Protein AF-A0A9P8BQ46-F1 (afdb_monomer)

Secondary structure (DSSP, 8-state):
--HHHHHHHHHHHHHHHHHHHHHHHHHHHHHHHHTS------PPPP---------------PPP--------GGGTS-SS------TTSTT--PPP--TT-SSHHHH-------STTTGGG--EEE-SSTTHHHHHHHHHHTTSS-TT-----TT---SS--PPPGGGG-TTT--SS-TTTTTHHHHSHHHHHTT-----SEEEEEEEE--HHHHHHHHTTSS---SSSB-STT-PEEEEEEEE---EEHHHHHHHTTS-HHHHHHHHHHHTTS--THHHH-TT--EEE-SS--EEEEEEE-GGGTT-TTS-EEEEEEE--HHHHTT--TTSSHHHHHHHHHHHHHHHHHTTSEEEEEEE--GGGGS-HHHHHHHHHHHHHT--BGGGHHHHHHHHHSSS-----TTTTHHHHHTT--EEEEE----HHHHHHHHHTT-EEEEE-PPPGGGS-TTTHHHHHHHHHTT---SS----TTHHHH-BPPPTTSPP---TTTT-SEEEEEEE----EETT--TT-BGGGTT------THHHHHHTT-TT-----B-BTTB-TTSS--EEHHHHHHHHHHHHHHTGGG-SEEEE----SPPS--TTSPPPHHHHHHHHHHHHHHHHHHHS--TT-TTS-PPPEEE---SSSSSSTT--PSSS-HHHHHHHHHTTTTS-GGGHHHHHHHS-EEEEEETTTEEEEE--GGGTBTT-TT--TTSSTTSHHHHHHHHHHHHHHHHHHHT-EEEEE-SS---TTTB-HHHHHHHHHHHHH-TTTEEEEEE-SSSS-EEEEEEHHHHHHHHHHHHHHHHHHHHHHTT--------------SHHHHTTSS-------------STHHHHHHHHHHHTT-----S-HHHHIIIIIHHHHHHHHHHHHHSS-TT--GGGEEEEEEPPPSSTTSS-EEEEEEEE-S-PPP-PPSS-------------------------------PPPPPPP---PPPPPSS-S--TT-EEEEEEEE--HHHHHHHHHH-TTSPP--EEEEETTTTS--SSS-HHHHHHHHHHHHT-HHHHHHHHHHHTT-TT---TT-

InterPro domains:
  IPR000926 GTP cyclohydrolase II, RibA [cd00641] (238-470)
  IPR022163 GTP cyclohydrolase N-terminal [PF12471] (82-270)
  IPR029052 Metallo-dependent phosphatase-like [G3DSA:3.60.21.10] (569-784)
  IPR029052 Metallo-dependent phosphatase-like [SSF56300] (505-783)
  IPR032677 GTP cyclohydrolase II [PF00925] (310-446)
  IPR036144 GTP cyclohydrolase II superfamily [G3DSA:3.40.50.10990] (277-448)
  IPR036144 GTP cyclohydrolase II superfamily [SSF142695] (277-448)
  IPR041805 Acid sphingomyelinase/endopolyphosphatase, metallophosphatase domain [cd00842] (505-791)

Organism: NCBI:txid64524

Structure (mmCIF, N/CA/C/O backbone):
data_AF-A0A9P8BQ46-F1
#
_entry.id   AF-A0A9P8BQ46-F1
#
loop_
_atom_site.group_PDB
_atom_site.id
_atom_site.type_symbol
_atom_site.label_atom_id
_atom_site.label_alt_id
_atom_site.label_comp_id
_atom_site.label_asym_id
_atom_site.label_entity_id
_atom_site.label_seq_id
_atom_site.pdbx_PDB_ins_code
_atom_site.Cartn_x
_atom_site.Cartn_y
_atom_site.Cartn_z
_atom_site.occupancy
_atom_site.B_iso_or_equiv
_atom_site.auth_seq_id
_atom_site.auth_comp_id
_atom_site.auth_asym_id
_atom_site.auth_atom_id
_atom_site.pdbx_PDB_model_num
ATOM 1 N N . MET A 1 1 ? 17.750 43.154 -12.636 1.00 44.94 1 MET A N 1
ATOM 2 C CA . MET A 1 1 ? 19.207 42.878 -12.724 1.00 44.94 1 MET A CA 1
ATOM 3 C C . MET A 1 1 ? 19.474 42.233 -14.081 1.00 44.94 1 MET A C 1
ATOM 5 O O . MET A 1 1 ? 18.516 41.739 -14.655 1.00 44.94 1 MET A O 1
ATOM 9 N N . SER A 1 2 ? 20.684 42.298 -14.645 1.00 43.41 2 SER A N 1
ATOM 10 C CA . SER A 1 2 ? 20.958 41.715 -15.974 1.00 43.41 2 SER A CA 1
ATOM 11 C C . SER A 1 2 ? 21.243 40.211 -15.898 1.00 43.41 2 SER A C 1
ATOM 13 O O . SER A 1 2 ? 21.783 39.742 -14.897 1.00 43.41 2 SER A O 1
ATOM 15 N N . ASP A 1 3 ? 20.957 39.473 -16.974 1.00 45.62 3 ASP A N 1
ATOM 16 C CA . ASP A 1 3 ? 21.093 38.002 -17.046 1.00 45.62 3 ASP A CA 1
ATOM 17 C C . ASP A 1 3 ? 22.512 37.494 -16.730 1.00 45.62 3 ASP A C 1
ATOM 19 O O . ASP A 1 3 ? 22.702 36.388 -16.226 1.00 45.62 3 ASP A O 1
ATOM 23 N N . SER A 1 4 ? 23.521 38.346 -16.942 1.00 50.00 4 SER A N 1
ATOM 24 C CA . SER A 1 4 ? 24.916 38.099 -16.555 1.00 50.00 4 SER A CA 1
ATOM 25 C C . SER A 1 4 ? 25.088 37.844 -15.048 1.00 50.00 4 SER A C 1
ATOM 27 O O . SER A 1 4 ? 25.926 37.034 -14.653 1.00 50.00 4 SER A O 1
ATOM 29 N N . ALA A 1 5 ? 24.281 38.484 -14.192 1.00 55.62 5 ALA A N 1
ATOM 30 C CA . ALA A 1 5 ? 24.331 38.274 -12.744 1.00 55.62 5 ALA A CA 1
ATOM 31 C C . ALA A 1 5 ? 23.813 36.879 -12.360 1.00 55.62 5 ALA A C 1
ATOM 33 O O . ALA A 1 5 ? 24.478 36.168 -11.611 1.00 55.62 5 ALA A O 1
ATOM 34 N N . VAL A 1 6 ? 22.684 36.456 -12.942 1.00 63.53 6 VAL A N 1
ATOM 35 C CA . VAL A 1 6 ? 22.082 35.133 -12.699 1.00 63.53 6 VAL A CA 1
ATOM 36 C C . VAL A 1 6 ? 23.012 34.021 -13.185 1.00 63.53 6 VAL A C 1
ATOM 38 O O . VAL A 1 6 ? 23.269 33.071 -12.450 1.00 63.53 6 VAL A O 1
ATOM 41 N N . LEU A 1 7 ? 23.603 34.171 -14.377 1.00 60.44 7 LEU A N 1
ATOM 42 C CA . LEU A 1 7 ? 24.576 33.206 -14.896 1.00 60.44 7 LEU A CA 1
ATOM 43 C C . LEU A 1 7 ? 25.839 33.125 -14.019 1.00 60.44 7 LEU A C 1
ATOM 45 O O . LEU A 1 7 ? 26.337 32.032 -13.759 1.00 60.44 7 LEU A O 1
ATOM 49 N N . THR A 1 8 ? 26.335 34.262 -13.520 1.00 69.56 8 THR A N 1
ATOM 50 C CA . THR A 1 8 ? 27.482 34.298 -12.593 1.00 69.56 8 THR A CA 1
ATOM 51 C C . THR A 1 8 ? 27.152 33.601 -11.272 1.00 69.56 8 THR A C 1
ATOM 53 O O . THR A 1 8 ? 27.979 32.860 -10.742 1.00 69.56 8 THR A O 1
ATOM 56 N N . GLN A 1 9 ? 25.936 33.787 -10.757 1.00 65.38 9 GLN A N 1
ATOM 57 C CA . GLN A 1 9 ? 25.487 33.147 -9.526 1.00 65.38 9 GLN A CA 1
ATOM 58 C C . GLN A 1 9 ? 25.362 31.626 -9.698 1.00 65.38 9 GLN A C 1
ATOM 60 O O . GLN A 1 9 ? 25.964 30.895 -8.919 1.00 65.38 9 GLN A O 1
ATOM 65 N N . ILE A 1 10 ? 24.733 31.149 -10.781 1.00 69.69 10 ILE A N 1
ATOM 66 C CA . ILE A 1 10 ? 24.645 29.714 -11.122 1.00 69.69 10 ILE A CA 1
ATOM 67 C C . ILE A 1 10 ? 26.037 29.074 -11.252 1.00 69.69 10 ILE A C 1
ATOM 69 O O . ILE A 1 10 ? 26.269 27.985 -10.728 1.00 69.69 10 ILE A O 1
ATOM 73 N N . LEU A 1 11 ? 26.984 29.748 -11.915 1.00 69.88 11 LEU A N 1
ATOM 74 C CA . LEU A 1 11 ? 28.360 29.254 -12.058 1.00 69.88 11 LEU A CA 1
ATOM 75 C C . LEU A 1 11 ? 29.127 29.222 -10.726 1.00 69.88 11 LEU A C 1
ATOM 77 O O . LEU A 1 11 ? 29.984 28.359 -10.543 1.00 69.88 11 LEU A O 1
ATOM 81 N N . THR A 1 12 ? 28.802 30.119 -9.792 1.00 71.12 12 THR A N 1
ATOM 82 C CA . THR A 1 12 ? 29.383 30.126 -8.440 1.00 71.12 12 THR A CA 1
ATOM 83 C C . THR A 1 12 ? 28.809 28.971 -7.613 1.00 71.12 12 THR A C 1
ATOM 85 O O . THR A 1 12 ? 29.572 28.172 -7.081 1.00 71.12 12 THR A O 1
ATOM 88 N N . THR A 1 13 ? 27.484 28.774 -7.625 1.00 68.19 13 THR A N 1
ATOM 89 C CA . THR A 1 13 ? 26.821 27.632 -6.967 1.00 68.19 13 THR A CA 1
ATOM 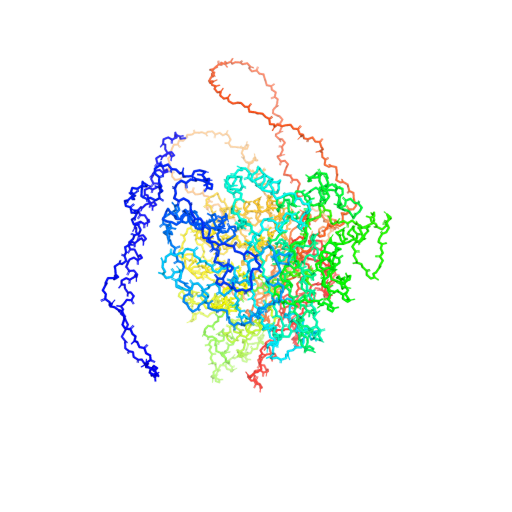90 C C . THR A 1 13 ? 27.312 26.281 -7.504 1.00 68.19 13 THR A C 1
ATOM 92 O O . THR A 1 13 ? 27.516 25.350 -6.729 1.00 68.19 13 THR A O 1
ATOM 95 N N . LEU A 1 14 ? 27.569 26.163 -8.813 1.00 67.88 14 LEU A N 1
ATOM 96 C CA . LEU A 1 14 ? 28.173 24.962 -9.408 1.00 67.88 14 LEU A CA 1
ATOM 97 C C . LEU A 1 14 ? 29.605 24.701 -8.915 1.00 67.88 14 LEU A C 1
ATOM 99 O O . LEU A 1 14 ? 29.964 23.545 -8.685 1.00 67.88 14 LEU A O 1
ATOM 103 N N . ALA A 1 15 ? 30.415 25.746 -8.727 1.00 68.25 15 ALA A N 1
ATOM 104 C CA . ALA A 1 15 ? 31.765 25.612 -8.182 1.00 68.25 15 ALA A CA 1
ATOM 105 C C . ALA A 1 15 ? 31.746 25.200 -6.696 1.00 68.25 15 ALA A C 1
ATOM 107 O O . ALA A 1 15 ? 32.505 24.313 -6.296 1.00 68.25 15 ALA A O 1
ATOM 108 N N . ASP A 1 16 ? 30.839 25.772 -5.901 1.00 67.75 16 ASP A N 1
ATOM 109 C CA . ASP A 1 16 ? 30.673 25.442 -4.480 1.00 67.75 16 ASP A CA 1
ATOM 110 C C . ASP A 1 16 ? 30.136 24.013 -4.277 1.00 67.75 16 ASP A C 1
ATOM 112 O O . ASP A 1 16 ? 30.579 23.299 -3.371 1.00 67.75 16 ASP A O 1
ATOM 116 N N . LEU A 1 17 ? 29.255 23.537 -5.165 1.00 64.31 17 LEU A N 1
ATOM 117 C CA . LEU A 1 17 ? 28.801 22.142 -5.194 1.00 64.31 17 LEU A CA 1
ATOM 118 C C . LEU A 1 17 ? 29.951 21.174 -5.511 1.00 64.31 17 LEU A C 1
ATOM 120 O O . LEU A 1 17 ? 30.111 20.169 -4.819 1.00 64.31 17 LEU A O 1
ATOM 124 N N . GLN A 1 18 ? 30.798 21.488 -6.497 1.00 67.56 18 GLN A N 1
ATOM 125 C CA . GLN A 1 18 ? 31.972 20.667 -6.828 1.00 67.56 18 GLN A CA 1
ATOM 126 C C . GLN A 1 18 ? 33.000 20.629 -5.686 1.00 67.56 18 GLN A C 1
ATOM 128 O O . GLN A 1 18 ? 33.529 19.561 -5.365 1.00 67.56 18 GLN A O 1
ATOM 133 N N . ALA A 1 19 ? 33.250 21.763 -5.024 1.00 70.50 19 ALA A N 1
ATOM 134 C CA . ALA A 1 19 ? 34.102 21.821 -3.836 1.00 70.50 19 ALA A CA 1
ATOM 135 C C . ALA A 1 19 ? 33.527 20.984 -2.677 1.00 70.50 19 ALA A C 1
ATOM 137 O O . ALA A 1 19 ? 34.265 20.251 -2.012 1.00 70.50 19 ALA A O 1
ATOM 138 N N . SER A 1 20 ? 32.209 21.039 -2.472 1.00 66.31 20 SER A N 1
ATOM 139 C CA . SER A 1 20 ? 31.508 20.270 -1.436 1.00 66.31 20 SER A CA 1
ATOM 140 C C . SER A 1 20 ? 31.542 18.762 -1.702 1.00 66.31 20 SER A C 1
ATOM 142 O O . SER A 1 20 ? 31.804 17.981 -0.788 1.00 66.31 20 SER A O 1
ATOM 144 N N . GLN A 1 21 ? 31.367 18.346 -2.960 1.00 67.25 21 GLN A N 1
ATOM 145 C CA . GLN A 1 21 ? 31.442 16.940 -3.375 1.00 67.25 21 GLN A CA 1
ATOM 146 C C . GLN A 1 21 ? 32.853 16.359 -3.171 1.00 67.25 21 GLN A C 1
ATOM 148 O O . GLN A 1 21 ? 33.001 15.236 -2.683 1.00 67.25 21 GLN A O 1
ATOM 153 N N . TYR A 1 22 ? 33.898 17.142 -3.462 1.00 67.94 22 TYR A N 1
ATOM 154 C CA . TYR A 1 22 ? 35.290 16.768 -3.191 1.00 67.94 22 TYR A CA 1
ATOM 155 C C . TYR A 1 22 ? 35.577 16.639 -1.682 1.00 67.94 22 TYR A C 1
ATOM 157 O O . TYR A 1 22 ? 36.241 15.697 -1.245 1.00 67.94 22 TYR A O 1
ATOM 165 N N . LEU A 1 23 ? 35.016 17.534 -0.861 1.00 68.50 23 LEU A N 1
ATOM 166 C CA . LEU A 1 23 ? 35.085 17.460 0.603 1.00 68.50 23 LEU A CA 1
ATOM 167 C C . LEU A 1 23 ? 34.338 16.249 1.186 1.00 68.50 23 LEU A C 1
ATOM 169 O O . LEU A 1 23 ? 34.805 15.675 2.172 1.00 68.50 23 LEU A O 1
ATOM 173 N N . LEU A 1 24 ? 33.214 15.832 0.590 1.00 61.62 24 LEU A N 1
ATOM 174 C CA . LEU A 1 24 ? 32.533 14.589 0.967 1.00 61.62 24 LEU A CA 1
ATOM 175 C C . LEU A 1 24 ? 33.385 13.357 0.642 1.00 61.62 24 LEU A C 1
ATOM 177 O O . LEU A 1 24 ? 33.553 12.507 1.513 1.00 61.62 24 LEU A O 1
ATOM 181 N N . SER A 1 25 ? 33.971 13.285 -0.558 1.00 60.00 25 SER A N 1
ATOM 182 C CA . SER A 1 25 ? 34.883 12.196 -0.947 1.00 60.00 25 SER A CA 1
ATOM 183 C C . SER A 1 25 ? 36.024 12.025 0.065 1.00 60.00 25 SER A C 1
ATOM 185 O O . SER A 1 25 ? 36.222 10.924 0.576 1.00 60.00 25 SER A O 1
ATOM 187 N N . GLN A 1 26 ? 36.688 13.115 0.467 1.00 68.75 26 GLN A N 1
ATOM 188 C CA . GLN A 1 26 ? 37.750 13.046 1.480 1.00 68.75 26 GLN A CA 1
ATOM 189 C C . GLN A 1 26 ? 37.260 12.591 2.865 1.00 68.75 26 GLN A C 1
ATOM 191 O O . GLN A 1 26 ? 38.023 11.973 3.609 1.00 68.75 26 GLN A O 1
ATOM 196 N N . LYS A 1 27 ? 36.007 12.883 3.243 1.00 64.12 27 LYS A N 1
ATOM 197 C CA . LYS A 1 27 ? 35.419 12.385 4.498 1.00 64.12 27 LYS A CA 1
ATOM 198 C C . LYS A 1 27 ? 35.111 10.887 4.425 1.00 64.12 27 LYS A C 1
ATOM 200 O O . LYS A 1 27 ? 35.372 10.188 5.399 1.00 64.12 27 LYS A O 1
ATOM 205 N N . VAL A 1 28 ? 34.612 10.393 3.291 1.00 66.06 28 VAL A N 1
ATOM 206 C CA . VAL A 1 28 ? 34.324 8.962 3.077 1.00 66.06 28 VAL A CA 1
ATOM 207 C C . VAL A 1 28 ? 35.609 8.129 3.134 1.00 66.06 28 VAL A C 1
ATOM 209 O O . VAL A 1 28 ? 35.668 7.167 3.900 1.00 66.06 28 VAL A O 1
ATOM 212 N N . ASP A 1 29 ? 36.669 8.551 2.438 1.00 57.06 29 ASP A N 1
ATOM 213 C CA . ASP A 1 29 ? 37.979 7.875 2.465 1.00 57.06 29 ASP A CA 1
ATOM 214 C C . ASP A 1 29 ? 38.578 7.827 3.886 1.00 57.06 29 ASP A C 1
ATOM 216 O O . ASP A 1 29 ? 39.220 6.850 4.293 1.00 57.06 29 ASP A O 1
ATOM 220 N N . LYS A 1 30 ? 38.334 8.877 4.682 1.00 57.47 30 LYS A N 1
ATOM 221 C CA . LYS A 1 30 ? 38.784 8.959 6.075 1.00 57.47 30 LYS A CA 1
ATOM 222 C C . LYS A 1 30 ? 38.015 8.008 7.003 1.00 57.47 30 LYS A C 1
ATOM 224 O O . LYS A 1 30 ? 38.618 7.357 7.851 1.00 57.47 30 LYS A O 1
ATOM 229 N N . ILE A 1 31 ? 36.704 7.865 6.809 1.00 56.38 31 ILE A N 1
ATOM 230 C CA . ILE A 1 31 ? 35.866 6.920 7.569 1.00 56.38 31 ILE A CA 1
ATOM 231 C C . ILE A 1 31 ? 36.237 5.466 7.232 1.00 56.38 31 ILE A C 1
ATOM 233 O O . ILE A 1 31 ? 36.325 4.625 8.129 1.00 56.38 31 ILE A O 1
ATOM 237 N N . GLN A 1 32 ? 36.542 5.168 5.964 1.00 49.41 32 GLN A N 1
ATOM 238 C CA . GLN A 1 32 ? 37.016 3.838 5.567 1.00 49.41 32 GLN A CA 1
ATOM 239 C C . GLN A 1 32 ? 38.376 3.483 6.192 1.00 49.41 32 GLN A C 1
ATOM 241 O O . GLN A 1 32 ? 38.588 2.329 6.563 1.00 49.41 32 GLN A O 1
ATOM 246 N N . THR A 1 33 ? 39.273 4.456 6.385 1.00 45.94 33 THR A N 1
ATOM 247 C CA . THR A 1 33 ? 40.599 4.218 6.988 1.00 45.94 33 THR A CA 1
ATOM 248 C C . THR A 1 33 ? 40.606 4.174 8.522 1.00 45.94 33 THR A C 1
ATOM 250 O O . THR A 1 33 ? 41.463 3.499 9.092 1.00 45.94 33 THR A O 1
ATOM 253 N N . GLU A 1 34 ? 39.652 4.811 9.208 1.00 40.69 34 GLU A N 1
ATOM 254 C CA . GLU A 1 34 ? 39.567 4.808 10.683 1.00 40.69 34 GLU A CA 1
ATOM 255 C C . GLU A 1 34 ? 38.856 3.560 11.265 1.00 40.69 34 GLU A C 1
ATOM 257 O O . GLU A 1 34 ? 38.984 3.277 12.456 1.00 40.69 34 GLU A O 1
ATOM 262 N N . SER A 1 35 ? 38.170 2.756 10.441 1.00 36.94 35 SER A N 1
ATOM 263 C CA . SER A 1 35 ? 37.395 1.577 10.888 1.00 36.94 35 SER A CA 1
ATOM 264 C C . SER A 1 35 ? 38.219 0.316 11.225 1.00 36.94 35 SER A C 1
ATOM 266 O O . SER A 1 35 ? 37.687 -0.651 11.775 1.00 36.94 35 SER A O 1
ATOM 268 N N . VAL A 1 36 ? 39.532 0.312 10.968 1.00 41.19 36 VAL A N 1
ATOM 269 C CA . VAL A 1 36 ? 40.424 -0.826 11.255 1.00 41.19 36 VAL A CA 1
ATOM 270 C C . VAL A 1 36 ? 41.243 -0.568 12.522 1.00 41.19 36 VAL A C 1
ATOM 272 O O . VAL A 1 36 ? 42.438 -0.330 12.408 1.00 41.19 36 VAL A O 1
ATOM 275 N N . HIS A 1 37 ? 40.643 -0.642 13.723 1.00 37.28 37 HIS A N 1
ATOM 276 C CA . HIS A 1 37 ? 41.324 -0.960 15.005 1.00 37.28 37 HIS A CA 1
ATOM 277 C C . HIS A 1 37 ? 40.323 -1.106 16.180 1.00 37.28 37 HIS A C 1
ATOM 279 O O . HIS A 1 37 ? 39.898 -0.116 16.770 1.00 37.28 37 HIS A O 1
ATOM 285 N N . LEU A 1 38 ? 40.032 -2.342 16.615 1.00 31.95 38 LEU A N 1
ATOM 286 C CA . LEU A 1 38 ? 39.463 -2.624 17.946 1.00 31.95 38 LEU A CA 1
ATOM 287 C C . LEU A 1 38 ? 40.193 -3.809 18.617 1.00 31.95 38 LEU A C 1
ATOM 289 O O . LEU A 1 38 ? 40.370 -4.856 17.985 1.00 31.95 38 LEU A O 1
ATOM 293 N N . PRO A 1 39 ? 40.641 -3.685 19.883 1.00 31.95 39 PRO A N 1
ATOM 294 C CA . PRO A 1 39 ? 41.427 -4.721 20.544 1.00 31.95 39 PRO A CA 1
ATOM 295 C C . PRO A 1 39 ? 40.580 -5.750 21.318 1.00 31.95 39 PRO A C 1
ATOM 297 O O . PRO A 1 39 ? 39.927 -5.434 22.303 1.00 31.95 39 PRO A O 1
ATOM 300 N N . HIS A 1 40 ? 40.725 -7.018 20.926 1.00 31.05 40 HIS A N 1
ATOM 301 C CA . HIS A 1 40 ? 40.795 -8.199 21.805 1.00 31.05 40 HIS A CA 1
ATOM 302 C C . HIS A 1 40 ? 39.740 -8.368 22.934 1.00 31.05 40 HIS A C 1
ATOM 304 O O . HIS A 1 40 ? 40.006 -8.084 24.098 1.00 31.05 40 HIS A O 1
ATOM 310 N N . GLY A 1 41 ? 38.695 -9.153 22.635 1.00 35.19 41 GLY A N 1
ATOM 311 C CA . GLY A 1 41 ? 38.633 -10.497 23.236 1.00 35.19 41 GLY A CA 1
ATOM 312 C C . GLY A 1 41 ? 37.419 -10.895 24.089 1.00 35.19 41 GLY A C 1
ATOM 313 O O . GLY A 1 41 ? 37.484 -10.818 25.309 1.00 35.19 41 GLY A O 1
ATOM 314 N N . VAL A 1 42 ? 36.440 -11.565 23.462 1.00 27.12 42 VAL A N 1
ATOM 315 C CA . VAL A 1 42 ? 35.748 -12.764 23.996 1.00 27.12 42 VAL A CA 1
ATOM 316 C C . VAL A 1 42 ? 35.516 -13.734 22.819 1.00 27.12 42 VAL A C 1
ATOM 318 O O . VAL A 1 42 ? 35.309 -13.293 21.692 1.00 27.12 42 VAL A O 1
ATOM 321 N N . LYS A 1 43 ? 35.619 -15.052 23.044 1.00 33.84 43 LYS A N 1
ATOM 322 C CA . LYS A 1 43 ? 35.544 -16.096 21.998 1.00 33.84 43 LYS A CA 1
ATOM 323 C C . LYS A 1 43 ? 34.149 -16.728 21.880 1.00 33.84 43 LYS A C 1
ATOM 325 O O . LYS A 1 43 ? 33.607 -17.123 22.910 1.00 33.84 43 LYS A O 1
ATOM 330 N N . PRO A 1 44 ? 33.698 -17.054 20.658 1.00 27.45 44 PRO A N 1
ATOM 331 C CA . PRO A 1 44 ? 32.905 -18.254 20.384 1.00 27.45 44 PRO A CA 1
ATOM 332 C C . PRO A 1 44 ? 33.809 -19.445 20.015 1.00 27.45 44 PRO A C 1
ATOM 334 O O . PRO A 1 44 ? 34.929 -19.273 19.531 1.00 27.45 44 PRO A O 1
ATOM 337 N N . HIS A 1 45 ? 33.338 -20.667 20.272 1.00 27.80 45 HIS A N 1
ATOM 338 C CA . HIS A 1 45 ? 34.098 -21.898 20.031 1.00 27.80 45 HIS A CA 1
ATOM 339 C C . HIS A 1 45 ? 33.992 -22.406 18.583 1.00 27.80 45 HIS A C 1
ATOM 341 O O . HIS A 1 45 ? 32.972 -22.253 17.919 1.00 27.80 45 HIS A O 1
ATOM 347 N N . ILE A 1 46 ? 35.066 -23.058 18.134 1.00 28.48 46 ILE A N 1
ATOM 348 C CA . ILE A 1 46 ? 35.223 -23.687 16.816 1.00 28.48 46 ILE A CA 1
ATOM 349 C C . ILE A 1 46 ? 34.342 -24.941 16.697 1.00 28.48 46 ILE A C 1
ATOM 351 O O . ILE A 1 46 ? 34.348 -25.774 17.603 1.00 28.48 46 ILE A O 1
ATOM 355 N N . TYR A 1 47 ? 33.723 -25.133 15.528 1.00 26.25 47 TYR A N 1
ATOM 356 C CA . TYR A 1 47 ? 33.674 -26.450 14.882 1.00 26.25 47 TYR A CA 1
ATOM 357 C C . TYR A 1 47 ? 34.338 -26.366 13.503 1.00 26.25 47 TYR A C 1
ATOM 359 O O . TYR A 1 47 ? 34.340 -25.314 12.865 1.00 26.25 47 TYR A O 1
ATOM 367 N N . ASP A 1 48 ? 35.018 -27.448 13.129 1.00 27.22 48 ASP A N 1
ATOM 368 C CA . ASP A 1 48 ? 36.207 -27.377 12.278 1.00 27.22 48 ASP A CA 1
ATOM 369 C C . ASP A 1 48 ? 35.954 -27.407 10.764 1.00 27.22 48 ASP A C 1
ATOM 371 O O . ASP A 1 48 ? 34.971 -27.960 10.270 1.00 27.22 48 ASP A O 1
ATOM 375 N N . LYS A 1 49 ? 36.923 -26.861 10.020 1.00 31.42 49 LYS A N 1
ATOM 376 C CA . LYS A 1 49 ? 36.981 -26.921 8.553 1.00 31.42 49 LYS A CA 1
ATOM 377 C C . LYS A 1 49 ? 37.539 -28.263 8.078 1.00 31.42 49 LYS A C 1
ATOM 379 O O . LYS A 1 49 ? 38.653 -28.600 8.445 1.00 31.42 49 LYS A O 1
ATOM 384 N N . HIS A 1 50 ? 36.876 -28.893 7.111 1.00 27.05 50 HIS A N 1
ATOM 385 C CA . HIS A 1 50 ? 37.475 -29.600 5.961 1.00 27.05 50 HIS A CA 1
ATOM 386 C C . HIS A 1 50 ? 36.342 -29.709 4.918 1.00 27.05 50 HIS A C 1
ATOM 388 O O . HIS A 1 50 ? 35.293 -30.256 5.230 1.00 27.05 50 HIS A O 1
ATOM 394 N N . TYR A 1 51 ? 36.408 -29.141 3.712 1.00 25.44 51 TYR A N 1
ATOM 395 C CA . TYR A 1 51 ? 37.498 -29.172 2.734 1.00 25.44 51 TYR A CA 1
ATOM 396 C C . TYR A 1 51 ? 37.823 -27.787 2.142 1.00 25.44 51 TYR A C 1
ATOM 398 O O . TYR A 1 51 ? 36.929 -26.998 1.860 1.00 25.44 51 TYR A O 1
ATOM 406 N N . LEU A 1 52 ? 39.108 -27.540 1.867 1.00 29.44 52 LEU A N 1
ATOM 407 C CA . LEU A 1 52 ? 39.590 -26.459 0.998 1.00 29.44 52 LEU A CA 1
ATOM 408 C C . LEU A 1 52 ? 40.394 -27.075 -0.152 1.00 29.44 52 LEU A C 1
ATOM 410 O O . LEU A 1 52 ? 41.300 -27.871 0.095 1.00 29.44 52 LEU A O 1
ATOM 414 N N . GLY A 1 53 ? 40.087 -26.673 -1.385 1.00 24.67 53 GLY A N 1
ATOM 415 C CA . GLY A 1 53 ? 40.911 -26.891 -2.575 1.00 24.67 53 GLY A CA 1
ATOM 416 C C . GLY A 1 53 ? 41.330 -25.532 -3.129 1.00 24.67 53 GLY A C 1
ATOM 417 O O . GLY A 1 53 ? 40.471 -24.748 -3.508 1.00 24.67 53 GLY A O 1
ATOM 418 N N . HIS A 1 54 ? 42.632 -25.248 -3.084 1.00 30.25 54 HIS A N 1
ATOM 419 C CA . HIS A 1 54 ? 43.269 -23.963 -3.398 1.00 30.25 54 HIS A CA 1
ATOM 420 C C . HIS A 1 54 ? 42.740 -23.220 -4.637 1.00 30.25 54 HIS A C 1
ATOM 422 O O . HIS A 1 54 ? 42.634 -23.814 -5.706 1.00 30.25 54 HIS A O 1
ATOM 428 N N . PHE A 1 55 ? 42.634 -21.894 -4.513 1.00 27.14 55 PHE A N 1
ATOM 429 C CA . PHE A 1 55 ? 43.088 -20.959 -5.546 1.00 27.14 55 PHE A CA 1
ATOM 430 C C . PHE A 1 55 ? 43.917 -19.843 -4.895 1.00 27.14 55 PHE A C 1
ATOM 432 O O . PHE A 1 55 ? 43.690 -19.506 -3.730 1.00 27.14 55 PHE A O 1
ATOM 439 N N . ASP A 1 56 ? 44.928 -19.361 -5.620 1.00 28.34 56 ASP A N 1
ATOM 440 C CA . ASP A 1 56 ? 45.953 -18.444 -5.114 1.00 28.34 56 ASP A CA 1
ATOM 441 C C . ASP A 1 56 ? 45.411 -17.051 -4.779 1.00 28.34 56 ASP A C 1
ATOM 443 O O . ASP A 1 56 ? 44.571 -16.495 -5.486 1.00 28.34 56 ASP A O 1
ATOM 447 N N . SER A 1 57 ? 45.965 -16.465 -3.719 1.00 33.16 57 SER A N 1
ATOM 448 C CA . SER A 1 57 ? 45.794 -15.057 -3.380 1.00 33.16 57 SER A CA 1
ATOM 449 C C . SER A 1 57 ? 46.940 -14.231 -3.966 1.00 33.16 57 SER A C 1
ATOM 451 O O . SER A 1 57 ? 48.033 -14.246 -3.405 1.00 33.16 57 SER A O 1
ATOM 453 N N . ASP A 1 58 ? 46.682 -13.481 -5.036 1.00 32.78 58 ASP A N 1
ATOM 454 C CA . ASP A 1 58 ? 47.392 -12.231 -5.332 1.00 32.78 58 ASP A CA 1
ATOM 455 C C . ASP A 1 58 ? 46.573 -11.371 -6.315 1.00 32.78 58 ASP A C 1
ATOM 457 O O . ASP A 1 58 ? 46.139 -11.858 -7.357 1.00 32.78 58 ASP A O 1
ATOM 461 N N . HIS A 1 59 ? 46.426 -10.083 -5.974 1.00 33.62 59 HIS A N 1
ATOM 462 C CA . HIS A 1 59 ? 45.680 -9.002 -6.655 1.00 33.62 59 HIS A CA 1
ATOM 463 C C . HIS A 1 59 ? 44.181 -8.820 -6.349 1.00 33.62 59 HIS A C 1
ATOM 465 O O . HIS A 1 59 ? 43.327 -9.107 -7.179 1.00 33.62 59 HIS A O 1
ATOM 471 N N . ASP A 1 60 ? 43.906 -8.116 -5.244 1.00 32.34 60 ASP A N 1
ATOM 472 C CA . ASP A 1 60 ? 42.766 -7.195 -5.140 1.00 32.34 60 ASP A CA 1
ATOM 473 C C . ASP A 1 60 ? 43.276 -5.779 -4.823 1.00 32.34 60 ASP A C 1
ATOM 475 O O . ASP A 1 60 ? 43.652 -5.452 -3.697 1.00 32.34 60 ASP A O 1
ATOM 479 N N . THR A 1 61 ? 43.290 -4.919 -5.840 1.00 33.16 61 THR A N 1
ATOM 480 C CA . THR A 1 61 ? 43.298 -3.460 -5.672 1.00 33.16 61 THR A CA 1
ATOM 481 C C . THR A 1 61 ? 41.985 -2.936 -6.218 1.00 33.16 61 THR A C 1
ATOM 483 O O . THR A 1 61 ? 41.732 -3.072 -7.414 1.00 33.16 61 THR A O 1
ATOM 486 N N . VAL A 1 62 ? 41.174 -2.315 -5.362 1.00 36.38 62 VAL A N 1
ATOM 487 C CA . VAL A 1 62 ? 39.944 -1.635 -5.781 1.00 36.38 62 VAL A CA 1
ATOM 488 C C . VAL A 1 62 ? 40.317 -0.466 -6.693 1.00 36.38 62 VAL A C 1
ATOM 490 O O . VAL A 1 62 ? 41.001 0.467 -6.274 1.00 36.38 62 VAL A O 1
ATOM 493 N N . VAL A 1 63 ? 39.876 -0.528 -7.947 1.00 32.47 63 VAL A N 1
ATOM 494 C CA . VAL A 1 63 ? 40.051 0.533 -8.944 1.00 32.47 63 VAL A CA 1
ATOM 495 C C . VAL A 1 63 ? 38.715 1.258 -9.097 1.00 32.47 63 VAL A C 1
ATOM 497 O O . VAL A 1 63 ? 37.709 0.636 -9.431 1.00 32.47 63 VAL A O 1
ATOM 500 N N . SER A 1 64 ? 38.694 2.571 -8.844 1.00 30.78 64 SER A N 1
ATOM 501 C CA . SER A 1 64 ? 37.550 3.438 -9.167 1.00 30.78 64 SER A CA 1
ATOM 502 C C . SER A 1 64 ? 37.178 3.294 -10.650 1.00 30.78 64 SER A C 1
ATOM 504 O O . SER A 1 64 ? 38.089 3.105 -11.456 1.00 30.78 64 SER A O 1
ATOM 506 N N . PRO A 1 65 ? 35.903 3.444 -11.058 1.00 35.34 65 PRO A N 1
ATOM 507 C CA . PRO A 1 65 ? 35.501 3.290 -12.454 1.00 35.34 65 PRO A CA 1
ATOM 508 C C . PRO A 1 65 ? 36.027 4.444 -13.321 1.00 35.34 65 PRO A C 1
ATOM 510 O O . PRO A 1 65 ? 35.326 5.403 -13.643 1.00 35.34 65 PRO A O 1
ATOM 513 N N . THR A 1 66 ? 37.285 4.344 -13.739 1.00 36.12 66 THR A N 1
ATOM 514 C CA . THR A 1 66 ? 37.750 4.979 -14.963 1.00 36.12 66 THR A CA 1
ATOM 515 C C . THR A 1 66 ? 37.010 4.327 -16.121 1.00 36.12 66 THR A C 1
ATOM 517 O O . THR A 1 66 ? 37.034 3.106 -16.271 1.00 36.12 66 THR A O 1
ATOM 520 N N . PHE A 1 67 ? 36.373 5.136 -16.972 1.00 39.19 67 PHE A N 1
ATOM 521 C CA . PHE A 1 67 ? 35.954 4.654 -18.285 1.00 39.19 67 PHE A CA 1
ATOM 522 C C . PHE A 1 67 ? 37.178 4.040 -18.964 1.00 39.19 67 PHE A C 1
ATOM 524 O O . PHE A 1 67 ? 38.166 4.741 -19.215 1.00 39.19 67 PHE A O 1
ATOM 531 N N . ALA A 1 68 ? 37.123 2.733 -19.220 1.00 40.72 68 ALA A N 1
ATOM 532 C CA . ALA A 1 68 ? 38.176 2.047 -19.943 1.00 40.72 68 ALA A CA 1
ATOM 533 C C . ALA A 1 68 ? 38.400 2.766 -21.287 1.00 40.72 68 ALA A C 1
ATOM 535 O O . ALA A 1 68 ? 37.437 3.250 -21.896 1.00 40.72 68 ALA A O 1
ATOM 536 N N . PRO A 1 69 ? 39.651 2.879 -21.772 1.00 44.66 69 PRO A N 1
ATOM 537 C CA . PRO A 1 69 ? 39.876 3.372 -23.120 1.00 44.66 69 PRO A CA 1
ATOM 538 C C . PRO A 1 69 ? 39.115 2.453 -24.075 1.00 44.66 69 PRO A C 1
ATOM 540 O O . PRO A 1 69 ? 39.418 1.261 -24.127 1.00 44.66 69 PRO A O 1
ATOM 543 N N . LYS A 1 70 ? 38.116 3.008 -24.781 1.00 46.91 70 LYS A N 1
ATOM 544 C CA . LYS A 1 70 ? 37.237 2.256 -25.686 1.00 46.91 70 LYS A CA 1
ATOM 545 C C . LYS A 1 70 ? 38.061 1.281 -26.517 1.00 46.91 70 LYS A C 1
ATOM 547 O O . LYS A 1 70 ? 38.955 1.713 -27.253 1.00 46.91 70 LYS A O 1
ATOM 552 N N . MET A 1 71 ? 37.760 -0.011 -26.397 1.00 48.94 71 MET A N 1
ATOM 553 C CA . MET A 1 71 ? 38.331 -0.994 -27.307 1.00 48.94 71 MET A CA 1
ATOM 554 C C . MET A 1 71 ? 37.939 -0.646 -28.743 1.00 48.94 71 MET A C 1
ATOM 556 O O . MET A 1 71 ? 36.922 0.000 -29.000 1.00 48.94 71 MET A O 1
ATOM 560 N N . ASP A 1 72 ? 38.761 -1.086 -29.693 1.00 50.25 72 ASP A N 1
ATOM 561 C CA . ASP A 1 72 ? 38.418 -0.966 -31.101 1.00 50.25 72 ASP A CA 1
ATOM 562 C C . ASP A 1 72 ? 37.133 -1.765 -31.375 1.00 50.25 72 ASP A C 1
ATOM 564 O O . ASP A 1 72 ? 37.135 -3.002 -31.370 1.00 50.25 72 ASP A O 1
ATOM 568 N N . HIS A 1 73 ? 36.027 -1.050 -31.604 1.00 53.28 73 HIS A N 1
ATOM 569 C CA . HIS A 1 73 ? 34.712 -1.631 -31.875 1.00 53.28 73 HIS A CA 1
ATOM 570 C C . HIS A 1 73 ? 34.718 -2.559 -33.112 1.00 53.28 73 HIS A C 1
ATOM 572 O O . HIS A 1 73 ? 33.808 -3.375 -33.254 1.00 53.28 73 HIS A O 1
ATOM 578 N N . ALA A 1 74 ? 35.758 -2.517 -33.962 1.00 49.16 74 ALA A N 1
ATOM 579 C CA . ALA A 1 74 ? 35.989 -3.486 -35.039 1.00 49.16 74 ALA A CA 1
ATOM 580 C C . ALA A 1 74 ? 36.237 -4.936 -34.559 1.00 49.16 74 ALA A C 1
ATOM 582 O O . ALA A 1 74 ? 36.278 -5.856 -35.378 1.00 49.16 74 ALA A O 1
ATOM 583 N N . SER A 1 75 ? 36.411 -5.157 -33.250 1.00 52.62 75 SER A N 1
ATOM 584 C CA . SER A 1 75 ? 36.577 -6.486 -32.643 1.00 52.62 75 SER A CA 1
ATOM 585 C C . SER A 1 75 ? 35.268 -7.155 -32.195 1.00 52.62 75 SER A C 1
ATOM 587 O O . SER A 1 75 ? 35.204 -8.383 -32.197 1.00 52.62 75 SER A O 1
ATOM 589 N N . LEU A 1 76 ? 34.228 -6.375 -31.865 1.00 51.00 76 LEU A N 1
ATOM 590 C CA . LEU A 1 76 ? 32.954 -6.859 -31.298 1.00 51.00 76 LEU A CA 1
ATOM 591 C C . LEU A 1 76 ? 31.946 -7.340 -32.353 1.00 51.00 76 LEU A C 1
ATOM 593 O O . LEU A 1 76 ? 31.042 -8.110 -32.055 1.00 51.00 76 LEU A O 1
ATOM 597 N N . PHE A 1 77 ? 32.083 -6.880 -33.595 1.00 55.88 77 PHE A N 1
ATOM 598 C CA . PHE A 1 77 ? 31.252 -7.303 -34.719 1.00 55.88 77 PHE A CA 1
ATOM 599 C C . PHE A 1 77 ? 32.107 -7.388 -35.985 1.00 55.88 77 PHE A C 1
ATOM 601 O O . PHE A 1 77 ? 33.151 -6.749 -36.100 1.00 55.88 77 PHE A O 1
ATOM 608 N N . THR A 1 78 ? 31.669 -8.158 -36.982 1.00 53.06 78 THR A N 1
ATOM 609 C CA . THR A 1 78 ? 32.266 -8.060 -38.321 1.00 53.06 78 THR A CA 1
ATOM 610 C C . THR A 1 78 ? 32.059 -6.650 -38.882 1.00 53.06 78 THR A C 1
ATOM 612 O O . THR A 1 78 ? 30.957 -6.121 -38.768 1.00 53.06 78 THR A O 1
ATOM 615 N N . GLU A 1 79 ? 33.062 -6.083 -39.576 1.00 55.75 79 GLU A N 1
ATOM 616 C CA . GLU A 1 79 ? 32.990 -4.750 -40.229 1.00 55.75 79 GLU A CA 1
ATOM 617 C C . GLU A 1 79 ? 31.716 -4.529 -41.070 1.00 55.75 79 GLU A C 1
ATOM 619 O O . GLU A 1 79 ? 31.311 -3.398 -41.334 1.00 55.75 79 GLU A O 1
ATOM 624 N N . LYS A 1 80 ? 31.088 -5.621 -41.519 1.00 60.09 80 LYS A N 1
ATOM 625 C CA . LYS A 1 80 ? 29.739 -5.643 -42.081 1.00 60.09 80 LYS A CA 1
ATOM 626 C C . LYS A 1 80 ? 28.897 -6.667 -41.314 1.00 60.09 80 LYS A C 1
ATOM 628 O O . LYS A 1 80 ? 29.333 -7.819 -41.225 1.00 60.09 80 LYS A O 1
ATOM 633 N N . PRO A 1 81 ? 27.708 -6.314 -40.796 1.00 64.69 81 PRO A N 1
ATOM 634 C CA . PRO A 1 81 ? 26.799 -7.293 -40.211 1.00 64.69 81 PRO A CA 1
ATOM 635 C C . PRO A 1 81 ? 26.312 -8.280 -41.282 1.00 64.69 81 PRO A C 1
ATOM 637 O O . PRO A 1 81 ? 26.027 -7.897 -42.418 1.00 64.69 81 PRO A O 1
ATOM 640 N N . THR A 1 82 ? 26.200 -9.559 -40.919 1.00 67.31 82 THR A N 1
ATOM 641 C CA . THR A 1 82 ? 25.629 -10.587 -41.804 1.00 67.31 82 THR A CA 1
ATOM 642 C C . THR A 1 82 ? 24.106 -10.507 -41.720 1.00 67.31 82 THR A C 1
ATOM 644 O O . THR A 1 82 ? 23.503 -11.039 -40.795 1.00 67.31 82 THR A O 1
ATOM 647 N N . LEU A 1 83 ? 23.495 -9.773 -42.654 1.00 65.69 83 LEU A N 1
ATOM 648 C CA . LEU A 1 83 ? 22.051 -9.485 -42.656 1.00 65.69 83 LEU A CA 1
ATOM 649 C C . LEU A 1 83 ? 21.189 -10.646 -43.181 1.00 65.69 83 LEU A C 1
ATOM 651 O O . LEU A 1 83 ? 20.007 -10.731 -42.863 1.00 65.69 83 LEU A O 1
ATOM 655 N N . LEU A 1 84 ? 21.772 -11.520 -44.002 1.00 73.06 84 LEU A N 1
ATOM 656 C CA . LEU A 1 84 ? 21.124 -12.667 -44.633 1.00 73.06 84 LEU A CA 1
ATOM 657 C C . LEU A 1 84 ? 22.096 -13.849 -44.614 1.00 73.06 84 LEU A C 1
ATOM 659 O O . LEU A 1 84 ? 23.302 -13.654 -44.744 1.00 73.06 84 LEU A O 1
ATOM 663 N N . THR A 1 85 ? 21.553 -15.058 -44.471 1.00 79.00 85 THR A N 1
ATOM 664 C CA . THR A 1 85 ? 22.265 -16.312 -44.772 1.00 79.00 85 THR A CA 1
ATOM 665 C C . THR A 1 85 ? 21.357 -17.203 -45.609 1.00 79.00 85 THR A C 1
ATOM 667 O O . THR A 1 85 ? 20.138 -17.166 -45.419 1.00 79.00 85 THR A O 1
ATOM 670 N N . HIS A 1 86 ? 21.917 -18.024 -46.488 1.00 82.75 86 HIS A N 1
ATOM 671 C CA . HIS A 1 86 ? 21.181 -18.928 -47.378 1.00 82.75 86 HIS A CA 1
ATOM 672 C C . HIS A 1 86 ? 21.639 -20.390 -47.201 1.00 82.75 86 HIS A C 1
ATOM 674 O O . HIS A 1 86 ? 22.749 -20.626 -46.725 1.00 82.75 86 HIS A O 1
ATOM 680 N N . PRO A 1 87 ? 20.815 -21.396 -47.562 1.00 82.25 87 PRO A N 1
ATOM 681 C CA . PRO A 1 87 ? 21.151 -22.803 -47.317 1.00 82.25 87 PRO A CA 1
ATOM 682 C C . PRO A 1 87 ? 22.338 -23.280 -48.168 1.00 82.25 87 PRO A C 1
ATOM 684 O O . PRO A 1 87 ? 23.135 -24.097 -47.719 1.00 82.25 87 PRO A O 1
ATOM 687 N N . ASP A 1 88 ? 22.474 -22.728 -49.378 1.00 80.62 88 ASP A N 1
ATOM 688 C CA . ASP A 1 88 ? 23.503 -23.090 -50.360 1.00 80.62 88 ASP A CA 1
ATOM 689 C C . ASP A 1 88 ? 24.814 -22.287 -50.212 1.00 80.62 88 ASP A C 1
ATOM 691 O O . ASP A 1 88 ? 25.710 -22.384 -51.056 1.00 80.62 88 ASP A O 1
ATOM 695 N N . GLU A 1 89 ? 24.954 -21.462 -49.167 1.00 82.06 89 GLU A N 1
ATOM 696 C CA . GLU A 1 89 ? 26.152 -20.640 -48.966 1.00 82.06 89 GLU A CA 1
ATOM 697 C C . GLU A 1 89 ? 27.386 -21.482 -48.584 1.00 82.06 89 GLU A C 1
ATOM 699 O O . GLU A 1 89 ? 27.331 -22.297 -47.656 1.00 82.06 89 GLU A O 1
ATOM 704 N N . PRO A 1 90 ? 28.549 -21.275 -49.238 1.00 76.75 90 PRO A N 1
ATOM 705 C CA . PRO A 1 90 ? 29.762 -22.027 -48.938 1.00 76.75 90 PRO A CA 1
ATOM 706 C C . PRO A 1 90 ? 30.189 -21.923 -47.468 1.00 76.75 90 PRO A C 1
ATOM 708 O O . PRO A 1 90 ? 30.648 -20.884 -47.001 1.00 76.75 90 PRO A O 1
ATOM 711 N N . GLY A 1 91 ? 30.094 -23.045 -46.753 1.00 77.81 91 GLY A N 1
ATOM 712 C CA . GLY A 1 91 ? 30.478 -23.157 -45.344 1.00 77.81 91 GLY A CA 1
ATOM 713 C C . GLY A 1 91 ? 29.305 -23.159 -44.363 1.00 77.81 91 GLY A C 1
ATOM 714 O O . GLY A 1 91 ? 29.531 -23.499 -43.204 1.00 77.81 91 GLY A O 1
ATOM 715 N N . VAL A 1 92 ? 28.078 -22.867 -44.806 1.00 82.94 92 VAL A N 1
ATOM 716 C CA . VAL A 1 92 ? 26.857 -23.063 -44.013 1.00 82.94 92 VAL A CA 1
ATOM 717 C C . VAL A 1 92 ? 26.523 -24.557 -43.988 1.00 82.94 92 VAL A C 1
ATOM 719 O O . VAL A 1 92 ? 26.319 -25.181 -45.027 1.00 82.94 92 VAL A O 1
ATOM 722 N N . LYS A 1 93 ? 26.534 -25.156 -42.793 1.00 85.62 93 LYS A N 1
ATOM 723 C CA . LYS A 1 93 ? 26.231 -26.576 -42.550 1.00 85.62 93 LYS A CA 1
ATOM 724 C C . LYS A 1 93 ? 25.579 -26.728 -41.172 1.00 85.62 93 LYS A C 1
ATOM 726 O O . LYS A 1 93 ? 26.294 -26.997 -40.206 1.00 85.62 93 LYS A O 1
ATOM 731 N N . PRO A 1 94 ? 24.253 -26.536 -41.064 1.00 88.00 94 PRO A N 1
ATOM 732 C CA . PRO A 1 94 ? 23.520 -26.694 -39.813 1.00 88.00 94 PRO A CA 1
ATOM 733 C C . PRO A 1 94 ? 23.771 -28.044 -39.152 1.00 88.00 94 PRO A C 1
ATOM 735 O O . PRO A 1 94 ? 23.893 -29.066 -39.831 1.00 88.00 94 PRO A O 1
ATOM 738 N N . TYR A 1 95 ? 23.787 -28.051 -37.823 1.00 89.94 95 TYR A N 1
ATOM 739 C CA . TYR A 1 95 ? 23.691 -29.285 -37.056 1.00 89.94 95 TYR A CA 1
ATOM 740 C C . TYR A 1 95 ? 22.362 -29.990 -37.367 1.00 89.94 95 TYR A C 1
ATOM 742 O O . TYR A 1 95 ? 21.315 -29.345 -37.438 1.00 89.94 95 TYR A O 1
ATOM 750 N N . THR A 1 96 ? 22.385 -31.309 -37.552 1.00 87.69 96 THR A N 1
ATOM 751 C CA . THR A 1 96 ? 21.165 -32.081 -37.835 1.00 87.69 96 THR A CA 1
ATOM 752 C C . THR A 1 96 ? 20.161 -31.944 -36.686 1.00 87.69 96 THR A C 1
ATOM 754 O O . THR A 1 96 ? 20.556 -31.930 -35.521 1.00 87.69 96 THR A O 1
ATOM 757 N N . MET A 1 97 ? 18.873 -31.832 -37.021 1.00 90.56 97 MET A N 1
ATOM 758 C CA . MET A 1 97 ? 17.777 -31.670 -36.065 1.00 90.56 97 MET A CA 1
ATOM 759 C C . MET A 1 97 ? 16.573 -32.512 -36.499 1.00 90.56 97 MET A C 1
ATOM 761 O O . MET A 1 97 ? 15.856 -32.146 -37.431 1.00 90.56 97 MET A O 1
ATOM 765 N N . ASN A 1 98 ? 16.349 -33.637 -35.824 1.00 93.19 98 ASN A N 1
ATOM 766 C CA . ASN A 1 98 ? 15.260 -34.576 -36.094 1.00 93.19 98 ASN A CA 1
ATOM 767 C C . ASN A 1 98 ? 14.148 -34.386 -35.049 1.00 93.19 98 ASN A C 1
ATOM 769 O O . ASN A 1 98 ? 14.081 -35.110 -34.056 1.00 93.19 98 ASN A O 1
ATOM 773 N N . TRP A 1 99 ? 13.300 -33.365 -35.225 1.00 93.88 99 TRP A N 1
ATOM 774 C CA . TRP A 1 99 ? 12.225 -33.073 -34.267 1.00 93.88 99 TRP A CA 1
ATOM 775 C C . TRP A 1 99 ? 11.266 -34.263 -34.112 1.00 93.88 99 TRP A C 1
ATOM 777 O O . TRP A 1 99 ? 10.790 -34.811 -35.105 1.00 93.88 99 TRP A O 1
ATOM 787 N N . GLY A 1 100 ? 10.971 -34.637 -32.865 1.00 91.75 100 GLY A N 1
ATOM 788 C CA . GLY A 1 100 ? 10.143 -35.799 -32.535 1.00 91.75 100 GLY A CA 1
ATOM 789 C C . GLY A 1 100 ? 10.886 -37.140 -32.470 1.00 91.75 100 GLY A C 1
ATOM 790 O O . GLY A 1 100 ? 10.232 -38.151 -32.236 1.00 91.75 100 GLY A O 1
ATOM 791 N N . ASP A 1 101 ? 12.214 -37.198 -32.638 1.00 94.81 101 ASP A N 1
ATOM 792 C CA . ASP A 1 101 ? 12.951 -38.424 -32.296 1.00 94.81 101 ASP A CA 1
ATOM 793 C C . ASP A 1 101 ? 12.956 -38.652 -30.769 1.00 94.81 101 ASP A C 1
ATOM 795 O O . ASP A 1 101 ? 12.990 -37.705 -29.977 1.00 94.81 101 ASP A O 1
ATOM 799 N N . ALA A 1 102 ? 12.886 -39.919 -30.358 1.00 93.38 102 ALA A N 1
ATOM 800 C CA . ALA A 1 102 ? 12.853 -40.326 -28.959 1.00 93.38 102 ALA A CA 1
ATOM 801 C C . ALA A 1 102 ? 14.246 -40.356 -28.312 1.00 93.38 102 ALA A C 1
ATOM 803 O O . ALA A 1 102 ? 14.337 -40.202 -27.094 1.00 93.38 102 ALA A O 1
ATOM 804 N N . ASP A 1 103 ? 15.313 -40.561 -29.090 1.00 93.50 103 ASP A N 1
ATOM 805 C CA . ASP A 1 103 ? 16.688 -40.500 -28.591 1.00 93.50 103 ASP A CA 1
ATOM 806 C C . ASP A 1 103 ? 17.205 -39.054 -28.712 1.00 93.50 103 ASP A C 1
ATOM 808 O O . ASP A 1 103 ? 17.336 -38.554 -29.834 1.00 93.50 103 ASP A O 1
ATOM 812 N N . PRO A 1 104 ? 17.544 -38.363 -27.605 1.00 91.12 104 PRO A N 1
ATOM 813 C CA . PRO A 1 104 ? 18.061 -36.997 -27.661 1.00 91.12 104 PRO A CA 1
ATOM 814 C C . PRO A 1 104 ? 19.323 -36.876 -28.533 1.00 91.12 104 PRO A C 1
ATOM 816 O O . PRO A 1 104 ? 19.484 -35.881 -29.233 1.00 91.12 104 PRO A O 1
ATOM 819 N N . GLN A 1 105 ? 20.191 -37.893 -28.583 1.00 91.00 105 GLN A N 1
ATOM 820 C CA . GLN A 1 105 ? 21.399 -37.860 -29.419 1.00 91.00 105 GLN A CA 1
ATOM 821 C C . GLN A 1 105 ? 21.075 -37.896 -30.920 1.00 91.00 105 GLN A C 1
ATOM 823 O O . GLN A 1 105 ? 21.793 -37.297 -31.721 1.00 91.00 105 GLN A O 1
ATOM 828 N N . VAL A 1 106 ? 19.990 -38.575 -31.310 1.00 93.12 106 VAL A N 1
ATOM 829 C CA . VAL A 1 106 ? 19.521 -38.651 -32.706 1.00 93.12 106 VAL A CA 1
ATOM 830 C C . VAL A 1 106 ? 18.650 -37.444 -33.060 1.00 93.12 106 VAL A C 1
ATOM 832 O O . VAL A 1 106 ? 18.749 -36.923 -34.174 1.00 93.12 106 VAL A O 1
ATOM 835 N N . ARG A 1 107 ? 17.848 -36.957 -32.105 1.00 93.31 107 ARG A N 1
ATOM 836 C CA . ARG A 1 107 ? 17.086 -35.705 -32.183 1.00 93.31 107 ARG A CA 1
ATOM 837 C C . ARG A 1 107 ? 18.027 -34.529 -32.455 1.00 93.31 107 ARG A C 1
ATOM 839 O O . ARG A 1 107 ? 17.786 -33.770 -33.391 1.00 93.31 107 ARG A O 1
ATOM 846 N N . GLY A 1 108 ? 19.099 -34.407 -31.674 1.00 92.31 108 GLY A N 1
ATOM 847 C CA . GLY A 1 108 ? 20.100 -33.346 -31.765 1.00 92.31 108 GLY A CA 1
ATOM 848 C C . GLY A 1 108 ? 19.820 -32.135 -30.853 1.00 92.31 108 GLY A C 1
ATOM 849 O O . GLY A 1 108 ? 18.672 -31.869 -30.471 1.00 92.31 108 GLY A O 1
ATOM 850 N N . PRO A 1 109 ? 20.867 -31.374 -30.480 1.00 93.75 109 PRO A N 1
ATOM 851 C CA . PRO A 1 109 ? 20.731 -30.201 -29.622 1.00 93.75 109 PRO A CA 1
ATOM 852 C C . PRO A 1 109 ? 20.092 -29.022 -30.360 1.00 93.75 109 PRO A C 1
ATOM 854 O O . PRO A 1 109 ? 20.221 -28.887 -31.576 1.00 93.75 109 PRO A O 1
ATOM 857 N N . ILE A 1 110 ? 19.485 -28.102 -29.610 1.00 94.69 110 ILE A N 1
ATOM 858 C CA . ILE A 1 110 ? 19.164 -26.764 -30.120 1.00 94.69 110 ILE A CA 1
ATOM 859 C C . ILE A 1 110 ? 20.444 -25.929 -30.140 1.00 94.69 110 ILE A C 1
ATOM 861 O O . ILE A 1 110 ? 21.153 -25.839 -29.140 1.00 94.69 110 ILE A O 1
ATOM 865 N N . ILE A 1 111 ? 20.724 -25.295 -31.277 1.00 93.62 111 ILE A N 1
ATOM 866 C CA . ILE A 1 111 ? 21.831 -24.357 -31.460 1.00 93.62 111 ILE A CA 1
ATOM 867 C C . ILE A 1 111 ? 21.288 -23.137 -32.212 1.00 93.62 111 ILE A C 1
ATOM 869 O O . ILE A 1 111 ? 21.108 -23.173 -33.429 1.00 93.62 111 ILE A O 1
ATOM 873 N N . VAL A 1 112 ? 21.038 -22.047 -31.481 1.00 89.56 112 VAL A N 1
ATOM 874 C CA . VAL A 1 112 ? 20.556 -20.758 -32.032 1.00 89.56 112 VAL A CA 1
ATOM 875 C C . VAL A 1 112 ? 21.698 -19.803 -32.389 1.00 89.56 112 VAL A C 1
ATOM 877 O O . VAL A 1 112 ? 21.558 -18.963 -33.274 1.00 89.56 112 VAL A O 1
ATOM 880 N N . THR A 1 113 ? 22.801 -19.942 -31.650 1.00 84.88 113 THR A N 1
ATOM 881 C CA . THR A 1 113 ? 24.037 -19.151 -31.603 1.00 84.88 113 THR A CA 1
ATOM 882 C C . THR A 1 113 ? 24.231 -17.997 -32.597 1.00 84.88 113 THR A C 1
ATOM 884 O O . THR A 1 113 ? 24.169 -18.139 -33.821 1.00 84.88 113 THR A O 1
ATOM 887 N N . ARG A 1 114 ? 24.567 -16.827 -32.040 1.00 74.62 114 ARG A N 1
ATOM 888 C CA . ARG A 1 114 ? 24.902 -15.614 -32.803 1.00 74.62 114 ARG A CA 1
ATOM 889 C C . ARG A 1 114 ? 26.410 -15.382 -32.956 1.00 74.62 114 ARG A C 1
ATOM 891 O O . ARG A 1 114 ? 26.787 -14.532 -33.756 1.00 74.62 114 ARG A O 1
ATOM 898 N N . HIS A 1 115 ? 27.257 -16.156 -32.272 1.00 75.94 115 HIS A N 1
ATOM 899 C CA . HIS A 1 115 ? 28.712 -15.990 -32.340 1.00 75.94 115 HIS A CA 1
ATOM 900 C C . HIS A 1 115 ? 29.247 -16.280 -33.744 1.00 75.94 115 HIS A C 1
ATOM 902 O O . HIS A 1 115 ? 28.893 -17.278 -34.379 1.00 75.94 115 HIS A O 1
ATOM 908 N N . ARG A 1 116 ? 30.182 -15.444 -34.202 1.00 71.19 116 ARG A N 1
ATOM 909 C CA . ARG A 1 116 ? 30.809 -15.539 -35.530 1.00 71.19 116 ARG A CA 1
ATOM 910 C C . ARG A 1 116 ? 31.403 -16.920 -35.848 1.00 71.19 116 ARG A C 1
ATOM 912 O O . ARG A 1 116 ? 31.370 -17.342 -37.000 1.00 71.19 116 ARG A O 1
ATOM 919 N N . SER A 1 117 ? 31.948 -17.614 -34.850 1.00 73.94 117 SER A N 1
ATOM 920 C CA . SER A 1 117 ? 32.588 -18.930 -34.993 1.00 73.94 117 SER A CA 1
ATOM 921 C C . SER A 1 117 ? 31.604 -20.089 -35.200 1.00 73.94 117 SER A C 1
ATOM 923 O O . SER A 1 117 ? 31.981 -21.096 -35.797 1.00 73.94 117 SER A O 1
ATOM 925 N N . SER A 1 118 ? 30.354 -19.955 -34.747 1.00 79.69 118 SER A N 1
ATOM 926 C CA . SER A 1 118 ? 29.340 -21.023 -34.742 1.00 79.69 118 SER A CA 1
ATOM 927 C C . SER A 1 118 ? 28.059 -20.688 -35.523 1.00 79.69 118 SER A C 1
ATOM 929 O O . SER A 1 118 ? 27.209 -21.556 -35.714 1.00 79.69 118 SER A O 1
ATOM 931 N N . MET A 1 119 ? 27.924 -19.470 -36.057 1.00 80.00 119 MET A N 1
ATOM 932 C CA . MET A 1 119 ? 26.747 -19.028 -36.825 1.00 80.00 119 MET A CA 1
ATOM 933 C C . MET A 1 119 ? 26.406 -19.944 -38.018 1.00 80.00 119 MET A C 1
ATOM 935 O O . MET A 1 119 ? 25.235 -20.168 -38.321 1.00 80.00 119 MET A O 1
ATOM 939 N N . ASN A 1 120 ? 27.420 -20.522 -38.668 1.00 84.88 120 ASN A N 1
ATOM 940 C CA . ASN A 1 120 ? 27.256 -21.394 -39.837 1.00 84.88 120 ASN A CA 1
ATOM 941 C C . ASN A 1 120 ? 26.725 -22.802 -39.512 1.00 84.88 120 ASN A C 1
ATOM 943 O O . ASN A 1 120 ? 26.320 -23.512 -40.434 1.00 84.88 120 ASN A O 1
ATOM 947 N N . ILE A 1 121 ? 26.735 -23.207 -38.236 1.00 88.00 121 ILE A N 1
ATOM 948 C CA . ILE A 1 121 ? 26.302 -24.538 -37.777 1.00 88.00 121 ILE A CA 1
ATOM 949 C C . ILE A 1 121 ? 25.004 -24.507 -36.955 1.00 88.00 121 ILE A C 1
ATOM 951 O O . ILE A 1 121 ? 24.526 -25.556 -36.527 1.00 88.00 121 ILE A O 1
ATOM 955 N N . ARG A 1 122 ? 24.404 -23.325 -36.756 1.00 91.06 122 ARG A N 1
ATOM 956 C CA . ARG A 1 122 ? 23.116 -23.172 -36.062 1.00 91.06 122 ARG A CA 1
ATOM 957 C C . ARG A 1 122 ? 21.989 -23.920 -36.782 1.00 91.06 122 ARG A C 1
ATOM 959 O O . ARG A 1 122 ? 21.935 -23.931 -38.013 1.00 91.06 122 ARG A O 1
ATOM 966 N N . ASN A 1 123 ? 21.082 -24.503 -36.007 1.00 94.19 123 ASN A N 1
ATOM 967 C CA . ASN A 1 123 ? 19.939 -25.292 -36.479 1.00 94.19 123 ASN A CA 1
ATOM 968 C C . ASN A 1 123 ? 18.586 -24.771 -35.961 1.00 94.19 123 ASN A C 1
ATOM 970 O O . ASN A 1 123 ? 17.554 -25.403 -36.187 1.00 94.19 123 ASN A O 1
ATOM 974 N N . ALA A 1 124 ? 18.593 -23.613 -35.298 1.00 94.94 124 ALA A N 1
ATOM 975 C CA . ALA A 1 124 ? 17.414 -22.894 -34.844 1.00 94.94 124 ALA A CA 1
ATOM 976 C C . ALA A 1 124 ? 17.571 -21.377 -35.074 1.00 94.94 124 ALA A C 1
ATOM 978 O O . ALA A 1 124 ? 18.679 -20.836 -35.067 1.00 94.94 124 ALA A O 1
ATOM 979 N N . LEU A 1 125 ? 16.451 -20.690 -35.301 1.00 93.69 125 LEU A N 1
ATOM 980 C CA . LEU A 1 125 ? 16.360 -19.232 -35.435 1.00 93.69 125 LEU A CA 1
ATOM 981 C C . LEU A 1 125 ? 16.007 -18.573 -34.089 1.00 93.69 125 LEU A C 1
ATOM 983 O O . LEU A 1 125 ? 15.631 -19.254 -33.138 1.00 93.69 125 LEU A O 1
ATOM 987 N N . GLY A 1 126 ? 16.054 -17.238 -34.026 1.00 92.25 126 GLY A N 1
ATOM 988 C CA . GLY A 1 126 ? 15.636 -16.473 -32.843 1.00 92.25 126 GLY A CA 1
ATOM 989 C C . GLY A 1 126 ? 16.764 -16.180 -31.849 1.00 92.25 126 GLY A C 1
ATOM 990 O O . GLY A 1 126 ? 17.874 -15.832 -32.278 1.00 92.25 126 GLY A O 1
ATOM 991 N N . ALA A 1 127 ? 16.469 -16.284 -30.547 1.00 90.50 127 ALA A N 1
ATOM 992 C CA . ALA A 1 127 ? 17.411 -16.116 -29.431 1.00 90.50 127 ALA A CA 1
ATOM 993 C C . ALA A 1 127 ? 16.967 -16.898 -28.169 1.00 90.50 127 ALA A C 1
ATOM 995 O O . ALA A 1 127 ? 15.780 -17.137 -27.980 1.00 90.50 127 ALA A O 1
ATOM 996 N N . TYR A 1 128 ? 17.911 -17.267 -27.295 1.00 90.38 128 TYR A N 1
ATOM 997 C CA . TYR A 1 128 ? 17.618 -17.827 -25.961 1.00 90.38 128 TYR A CA 1
ATOM 998 C C . TYR A 1 128 ? 17.158 -16.742 -24.967 1.00 90.38 128 TYR A C 1
ATOM 1000 O O . TYR A 1 128 ? 17.565 -15.585 -25.100 1.00 90.38 128 TYR A O 1
ATOM 1008 N N . GLY A 1 129 ? 16.398 -17.120 -23.930 1.00 85.31 129 GLY A N 1
ATOM 1009 C CA . GLY A 1 129 ? 15.955 -16.220 -22.857 1.00 85.31 129 GLY A CA 1
ATOM 1010 C C . GLY A 1 129 ? 14.710 -15.394 -23.196 1.00 85.31 129 GLY A C 1
ATOM 1011 O O . GLY A 1 129 ? 14.463 -14.367 -22.560 1.00 85.31 129 GLY A O 1
ATOM 1012 N N . GLY A 1 130 ? 13.960 -15.788 -24.231 1.00 88.44 130 GLY A N 1
ATOM 1013 C CA . GLY A 1 130 ? 12.735 -15.116 -24.673 1.00 88.44 130 GLY A CA 1
ATOM 1014 C C . GLY A 1 130 ? 12.909 -13.591 -24.832 1.00 88.44 130 GLY A C 1
ATOM 1015 O O . GLY A 1 130 ? 13.805 -13.148 -25.565 1.00 88.44 130 GLY A O 1
ATOM 1016 N N . PRO A 1 131 ? 12.092 -12.759 -24.153 1.00 87.44 131 PRO A N 1
ATOM 1017 C CA . PRO A 1 131 ? 12.144 -11.303 -24.294 1.00 87.44 131 PRO A CA 1
ATOM 1018 C C . PRO A 1 131 ? 13.420 -10.697 -23.684 1.00 87.44 131 PRO A C 1
ATOM 1020 O O . PRO A 1 131 ? 13.853 -9.621 -24.096 1.00 87.44 131 PRO A O 1
ATOM 1023 N N . TYR A 1 132 ? 14.082 -11.395 -22.751 1.00 89.94 132 TYR A N 1
ATOM 1024 C CA . TYR A 1 132 ? 15.317 -10.923 -22.117 1.00 89.94 132 TYR A CA 1
ATOM 1025 C C . TYR A 1 132 ? 16.529 -10.954 -23.057 1.00 89.94 132 TYR A C 1
ATOM 1027 O O . TYR A 1 132 ? 17.558 -10.355 -22.748 1.00 89.94 132 TYR A O 1
ATOM 1035 N N . SER A 1 133 ? 16.409 -11.569 -24.239 1.00 88.88 133 SER A N 1
ATOM 1036 C CA . SER A 1 133 ? 17.444 -11.527 -25.280 1.00 88.88 133 SER A CA 1
ATOM 1037 C C . SER A 1 133 ? 17.804 -10.099 -25.725 1.00 88.88 133 SER A C 1
ATOM 1039 O O . SER A 1 133 ? 18.971 -9.837 -26.019 1.00 88.88 133 SER A O 1
ATOM 1041 N N . ILE A 1 134 ? 16.843 -9.165 -25.709 1.00 89.75 134 ILE A N 1
ATOM 1042 C CA . ILE A 1 134 ? 17.071 -7.749 -26.042 1.00 89.75 134 ILE A CA 1
ATOM 1043 C C . ILE A 1 134 ? 17.843 -7.038 -24.924 1.00 89.75 134 ILE A C 1
ATOM 1045 O O . ILE A 1 134 ? 18.845 -6.381 -25.195 1.00 89.75 134 ILE A O 1
ATOM 1049 N N . TYR A 1 135 ? 17.456 -7.239 -23.661 1.00 90.50 135 TYR A N 1
ATOM 1050 C CA . TYR A 1 135 ? 18.196 -6.706 -22.511 1.00 90.50 135 TYR A CA 1
ATOM 1051 C C . TYR A 1 135 ? 19.618 -7.285 -22.424 1.00 90.50 135 TYR A C 1
ATOM 1053 O O . TYR A 1 135 ? 20.565 -6.544 -22.173 1.00 90.50 135 TYR A O 1
ATOM 1061 N N . ARG A 1 136 ? 19.810 -8.576 -22.744 1.00 88.00 136 ARG A N 1
ATOM 1062 C CA . ARG A 1 136 ? 21.152 -9.168 -22.883 1.00 88.00 136 ARG A CA 1
ATOM 1063 C C . ARG A 1 136 ? 21.964 -8.464 -23.976 1.00 88.00 136 ARG A C 1
ATOM 1065 O O . ARG A 1 136 ? 23.152 -8.234 -23.784 1.00 88.00 136 ARG A O 1
ATOM 1072 N N . ALA A 1 137 ? 21.354 -8.124 -25.112 1.00 86.94 137 ALA A N 1
ATOM 1073 C CA . ALA A 1 137 ? 22.039 -7.385 -26.173 1.00 86.94 137 ALA A CA 1
ATOM 1074 C C . ALA A 1 137 ? 22.427 -5.959 -25.736 1.00 86.94 137 ALA A C 1
ATOM 1076 O O . ALA A 1 137 ? 23.505 -5.496 -26.101 1.00 86.94 137 ALA A O 1
ATOM 1077 N N . MET A 1 138 ? 21.608 -5.295 -24.910 1.00 90.75 138 MET A N 1
ATOM 1078 C CA . MET A 1 138 ? 21.964 -4.009 -24.295 1.00 90.75 138 MET A CA 1
ATOM 1079 C C . MET A 1 138 ? 23.149 -4.141 -23.330 1.00 90.75 138 MET A C 1
ATOM 1081 O O . MET A 1 138 ? 24.086 -3.362 -23.445 1.00 90.75 138 MET A O 1
ATOM 1085 N N . ALA A 1 139 ? 23.171 -5.158 -22.461 1.00 89.12 139 ALA A N 1
ATOM 1086 C CA . ALA A 1 139 ? 24.304 -5.412 -21.561 1.00 89.12 139 ALA A CA 1
ATOM 1087 C C . ALA A 1 139 ? 25.619 -5.684 -22.323 1.00 89.12 139 ALA A C 1
ATOM 1089 O O . ALA A 1 139 ? 26.681 -5.224 -21.913 1.00 89.12 139 ALA A O 1
ATOM 1090 N N . VAL A 1 140 ? 25.553 -6.366 -23.476 1.00 86.31 140 VAL A N 1
ATOM 1091 C CA . VAL A 1 140 ? 26.712 -6.525 -24.378 1.00 86.31 140 VAL A CA 1
ATOM 1092 C C . VAL A 1 140 ? 27.128 -5.188 -25.004 1.00 86.31 140 VAL A C 1
ATOM 1094 O O . VAL A 1 140 ? 28.316 -4.893 -25.083 1.00 86.31 140 VAL A O 1
ATOM 1097 N N . ALA A 1 141 ? 26.174 -4.347 -25.416 1.00 85.50 141 ALA A N 1
ATOM 1098 C CA . ALA A 1 141 ? 26.459 -3.019 -25.971 1.00 85.50 141 ALA A CA 1
ATOM 1099 C C . ALA A 1 141 ? 26.992 -2.011 -24.931 1.00 85.50 141 ALA A C 1
ATOM 1101 O O . ALA A 1 141 ? 27.667 -1.054 -25.303 1.00 85.50 141 ALA A O 1
ATOM 1102 N N . MET A 1 142 ? 26.699 -2.230 -23.647 1.00 88.88 142 MET A N 1
ATOM 1103 C CA . MET A 1 142 ? 27.248 -1.492 -22.502 1.00 88.88 142 MET A CA 1
ATOM 1104 C C . MET A 1 142 ? 28.610 -2.034 -22.035 1.00 88.88 142 MET A C 1
ATOM 1106 O O . MET A 1 142 ? 29.184 -1.487 -21.101 1.00 88.88 142 MET A O 1
ATOM 1110 N N . GLU A 1 143 ? 29.127 -3.092 -22.674 1.00 83.19 143 GLU A N 1
ATOM 1111 C CA . GLU A 1 143 ? 30.369 -3.797 -22.311 1.00 83.19 143 GLU A CA 1
ATOM 1112 C C . GLU A 1 143 ? 30.331 -4.472 -20.912 1.00 83.19 143 GLU A C 1
ATOM 1114 O O . GLU A 1 143 ? 31.333 -5.015 -20.453 1.00 83.19 143 GLU A O 1
ATOM 1119 N N . GLU A 1 144 ? 29.155 -4.542 -20.268 1.00 90.00 144 GLU A N 1
ATOM 1120 C CA . GLU A 1 144 ? 28.923 -5.240 -18.987 1.00 90.00 144 GLU A CA 1
ATOM 1121 C C . GLU A 1 144 ? 28.839 -6.768 -19.140 1.00 90.00 144 GLU A C 1
ATOM 1123 O O . GLU A 1 144 ? 29.016 -7.514 -18.175 1.00 90.00 144 GLU A O 1
ATOM 1128 N N . LEU A 1 145 ? 28.576 -7.258 -20.356 1.00 84.88 145 LEU A N 1
ATOM 1129 C CA . LEU A 1 145 ? 28.537 -8.682 -20.672 1.00 84.88 145 LEU A CA 1
ATOM 1130 C C . LEU A 1 145 ? 29.352 -8.979 -21.935 1.00 84.88 145 LEU A C 1
ATOM 1132 O O . LEU A 1 145 ? 29.100 -8.405 -22.990 1.00 84.88 145 LEU A O 1
ATOM 1136 N N . ALA A 1 146 ? 30.284 -9.930 -21.867 1.00 83.31 146 ALA A N 1
ATOM 1137 C CA . ALA A 1 146 ? 31.022 -10.365 -23.054 1.00 83.31 146 ALA A CA 1
ATOM 1138 C C . ALA A 1 146 ? 30.072 -10.939 -24.130 1.00 83.31 146 ALA A C 1
ATOM 1140 O O . ALA A 1 146 ? 29.113 -11.652 -23.813 1.00 83.31 146 ALA A O 1
ATOM 1141 N N . GLU A 1 147 ? 30.345 -10.667 -25.412 1.00 76.06 147 GLU A N 1
ATOM 1142 C CA . GLU A 1 147 ? 29.530 -11.163 -26.535 1.00 76.06 147 GLU A CA 1
ATOM 1143 C C . GLU A 1 147 ? 29.387 -12.696 -26.470 1.00 76.06 147 GLU A C 1
ATOM 1145 O O . GLU A 1 147 ? 28.273 -13.239 -26.494 1.00 76.06 147 GLU A O 1
ATOM 1150 N N . ASP A 1 148 ? 30.525 -13.370 -26.283 1.00 75.88 148 ASP A N 1
ATOM 1151 C CA . ASP A 1 148 ? 30.699 -14.816 -26.157 1.00 75.88 148 ASP A CA 1
ATOM 1152 C C . ASP A 1 148 ? 30.428 -15.367 -24.746 1.00 75.88 148 ASP A C 1
ATOM 1154 O O . ASP A 1 148 ? 30.658 -16.554 -24.502 1.00 75.88 148 ASP A O 1
ATOM 1158 N N . HIS A 1 149 ? 29.868 -14.554 -23.837 1.00 84.56 149 HIS A N 1
ATOM 1159 C CA . HIS A 1 149 ? 29.536 -14.981 -22.480 1.00 84.56 149 HIS A CA 1
ATOM 1160 C C . HIS A 1 149 ? 28.651 -16.238 -22.471 1.00 84.56 149 HIS A C 1
ATOM 1162 O O . HIS A 1 149 ? 27.503 -16.248 -22.958 1.00 84.56 149 HIS A O 1
ATOM 1168 N N . ARG A 1 150 ? 29.188 -17.266 -21.810 1.00 78.81 150 ARG A N 1
ATOM 1169 C CA . ARG A 1 150 ? 28.563 -18.555 -21.521 1.00 78.81 150 ARG A CA 1
ATOM 1170 C C . ARG A 1 150 ? 28.283 -18.648 -20.020 1.00 78.81 150 ARG A C 1
ATOM 1172 O O . ARG A 1 150 ? 29.232 -18.551 -19.243 1.00 78.81 150 ARG A O 1
ATOM 1179 N N . PRO A 1 151 ? 27.023 -18.859 -19.610 1.00 85.06 151 PRO A N 1
ATOM 1180 C CA . PRO A 1 151 ? 26.714 -19.227 -18.234 1.00 85.06 151 PRO A CA 1
ATOM 1181 C C . PRO A 1 151 ? 27.413 -20.539 -17.862 1.00 85.06 151 PRO A C 1
ATOM 1183 O O . PRO A 1 151 ? 27.530 -21.427 -18.710 1.00 85.06 151 PRO A O 1
ATOM 1186 N N . ASN A 1 152 ? 27.833 -20.687 -16.602 1.00 87.75 152 ASN A N 1
ATOM 1187 C CA . ASN A 1 152 ? 28.181 -22.011 -16.094 1.00 87.75 152 ASN A CA 1
ATOM 1188 C C . ASN A 1 152 ? 26.888 -22.789 -15.784 1.00 87.75 152 ASN A C 1
ATOM 1190 O O . ASN A 1 152 ? 25.963 -22.243 -15.185 1.00 87.75 152 ASN A O 1
ATOM 1194 N N . PHE A 1 153 ? 26.843 -24.055 -16.197 1.00 89.75 153 PHE A N 1
ATOM 1195 C CA . PHE A 1 153 ? 25.741 -24.981 -15.948 1.00 89.75 153 PHE A CA 1
ATOM 1196 C C . PHE A 1 153 ? 26.122 -26.146 -15.012 1.00 89.75 153 PHE A C 1
ATOM 1198 O O . PHE A 1 153 ? 25.308 -27.050 -14.806 1.00 89.75 153 PHE A O 1
ATOM 1205 N N . ASP A 1 154 ? 27.324 -26.150 -14.430 1.00 86.25 154 ASP A N 1
ATOM 1206 C CA . ASP A 1 154 ? 27.690 -27.100 -13.377 1.00 86.25 154 ASP A CA 1
ATOM 1207 C C . ASP A 1 154 ? 26.714 -27.004 -12.192 1.00 86.25 154 ASP A C 1
ATOM 1209 O O . ASP A 1 154 ? 26.392 -25.909 -11.730 1.00 86.25 154 ASP A O 1
ATOM 1213 N N . HIS A 1 155 ? 26.257 -28.154 -11.686 1.00 87.75 155 HIS A N 1
ATOM 1214 C CA . HIS A 1 155 ? 25.311 -28.257 -10.565 1.00 87.75 155 HIS A CA 1
ATOM 1215 C C . HIS A 1 155 ? 23.932 -27.605 -10.810 1.00 87.75 155 HIS A C 1
ATOM 1217 O O . HIS A 1 155 ? 23.249 -27.219 -9.860 1.00 87.75 155 HIS A O 1
ATOM 1223 N N . THR A 1 156 ? 23.509 -27.488 -12.077 1.00 89.81 156 THR A N 1
ATOM 1224 C CA . THR A 1 156 ? 22.186 -26.952 -12.472 1.00 89.81 156 THR A CA 1
ATOM 1225 C C . THR A 1 156 ? 21.174 -28.030 -12.882 1.00 89.81 156 THR A C 1
ATOM 1227 O O . THR A 1 156 ? 20.148 -27.726 -13.493 1.00 89.81 156 THR A O 1
ATOM 1230 N N . GLU A 1 157 ? 21.443 -29.303 -12.579 1.00 88.69 157 GLU A N 1
ATOM 1231 C CA . GLU A 1 157 ? 20.545 -30.407 -12.914 1.00 88.69 157 GLU A CA 1
ATOM 1232 C C . GLU A 1 157 ? 19.165 -30.277 -12.220 1.00 88.69 157 GLU A C 1
ATOM 1234 O O . GLU A 1 157 ? 19.088 -29.845 -11.068 1.00 88.69 157 GLU A O 1
ATOM 1239 N N . PRO A 1 158 ? 18.061 -30.689 -12.881 1.00 92.25 158 PRO A N 1
ATOM 1240 C CA . PRO A 1 158 ? 16.722 -30.698 -12.291 1.00 92.25 158 PRO A CA 1
ATOM 1241 C C . PRO A 1 158 ? 16.649 -31.407 -10.933 1.00 92.25 158 PRO A C 1
ATOM 1243 O O . PRO A 1 158 ? 17.032 -32.570 -10.808 1.00 92.25 158 PRO A O 1
ATOM 1246 N N . VAL A 1 159 ? 16.073 -30.741 -9.926 1.00 91.62 159 VAL A N 1
ATOM 1247 C CA . VAL A 1 159 ? 15.942 -31.318 -8.568 1.00 91.62 159 VAL A CA 1
ATOM 1248 C C . VAL A 1 159 ? 14.869 -32.411 -8.461 1.00 91.62 159 VAL A C 1
ATOM 1250 O O . VAL A 1 159 ? 14.805 -33.119 -7.458 1.00 91.62 159 VAL A O 1
ATOM 1253 N N . ILE A 1 160 ? 14.014 -32.532 -9.480 1.00 90.62 160 ILE A N 1
ATOM 1254 C CA . ILE A 1 160 ? 13.073 -33.638 -9.669 1.00 90.62 160 ILE A CA 1
ATOM 1255 C C . ILE A 1 160 ? 13.177 -34.170 -11.096 1.00 90.62 160 ILE A C 1
ATOM 1257 O O . ILE A 1 160 ? 13.495 -33.432 -12.030 1.00 90.62 160 ILE A O 1
ATOM 1261 N N . ASN A 1 161 ? 12.874 -35.453 -11.262 1.00 89.25 161 ASN A N 1
ATOM 1262 C CA . ASN A 1 161 ? 12.905 -36.126 -12.551 1.00 89.25 161 ASN A CA 1
ATOM 1263 C C . ASN A 1 161 ? 11.502 -36.148 -13.173 1.00 89.25 161 ASN A C 1
ATOM 1265 O O . ASN A 1 161 ? 10.606 -36.797 -12.636 1.00 89.25 161 ASN A O 1
ATOM 1269 N N . ILE A 1 162 ? 11.323 -35.494 -14.322 1.00 92.75 162 ILE A N 1
ATOM 1270 C CA . ILE A 1 162 ? 10.131 -35.675 -15.159 1.00 92.75 162 ILE A CA 1
ATOM 1271 C C . ILE A 1 162 ? 10.474 -36.750 -16.199 1.00 92.75 162 ILE A C 1
ATOM 1273 O O . ILE A 1 162 ? 11.286 -36.491 -17.086 1.00 92.75 162 ILE A O 1
ATOM 1277 N N . PRO A 1 163 ? 9.926 -37.976 -16.097 1.00 91.25 163 PRO A N 1
ATOM 1278 C CA . PRO A 1 163 ? 10.279 -39.046 -17.019 1.00 91.25 163 PRO A CA 1
ATOM 1279 C C . PRO A 1 163 ? 9.759 -38.749 -18.428 1.00 91.25 163 PRO A C 1
ATOM 1281 O O . PRO A 1 163 ? 8.657 -38.218 -18.591 1.00 91.25 163 PRO A O 1
ATOM 1284 N N . GLN A 1 164 ? 10.536 -39.153 -19.436 1.00 92.94 164 GLN A N 1
ATOM 1285 C CA . GLN A 1 164 ? 10.172 -39.034 -20.846 1.00 92.94 164 GLN A CA 1
ATOM 1286 C C . GLN A 1 164 ? 8.824 -39.700 -21.131 1.00 92.94 164 GLN A C 1
ATOM 1288 O O . GLN A 1 164 ? 8.625 -40.884 -20.854 1.00 92.94 164 GLN A O 1
ATOM 1293 N N . GLN A 1 165 ? 7.912 -38.930 -21.720 1.00 94.94 165 GLN A N 1
ATOM 1294 C CA . GLN A 1 165 ? 6.564 -39.381 -22.053 1.00 94.94 165 GLN A CA 1
ATOM 1295 C C . GLN A 1 165 ? 6.481 -39.789 -23.531 1.00 94.94 165 GLN A C 1
ATOM 1297 O O . GLN A 1 165 ? 7.175 -39.190 -24.359 1.00 94.94 165 GLN A O 1
ATOM 1302 N N . PRO A 1 166 ? 5.606 -40.740 -23.914 1.00 93.31 166 PRO A N 1
ATOM 1303 C CA . PRO A 1 166 ? 5.405 -41.129 -25.316 1.00 93.31 166 PRO A CA 1
ATOM 1304 C C . PRO A 1 166 ? 5.091 -39.956 -26.260 1.00 93.31 166 PRO A C 1
ATOM 1306 O O . PRO A 1 166 ? 5.424 -39.995 -27.441 1.00 93.31 166 PRO A O 1
ATOM 1309 N N . GLN A 1 167 ? 4.473 -38.897 -25.733 1.00 94.94 167 GLN A N 1
ATOM 1310 C CA . GLN A 1 167 ? 4.125 -37.674 -26.451 1.00 94.94 167 GLN A CA 1
ATOM 1311 C C . GLN A 1 167 ? 5.350 -36.824 -26.835 1.00 94.94 167 GLN A C 1
ATOM 1313 O O . GLN A 1 167 ? 5.241 -36.001 -27.737 1.00 94.94 167 GLN A O 1
ATOM 1318 N N . TRP A 1 168 ? 6.513 -37.001 -26.191 1.00 95.19 168 TRP A N 1
ATOM 1319 C CA . TRP A 1 168 ? 7.732 -36.245 -26.527 1.00 95.19 168 TRP A CA 1
ATOM 1320 C C . TRP A 1 168 ? 8.305 -36.660 -27.890 1.00 95.19 168 TRP A C 1
ATOM 1322 O O . TRP A 1 168 ? 8.930 -35.845 -28.563 1.00 95.19 168 TRP A O 1
ATOM 1332 N N . SER A 1 169 ? 8.067 -37.909 -28.305 1.00 93.00 169 SER A N 1
ATOM 1333 C CA . SER A 1 169 ? 8.458 -38.443 -29.615 1.00 93.00 169 SER A CA 1
ATOM 1334 C C . SER A 1 169 ? 7.323 -38.427 -30.650 1.00 93.00 169 SER A C 1
ATOM 1336 O O . SER A 1 169 ? 7.371 -39.144 -31.646 1.00 93.00 169 SER A O 1
ATOM 1338 N N . ASP A 1 170 ? 6.270 -37.640 -30.412 1.00 91.75 170 ASP A N 1
ATOM 1339 C CA . ASP A 1 170 ? 5.251 -37.335 -31.416 1.00 91.75 170 ASP A CA 1
ATOM 1340 C C . ASP A 1 170 ? 5.420 -35.867 -31.858 1.00 91.75 170 ASP A C 1
ATOM 1342 O O . ASP A 1 170 ? 5.096 -34.952 -31.091 1.00 91.75 170 ASP A O 1
ATOM 1346 N N . PRO A 1 171 ? 5.900 -35.603 -33.091 1.00 87.75 171 PRO A N 1
ATOM 1347 C CA . PRO A 1 171 ? 6.165 -34.248 -33.576 1.00 87.75 171 PRO A CA 1
ATOM 1348 C C . PRO A 1 171 ? 4.898 -33.394 -33.760 1.00 87.75 171 PRO A C 1
ATOM 1350 O O . PRO A 1 171 ? 5.012 -32.225 -34.123 1.00 87.75 171 PRO A O 1
ATOM 1353 N N . THR A 1 172 ? 3.701 -33.947 -33.532 1.00 90.56 172 THR A N 1
ATOM 1354 C CA . THR A 1 172 ? 2.429 -33.207 -33.527 1.00 90.56 172 THR A CA 1
ATOM 1355 C C . THR A 1 172 ? 1.979 -32.793 -32.120 1.00 90.56 172 THR A C 1
ATOM 1357 O O . THR A 1 172 ? 1.222 -31.826 -31.981 1.00 90.56 172 THR A O 1
ATOM 1360 N N . LYS A 1 173 ? 2.449 -33.485 -31.070 1.00 93.94 173 LYS A N 1
ATOM 1361 C CA . LYS A 1 173 ? 1.990 -33.298 -29.681 1.00 93.94 173 LYS A CA 1
ATOM 1362 C C . LYS A 1 173 ? 2.702 -32.173 -28.947 1.00 93.94 173 LYS A C 1
ATOM 1364 O O . LYS A 1 173 ? 2.051 -31.469 -28.183 1.00 93.94 173 LYS A O 1
ATOM 1369 N N . ILE A 1 174 ? 4.000 -31.996 -29.184 1.00 96.31 174 ILE A N 1
ATOM 1370 C CA . ILE A 1 174 ? 4.792 -30.911 -28.595 1.00 96.31 174 ILE A CA 1
ATOM 1371 C C . ILE A 1 174 ? 5.502 -30.169 -29.729 1.00 96.31 174 ILE A C 1
ATOM 1373 O O . ILE A 1 174 ? 6.385 -30.707 -30.401 1.00 96.31 174 ILE A O 1
ATOM 1377 N N . VAL A 1 175 ? 5.061 -28.936 -29.967 1.00 96.62 175 VAL A N 1
ATOM 1378 C CA . VAL A 1 175 ? 5.491 -28.064 -31.067 1.00 96.62 175 VAL A CA 1
ATOM 1379 C C . VAL A 1 175 ? 5.875 -26.661 -30.592 1.00 96.62 175 VAL A C 1
ATOM 1381 O O . VAL A 1 175 ? 6.466 -25.924 -31.378 1.00 96.62 175 VAL A O 1
ATOM 1384 N N . SER A 1 176 ? 5.556 -26.273 -29.348 1.00 95.19 176 SER A N 1
ATOM 1385 C CA . SER A 1 176 ? 5.786 -24.915 -28.824 1.00 95.19 176 SER A CA 1
ATOM 1386 C C . SER A 1 176 ? 6.948 -24.751 -27.831 1.00 95.19 176 SER A C 1
ATOM 1388 O O . SER A 1 176 ? 7.297 -23.612 -27.508 1.00 95.19 176 SER A O 1
ATOM 1390 N N . PHE A 1 177 ? 7.554 -25.837 -27.342 1.00 95.88 177 PHE A N 1
ATOM 1391 C CA . PHE A 1 177 ? 8.812 -25.821 -26.575 1.00 95.88 177 PHE A CA 1
ATOM 1392 C C . PHE A 1 177 ? 9.599 -27.134 -26.752 1.00 95.88 177 PHE A C 1
ATOM 1394 O O . PHE A 1 177 ? 9.103 -28.084 -27.355 1.00 95.88 177 PHE A O 1
ATOM 1401 N N . ASP A 1 178 ? 10.836 -27.196 -26.244 1.00 95.56 178 ASP A N 1
ATOM 1402 C CA . ASP A 1 178 ? 11.667 -28.408 -26.294 1.00 95.56 178 ASP A CA 1
ATOM 1403 C C . ASP A 1 178 ? 11.375 -29.328 -25.094 1.00 95.56 178 ASP A C 1
ATOM 1405 O O . ASP A 1 178 ? 11.736 -28.965 -23.970 1.00 95.56 178 ASP A O 1
ATOM 1409 N N . PRO A 1 179 ? 10.788 -30.527 -25.282 1.00 95.62 179 PRO A N 1
ATOM 1410 C CA . PRO A 1 179 ? 10.505 -31.433 -24.170 1.00 95.62 179 PRO A CA 1
ATOM 1411 C C . PRO A 1 179 ? 11.771 -31.910 -23.433 1.00 95.62 179 PRO A C 1
ATOM 1413 O O . PRO A 1 179 ? 11.720 -32.151 -22.225 1.00 95.62 179 PRO A O 1
ATOM 1416 N N . PHE A 1 180 ? 12.920 -31.972 -24.117 1.00 95.00 180 PHE A N 1
ATOM 1417 C CA . PHE A 1 180 ? 14.213 -32.347 -23.535 1.00 95.00 180 PHE A CA 1
ATOM 1418 C C . PHE A 1 180 ? 14.952 -31.164 -22.884 1.00 95.00 180 PHE A C 1
ATOM 1420 O O . PHE A 1 180 ? 16.041 -31.352 -22.340 1.00 95.00 180 PHE A O 1
ATOM 1427 N N . GLY A 1 181 ? 14.373 -29.956 -22.893 1.00 94.44 181 GLY A N 1
ATOM 1428 C CA . GLY A 1 181 ? 15.042 -28.703 -22.521 1.00 94.44 181 GLY A CA 1
ATOM 1429 C C . GLY A 1 181 ? 15.700 -28.674 -21.135 1.00 94.44 181 GLY A C 1
ATOM 1430 O O . GLY A 1 181 ? 16.680 -27.952 -20.955 1.00 94.44 181 GLY A O 1
ATOM 1431 N N . HIS A 1 182 ? 15.218 -29.495 -20.195 1.00 95.12 182 HIS A N 1
ATOM 1432 C CA . HIS A 1 182 ? 15.715 -29.631 -18.816 1.00 95.12 182 HIS A CA 1
ATOM 1433 C C . HIS A 1 182 ? 16.839 -30.665 -18.656 1.00 95.12 182 HIS A C 1
ATOM 1435 O O . HIS A 1 182 ? 17.527 -30.680 -17.641 1.00 95.12 182 HIS A O 1
ATOM 1441 N N . MET A 1 183 ? 17.044 -31.518 -19.660 1.00 93.19 183 MET A N 1
ATOM 1442 C CA . MET A 1 183 ? 18.090 -32.547 -19.691 1.00 93.19 183 MET A CA 1
ATOM 1443 C C . MET A 1 183 ? 19.250 -32.165 -20.626 1.00 93.19 183 MET A C 1
ATOM 1445 O O . MET A 1 183 ? 20.212 -32.915 -20.779 1.00 93.19 183 MET A O 1
ATOM 1449 N N . THR A 1 184 ? 19.178 -30.984 -21.246 1.00 91.56 184 THR A N 1
ATOM 1450 C CA . THR A 1 184 ? 20.145 -30.450 -22.215 1.00 91.56 184 THR A CA 1
ATOM 1451 C C . THR A 1 184 ? 21.599 -30.564 -21.743 1.00 91.56 184 THR A C 1
ATOM 1453 O O . THR A 1 184 ? 22.461 -31.033 -22.484 1.00 91.56 184 THR A O 1
ATOM 1456 N N . THR A 1 185 ? 21.879 -30.183 -20.497 1.00 89.94 185 THR A N 1
ATOM 1457 C CA . THR A 1 185 ? 23.224 -30.225 -19.897 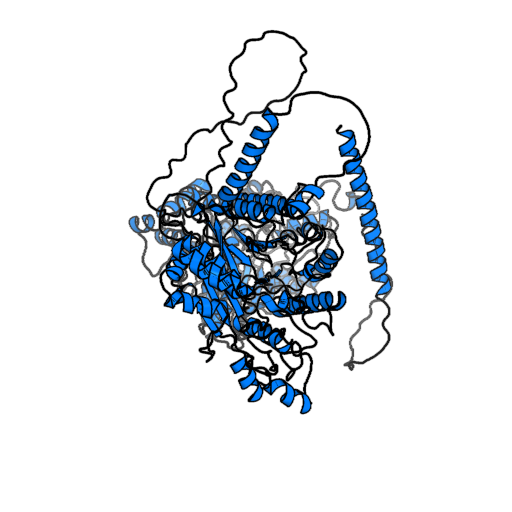1.00 89.94 185 THR A CA 1
ATOM 1458 C C . THR A 1 185 ? 23.699 -31.639 -19.579 1.00 89.94 185 THR A C 1
ATOM 1460 O O . THR A 1 185 ? 24.902 -31.866 -19.513 1.00 89.94 185 THR A O 1
ATOM 1463 N N . GLN A 1 186 ? 22.785 -32.602 -19.437 1.00 89.94 186 GLN A N 1
ATOM 1464 C CA . GLN A 1 186 ? 23.107 -34.013 -19.215 1.00 89.94 186 GLN A CA 1
ATOM 1465 C C . GLN A 1 186 ? 23.442 -34.714 -20.538 1.00 89.94 186 GLN A C 1
ATOM 1467 O O . GLN A 1 186 ? 24.420 -35.455 -20.616 1.00 89.94 186 GLN A O 1
ATOM 1472 N N . PHE A 1 187 ? 22.658 -34.460 -21.593 1.00 91.12 187 PHE A N 1
ATOM 1473 C CA . PHE A 1 187 ? 22.836 -35.118 -22.890 1.00 91.12 187 PHE A CA 1
ATOM 1474 C C . PHE A 1 187 ? 23.930 -34.491 -23.761 1.00 91.12 187 PHE A C 1
ATOM 1476 O O . PHE A 1 187 ? 24.615 -35.226 -24.467 1.00 91.12 187 PHE A O 1
ATOM 1483 N N . TYR A 1 188 ? 24.131 -33.172 -23.699 1.00 92.00 188 TYR A N 1
ATOM 1484 C CA . TYR A 1 188 ? 25.052 -32.450 -24.591 1.00 92.00 188 TYR A CA 1
ATOM 1485 C C . TYR A 1 188 ? 26.250 -31.827 -23.858 1.00 92.00 188 TYR A C 1
ATOM 1487 O O . TYR A 1 188 ? 26.833 -30.849 -24.329 1.00 92.00 188 TYR A O 1
ATOM 1495 N N . LYS A 1 189 ? 26.629 -32.370 -22.688 1.00 90.44 189 LYS A N 1
ATOM 1496 C CA . LYS A 1 189 ? 27.749 -31.856 -21.876 1.00 90.44 189 LYS A CA 1
ATOM 1497 C C . LYS A 1 189 ? 29.038 -31.712 -22.689 1.00 90.44 189 LYS A C 1
ATOM 1499 O O . LYS A 1 189 ? 29.679 -30.668 -22.665 1.00 90.44 189 LYS A O 1
ATOM 1504 N N . LYS A 1 190 ? 29.378 -32.747 -23.455 1.00 91.25 190 LYS A N 1
ATOM 1505 C CA . LYS A 1 190 ? 30.582 -32.806 -24.290 1.00 91.25 190 LYS A CA 1
ATOM 1506 C C . LYS A 1 190 ? 30.563 -31.749 -25.398 1.00 91.25 190 LYS A C 1
ATOM 1508 O O . LYS A 1 190 ? 31.584 -31.144 -25.698 1.00 91.25 190 LYS A O 1
ATOM 1513 N N . GLU A 1 191 ? 29.410 -31.527 -26.012 1.00 90.56 191 GLU A N 1
ATOM 1514 C CA . GLU A 1 191 ? 29.198 -30.538 -27.066 1.00 90.56 191 GLU A CA 1
ATOM 1515 C C . GLU A 1 191 ? 29.330 -29.109 -26.505 1.00 90.56 191 GLU A C 1
ATOM 1517 O O . GLU A 1 191 ? 29.981 -28.262 -27.123 1.00 90.56 191 GLU A O 1
ATOM 1522 N N . ILE A 1 192 ? 28.799 -28.862 -25.301 1.00 89.69 192 ILE A N 1
ATOM 1523 C CA . ILE A 1 192 ? 28.966 -27.606 -24.548 1.00 89.69 192 ILE A CA 1
ATOM 1524 C C . ILE A 1 192 ? 30.448 -27.369 -24.205 1.00 89.69 192 ILE A C 1
ATOM 1526 O O . ILE A 1 192 ? 30.975 -26.294 -24.495 1.00 89.69 192 ILE A O 1
ATOM 1530 N N . GLU A 1 193 ? 31.143 -28.379 -23.668 1.00 88.38 193 GLU A N 1
ATOM 1531 C CA . GLU A 1 193 ? 32.589 -28.348 -23.369 1.00 88.38 193 GLU A CA 1
ATOM 1532 C C . GLU A 1 193 ? 33.451 -28.113 -24.625 1.00 88.38 193 GLU A C 1
ATOM 1534 O O . GLU A 1 193 ? 34.503 -27.480 -24.555 1.00 88.38 193 GLU A O 1
ATOM 1539 N N . GLN A 1 194 ? 32.995 -28.567 -25.798 1.00 87.31 194 GLN A N 1
ATOM 1540 C CA . GLN A 1 194 ? 33.621 -28.296 -27.100 1.00 87.31 194 GLN A CA 1
ATOM 1541 C C . GLN A 1 194 ? 33.337 -26.886 -27.649 1.00 87.31 194 GLN A C 1
ATOM 1543 O O . GLN A 1 194 ? 33.797 -26.549 -28.741 1.00 87.31 194 GLN A O 1
ATOM 1548 N N . GLY A 1 195 ? 32.601 -26.050 -26.914 1.00 83.75 195 GLY A N 1
ATOM 1549 C CA . GLY A 1 195 ? 32.303 -24.675 -27.303 1.00 83.75 195 GLY A CA 1
ATOM 1550 C C . GLY A 1 195 ? 31.058 -24.517 -28.178 1.00 83.75 195 GLY A C 1
ATOM 1551 O O . GLY A 1 195 ? 30.879 -23.457 -28.781 1.00 83.75 195 GLY A O 1
ATOM 1552 N N . LEU A 1 196 ? 30.151 -25.497 -28.241 1.00 87.25 196 LEU A N 1
ATOM 1553 C CA . LEU A 1 196 ? 28.828 -25.277 -28.837 1.00 87.25 196 LEU A CA 1
ATOM 1554 C C . LEU A 1 196 ? 27.947 -24.465 -27.875 1.00 87.25 196 LEU A C 1
ATOM 1556 O O . LEU A 1 196 ? 28.008 -24.621 -26.660 1.00 87.25 196 LEU A O 1
ATOM 1560 N N . ASP A 1 197 ? 27.182 -23.515 -28.407 1.00 88.56 197 ASP A N 1
ATOM 1561 C CA . ASP A 1 197 ? 26.302 -22.624 -27.633 1.00 88.56 197 ASP A CA 1
ATOM 1562 C C . ASP A 1 197 ? 24.906 -23.258 -27.507 1.00 88.56 197 ASP A C 1
ATOM 1564 O O . ASP A 1 197 ? 23.935 -22.900 -28.184 1.00 88.56 197 ASP A O 1
ATOM 1568 N N . ILE A 1 198 ? 24.870 -24.287 -26.663 1.00 91.50 198 ILE A N 1
ATOM 1569 C CA . ILE A 1 198 ? 23.700 -25.087 -26.306 1.00 91.50 198 ILE A CA 1
ATOM 1570 C C . ILE A 1 198 ? 23.315 -24.695 -24.876 1.00 91.50 198 ILE A C 1
ATOM 1572 O O . ILE A 1 198 ? 24.178 -24.654 -23.998 1.00 91.50 198 ILE A O 1
ATOM 1576 N N . ARG A 1 199 ? 22.039 -24.375 -24.634 1.00 92.56 199 ARG A N 1
ATOM 1577 C CA . ARG A 1 199 ? 21.550 -23.893 -23.330 1.00 92.56 199 ARG A CA 1
ATOM 1578 C C . ARG A 1 199 ? 20.252 -24.605 -22.942 1.00 92.56 199 ARG A C 1
ATOM 1580 O O . ARG A 1 199 ? 19.455 -24.882 -23.840 1.00 92.56 199 ARG A O 1
ATOM 1587 N N . PRO A 1 200 ? 20.006 -24.881 -21.647 1.00 94.12 200 PRO A N 1
ATOM 1588 C CA . PRO A 1 200 ? 18.700 -25.335 -21.186 1.00 94.12 200 PRO A CA 1
ATOM 1589 C C . PRO A 1 200 ? 17.592 -24.359 -21.588 1.00 94.12 200 PRO A C 1
ATOM 1591 O O . PRO A 1 200 ? 17.748 -23.147 -21.454 1.00 94.12 200 PRO A O 1
ATOM 1594 N N . THR A 1 201 ? 16.467 -24.899 -22.049 1.00 94.81 201 THR A N 1
ATOM 1595 C CA . THR A 1 201 ? 15.222 -24.153 -22.320 1.00 94.81 201 THR A CA 1
ATOM 1596 C C . THR A 1 201 ? 14.116 -24.501 -21.324 1.00 94.81 201 THR A C 1
ATOM 1598 O O . THR A 1 201 ? 13.043 -23.908 -21.358 1.00 94.81 201 THR A O 1
ATOM 1601 N N . ILE A 1 202 ? 14.376 -25.444 -20.412 1.00 96.50 202 ILE A N 1
ATOM 1602 C CA . ILE A 1 202 ? 13.548 -25.711 -19.237 1.00 96.50 202 ILE A CA 1
ATOM 1603 C C . ILE A 1 202 ? 14.473 -25.777 -18.019 1.00 96.50 202 ILE A C 1
ATOM 1605 O O . ILE A 1 202 ? 15.525 -26.409 -18.083 1.00 96.50 202 ILE A O 1
ATOM 1609 N N . ALA A 1 203 ? 14.065 -25.178 -16.904 1.00 95.81 203 ALA A N 1
ATOM 1610 C CA . ALA A 1 203 ? 14.704 -25.354 -15.599 1.00 95.81 203 ALA A CA 1
ATOM 1611 C C . ALA A 1 203 ? 13.657 -25.807 -14.576 1.00 95.81 203 ALA A C 1
ATOM 1613 O O . ALA A 1 203 ? 12.535 -25.298 -14.588 1.00 95.81 203 ALA A O 1
ATOM 1614 N N . ILE A 1 204 ? 14.003 -26.759 -13.701 1.00 96.44 204 ILE A N 1
ATOM 1615 C CA . ILE A 1 204 ? 13.074 -27.336 -12.717 1.00 96.44 204 ILE A CA 1
ATOM 1616 C C . ILE A 1 204 ? 13.691 -27.282 -11.320 1.00 96.44 204 ILE A C 1
ATOM 1618 O O . ILE A 1 204 ? 14.785 -27.794 -11.092 1.00 96.44 204 ILE A O 1
ATOM 1622 N N . THR A 1 205 ? 12.962 -26.688 -10.379 1.00 95.50 205 THR A N 1
ATOM 1623 C CA . THR A 1 205 ? 13.381 -26.505 -8.988 1.00 95.50 205 THR A CA 1
ATOM 1624 C C . THR A 1 205 ? 12.264 -26.882 -8.010 1.00 95.50 205 THR A C 1
ATOM 1626 O O . THR A 1 205 ? 11.112 -27.104 -8.389 1.00 95.50 205 THR A O 1
ATOM 1629 N N . ARG A 1 206 ? 12.601 -26.942 -6.725 1.00 94.25 206 ARG A N 1
ATOM 1630 C CA . ARG A 1 206 ? 11.673 -27.088 -5.607 1.00 94.25 206 ARG A CA 1
ATOM 1631 C C . ARG A 1 206 ? 11.792 -25.824 -4.777 1.00 94.25 206 ARG A C 1
ATOM 1633 O O . ARG A 1 206 ? 12.896 -25.361 -4.514 1.00 94.25 206 ARG A O 1
ATOM 1640 N N . ALA A 1 207 ? 10.659 -25.261 -4.399 1.00 90.19 207 ALA A N 1
ATOM 1641 C CA . ALA A 1 207 ? 10.612 -24.008 -3.677 1.00 90.19 207 ALA A CA 1
ATOM 1642 C C . ALA A 1 207 ? 9.547 -24.062 -2.591 1.00 90.19 207 ALA A C 1
ATOM 1644 O O . ALA A 1 207 ? 8.571 -24.812 -2.686 1.00 90.19 207 ALA A O 1
ATOM 1645 N N . HIS A 1 208 ? 9.722 -23.190 -1.611 1.00 93.25 208 HIS A N 1
ATOM 1646 C CA . HIS A 1 208 ? 8.644 -22.786 -0.735 1.00 93.25 208 HIS A CA 1
ATOM 1647 C C . HIS A 1 208 ? 7.899 -21.592 -1.346 1.00 93.25 208 HIS A C 1
ATOM 1649 O O . HIS A 1 208 ? 8.448 -20.850 -2.172 1.00 93.25 208 HIS A O 1
ATOM 1655 N N . MET A 1 209 ? 6.615 -21.455 -1.028 1.00 93.56 209 MET A N 1
ATOM 1656 C CA . MET A 1 209 ? 5.789 -20.322 -1.445 1.00 93.56 209 MET A CA 1
ATOM 1657 C C . MET A 1 209 ? 4.923 -19.845 -0.293 1.00 93.56 209 MET A C 1
ATOM 1659 O O . MET A 1 209 ? 4.150 -20.620 0.257 1.00 93.56 209 MET A O 1
ATOM 1663 N N . LEU A 1 210 ? 4.995 -18.550 -0.012 1.00 91.25 210 LEU A N 1
ATOM 1664 C CA . LEU A 1 210 ? 4.002 -17.832 0.772 1.00 91.25 210 LEU A CA 1
ATOM 1665 C C . LEU A 1 210 ? 3.157 -17.010 -0.207 1.00 91.25 210 LEU A C 1
ATOM 1667 O O . LEU A 1 210 ? 3.694 -16.341 -1.088 1.00 91.25 210 LEU A O 1
ATOM 1671 N N . VAL A 1 211 ? 1.837 -17.122 -0.089 1.00 90.06 211 VAL A N 1
ATOM 1672 C CA . VAL A 1 211 ? 0.852 -16.390 -0.898 1.00 90.06 211 VAL A CA 1
ATOM 1673 C C . VAL A 1 211 ? -0.193 -15.858 0.084 1.00 90.06 211 VAL A C 1
ATOM 1675 O O . VAL A 1 211 ? -0.782 -16.692 0.775 1.00 90.06 211 VAL A O 1
ATOM 1678 N N . PRO A 1 212 ? -0.423 -14.535 0.192 1.00 89.06 212 PRO A N 1
ATOM 1679 C CA . PRO A 1 212 ? -1.261 -13.949 1.245 1.00 89.06 212 PRO A CA 1
ATOM 1680 C C . PRO A 1 212 ? -2.645 -14.595 1.377 1.00 89.06 212 PRO A C 1
ATOM 1682 O O . PRO A 1 212 ? -3.067 -14.937 2.479 1.00 89.06 212 PRO A O 1
ATOM 1685 N N . GLU A 1 213 ? -3.315 -14.870 0.258 1.00 90.81 213 GLU A N 1
ATOM 1686 C CA . GLU A 1 213 ? -4.628 -15.516 0.256 1.00 90.81 213 GLU A CA 1
ATOM 1687 C C . GLU A 1 213 ? -4.585 -16.947 0.807 1.00 90.81 213 GLU A C 1
ATOM 1689 O O . GLU A 1 213 ? -5.499 -17.369 1.505 1.00 90.81 213 GLU A O 1
ATOM 1694 N N . ILE A 1 214 ? -3.499 -17.689 0.577 1.00 91.75 214 ILE A N 1
ATOM 1695 C CA . ILE A 1 214 ? -3.320 -19.030 1.151 1.00 91.75 214 ILE A CA 1
ATOM 1696 C C . ILE A 1 214 ? -3.079 -18.947 2.664 1.00 91.75 214 ILE A C 1
ATOM 1698 O O . ILE A 1 214 ? -3.575 -19.793 3.406 1.00 91.75 214 ILE A O 1
ATOM 1702 N N . GLN A 1 215 ? -2.395 -17.903 3.145 1.00 91.94 215 GLN A N 1
ATOM 1703 C CA . GLN A 1 215 ? -2.289 -17.650 4.586 1.00 91.94 215 GLN A CA 1
ATOM 1704 C C . GLN A 1 215 ? -3.665 -17.357 5.199 1.00 91.94 215 GLN A C 1
ATOM 1706 O O . GLN A 1 215 ? -3.964 -17.847 6.285 1.00 91.94 215 GLN A O 1
ATOM 1711 N N . ALA A 1 216 ? -4.520 -16.593 4.510 1.00 88.25 216 ALA A N 1
ATOM 1712 C CA . ALA A 1 216 ? -5.886 -16.308 4.951 1.00 88.25 216 ALA A CA 1
ATOM 1713 C C . ALA A 1 216 ? -6.769 -17.575 4.978 1.00 88.25 216 ALA A C 1
ATOM 1715 O O . ALA A 1 216 ? -7.501 -17.804 5.944 1.00 88.25 216 ALA A O 1
ATOM 1716 N N . GLU A 1 217 ? -6.653 -18.449 3.976 1.00 89.75 217 GLU A N 1
ATOM 1717 C CA . GLU A 1 217 ? -7.333 -19.754 3.940 1.00 89.75 217 GLU A CA 1
ATOM 1718 C C . GLU A 1 217 ? -6.863 -20.697 5.067 1.00 89.75 217 GLU A C 1
ATOM 1720 O O . GLU A 1 217 ? -7.668 -21.440 5.628 1.00 89.75 217 GLU A O 1
ATOM 1725 N N . VAL A 1 218 ? -5.583 -20.655 5.458 1.00 91.62 218 VAL A N 1
ATOM 1726 C CA . VAL A 1 218 ? -5.075 -21.416 6.617 1.00 91.62 218 VAL A CA 1
ATOM 1727 C C . VAL A 1 218 ? -5.544 -20.797 7.940 1.00 91.62 218 VAL A C 1
ATOM 1729 O O . VAL A 1 218 ? -6.050 -21.515 8.801 1.00 91.62 218 VAL A O 1
ATOM 1732 N N . LYS A 1 219 ? -5.475 -19.466 8.090 1.00 89.62 219 LYS A N 1
ATOM 1733 C CA . LYS A 1 219 ? -5.957 -18.733 9.282 1.00 89.62 219 LYS A CA 1
ATOM 1734 C C . LYS A 1 219 ? -7.462 -18.909 9.524 1.00 89.62 219 LYS A C 1
ATOM 1736 O O . LYS A 1 219 ? -7.886 -18.991 10.673 1.00 89.62 219 LYS A O 1
ATOM 1741 N N . SER A 1 220 ? -8.267 -18.993 8.464 1.00 89.94 220 SER A N 1
ATOM 1742 C CA . SER A 1 220 ? -9.712 -19.270 8.545 1.00 89.94 220 SER A CA 1
ATOM 1743 C C . SER A 1 220 ? -10.052 -20.754 8.758 1.00 89.94 220 SER A C 1
ATOM 1745 O O . SER A 1 220 ? -11.205 -21.083 9.038 1.00 89.94 220 SER A O 1
ATOM 1747 N N . GLY A 1 221 ? -9.069 -21.655 8.644 1.00 89.25 221 GLY A N 1
ATOM 1748 C CA . GLY A 1 221 ? -9.253 -23.105 8.745 1.00 89.25 221 GLY A CA 1
ATOM 1749 C C . GLY A 1 221 ? -9.835 -23.770 7.490 1.00 89.25 221 GLY A C 1
ATOM 1750 O O . GLY A 1 221 ? -10.205 -24.944 7.547 1.00 89.25 221 GLY A O 1
ATOM 1751 N N . ALA A 1 222 ? -9.921 -23.053 6.364 1.00 88.38 222 ALA A N 1
ATOM 1752 C CA . ALA A 1 222 ? -10.370 -23.579 5.072 1.00 88.38 222 ALA A CA 1
ATOM 1753 C C . ALA A 1 222 ? -9.312 -24.465 4.378 1.00 88.38 222 ALA A C 1
ATOM 1755 O O . ALA A 1 222 ? -9.663 -25.380 3.625 1.00 88.38 222 ALA A O 1
ATOM 1756 N N . LEU A 1 223 ? -8.027 -24.237 4.674 1.00 93.75 223 LEU A N 1
ATOM 1757 C CA . LEU A 1 223 ? -6.907 -25.125 4.350 1.00 93.75 223 LEU A CA 1
ATOM 1758 C C . LEU A 1 223 ? -6.261 -25.662 5.633 1.00 93.75 223 LEU A C 1
ATOM 1760 O O . LEU A 1 223 ? -5.992 -24.918 6.573 1.00 93.75 223 LEU A O 1
ATOM 1764 N N . ALA A 1 224 ? -5.988 -26.967 5.667 1.00 94.06 224 ALA A N 1
ATOM 1765 C CA . ALA A 1 224 ? -5.354 -27.617 6.811 1.00 94.06 224 ALA A CA 1
ATOM 1766 C C . ALA A 1 224 ? -3.825 -27.622 6.671 1.00 94.06 224 ALA A C 1
ATOM 1768 O O . ALA A 1 224 ? -3.303 -27.831 5.578 1.00 94.06 224 ALA A O 1
ATOM 1769 N N . VAL A 1 225 ? -3.096 -27.483 7.779 1.00 96.50 225 VAL A N 1
ATOM 1770 C CA . VAL A 1 225 ? -1.642 -27.717 7.807 1.00 96.50 225 VAL A CA 1
ATOM 1771 C C . VAL A 1 225 ? -1.389 -29.226 7.865 1.00 96.50 225 VAL A C 1
ATOM 1773 O O . VAL A 1 225 ? -1.841 -29.896 8.794 1.00 96.50 225 VAL A O 1
ATOM 1776 N N . ASP A 1 226 ? -0.686 -29.779 6.873 1.00 93.94 226 ASP A N 1
ATOM 1777 C CA . ASP A 1 226 ? -0.436 -31.225 6.739 1.00 93.94 226 ASP A CA 1
ATOM 1778 C C . ASP A 1 226 ? 1.052 -31.618 6.803 1.00 93.94 226 ASP A C 1
ATOM 1780 O O . ASP A 1 226 ? 1.383 -32.809 6.778 1.00 93.94 226 ASP A O 1
ATOM 1784 N N . GLY A 1 227 ? 1.952 -30.630 6.879 1.00 93.12 227 GLY A N 1
ATOM 1785 C CA . GLY A 1 227 ? 3.403 -30.818 6.914 1.00 93.12 227 GLY A CA 1
ATOM 1786 C C . GLY A 1 227 ? 4.011 -31.310 5.593 1.00 93.12 227 GLY A C 1
ATOM 1787 O O . GLY A 1 227 ? 5.172 -31.721 5.577 1.00 93.12 227 GLY A O 1
ATOM 1788 N N . LYS A 1 228 ? 3.245 -31.334 4.491 1.00 92.81 228 LYS A N 1
ATOM 1789 C CA . LYS A 1 228 ? 3.633 -31.950 3.205 1.00 92.81 228 LYS A CA 1
ATOM 1790 C C . LYS A 1 228 ? 3.381 -31.055 2.001 1.00 92.81 228 LYS A C 1
ATOM 1792 O O . LYS A 1 228 ? 4.267 -30.940 1.156 1.00 92.81 228 LYS A O 1
ATOM 1797 N N . VAL A 1 229 ? 2.179 -30.494 1.904 1.00 94.81 229 VAL A N 1
ATOM 1798 C CA . VAL A 1 229 ? 1.736 -29.538 0.882 1.00 94.81 229 VAL A CA 1
ATOM 1799 C C . VAL A 1 229 ? 1.625 -28.161 1.523 1.00 94.81 229 VAL A C 1
ATOM 1801 O O . VAL A 1 229 ? 2.222 -27.224 1.004 1.00 94.81 229 VAL A O 1
ATOM 1804 N N . VAL A 1 230 ? 0.953 -28.072 2.676 1.00 96.31 230 VAL A N 1
ATOM 1805 C CA . VAL A 1 230 ? 0.924 -26.896 3.558 1.00 96.31 230 VAL A CA 1
ATOM 1806 C C . VAL A 1 230 ? 1.781 -27.236 4.776 1.00 96.31 230 VAL A C 1
ATOM 1808 O O . VAL A 1 230 ? 1.411 -28.078 5.596 1.00 96.31 230 VAL A O 1
ATOM 1811 N N . ILE A 1 231 ? 2.972 -26.649 4.846 1.00 94.56 231 ILE A N 1
ATOM 1812 C CA . ILE A 1 231 ? 4.036 -27.053 5.773 1.00 94.56 231 ILE A CA 1
ATOM 1813 C C . ILE A 1 231 ? 3.821 -26.449 7.159 1.00 94.56 231 ILE A C 1
ATOM 1815 O O . ILE A 1 231 ? 3.985 -27.146 8.159 1.00 94.56 231 ILE A O 1
ATOM 1819 N N . THR A 1 232 ? 3.456 -25.167 7.200 1.00 93.19 232 THR A N 1
ATOM 1820 C CA . THR A 1 232 ? 3.372 -24.360 8.420 1.00 93.19 232 THR A CA 1
ATOM 1821 C C . THR A 1 232 ? 2.008 -23.694 8.566 1.00 93.19 232 THR A C 1
ATOM 1823 O O . THR A 1 232 ? 1.262 -23.500 7.605 1.00 93.19 232 THR A O 1
ATOM 1826 N N . ASP A 1 233 ? 1.710 -23.306 9.797 1.00 89.62 233 ASP A N 1
ATOM 1827 C CA . ASP A 1 233 ? 0.612 -22.441 10.226 1.00 89.62 233 ASP A CA 1
ATOM 1828 C C . ASP A 1 233 ? 0.687 -21.013 9.653 1.00 89.62 233 ASP A C 1
ATOM 1830 O O . ASP A 1 233 ? -0.340 -20.348 9.531 1.00 89.62 233 ASP A O 1
ATOM 1834 N N . ALA A 1 234 ? 1.858 -20.583 9.171 1.00 87.31 234 ALA A N 1
ATOM 1835 C CA . ALA A 1 234 ? 2.007 -19.388 8.335 1.00 87.31 234 ALA A CA 1
ATOM 1836 C C . ALA A 1 234 ? 1.516 -19.575 6.879 1.00 87.31 234 ALA A C 1
ATOM 1838 O O . ALA A 1 234 ? 1.574 -18.635 6.090 1.00 87.31 234 ALA A O 1
ATOM 1839 N N . GLY A 1 235 ? 1.042 -20.768 6.495 1.00 90.19 235 GLY A N 1
ATOM 1840 C CA . GLY A 1 235 ? 0.546 -21.059 5.145 1.00 90.19 235 GLY A CA 1
ATOM 1841 C C . GLY A 1 235 ? 1.639 -21.303 4.101 1.00 90.19 235 GLY A C 1
ATOM 1842 O O . GLY A 1 235 ? 1.398 -21.132 2.906 1.00 90.19 235 GLY A O 1
ATOM 1843 N N . GLU A 1 236 ? 2.843 -21.696 4.526 1.00 96.44 236 GLU A N 1
ATOM 1844 C CA . GLU A 1 236 ? 3.952 -22.005 3.620 1.00 96.44 236 GLU A CA 1
ATOM 1845 C C . GLU A 1 236 ? 3.665 -23.261 2.785 1.00 96.44 236 GLU A C 1
ATOM 1847 O O . GLU A 1 236 ? 3.414 -24.346 3.316 1.00 96.44 236 GLU A O 1
ATOM 1852 N N . LEU A 1 237 ? 3.744 -23.130 1.463 1.00 96.44 237 LEU A N 1
ATOM 1853 C CA . LEU A 1 237 ? 3.500 -24.210 0.515 1.00 96.44 237 LEU A CA 1
ATOM 1854 C C . LEU A 1 237 ? 4.787 -24.899 0.071 1.00 96.44 237 LEU A C 1
ATOM 1856 O O . LEU A 1 237 ? 5.760 -24.248 -0.302 1.00 96.44 237 LEU A O 1
ATOM 1860 N N . ASN A 1 238 ? 4.753 -26.227 0.002 1.00 95.38 238 ASN A N 1
ATOM 1861 C CA . ASN A 1 238 ? 5.767 -27.048 -0.656 1.00 95.38 238 ASN A CA 1
ATOM 1862 C C . ASN A 1 238 ? 5.396 -27.246 -2.134 1.00 95.38 238 ASN A C 1
ATOM 1864 O O . ASN A 1 238 ? 4.375 -27.869 -2.433 1.00 95.38 238 ASN A O 1
ATOM 1868 N N . VAL A 1 239 ? 6.215 -26.754 -3.067 1.00 95.81 239 VAL A N 1
ATOM 1869 C CA . VAL A 1 239 ? 5.873 -26.776 -4.498 1.00 95.81 239 VAL A CA 1
ATOM 1870 C C . VAL A 1 239 ? 7.075 -27.100 -5.385 1.00 95.81 239 VAL A C 1
ATOM 1872 O O . VAL A 1 239 ? 8.195 -26.633 -5.165 1.00 95.81 239 VAL A O 1
ATOM 1875 N N . HIS A 1 240 ? 6.835 -27.884 -6.435 1.00 96.50 240 HIS A N 1
ATOM 1876 C CA . HIS A 1 240 ? 7.797 -28.075 -7.521 1.00 96.50 240 HIS A CA 1
ATOM 1877 C C . HIS A 1 240 ? 7.472 -27.096 -8.647 1.00 96.50 240 HIS A C 1
ATOM 1879 O O . HIS A 1 240 ? 6.306 -26.953 -9.020 1.00 96.50 240 HIS A O 1
ATOM 1885 N N . LYS A 1 241 ? 8.487 -26.412 -9.176 1.00 96.12 241 LYS A N 1
ATOM 1886 C CA . LYS A 1 241 ? 8.334 -25.364 -10.188 1.00 96.12 241 LYS A CA 1
ATOM 1887 C C . LYS A 1 241 ? 9.168 -25.679 -11.421 1.00 96.12 241 LYS A C 1
ATOM 1889 O O . LYS A 1 241 ? 10.344 -26.001 -11.281 1.00 96.12 241 LYS A O 1
ATOM 1894 N N . ALA A 1 242 ? 8.597 -25.511 -12.609 1.00 97.31 242 ALA A N 1
ATOM 1895 C CA . ALA A 1 242 ? 9.348 -25.496 -13.863 1.00 97.31 242 ALA A CA 1
ATOM 1896 C C . ALA A 1 242 ? 9.173 -24.150 -14.577 1.00 97.31 242 ALA A C 1
ATOM 1898 O O . ALA A 1 242 ? 8.066 -23.617 -14.614 1.00 97.31 242 ALA A O 1
ATOM 1899 N N . ALA A 1 243 ? 10.246 -23.617 -15.156 1.00 96.62 243 ALA A N 1
ATOM 1900 C CA . ALA A 1 243 ? 10.214 -22.495 -16.092 1.00 96.62 243 ALA A CA 1
ATOM 1901 C C . ALA A 1 243 ? 10.567 -23.010 -17.491 1.00 96.62 243 ALA A C 1
ATOM 1903 O O . ALA A 1 243 ? 11.492 -23.811 -17.612 1.00 96.62 243 ALA A O 1
ATOM 1904 N N . ILE A 1 244 ? 9.825 -22.582 -18.516 1.00 97.00 244 ILE A N 1
ATOM 1905 C CA . ILE A 1 244 ? 9.923 -23.088 -19.893 1.00 97.00 244 ILE A CA 1
ATOM 1906 C C . ILE A 1 244 ? 10.001 -21.912 -20.876 1.00 97.00 244 ILE A C 1
ATOM 1908 O O . ILE A 1 244 ? 9.059 -21.121 -20.975 1.00 97.00 244 ILE A O 1
ATOM 1912 N N . ASP A 1 245 ? 11.101 -21.834 -21.626 1.00 96.19 245 ASP A N 1
ATOM 1913 C CA . ASP A 1 245 ? 11.289 -20.922 -22.759 1.00 96.19 245 ASP A CA 1
ATOM 1914 C C . ASP A 1 245 ? 10.591 -21.467 -24.027 1.00 96.19 245 ASP A C 1
ATOM 1916 O O . ASP A 1 245 ? 10.572 -22.683 -24.259 1.00 96.19 245 ASP A O 1
ATOM 1920 N N . PRO A 1 246 ? 10.036 -20.596 -24.892 1.00 95.75 246 PRO A N 1
ATOM 1921 C CA . PRO A 1 246 ? 9.371 -21.020 -26.119 1.00 95.75 246 PRO A CA 1
ATOM 1922 C C . PRO A 1 246 ? 10.377 -21.521 -27.168 1.00 95.75 246 PRO A C 1
ATOM 1924 O O . PRO A 1 246 ? 11.343 -20.843 -27.517 1.00 95.75 246 PRO A O 1
ATOM 1927 N N . VAL A 1 247 ? 10.098 -22.693 -27.739 1.00 96.62 247 VAL A N 1
ATOM 1928 C CA . VAL A 1 247 ? 10.859 -23.299 -28.844 1.00 96.62 247 VAL A CA 1
ATOM 1929 C C . VAL A 1 247 ? 9.867 -23.854 -29.856 1.00 96.62 247 VAL A C 1
ATOM 1931 O O . VAL A 1 247 ? 9.294 -24.922 -29.668 1.00 96.62 247 VAL A O 1
ATOM 1934 N N . TRP A 1 248 ? 9.649 -23.125 -30.940 1.00 96.94 248 TRP A N 1
ATOM 1935 C CA . TRP A 1 248 ? 8.640 -23.456 -31.934 1.00 96.94 248 TRP A CA 1
ATOM 1936 C C . TRP A 1 248 ? 9.209 -24.341 -33.038 1.00 96.94 248 TRP A C 1
ATOM 1938 O O . TRP A 1 248 ? 10.118 -23.939 -33.768 1.00 96.94 248 TRP A O 1
ATOM 1948 N N . PHE A 1 249 ? 8.619 -25.519 -33.216 1.00 97.44 249 PHE A N 1
ATOM 1949 C CA . PHE A 1 249 ? 8.770 -26.318 -34.425 1.00 97.44 249 PHE A CA 1
ATOM 1950 C C . PHE A 1 249 ? 7.794 -25.795 -35.483 1.00 97.44 249 PHE A C 1
ATOM 1952 O O . PHE A 1 249 ? 6.599 -26.092 -35.453 1.00 97.44 249 PHE A O 1
ATOM 1959 N N . LEU A 1 250 ? 8.302 -24.978 -36.409 1.00 97.19 250 LEU A N 1
ATOM 1960 C CA . LEU A 1 250 ? 7.493 -24.193 -37.348 1.00 97.19 250 LEU A CA 1
ATOM 1961 C C . LEU A 1 250 ? 6.492 -25.023 -38.180 1.00 97.19 250 LEU A C 1
ATOM 1963 O O . LEU A 1 250 ? 5.351 -24.576 -38.282 1.00 97.19 250 LEU A O 1
ATOM 1967 N N . PRO A 1 251 ? 6.824 -26.224 -38.709 1.00 96.94 251 PRO A N 1
ATOM 1968 C CA . PRO A 1 251 ? 5.844 -27.063 -39.405 1.00 96.94 251 PRO A CA 1
ATOM 1969 C C . PRO A 1 251 ? 4.684 -27.502 -38.499 1.00 96.94 251 PRO A C 1
ATOM 1971 O O . PRO A 1 251 ? 3.531 -27.511 -38.924 1.00 96.94 251 PRO A O 1
ATOM 1974 N N . GLY A 1 252 ? 4.979 -27.835 -37.237 1.00 96.06 252 GLY A N 1
ATOM 1975 C CA . GLY A 1 252 ? 3.981 -28.250 -36.252 1.00 96.06 252 GLY A CA 1
ATOM 1976 C C . GLY A 1 252 ? 3.086 -27.097 -35.794 1.00 96.06 252 GLY A C 1
ATOM 1977 O O . GLY A 1 252 ? 1.871 -27.263 -35.713 1.00 96.06 252 GLY A O 1
ATOM 1978 N N . VAL A 1 253 ? 3.660 -25.911 -35.565 1.00 96.44 253 VAL A N 1
ATOM 1979 C CA . VAL A 1 253 ? 2.896 -24.693 -35.240 1.00 96.44 253 VAL A CA 1
ATOM 1980 C C . VAL A 1 253 ? 2.010 -24.268 -36.416 1.00 96.44 253 VAL A C 1
ATOM 1982 O O . VAL A 1 253 ? 0.846 -23.942 -36.202 1.00 96.44 253 VAL A O 1
ATOM 1985 N N . ALA A 1 254 ? 2.513 -24.328 -37.653 1.00 96.62 254 ALA A N 1
ATOM 1986 C CA . ALA A 1 254 ? 1.731 -24.026 -38.853 1.00 96.62 254 ALA A CA 1
ATOM 1987 C C . ALA A 1 254 ? 0.535 -24.981 -39.013 1.00 96.62 254 ALA A C 1
ATOM 1989 O O . ALA A 1 254 ? -0.598 -24.527 -39.168 1.00 96.62 254 ALA A O 1
ATOM 1990 N N . ALA A 1 255 ? 0.763 -26.291 -38.855 1.00 95.19 255 ALA A N 1
ATOM 1991 C CA . ALA A 1 255 ? -0.300 -27.294 -38.872 1.00 95.19 255 ALA A CA 1
ATOM 1992 C C . ALA A 1 255 ? -1.336 -27.078 -37.752 1.00 95.19 255 ALA A C 1
ATOM 1994 O O . ALA A 1 255 ? -2.535 -27.154 -38.011 1.00 95.19 255 ALA A O 1
ATOM 1995 N N . ARG A 1 256 ? -0.893 -26.761 -36.524 1.00 92.62 256 ARG A N 1
ATOM 1996 C CA . ARG A 1 256 ? -1.775 -26.492 -35.373 1.00 92.62 256 ARG A CA 1
ATOM 1997 C C . ARG A 1 256 ? -2.626 -25.228 -35.583 1.00 92.62 256 ARG A C 1
ATOM 1999 O O . ARG A 1 256 ? -3.784 -25.217 -35.194 1.00 92.62 256 ARG A O 1
ATOM 2006 N N . LEU A 1 257 ? -2.087 -24.202 -36.247 1.00 91.94 257 LEU A N 1
ATOM 2007 C CA . LEU A 1 257 ? -2.811 -22.980 -36.633 1.00 91.94 257 LEU A CA 1
ATOM 2008 C C . LEU A 1 257 ? -3.585 -23.108 -37.964 1.00 91.94 257 LEU A C 1
ATOM 2010 O O . LEU A 1 257 ? -4.181 -22.129 -38.412 1.00 91.94 257 LEU A O 1
ATOM 2014 N N . ASN A 1 258 ? -3.583 -24.287 -38.600 1.00 93.56 258 ASN A N 1
ATOM 2015 C CA . ASN A 1 258 ? -4.217 -24.561 -39.895 1.00 93.56 258 ASN A CA 1
ATOM 2016 C C . ASN A 1 258 ? -3.790 -23.582 -41.017 1.00 93.56 258 ASN A C 1
ATOM 2018 O O . ASN A 1 258 ? -4.618 -23.059 -41.767 1.00 93.56 258 ASN A O 1
ATOM 2022 N N . VAL A 1 259 ? -2.481 -23.327 -41.125 1.00 96.25 259 VAL A N 1
ATOM 2023 C CA . VAL A 1 259 ? -1.859 -22.486 -42.163 1.00 96.25 259 VAL A CA 1
ATOM 2024 C C . VAL A 1 259 ? -0.634 -23.167 -42.780 1.00 96.25 259 VAL A C 1
ATOM 2026 O O . VAL A 1 259 ? -0.014 -24.036 -42.174 1.00 96.25 259 VAL A O 1
ATOM 2029 N N . GLU A 1 260 ? -0.247 -22.739 -43.982 1.00 97.12 260 GLU A N 1
ATOM 2030 C CA . GLU A 1 260 ? 0.992 -23.190 -44.631 1.00 97.12 260 GLU A CA 1
ATOM 2031 C C . GLU A 1 260 ? 2.242 -22.652 -43.909 1.00 97.12 260 GLU A C 1
ATOM 2033 O O . GLU A 1 260 ? 2.274 -21.491 -43.489 1.00 97.12 260 GLU A O 1
ATOM 2038 N N . GLU A 1 261 ? 3.305 -23.463 -43.813 1.00 96.38 261 GLU A N 1
ATOM 2039 C CA . GLU A 1 261 ? 4.548 -23.096 -43.105 1.00 96.38 261 GLU A CA 1
ATOM 2040 C C . GLU A 1 261 ? 5.186 -21.818 -43.680 1.00 96.38 261 GLU A C 1
ATOM 2042 O O . GLU A 1 261 ? 5.566 -20.916 -42.931 1.00 96.38 261 GLU A O 1
ATOM 2047 N N . ASP A 1 262 ? 5.253 -21.708 -45.009 1.00 96.44 262 ASP A N 1
ATOM 2048 C CA . ASP A 1 262 ? 5.812 -20.541 -45.702 1.00 96.44 262 ASP A CA 1
ATOM 2049 C C . ASP A 1 262 ? 4.981 -19.272 -45.459 1.00 96.44 262 ASP A C 1
ATOM 2051 O O . ASP A 1 262 ? 5.532 -18.173 -45.355 1.00 96.44 262 ASP A O 1
ATOM 2055 N N . PHE A 1 263 ? 3.658 -19.411 -45.314 1.00 96.94 263 PHE A N 1
ATOM 2056 C CA . PHE A 1 263 ? 2.779 -18.292 -44.982 1.00 96.94 263 PHE A CA 1
ATOM 2057 C C . PHE A 1 263 ? 2.976 -17.850 -43.528 1.00 96.94 263 PHE A C 1
ATOM 2059 O O . PHE A 1 263 ? 3.165 -16.660 -43.285 1.00 96.94 263 PHE A O 1
ATOM 2066 N N . LEU A 1 264 ? 3.045 -18.793 -42.577 1.00 96.62 264 LEU A N 1
ATOM 2067 C CA . LEU A 1 264 ? 3.363 -18.496 -41.176 1.00 96.62 264 LEU A CA 1
ATOM 2068 C C . LEU A 1 264 ? 4.710 -17.766 -41.051 1.00 96.62 264 LEU A C 1
ATOM 2070 O O . LEU A 1 264 ? 4.781 -16.712 -40.420 1.00 96.62 264 LEU A O 1
ATOM 2074 N N . ARG A 1 265 ? 5.768 -18.287 -41.686 1.00 97.31 265 ARG A N 1
ATOM 2075 C CA . ARG A 1 265 ? 7.104 -17.661 -41.724 1.00 97.31 265 ARG A CA 1
ATOM 2076 C C . ARG A 1 265 ? 7.055 -16.241 -42.264 1.00 97.31 265 ARG A C 1
ATOM 2078 O O . ARG A 1 265 ? 7.662 -15.342 -41.682 1.00 97.31 265 ARG A O 1
ATOM 2085 N N . ARG A 1 266 ? 6.318 -16.038 -43.359 1.00 96.00 266 ARG A N 1
ATOM 2086 C CA . ARG A 1 266 ? 6.148 -14.728 -43.979 1.00 96.00 266 ARG A CA 1
ATOM 2087 C C . ARG A 1 266 ? 5.425 -13.750 -43.060 1.00 96.00 266 ARG A C 1
ATOM 2089 O O . ARG A 1 266 ? 5.924 -12.645 -42.870 1.00 96.00 266 ARG A O 1
ATOM 2096 N N . CYS A 1 267 ? 4.319 -14.161 -42.444 1.00 95.12 267 CYS A N 1
ATOM 2097 C CA . CYS A 1 267 ? 3.601 -13.339 -41.473 1.00 95.12 267 CYS A CA 1
ATOM 2098 C C . CYS A 1 267 ? 4.478 -12.979 -40.268 1.00 95.12 267 CYS A C 1
ATOM 2100 O O . CYS A 1 267 ? 4.488 -11.814 -39.873 1.00 95.12 267 CYS A O 1
ATOM 2102 N N . LEU A 1 268 ? 5.241 -13.935 -39.722 1.00 95.06 268 LEU A N 1
ATOM 2103 C CA . LEU A 1 268 ? 6.177 -13.693 -38.619 1.00 95.06 268 LEU A CA 1
ATOM 2104 C C . LEU A 1 268 ? 7.252 -12.666 -39.000 1.00 95.06 268 LEU A C 1
ATOM 2106 O O . LEU A 1 268 ? 7.500 -11.747 -38.229 1.00 95.06 268 LEU A O 1
ATOM 2110 N N . PHE A 1 269 ? 7.855 -12.775 -40.186 1.00 94.44 269 PHE A N 1
ATOM 2111 C CA . PHE A 1 269 ? 8.865 -11.826 -40.661 1.00 94.44 269 PHE A CA 1
ATOM 2112 C C . PHE A 1 269 ? 8.281 -10.431 -40.954 1.00 94.44 269 PHE A C 1
ATOM 2114 O O . PHE A 1 269 ? 8.764 -9.432 -40.424 1.00 94.44 269 PHE A O 1
ATOM 2121 N N . GLU A 1 270 ? 7.228 -10.342 -41.774 1.00 94.44 270 GLU A N 1
ATOM 2122 C CA . GLU A 1 270 ? 6.664 -9.056 -42.212 1.00 94.44 270 GLU A CA 1
ATOM 2123 C C . GLU A 1 270 ? 6.003 -8.295 -41.047 1.00 94.44 270 GLU A C 1
ATOM 2125 O O . GLU A 1 270 ? 6.202 -7.088 -40.914 1.00 94.44 270 GLU A O 1
ATOM 2130 N N . SER A 1 271 ? 5.286 -8.988 -40.152 1.00 90.69 271 SER A N 1
ATOM 2131 C CA . SER A 1 271 ? 4.554 -8.345 -39.042 1.00 90.69 271 SER A CA 1
ATOM 2132 C C . SER A 1 271 ? 5.442 -7.953 -37.857 1.00 90.69 271 SER A C 1
ATOM 2134 O O . SER A 1 271 ? 5.028 -7.141 -37.036 1.00 90.69 271 SER A O 1
ATOM 2136 N N . THR A 1 272 ? 6.665 -8.488 -37.759 1.00 90.12 272 THR A N 1
ATOM 2137 C CA . THR A 1 272 ? 7.659 -8.075 -36.746 1.00 90.12 272 THR A CA 1
ATOM 2138 C C . THR A 1 272 ? 8.596 -6.973 -37.251 1.00 90.12 272 THR A C 1
ATOM 2140 O O . THR A 1 272 ? 9.636 -6.718 -36.651 1.00 90.12 272 THR A O 1
ATOM 2143 N N . GLY A 1 273 ? 8.265 -6.313 -38.368 1.00 90.69 273 GLY A N 1
ATOM 2144 C CA . GLY A 1 273 ? 9.106 -5.261 -38.949 1.00 90.69 273 GLY A CA 1
ATOM 2145 C C . GLY A 1 273 ? 10.393 -5.786 -39.592 1.00 90.69 273 GLY A C 1
ATOM 2146 O O . GLY A 1 273 ? 11.367 -5.046 -39.712 1.00 90.69 273 GLY A O 1
ATOM 2147 N N . GLY A 1 274 ? 10.414 -7.058 -40.003 1.00 90.00 274 GLY A N 1
ATOM 2148 C CA . GLY A 1 274 ? 11.571 -7.696 -40.624 1.00 90.00 274 GLY A CA 1
ATOM 2149 C C . GLY A 1 274 ? 12.563 -8.327 -39.641 1.00 90.00 274 GLY A C 1
ATOM 2150 O O . GLY A 1 274 ? 13.717 -8.555 -40.013 1.00 90.00 274 GLY A O 1
ATOM 2151 N N . MET A 1 275 ? 12.159 -8.617 -38.397 1.00 88.75 275 MET A N 1
ATOM 2152 C CA . MET A 1 275 ? 13.014 -9.367 -37.472 1.00 88.75 275 MET A CA 1
ATOM 2153 C C . MET A 1 275 ? 13.261 -10.788 -37.995 1.00 88.75 275 MET A C 1
ATOM 2155 O O . MET A 1 275 ? 12.351 -11.468 -38.462 1.00 88.75 275 MET A O 1
ATOM 2159 N N . TYR A 1 276 ? 14.512 -11.240 -37.879 1.00 89.88 276 TYR A N 1
ATOM 2160 C CA . TYR A 1 276 ? 14.990 -12.542 -38.358 1.00 89.88 276 TYR A CA 1
ATOM 2161 C C . TYR A 1 276 ? 14.682 -12.811 -39.850 1.00 89.88 276 TYR A C 1
ATOM 2163 O O . TYR A 1 276 ? 13.862 -13.679 -40.163 1.00 89.88 276 TYR A O 1
ATOM 2171 N N . PRO A 1 277 ? 15.372 -12.131 -40.793 1.00 91.12 277 PRO A N 1
ATOM 2172 C CA . PRO A 1 277 ? 15.256 -12.386 -42.237 1.00 91.12 277 PRO A CA 1
ATOM 2173 C C . PRO A 1 277 ? 15.425 -13.857 -42.641 1.00 91.12 277 PRO A C 1
ATOM 2175 O O . PRO A 1 277 ? 14.892 -14.301 -43.660 1.00 91.12 277 PRO A O 1
ATOM 2178 N N . GLU A 1 278 ? 16.119 -14.639 -41.813 1.00 90.44 278 GLU A N 1
ATOM 2179 C CA . GLU A 1 278 ? 16.296 -16.075 -41.998 1.00 90.44 278 GLU A CA 1
ATOM 2180 C C . GLU A 1 278 ? 14.985 -16.879 -41.917 1.00 90.44 278 GLU A C 1
ATOM 2182 O O . GLU A 1 278 ? 14.936 -17.987 -42.442 1.00 90.44 278 GLU A O 1
ATOM 2187 N N . LEU A 1 279 ? 13.894 -16.328 -41.364 1.00 93.38 279 LEU A N 1
ATOM 2188 C CA . LEU A 1 279 ? 12.556 -16.929 -41.476 1.00 93.38 279 LEU A CA 1
ATOM 2189 C C . LEU A 1 279 ? 12.161 -17.164 -42.944 1.00 93.38 279 LEU A C 1
ATOM 2191 O O . LEU A 1 279 ? 11.534 -18.182 -43.241 1.00 93.38 279 LEU A O 1
ATOM 2195 N N . ILE A 1 280 ? 12.583 -16.258 -43.838 1.00 93.81 280 ILE A N 1
ATOM 2196 C CA . ILE A 1 280 ? 12.405 -16.337 -45.294 1.00 93.81 280 ILE A CA 1
ATOM 2197 C C . ILE A 1 280 ? 13.604 -17.015 -45.965 1.00 93.81 280 ILE A C 1
ATOM 2199 O O . ILE A 1 280 ? 13.429 -17.892 -46.808 1.00 93.81 280 ILE A O 1
ATOM 2203 N N . SER A 1 281 ? 14.834 -16.606 -45.629 1.00 90.88 281 SER A N 1
ATOM 2204 C CA . SER A 1 281 ? 16.026 -17.040 -46.374 1.00 90.88 281 SER A CA 1
ATOM 2205 C C . SER A 1 281 ? 16.546 -18.430 -45.990 1.00 90.88 281 SER A C 1
ATOM 2207 O O . SER A 1 281 ? 17.359 -18.984 -46.730 1.00 90.88 281 SER A O 1
ATOM 2209 N N . ARG A 1 282 ? 16.083 -19.005 -44.868 1.00 90.94 282 ARG A N 1
ATOM 2210 C CA . ARG A 1 282 ? 16.475 -20.324 -44.333 1.00 90.94 282 ARG A CA 1
ATOM 2211 C C . ARG A 1 282 ? 15.259 -21.232 -44.073 1.00 90.94 282 ARG A C 1
ATOM 2213 O O . ARG A 1 282 ? 14.958 -21.561 -42.921 1.00 90.94 282 ARG A O 1
ATOM 2220 N N . PRO A 1 283 ? 14.548 -21.678 -45.129 1.00 90.81 283 PRO A N 1
ATOM 2221 C CA . PRO A 1 283 ? 13.435 -22.627 -45.001 1.00 90.81 283 PRO A CA 1
ATOM 2222 C C . PRO A 1 283 ? 13.883 -24.031 -44.550 1.00 90.81 283 PRO A C 1
ATOM 2224 O O . PRO A 1 283 ? 13.046 -24.845 -44.156 1.00 90.81 283 PRO A O 1
ATOM 2227 N N . ASP A 1 284 ? 15.190 -24.312 -44.594 1.00 91.38 284 ASP A N 1
ATOM 2228 C CA . ASP A 1 284 ? 15.839 -25.521 -44.081 1.00 91.38 284 ASP A CA 1
ATOM 2229 C C . ASP A 1 284 ? 15.865 -25.577 -42.544 1.00 91.38 284 ASP A C 1
ATOM 2231 O O . ASP A 1 284 ? 15.754 -26.658 -41.967 1.00 91.38 284 ASP A O 1
ATOM 2235 N N . ILE A 1 285 ? 15.947 -24.426 -41.864 1.00 93.81 285 ILE A N 1
ATOM 2236 C CA . ILE A 1 285 ? 15.886 -24.361 -40.401 1.00 93.81 285 ILE A CA 1
ATOM 2237 C C . ILE A 1 285 ? 14.421 -24.390 -39.955 1.00 93.81 285 ILE A C 1
ATOM 2239 O O . ILE A 1 285 ? 13.684 -23.425 -40.156 1.00 93.81 285 ILE A O 1
ATOM 2243 N N . LYS A 1 286 ? 13.990 -25.491 -39.327 1.00 95.50 286 LYS A N 1
ATOM 2244 C CA . LYS A 1 286 ? 12.591 -25.719 -38.902 1.00 95.50 286 LYS A CA 1
ATOM 2245 C C . LYS A 1 286 ? 12.257 -25.294 -37.467 1.00 95.50 286 LYS A C 1
ATOM 2247 O O . LYS A 1 286 ? 11.089 -25.343 -37.091 1.00 95.50 286 LYS A O 1
ATOM 2252 N N . VAL A 1 287 ? 13.248 -24.876 -36.680 1.00 96.88 287 VAL A N 1
ATOM 2253 C CA . VAL A 1 287 ? 13.078 -24.496 -35.268 1.00 96.88 287 VAL A CA 1
ATOM 2254 C C . VAL A 1 287 ? 13.299 -22.994 -35.084 1.00 96.88 287 VAL A C 1
ATOM 2256 O O . VAL A 1 287 ? 14.227 -22.425 -35.659 1.00 96.88 287 VAL A O 1
ATOM 2259 N N . PHE A 1 288 ? 12.463 -22.345 -34.277 1.00 96.75 288 PHE A N 1
ATOM 2260 C CA . PHE A 1 288 ? 12.522 -20.914 -33.978 1.00 96.75 288 PHE A CA 1
ATOM 2261 C C . PHE A 1 288 ? 12.291 -20.670 -32.485 1.00 96.75 288 PHE A C 1
ATOM 2263 O O . PHE A 1 288 ? 11.326 -21.179 -31.929 1.00 96.75 288 PHE A O 1
ATOM 2270 N N . LEU A 1 289 ? 13.153 -19.888 -31.836 1.00 96.31 289 LEU A N 1
ATOM 2271 C CA . LEU A 1 289 ? 12.952 -19.419 -30.464 1.00 96.31 289 LEU A CA 1
ATOM 2272 C C . LEU A 1 289 ? 12.474 -17.960 -30.515 1.00 96.31 289 LEU A C 1
ATOM 2274 O O . LEU A 1 289 ? 13.309 -17.050 -30.593 1.00 96.31 289 LEU A O 1
ATOM 2278 N N . PRO A 1 290 ? 11.152 -17.710 -30.560 1.00 93.50 290 PRO A N 1
ATOM 2279 C CA . PRO A 1 290 ? 10.625 -16.352 -30.587 1.00 93.50 290 PRO A CA 1
ATOM 2280 C C . PRO A 1 290 ? 10.975 -15.606 -29.287 1.00 93.50 290 PRO A C 1
ATOM 2282 O O . PRO A 1 290 ? 10.853 -16.187 -28.208 1.00 93.50 290 PRO A O 1
ATOM 2285 N N . PRO A 1 291 ? 11.345 -14.312 -29.347 1.00 90.81 291 PRO A N 1
ATOM 2286 C CA . PRO A 1 291 ? 11.653 -13.503 -28.167 1.00 90.81 291 PRO A CA 1
ATOM 2287 C C . PRO A 1 291 ? 10.370 -13.041 -27.443 1.00 90.81 291 PRO A C 1
ATOM 2289 O O . PRO A 1 291 ? 10.125 -11.850 -27.270 1.00 90.81 291 PRO A O 1
ATOM 2292 N N . ILE A 1 292 ? 9.525 -13.996 -27.050 1.00 90.56 292 ILE A N 1
ATOM 2293 C CA . ILE A 1 292 ? 8.235 -13.795 -26.371 1.00 90.56 292 ILE A CA 1
ATOM 2294 C C . ILE A 1 292 ? 8.241 -14.463 -24.995 1.00 90.56 292 ILE A C 1
ATOM 2296 O O . ILE A 1 292 ? 9.097 -15.300 -24.707 1.00 90.56 292 ILE A O 1
ATOM 2300 N N . GLY A 1 293 ? 7.273 -14.107 -24.148 1.00 90.19 293 GLY A N 1
ATOM 2301 C CA . GLY A 1 293 ? 7.086 -14.739 -22.844 1.00 90.19 293 GLY A CA 1
ATOM 2302 C C . GLY A 1 293 ? 6.909 -16.260 -22.943 1.00 90.19 293 GLY A C 1
ATOM 2303 O O . GLY A 1 293 ? 6.163 -16.761 -23.785 1.00 90.19 293 GLY A O 1
ATOM 2304 N N . GLY A 1 294 ? 7.617 -16.985 -22.075 1.00 93.62 294 GLY A N 1
ATOM 2305 C CA . GLY A 1 294 ? 7.469 -18.428 -21.890 1.00 93.62 294 GLY A CA 1
ATOM 2306 C C . GLY A 1 294 ? 6.303 -18.793 -20.967 1.00 93.62 294 GLY A C 1
ATOM 2307 O O . GLY A 1 294 ? 5.299 -18.082 -20.880 1.00 93.62 294 GLY A O 1
ATOM 2308 N N . LEU A 1 295 ? 6.441 -19.896 -20.235 1.00 95.94 295 LEU A N 1
ATOM 2309 C CA . LEU A 1 295 ? 5.472 -20.307 -19.216 1.00 95.94 295 LEU A CA 1
ATOM 2310 C C . LEU A 1 295 ? 6.159 -20.833 -17.952 1.00 95.94 295 LEU A C 1
ATOM 2312 O O . LEU A 1 295 ? 7.322 -21.243 -17.982 1.00 95.94 295 LEU A O 1
ATOM 2316 N N . THR A 1 296 ? 5.423 -20.852 -16.845 1.00 97.38 296 THR A N 1
ATOM 2317 C CA . THR A 1 296 ? 5.819 -21.538 -15.610 1.00 97.38 296 THR A CA 1
ATOM 2318 C C . THR A 1 296 ? 4.773 -22.568 -15.189 1.00 97.38 296 THR A C 1
ATOM 2320 O O . THR A 1 296 ? 3.579 -22.434 -15.461 1.00 97.38 296 THR A O 1
ATOM 2323 N N . VAL A 1 297 ? 5.232 -23.633 -14.538 1.00 97.94 297 VAL A N 1
ATOM 2324 C CA . VAL A 1 297 ? 4.416 -24.747 -14.042 1.00 97.94 297 VAL A CA 1
ATOM 2325 C C . VAL A 1 297 ? 4.639 -24.879 -12.543 1.00 97.94 297 VAL A C 1
ATOM 2327 O O . VAL A 1 297 ? 5.785 -24.852 -12.104 1.00 97.94 297 VAL A O 1
ATOM 2330 N N . TYR A 1 298 ? 3.567 -25.061 -11.776 1.00 98.06 298 TYR A N 1
ATOM 2331 C CA . TYR A 1 298 ? 3.581 -25.263 -10.328 1.00 98.06 298 TYR A CA 1
ATOM 2332 C C . TYR A 1 298 ? 2.831 -26.559 -10.008 1.00 98.06 298 TYR A C 1
ATOM 2334 O O . TYR A 1 298 ? 1.658 -26.699 -10.362 1.00 98.06 298 TYR A O 1
ATOM 2342 N N . ILE A 1 299 ? 3.515 -27.505 -9.361 1.00 97.81 299 ILE A N 1
ATOM 2343 C CA . ILE A 1 299 ? 2.990 -28.833 -9.026 1.00 97.81 299 ILE A CA 1
ATOM 2344 C C . ILE A 1 299 ? 2.904 -28.974 -7.504 1.00 97.81 299 ILE A C 1
ATOM 2346 O O . ILE A 1 299 ? 3.928 -28.950 -6.810 1.00 97.81 299 ILE A O 1
ATOM 2350 N N . PHE A 1 300 ? 1.682 -29.160 -7.010 1.00 97.62 300 PHE A N 1
ATOM 2351 C CA . PHE A 1 300 ? 1.353 -29.410 -5.610 1.00 97.62 300 PHE A CA 1
ATOM 2352 C C . PHE A 1 300 ? 1.111 -30.908 -5.384 1.00 97.62 300 PHE A C 1
ATOM 2354 O O . PHE A 1 300 ? 0.414 -31.559 -6.166 1.00 97.62 300 PHE A O 1
ATOM 2361 N N . GLY A 1 301 ? 1.669 -31.459 -4.303 1.00 94.81 301 GLY A N 1
ATOM 2362 C CA . GLY A 1 301 ? 1.616 -32.897 -4.009 1.00 94.81 301 GLY A CA 1
ATOM 2363 C C . GLY A 1 301 ? 2.753 -33.696 -4.659 1.00 94.81 301 GLY A C 1
ATOM 2364 O O . GLY A 1 301 ? 3.835 -33.161 -4.919 1.00 94.81 301 GLY A O 1
ATOM 2365 N N . ASN A 1 302 ? 2.536 -34.998 -4.883 1.00 93.94 302 ASN A N 1
ATOM 2366 C CA . ASN A 1 302 ? 3.561 -35.870 -5.466 1.00 93.94 302 ASN A CA 1
ATOM 2367 C C . ASN A 1 302 ? 3.592 -35.754 -7.001 1.00 93.94 302 ASN A C 1
ATOM 2369 O O . ASN A 1 302 ? 2.699 -36.251 -7.686 1.00 93.94 302 ASN A O 1
ATOM 2373 N N . HIS A 1 303 ? 4.662 -35.160 -7.536 1.00 93.44 303 HIS A N 1
ATOM 2374 C CA . HIS A 1 303 ? 4.868 -34.992 -8.976 1.00 93.44 303 HIS A CA 1
ATOM 2375 C C . HIS A 1 303 ? 4.956 -36.324 -9.742 1.00 93.44 303 HIS A C 1
ATOM 2377 O O . HIS A 1 303 ? 4.580 -36.365 -10.909 1.00 93.44 303 HIS A O 1
ATOM 2383 N N . GLU A 1 304 ? 5.380 -37.423 -9.108 1.00 93.81 304 GLU A N 1
ATOM 2384 C CA . GLU A 1 304 ? 5.466 -38.745 -9.753 1.00 93.81 304 GLU A CA 1
ATOM 2385 C C . GLU A 1 304 ? 4.093 -39.273 -10.206 1.00 93.81 304 GLU A C 1
ATOM 2387 O O . GLU A 1 304 ? 4.003 -40.045 -11.160 1.00 93.81 304 GLU A O 1
ATOM 2392 N N . LEU A 1 305 ? 3.013 -38.846 -9.541 1.00 94.81 305 LEU A N 1
ATOM 2393 C CA . LEU A 1 305 ? 1.651 -39.321 -9.797 1.00 94.81 305 LEU A CA 1
ATOM 2394 C C . LEU A 1 305 ? 0.923 -38.542 -10.904 1.00 94.81 305 LEU A C 1
ATOM 2396 O O . LEU A 1 305 ? -0.181 -38.930 -11.282 1.00 94.81 305 LEU A O 1
ATOM 2400 N N . ILE A 1 306 ? 1.517 -37.463 -11.433 1.00 94.19 306 ILE A N 1
ATOM 2401 C CA . ILE A 1 306 ? 0.846 -36.517 -12.345 1.00 94.19 306 ILE A CA 1
ATOM 2402 C C . ILE A 1 306 ? 0.422 -37.136 -13.688 1.00 94.19 306 ILE A C 1
ATOM 2404 O O . ILE A 1 306 ? -0.533 -36.674 -14.310 1.00 94.19 306 ILE A O 1
ATOM 2408 N N . SER A 1 307 ? 1.117 -38.193 -14.115 1.00 94.00 307 SER A N 1
ATOM 2409 C CA . SER A 1 307 ? 0.843 -38.928 -15.356 1.00 94.00 307 SER A CA 1
ATOM 2410 C C . SER A 1 307 ? -0.038 -40.172 -15.156 1.00 94.00 307 SER A C 1
ATOM 2412 O O . SER A 1 307 ? -0.466 -40.766 -16.145 1.00 94.00 307 SER A O 1
ATOM 2414 N N . ASP A 1 308 ? -0.349 -40.576 -13.912 1.00 95.19 308 ASP A N 1
ATOM 2415 C CA . ASP A 1 308 ? -1.217 -41.734 -13.655 1.00 95.19 308 ASP A CA 1
ATOM 2416 C C . ASP A 1 308 ? -2.700 -41.340 -13.811 1.00 95.19 308 ASP A C 1
ATOM 2418 O O . ASP A 1 308 ? -3.229 -40.606 -12.972 1.00 95.19 308 ASP A O 1
ATOM 2422 N N . PRO A 1 309 ? -3.431 -41.866 -14.817 1.00 93.50 309 PRO A N 1
ATOM 2423 C CA . PRO A 1 309 ? -4.844 -41.550 -15.021 1.00 93.50 309 PRO A CA 1
ATOM 2424 C C . PRO A 1 309 ? -5.769 -42.051 -13.894 1.00 93.50 309 PRO A C 1
ATOM 2426 O O . PRO A 1 309 ? -6.959 -41.723 -13.901 1.00 93.50 309 PRO A O 1
ATOM 2429 N N . LYS A 1 310 ? -5.273 -42.846 -12.935 1.00 95.81 310 LYS A N 1
ATOM 2430 C CA . LYS A 1 310 ? -6.018 -43.244 -11.726 1.00 95.81 310 LYS A CA 1
ATOM 2431 C C . LYS A 1 310 ? -5.953 -42.206 -10.612 1.00 95.81 310 LYS A C 1
ATOM 2433 O O . LYS A 1 310 ? -6.866 -42.167 -9.788 1.00 95.81 310 LYS A O 1
ATOM 2438 N N . THR A 1 311 ? -4.904 -41.391 -10.574 1.00 96.75 311 THR A N 1
ATOM 2439 C CA . THR A 1 311 ? -4.782 -40.289 -9.618 1.00 96.75 311 THR A CA 1
ATOM 2440 C C . THR A 1 311 ? -5.782 -39.194 -9.992 1.00 96.75 311 THR A C 1
ATOM 2442 O O . THR A 1 311 ? -6.105 -39.010 -11.172 1.00 96.75 311 THR A O 1
ATOM 2445 N N . ARG A 1 312 ? -6.314 -38.482 -8.991 1.00 97.88 312 ARG A N 1
ATOM 2446 C CA . ARG A 1 312 ? -7.136 -37.294 -9.245 1.00 97.88 312 ARG A CA 1
ATOM 2447 C C . ARG A 1 312 ? -6.247 -36.091 -9.522 1.00 97.88 312 ARG A C 1
ATOM 2449 O O . ARG A 1 312 ? -5.321 -35.821 -8.760 1.00 97.88 312 ARG A O 1
ATOM 2456 N N . LEU A 1 313 ? -6.553 -35.376 -10.595 1.00 98.50 313 LEU A N 1
ATOM 2457 C CA . LEU A 1 313 ? -5.801 -34.223 -11.061 1.00 98.50 313 LEU A CA 1
ATOM 2458 C C . LEU A 1 313 ? -6.716 -32.994 -11.169 1.00 98.50 313 LEU A C 1
ATOM 2460 O O . LEU A 1 313 ? -7.631 -32.962 -11.999 1.00 98.50 313 LEU A O 1
ATOM 2464 N N . THR A 1 314 ? -6.429 -31.971 -10.361 1.00 98.69 314 THR A N 1
ATOM 2465 C CA . THR A 1 314 ? -7.036 -30.637 -10.480 1.00 98.69 314 THR A CA 1
ATOM 2466 C C . THR A 1 314 ? -6.063 -29.713 -11.217 1.00 98.69 314 THR A C 1
ATOM 2468 O O . THR A 1 314 ? -4.937 -29.506 -10.763 1.00 98.69 314 THR A O 1
ATOM 2471 N N . VAL A 1 315 ? -6.486 -29.156 -12.359 1.00 98.56 315 VAL A N 1
ATOM 2472 C CA . VAL A 1 315 ? -5.659 -28.300 -13.229 1.00 98.56 315 VAL A CA 1
ATOM 2473 C C . VAL A 1 315 ? -6.281 -26.922 -13.411 1.00 98.56 315 VAL A C 1
ATOM 2475 O O . VAL A 1 315 ? -7.435 -26.799 -13.831 1.00 98.56 315 VAL A O 1
ATOM 2478 N N . ARG A 1 316 ? -5.474 -25.872 -13.242 1.00 97.62 316 ARG A N 1
ATOM 2479 C CA . ARG A 1 316 ? -5.740 -24.552 -13.823 1.00 97.62 316 ARG A CA 1
ATOM 2480 C C . ARG A 1 316 ? -4.699 -24.219 -14.881 1.00 97.62 316 ARG A C 1
ATOM 2482 O O . ARG A 1 316 ? -3.502 -24.262 -14.613 1.00 97.62 316 ARG A O 1
ATOM 2489 N N . VAL A 1 317 ? -5.169 -23.770 -16.044 1.00 95.94 317 VAL A N 1
ATOM 2490 C CA . VAL A 1 317 ? -4.312 -23.091 -17.018 1.00 95.94 317 VAL A CA 1
ATOM 2491 C C . VAL A 1 317 ? -4.679 -21.616 -17.103 1.00 95.94 317 VAL A C 1
ATOM 2493 O O . VAL A 1 317 ? -5.813 -21.243 -17.424 1.00 95.94 317 VAL A O 1
ATOM 2496 N N . HIS A 1 318 ? -3.706 -20.770 -16.810 1.00 95.31 318 HIS A N 1
ATOM 2497 C CA . HIS A 1 318 ? -3.843 -19.340 -16.611 1.00 95.31 318 HIS A CA 1
ATOM 2498 C C . HIS A 1 318 ? -3.034 -18.565 -17.661 1.00 95.31 318 HIS A C 1
ATOM 2500 O O . HIS A 1 318 ? -1.947 -18.994 -18.039 1.00 95.31 318 HIS A O 1
ATOM 2506 N N . ASP A 1 319 ? -3.592 -17.450 -18.141 1.00 92.62 319 ASP A N 1
ATOM 2507 C CA . ASP A 1 319 ? -2.907 -16.538 -19.066 1.00 92.62 319 ASP A CA 1
ATOM 2508 C C . ASP A 1 319 ? -2.596 -15.273 -18.263 1.00 92.62 319 ASP A C 1
ATOM 2510 O O . ASP A 1 319 ? -3.523 -14.713 -17.679 1.00 92.62 319 ASP A O 1
ATOM 2514 N N . GLU A 1 320 ? -1.327 -14.868 -18.238 1.00 91.75 320 GLU A N 1
ATOM 2515 C CA . GLU A 1 320 ? -0.797 -13.712 -17.505 1.00 91.75 320 GLU A CA 1
ATOM 2516 C C . GLU A 1 320 ? -1.644 -12.458 -17.718 1.00 91.75 320 GLU A C 1
ATOM 2518 O O . GLU A 1 320 ? -1.930 -12.038 -18.842 1.00 91.75 320 GLU A O 1
ATOM 2523 N N . CYS A 1 321 ? -2.015 -11.850 -16.603 1.00 90.75 321 CYS A N 1
ATOM 2524 C CA . CYS A 1 321 ? -2.758 -10.617 -16.513 1.00 90.75 321 CYS A CA 1
ATOM 2525 C C . CYS A 1 321 ? -2.122 -9.752 -15.418 1.00 90.75 321 CYS A C 1
ATOM 2527 O O . CYS A 1 321 ? -2.691 -9.602 -14.339 1.00 90.75 321 CYS A O 1
ATOM 2529 N N . ASN A 1 322 ? -0.955 -9.170 -15.702 1.00 89.19 322 ASN A N 1
ATOM 2530 C CA . ASN A 1 322 ? -0.077 -8.480 -14.749 1.00 89.19 322 ASN A CA 1
ATOM 2531 C C . ASN A 1 322 ? -0.835 -7.519 -13.807 1.00 89.19 322 ASN A C 1
ATOM 2533 O O . ASN A 1 322 ? -0.742 -7.628 -12.585 1.00 89.19 322 ASN A O 1
ATOM 2537 N N . GLY A 1 323 ? -1.688 -6.654 -14.369 1.00 83.50 323 GLY A N 1
ATOM 2538 C CA . GLY A 1 323 ? -2.520 -5.718 -13.599 1.00 83.50 323 GLY A CA 1
ATOM 2539 C C . GLY A 1 323 ? -3.485 -6.360 -12.586 1.00 83.50 323 GLY A C 1
ATOM 2540 O O . GLY A 1 323 ? -3.845 -5.712 -11.614 1.00 83.50 323 GLY A O 1
ATOM 2541 N N . SER A 1 324 ? -3.890 -7.619 -12.772 1.00 87.88 324 SER A N 1
ATOM 2542 C CA . SER A 1 324 ? -4.731 -8.368 -11.822 1.00 87.88 324 SER A CA 1
ATOM 2543 C C . SER A 1 324 ? -3.880 -9.300 -10.959 1.00 87.88 324 SER A C 1
ATOM 2545 O O . SER A 1 324 ? -3.978 -9.258 -9.738 1.00 87.88 324 SER A O 1
ATOM 2547 N N . ASP A 1 325 ? -3.003 -10.103 -11.566 1.00 90.25 325 ASP A N 1
ATOM 2548 C CA . ASP A 1 325 ? -2.244 -11.148 -10.871 1.00 90.25 325 ASP A CA 1
ATOM 2549 C C . ASP A 1 325 ? -1.195 -10.578 -9.911 1.00 90.25 325 ASP A C 1
ATOM 2551 O O . ASP A 1 325 ? -0.989 -11.149 -8.843 1.00 90.25 325 ASP A O 1
ATOM 2555 N N . VAL A 1 326 ?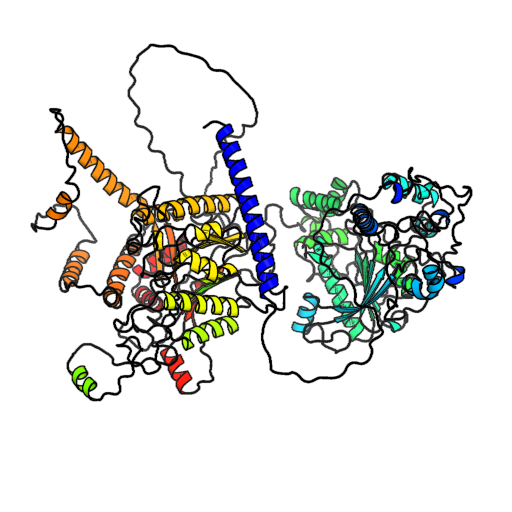 -0.576 -9.441 -10.249 1.00 87.19 326 VAL A N 1
ATOM 2556 C CA . VAL A 1 326 ? 0.418 -8.756 -9.403 1.00 87.19 326 VAL A CA 1
ATOM 2557 C C . VAL A 1 326 ? -0.215 -7.597 -8.633 1.00 87.19 326 VAL A C 1
ATOM 2559 O O . VAL A 1 326 ? -0.018 -7.502 -7.427 1.00 87.19 326 VAL A O 1
ATOM 2562 N N . PHE A 1 327 ? -1.005 -6.754 -9.309 1.00 85.38 327 PHE A N 1
ATOM 2563 C CA . PHE A 1 327 ? -1.535 -5.496 -8.754 1.00 85.38 327 PHE A CA 1
ATOM 2564 C C . PHE A 1 327 ? -3.019 -5.536 -8.343 1.00 85.38 327 PHE A C 1
ATOM 2566 O O . PHE A 1 327 ? -3.611 -4.491 -8.090 1.00 85.38 327 PHE A O 1
ATOM 2573 N N . CYS A 1 328 ? -3.630 -6.723 -8.279 1.00 81.00 328 CYS A N 1
ATOM 2574 C CA . CYS A 1 328 ? -4.977 -6.951 -7.738 1.00 81.00 328 CYS A CA 1
ATOM 2575 C C . CYS A 1 328 ? -6.131 -6.158 -8.395 1.00 81.00 328 CYS A C 1
ATOM 2577 O O . CYS A 1 328 ? -7.178 -6.001 -7.776 1.00 81.00 328 CYS A O 1
ATOM 2579 N N . SER A 1 329 ? -5.993 -5.699 -9.647 1.00 81.69 329 SER A N 1
ATOM 2580 C CA . SER A 1 329 ? -7.060 -4.968 -10.349 1.00 81.69 329 SER A CA 1
ATOM 2581 C C . SER A 1 329 ? -8.386 -5.739 -10.410 1.00 81.69 329 SER A C 1
ATOM 2583 O O . SER A 1 329 ? -8.450 -6.892 -10.850 1.00 81.69 329 SER A O 1
ATOM 2585 N N . ASP A 1 330 ? -9.442 -5.017 -10.041 1.00 75.06 330 ASP A N 1
ATOM 2586 C CA . ASP A 1 330 ? -10.863 -5.367 -9.993 1.00 75.06 330 ASP A CA 1
ATOM 2587 C C . ASP A 1 330 ? -11.559 -5.415 -11.367 1.00 75.06 330 ASP A C 1
ATOM 2589 O O . ASP A 1 330 ? -12.651 -5.974 -11.486 1.00 75.06 330 ASP A O 1
ATOM 2593 N N . ILE A 1 331 ? -10.926 -4.881 -12.419 1.00 81.06 331 ILE A N 1
ATOM 2594 C CA . ILE A 1 331 ? -11.471 -4.773 -13.788 1.00 81.06 331 ILE A CA 1
ATOM 2595 C C . ILE A 1 331 ? -11.629 -6.150 -14.473 1.00 81.06 331 ILE A C 1
ATOM 2597 O O . ILE A 1 331 ? -12.380 -6.279 -15.451 1.00 81.06 331 ILE A O 1
ATOM 2601 N N . CYS A 1 332 ? -10.910 -7.183 -14.011 1.00 85.19 332 CYS A N 1
ATOM 2602 C CA . CYS A 1 332 ? -11.020 -8.547 -14.537 1.00 85.19 332 CYS A CA 1
ATOM 2603 C C . CYS A 1 332 ? -10.794 -9.654 -13.492 1.00 85.19 332 CYS A C 1
ATOM 2605 O O . CYS A 1 332 ? -10.032 -9.522 -12.537 1.00 85.19 332 CYS A O 1
ATOM 2607 N N . THR A 1 333 ? -11.393 -10.822 -13.735 1.00 90.19 333 THR A N 1
ATOM 2608 C CA . THR A 1 333 ? -11.408 -11.955 -12.787 1.00 90.19 333 THR A CA 1
ATOM 2609 C C . THR A 1 333 ? -10.146 -12.829 -12.807 1.00 90.19 333 THR A C 1
ATOM 2611 O O . THR A 1 333 ? -10.215 -14.022 -12.494 1.00 90.19 333 THR A O 1
ATOM 2614 N N . CYS A 1 334 ? -8.999 -12.317 -13.257 1.00 91.81 334 CYS A N 1
ATOM 2615 C CA . CYS A 1 334 ? -7.814 -13.150 -13.482 1.00 91.81 334 CYS A CA 1
ATOM 2616 C C . CYS A 1 334 ? -7.218 -13.672 -12.168 1.00 91.81 334 CYS A C 1
ATOM 2618 O O . CYS A 1 334 ? -7.142 -14.902 -12.009 1.00 91.81 334 CYS A O 1
ATOM 2620 N N . ARG A 1 335 ? -6.916 -12.775 -11.215 1.00 92.31 335 ARG A N 1
ATOM 2621 C CA . ARG A 1 335 ? -6.375 -13.138 -9.897 1.00 92.31 335 ARG A CA 1
ATOM 2622 C C . ARG A 1 335 ? -7.350 -13.911 -9.007 1.00 92.31 335 ARG A C 1
ATOM 2624 O O . ARG A 1 335 ? -6.950 -14.991 -8.576 1.00 92.31 335 ARG A O 1
ATOM 2631 N N . PRO A 1 336 ? -8.617 -13.496 -8.786 1.00 92.81 336 PRO A N 1
ATOM 2632 C CA . PRO A 1 336 ? -9.544 -14.261 -7.941 1.00 92.81 336 PRO A CA 1
ATOM 2633 C C . PRO A 1 336 ? -9.695 -15.713 -8.408 1.00 92.81 336 PRO A C 1
ATOM 2635 O O . PRO A 1 336 ? -9.652 -16.657 -7.622 1.00 92.81 336 PRO A O 1
ATOM 2638 N N . TYR A 1 337 ? -9.747 -15.921 -9.727 1.00 94.81 337 TYR A N 1
ATOM 2639 C CA . TYR A 1 337 ? -9.838 -17.259 -10.297 1.00 94.81 337 TYR A CA 1
ATOM 2640 C C . TYR A 1 337 ? -8.490 -18.016 -10.263 1.00 94.81 337 TYR A C 1
ATOM 2642 O O . TYR A 1 337 ? -8.476 -19.248 -10.282 1.00 94.81 337 TYR A O 1
ATOM 2650 N N . LEU A 1 338 ? -7.345 -17.317 -10.239 1.00 96.00 338 LEU A N 1
ATOM 2651 C CA . LEU A 1 338 ? -6.020 -17.915 -10.019 1.00 96.00 338 LEU A CA 1
ATOM 2652 C C . LEU A 1 338 ? -5.875 -18.418 -8.585 1.00 96.00 338 LEU A C 1
ATOM 2654 O O . LEU A 1 338 ? -5.519 -19.581 -8.406 1.00 96.00 338 LEU A O 1
ATOM 2658 N N . VAL A 1 339 ? -6.240 -17.596 -7.602 1.00 95.31 339 VAL A N 1
ATOM 2659 C CA . VAL A 1 339 ? -6.282 -17.958 -6.181 1.00 95.31 339 VAL A CA 1
ATOM 2660 C C . VAL A 1 339 ? -7.223 -19.139 -5.953 1.00 95.31 339 VAL A C 1
ATOM 2662 O O . VAL A 1 339 ? -6.781 -20.159 -5.432 1.00 95.31 339 VAL A O 1
ATOM 2665 N N . PHE A 1 340 ? -8.464 -19.081 -6.447 1.00 96.25 340 PHE A N 1
ATOM 2666 C CA . PHE A 1 340 ? -9.407 -20.203 -6.354 1.00 96.25 340 PHE A CA 1
ATOM 2667 C C . PHE A 1 340 ? -8.846 -21.496 -6.973 1.00 96.25 340 PHE A C 1
ATOM 2669 O O . PHE A 1 340 ? -8.934 -22.571 -6.382 1.00 96.25 340 PHE A O 1
ATOM 2676 N N . GLY A 1 341 ? -8.197 -21.397 -8.139 1.00 97.31 341 GLY A N 1
ATOM 2677 C CA . GLY A 1 341 ? -7.525 -22.537 -8.762 1.00 97.31 341 GLY A CA 1
ATOM 2678 C C . GLY A 1 341 ? -6.369 -23.098 -7.928 1.00 97.31 341 GLY A C 1
ATOM 2679 O O . GLY A 1 341 ? -6.221 -24.315 -7.870 1.00 97.31 341 GLY A O 1
ATOM 2680 N N . MET A 1 342 ? -5.577 -22.240 -7.272 1.00 97.31 342 MET A N 1
ATOM 2681 C CA . MET A 1 342 ? -4.510 -22.656 -6.352 1.00 97.31 342 MET A CA 1
ATOM 2682 C C . MET A 1 342 ? -5.078 -23.361 -5.121 1.00 97.31 342 MET A C 1
ATOM 2684 O O . MET A 1 342 ? -4.633 -24.462 -4.814 1.00 97.31 342 MET A O 1
ATOM 2688 N N . VAL A 1 343 ? -6.087 -22.786 -4.464 1.00 97.38 343 VAL A N 1
ATOM 2689 C CA . VAL A 1 343 ? -6.750 -23.371 -3.286 1.00 97.38 343 VAL A CA 1
ATOM 2690 C C . VAL A 1 343 ? -7.300 -24.767 -3.598 1.00 97.38 343 VAL A C 1
ATOM 2692 O O . VAL A 1 343 ? -7.037 -25.718 -2.864 1.00 97.38 343 VAL A O 1
ATOM 2695 N N . GLU A 1 344 ? -8.005 -24.932 -4.718 1.00 98.06 344 GLU A N 1
ATOM 2696 C CA . GLU A 1 344 ? -8.565 -26.230 -5.113 1.00 98.06 344 GLU A CA 1
ATOM 2697 C C . GLU A 1 344 ? -7.485 -27.237 -5.556 1.00 98.06 344 GLU A C 1
ATOM 2699 O O . GLU A 1 344 ? -7.599 -28.428 -5.261 1.00 98.06 344 GLU A O 1
ATOM 2704 N N . ALA A 1 345 ? -6.405 -26.777 -6.198 1.00 98.12 345 ALA A N 1
ATOM 2705 C CA . ALA A 1 345 ? -5.244 -27.608 -6.526 1.00 98.12 345 ALA A CA 1
ATOM 2706 C C . ALA A 1 345 ? -4.496 -28.086 -5.265 1.00 98.12 345 ALA A C 1
ATOM 2708 O O . ALA A 1 345 ? -4.100 -29.250 -5.191 1.00 98.12 345 ALA A O 1
ATOM 2709 N N . ILE A 1 346 ? -4.348 -27.220 -4.257 1.00 98.19 346 ILE A N 1
ATOM 2710 C CA . ILE A 1 346 ? -3.787 -27.568 -2.947 1.00 98.19 346 ILE A CA 1
ATOM 2711 C C . ILE A 1 346 ? -4.678 -28.621 -2.286 1.00 98.19 346 ILE A C 1
ATOM 2713 O O . ILE A 1 346 ? -4.182 -29.703 -1.984 1.00 98.19 346 ILE A O 1
ATOM 2717 N N . LYS A 1 347 ? -5.992 -28.383 -2.153 1.00 97.56 347 LYS A N 1
ATOM 2718 C CA . LYS A 1 347 ? -6.937 -29.358 -1.570 1.00 97.56 347 LYS A CA 1
ATOM 2719 C C . LYS A 1 347 ? -6.878 -30.722 -2.263 1.00 97.56 347 LYS A C 1
ATOM 2721 O O . LYS A 1 347 ? -6.895 -31.743 -1.579 1.00 97.56 347 LYS A O 1
ATOM 2726 N N . GLU A 1 348 ? -6.791 -30.783 -3.594 1.00 97.94 348 GLU A N 1
ATOM 2727 C CA . GLU A 1 348 ? -6.641 -32.062 -4.308 1.00 97.94 348 GLU A CA 1
ATOM 2728 C C . GLU A 1 348 ? -5.336 -32.778 -3.915 1.00 97.94 348 GLU A C 1
ATOM 2730 O O . GLU A 1 348 ? -5.353 -33.975 -3.624 1.00 97.94 348 GLU A O 1
ATOM 2735 N N . ALA A 1 349 ? -4.222 -32.046 -3.818 1.00 97.62 349 ALA A N 1
ATOM 2736 C CA . ALA A 1 349 ? -2.941 -32.586 -3.367 1.00 97.62 349 ALA A CA 1
ATOM 2737 C C . ALA A 1 349 ? -2.976 -33.090 -1.909 1.00 97.62 349 ALA A C 1
ATOM 2739 O O . ALA A 1 349 ? -2.445 -34.165 -1.622 1.00 97.62 349 ALA A O 1
ATOM 2740 N N . GLN A 1 350 ? -3.642 -32.372 -0.994 1.00 97.06 350 GLN A N 1
ATOM 2741 C CA . GLN A 1 350 ? -3.812 -32.805 0.405 1.00 97.06 350 GLN A CA 1
ATOM 2742 C C . GLN A 1 350 ? -4.651 -34.088 0.516 1.00 97.06 350 GLN A C 1
ATOM 2744 O O . GLN A 1 350 ? -4.367 -34.959 1.338 1.00 97.06 350 GLN A O 1
ATOM 2749 N N . ASN A 1 3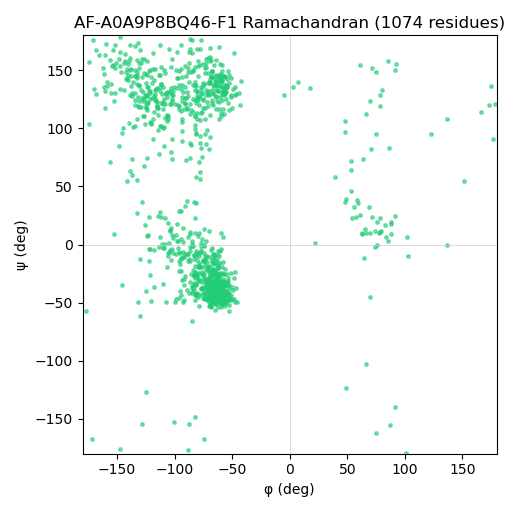51 ? -5.646 -34.245 -0.363 1.00 96.25 351 ASN A N 1
ATOM 2750 C CA . ASN A 1 351 ? -6.482 -35.445 -0.466 1.00 96.25 351 ASN A CA 1
ATOM 2751 C C . ASN A 1 351 ? -5.780 -36.639 -1.156 1.00 96.25 351 ASN A C 1
ATOM 2753 O O . ASN A 1 351 ? -6.402 -37.682 -1.363 1.00 96.25 351 ASN A O 1
ATOM 2757 N N . GLY A 1 352 ? -4.490 -36.519 -1.493 1.00 94.12 352 GLY A N 1
ATOM 2758 C CA . GLY A 1 352 ? -3.691 -37.578 -2.120 1.00 94.12 352 GLY A CA 1
ATOM 2759 C C . GLY A 1 352 ? -3.756 -37.617 -3.650 1.00 94.12 352 GLY A C 1
ATOM 2760 O O . GLY A 1 352 ? -3.262 -38.574 -4.247 1.00 94.12 352 GLY A O 1
ATOM 2761 N N . GLY A 1 353 ? -4.355 -36.605 -4.282 1.00 97.44 353 GLY A N 1
ATOM 2762 C CA . GLY A 1 353 ? -4.253 -36.351 -5.716 1.00 97.44 353 GLY A CA 1
ATOM 2763 C C . GLY A 1 353 ? -3.042 -35.479 -6.070 1.00 97.44 353 GLY A C 1
ATOM 2764 O O . GLY A 1 353 ? -2.045 -35.434 -5.347 1.00 97.44 353 GLY A O 1
ATOM 2765 N N . VAL A 1 354 ? -3.138 -34.768 -7.195 1.00 98.19 354 VAL A N 1
ATOM 2766 C CA . VAL A 1 354 ? -2.141 -33.786 -7.650 1.00 98.19 354 VAL A CA 1
ATOM 2767 C C . VAL A 1 354 ? -2.836 -32.481 -8.035 1.00 98.19 354 VAL A C 1
ATOM 2769 O O . VAL A 1 354 ? -3.864 -32.479 -8.717 1.00 98.19 354 VAL A O 1
ATOM 2772 N N . GLY A 1 355 ? -2.247 -31.364 -7.611 1.00 98.31 355 GLY A N 1
ATOM 2773 C CA . GLY A 1 355 ? -2.644 -30.021 -8.017 1.00 98.31 355 GLY A CA 1
ATOM 2774 C C . GLY A 1 355 ? -1.675 -29.446 -9.044 1.00 98.31 355 GLY A C 1
ATOM 2775 O O . GLY A 1 355 ? -0.461 -29.529 -8.857 1.00 98.31 355 GLY A O 1
ATOM 2776 N N . LEU A 1 356 ? -2.190 -28.839 -10.113 1.00 98.38 356 LEU A N 1
ATOM 2777 C CA . LEU A 1 356 ? -1.378 -28.284 -11.196 1.00 98.38 356 LEU A CA 1
ATOM 2778 C C . LEU A 1 356 ? -1.844 -26.881 -11.595 1.00 98.38 356 LEU A C 1
ATOM 2780 O O . LEU A 1 356 ? -2.988 -26.690 -12.010 1.00 98.38 356 LEU A O 1
ATOM 2784 N N . ILE A 1 357 ? -0.927 -25.917 -11.559 1.00 98.38 357 ILE A N 1
ATOM 2785 C CA . ILE A 1 357 ? -1.129 -24.578 -12.120 1.00 98.38 357 ILE A CA 1
ATOM 2786 C C . ILE A 1 357 ? -0.108 -24.361 -13.227 1.00 98.38 357 ILE A C 1
ATOM 2788 O O . ILE A 1 357 ? 1.092 -24.532 -13.020 1.00 98.38 357 ILE A O 1
ATOM 2792 N N . ILE A 1 358 ? -0.583 -23.966 -14.402 1.00 98.19 358 ILE A N 1
ATOM 2793 C CA . ILE A 1 358 ? 0.255 -23.581 -15.537 1.00 98.19 358 ILE A CA 1
ATOM 2794 C C . ILE A 1 358 ? -0.027 -22.113 -15.844 1.00 98.19 358 ILE A C 1
ATOM 2796 O O . ILE A 1 358 ? -1.182 -21.739 -16.052 1.00 98.19 358 ILE A O 1
ATOM 2800 N N . TYR A 1 359 ? 1.020 -21.296 -15.878 1.00 97.12 359 TYR A N 1
ATOM 2801 C CA . TYR A 1 359 ? 0.958 -19.847 -16.031 1.00 97.12 359 TYR A CA 1
ATOM 2802 C C . TYR A 1 359 ? 1.688 -19.433 -17.317 1.00 97.12 359 TYR A C 1
ATOM 2804 O O . TYR A 1 359 ? 2.913 -19.509 -17.402 1.00 97.12 359 TYR A O 1
ATOM 2812 N N . PHE A 1 360 ? 0.938 -19.027 -18.342 1.00 94.94 360 PHE A N 1
ATOM 2813 C CA . PHE A 1 360 ? 1.470 -18.584 -19.635 1.00 94.94 360 PHE A CA 1
ATOM 2814 C C . PHE A 1 360 ? 1.711 -17.075 -19.636 1.00 94.94 360 PHE A C 1
ATOM 2816 O O . PHE A 1 360 ? 0.769 -16.320 -19.407 1.00 94.94 360 PHE A O 1
ATOM 2823 N N . ARG A 1 361 ? 2.921 -16.618 -19.979 1.00 91.31 361 ARG A N 1
ATOM 2824 C CA . ARG A 1 361 ? 3.273 -15.187 -20.046 1.00 91.31 361 ARG A CA 1
ATOM 2825 C C . ARG A 1 361 ? 2.764 -14.536 -21.342 1.00 91.31 361 ARG A C 1
ATOM 2827 O O . ARG A 1 361 ? 3.521 -14.302 -22.285 1.00 91.31 361 ARG A O 1
ATOM 2834 N N . LYS A 1 362 ? 1.436 -14.374 -21.423 1.00 85.31 362 LYS A N 1
ATOM 2835 C CA . LYS A 1 362 ? 0.657 -13.975 -22.612 1.00 85.31 362 LYS A CA 1
ATOM 2836 C C . LYS A 1 362 ? -0.354 -12.858 -22.300 1.00 85.31 362 LYS A C 1
ATOM 2838 O O . LYS A 1 362 ? -1.549 -12.985 -22.577 1.00 85.31 362 LYS A O 1
ATOM 2843 N N . GLU A 1 363 ? 0.135 -11.750 -21.751 1.00 83.69 363 GLU A N 1
ATOM 2844 C CA . GLU A 1 363 ? -0.662 -10.538 -21.528 1.00 83.69 363 GLU A CA 1
ATOM 2845 C C . GLU A 1 363 ? -1.234 -9.944 -22.843 1.00 83.69 363 GLU A C 1
ATOM 2847 O O . GLU A 1 363 ? -0.737 -10.150 -23.954 1.00 83.69 363 GLU A O 1
ATOM 2852 N N . GLY A 1 364 ? -2.332 -9.196 -22.731 1.00 73.31 364 GLY A N 1
ATOM 2853 C CA . GLY A 1 364 ? -2.856 -8.331 -23.785 1.00 73.31 364 GLY A CA 1
ATOM 2854 C C . GLY A 1 364 ? -3.645 -9.045 -24.880 1.00 73.31 364 GLY A C 1
ATOM 2855 O O . GLY A 1 364 ? -3.922 -8.437 -25.907 1.00 73.31 364 GLY A O 1
ATOM 2856 N N . ARG A 1 365 ? -4.009 -10.324 -24.705 1.00 72.94 365 ARG A N 1
ATOM 2857 C CA . ARG A 1 365 ? -4.820 -11.102 -25.672 1.00 72.94 365 ARG A CA 1
ATOM 2858 C C . ARG A 1 365 ? -4.236 -11.147 -27.100 1.00 72.94 365 ARG A C 1
ATOM 2860 O O . ARG A 1 365 ? -4.990 -11.215 -28.062 1.00 72.94 365 ARG A O 1
ATOM 2867 N N . ALA A 1 366 ? -2.905 -11.122 -27.223 1.00 76.81 366 ALA A N 1
ATOM 2868 C CA . ALA A 1 366 ? -2.150 -10.967 -28.479 1.00 76.81 366 ALA A CA 1
ATOM 2869 C C . ALA A 1 366 ? -2.283 -9.597 -29.193 1.00 76.81 366 ALA A C 1
ATOM 2871 O O . ALA A 1 366 ? -1.771 -9.434 -30.295 1.00 76.81 366 ALA A O 1
ATOM 2872 N N . LEU A 1 367 ? -2.883 -8.596 -28.539 1.00 80.44 367 LEU A N 1
ATOM 2873 C CA . LEU A 1 367 ? -2.925 -7.186 -28.962 1.00 80.44 367 LEU A CA 1
ATOM 2874 C C . LEU A 1 367 ? -1.982 -6.279 -28.142 1.00 80.44 367 LEU A C 1
ATOM 2876 O O . LEU A 1 367 ? -1.835 -5.098 -28.453 1.00 80.44 367 LEU A O 1
ATOM 2880 N N . GLY A 1 368 ? -1.359 -6.814 -27.087 1.00 84.25 368 GLY A N 1
ATOM 2881 C CA . GLY A 1 368 ? -0.483 -6.079 -26.172 1.00 84.25 368 GLY A CA 1
ATOM 2882 C C . GLY A 1 368 ? -1.216 -5.351 -25.037 1.00 84.25 368 GLY A C 1
ATOM 2883 O O . GLY A 1 368 ? -2.410 -5.052 -25.109 1.00 84.25 368 GLY A O 1
ATOM 2884 N N . GLU A 1 369 ? -0.478 -5.075 -23.962 1.00 86.50 369 GLU A N 1
ATOM 2885 C CA . GLU A 1 369 ? -0.991 -4.442 -22.738 1.00 86.50 369 GLU A CA 1
ATOM 2886 C C . GLU A 1 369 ? -1.526 -3.022 -22.994 1.00 86.50 369 GLU A C 1
ATOM 2888 O O . GLU A 1 369 ? -2.615 -2.683 -22.539 1.00 86.50 369 GLU A O 1
ATOM 2893 N N . VAL A 1 370 ? -0.840 -2.227 -23.824 1.00 88.38 370 VAL A N 1
ATOM 2894 C CA . VAL A 1 370 ? -1.288 -0.872 -24.200 1.00 88.38 370 VAL A CA 1
ATOM 2895 C C . VAL A 1 370 ? -2.682 -0.904 -24.838 1.00 88.38 370 VAL A C 1
ATOM 2897 O O . VAL A 1 370 ? -3.563 -0.158 -24.421 1.00 88.38 370 VAL A O 1
ATOM 2900 N N . THR A 1 371 ? -2.929 -1.808 -25.791 1.00 87.38 371 THR A N 1
ATOM 2901 C CA . THR A 1 371 ? -4.243 -1.947 -26.447 1.00 87.38 371 THR A CA 1
ATOM 2902 C C . THR A 1 371 ? -5.328 -2.368 -25.457 1.00 87.38 371 THR A C 1
ATOM 2904 O O . THR A 1 371 ? -6.422 -1.807 -25.466 1.00 87.38 371 THR A O 1
ATOM 2907 N N . LYS A 1 372 ? -5.019 -3.302 -24.547 1.00 86.00 372 LYS A N 1
ATOM 2908 C CA . LYS A 1 372 ? -5.907 -3.697 -23.439 1.00 86.00 372 LYS A CA 1
ATOM 2909 C C . LYS A 1 372 ? -6.282 -2.488 -22.566 1.00 86.00 372 LYS A C 1
ATOM 2911 O O . LYS A 1 372 ? -7.456 -2.309 -22.250 1.00 86.00 372 LYS A O 1
ATOM 2916 N N . TYR A 1 373 ? -5.323 -1.622 -22.243 1.00 87.38 373 TYR A N 1
ATOM 2917 C CA . TYR A 1 373 ? -5.558 -0.418 -21.440 1.00 87.38 373 TYR A CA 1
ATOM 2918 C C . TYR A 1 373 ? -6.344 0.651 -22.222 1.00 87.38 373 TYR A C 1
ATOM 2920 O O . TYR A 1 373 ? -7.201 1.319 -21.648 1.00 87.38 373 TYR A O 1
ATOM 2928 N N . LEU A 1 374 ? -6.153 0.773 -23.542 1.00 89.00 374 LEU A N 1
ATOM 2929 C CA . LEU A 1 374 ? -7.002 1.616 -24.397 1.00 89.00 374 LEU A CA 1
ATOM 2930 C C . LEU A 1 374 ? -8.462 1.127 -24.423 1.00 89.00 374 LEU A C 1
ATOM 2932 O O . LEU A 1 374 ? -9.374 1.949 -24.329 1.00 89.00 374 LEU A O 1
ATOM 2936 N N . VAL A 1 375 ? -8.699 -0.192 -24.468 1.00 86.75 375 VAL A N 1
ATOM 2937 C CA . VAL A 1 375 ? -10.050 -0.776 -24.334 1.00 86.75 375 VAL A CA 1
ATOM 2938 C C . VAL A 1 375 ? -10.651 -0.453 -22.963 1.00 86.75 375 VAL A C 1
ATOM 2940 O O . VAL A 1 375 ? -11.823 -0.090 -22.884 1.00 86.75 375 VAL A O 1
ATOM 2943 N N . TYR A 1 376 ? -9.868 -0.529 -21.882 1.00 86.06 376 TYR A N 1
ATOM 2944 C CA . TYR A 1 376 ? -10.328 -0.167 -20.534 1.00 86.06 376 TYR A CA 1
ATOM 2945 C C . TYR A 1 376 ? -10.668 1.330 -20.425 1.00 86.06 376 TYR A C 1
ATOM 2947 O O . TYR A 1 376 ? -11.719 1.686 -19.892 1.00 86.06 376 TYR A O 1
ATOM 2955 N N . ASN A 1 377 ? -9.850 2.205 -21.016 1.00 85.81 377 ASN A N 1
ATOM 2956 C CA . ASN A 1 377 ? -10.122 3.641 -21.098 1.00 85.81 377 ASN A CA 1
ATOM 2957 C C . ASN A 1 377 ? -11.421 3.938 -21.866 1.00 85.81 377 ASN A C 1
ATOM 2959 O O . ASN A 1 377 ? -12.208 4.774 -21.423 1.00 85.81 377 ASN A O 1
ATOM 2963 N N . ALA A 1 378 ? -11.674 3.251 -22.985 1.00 85.06 378 ALA A N 1
ATOM 2964 C CA . ALA A 1 378 ? -12.910 3.394 -23.755 1.00 85.06 378 ALA A CA 1
ATOM 2965 C C . ALA A 1 378 ? -14.139 2.864 -22.995 1.00 85.06 378 ALA A C 1
ATOM 2967 O O . ALA A 1 378 ? -15.163 3.546 -22.938 1.00 85.06 378 ALA A O 1
ATOM 2968 N N . ARG A 1 379 ? -14.025 1.689 -22.352 1.00 84.44 379 ARG A N 1
ATOM 2969 C CA . ARG A 1 379 ? -15.053 1.129 -21.453 1.00 84.44 379 ARG A CA 1
ATOM 2970 C C . ARG A 1 379 ? -15.458 2.142 -20.386 1.00 84.44 379 ARG A C 1
ATOM 2972 O O . ARG A 1 379 ? -16.639 2.439 -20.257 1.00 84.44 379 ARG A O 1
ATOM 2979 N N . LYS A 1 380 ? -14.487 2.712 -19.665 1.00 78.00 380 LYS A N 1
ATOM 2980 C CA . LYS A 1 380 ? -14.765 3.638 -18.562 1.00 78.00 380 LYS A CA 1
ATOM 2981 C C . LYS A 1 380 ? -15.300 4.983 -19.070 1.00 78.00 380 LYS A C 1
ATOM 2983 O O . LYS A 1 380 ? -16.357 5.401 -18.615 1.00 78.00 380 LYS A O 1
ATOM 2988 N N . ARG A 1 381 ? -14.671 5.627 -20.065 1.00 78.25 381 ARG A N 1
ATOM 2989 C CA . ARG A 1 381 ? -15.112 6.943 -20.590 1.00 78.25 381 ARG A CA 1
ATOM 2990 C C . ARG A 1 381 ? -16.510 6.947 -21.211 1.00 78.25 381 ARG A C 1
ATOM 2992 O O . ARG A 1 381 ? -17.208 7.948 -21.110 1.00 78.25 381 ARG A O 1
ATOM 2999 N N . GLU A 1 382 ? -16.912 5.866 -21.875 1.00 72.12 382 GLU A N 1
ATOM 3000 C CA . GLU A 1 382 ? -18.173 5.804 -22.631 1.00 72.12 382 GLU A CA 1
ATOM 3001 C C . GLU A 1 382 ? -19.264 4.970 -21.929 1.00 72.12 382 GLU A C 1
ATOM 3003 O O . GLU A 1 382 ? -20.225 4.526 -22.572 1.00 72.12 382 GLU A O 1
ATOM 3008 N N . GLY A 1 383 ? -19.102 4.736 -20.623 1.00 74.81 383 GLY A N 1
ATOM 3009 C CA . GLY A 1 383 ? -19.973 3.904 -19.799 1.00 74.81 383 GLY A CA 1
ATOM 3010 C C . GLY A 1 383 ? -19.707 2.408 -19.983 1.00 74.81 383 GLY A C 1
ATOM 3011 O O . GLY A 1 383 ? -19.886 1.853 -21.076 1.00 74.81 383 GLY A O 1
ATOM 3012 N N . ASP A 1 384 ? -19.322 1.751 -18.889 1.00 82.62 384 ASP A N 1
ATOM 3013 C CA . ASP A 1 384 ? -18.984 0.332 -18.877 1.00 82.62 384 ASP A CA 1
ATOM 3014 C C . ASP A 1 384 ? -20.224 -0.528 -18.597 1.00 82.62 384 ASP A C 1
ATOM 3016 O O . ASP A 1 384 ? -21.001 -0.240 -17.687 1.00 82.62 384 ASP A O 1
ATOM 3020 N N . SER A 1 385 ? -20.451 -1.561 -19.408 1.00 86.81 385 SER A N 1
ATOM 3021 C CA . SER A 1 385 ? -21.637 -2.426 -19.311 1.00 86.81 385 SER A CA 1
ATOM 3022 C C . SER A 1 385 ? -21.423 -3.754 -20.025 1.00 86.81 385 SER A C 1
ATOM 3024 O O . SER A 1 385 ? -20.760 -3.804 -21.066 1.00 86.81 385 SER A O 1
ATOM 3026 N N . ALA A 1 386 ? -22.017 -4.827 -19.500 1.00 85.62 386 ALA A N 1
ATOM 3027 C CA . ALA A 1 386 ? -21.839 -6.172 -20.044 1.00 85.62 386 ALA A CA 1
ATOM 3028 C C . ALA A 1 386 ? -22.336 -6.263 -21.499 1.00 85.62 386 ALA A C 1
ATOM 3030 O O . ALA A 1 386 ? -21.656 -6.828 -22.356 1.00 85.62 386 ALA A O 1
ATOM 3031 N N . ALA A 1 387 ? -23.455 -5.598 -21.814 1.00 85.25 387 ALA A N 1
ATOM 3032 C CA . ALA A 1 387 ? -23.991 -5.495 -23.173 1.00 85.25 387 ALA A CA 1
ATOM 3033 C C . ALA A 1 387 ? -22.999 -4.916 -24.205 1.00 85.25 387 ALA A C 1
ATOM 3035 O O . ALA A 1 387 ? -23.033 -5.319 -25.367 1.00 85.25 387 ALA A O 1
ATOM 3036 N N . LYS A 1 388 ? -22.107 -3.996 -23.802 1.00 87.00 388 LYS A N 1
ATOM 3037 C CA . LYS A 1 388 ? -21.144 -3.326 -24.701 1.00 87.00 388 LYS A CA 1
ATOM 3038 C C . LYS A 1 388 ? -19.713 -3.848 -24.594 1.00 87.00 388 LYS A C 1
ATOM 3040 O O . LYS A 1 388 ? -18.862 -3.421 -25.368 1.00 87.00 388 LYS A O 1
ATOM 3045 N N . TYR A 1 389 ? -19.417 -4.760 -23.668 1.00 86.81 389 TYR A N 1
ATOM 3046 C CA . TYR A 1 389 ? -18.051 -5.208 -23.357 1.00 86.81 389 TYR A CA 1
ATOM 3047 C C . TYR A 1 389 ? -17.235 -5.614 -24.604 1.00 86.81 389 TYR A C 1
ATOM 3049 O O . TYR A 1 389 ? -16.097 -5.173 -24.797 1.00 86.81 389 TYR A O 1
ATOM 3057 N N . PHE A 1 390 ? -17.832 -6.413 -25.494 1.00 85.75 390 PHE A N 1
ATOM 3058 C CA . PHE A 1 390 ? -17.178 -6.835 -26.735 1.00 85.75 390 PHE A CA 1
ATOM 3059 C C . PHE A 1 390 ? -17.171 -5.750 -27.817 1.00 85.75 390 PHE A C 1
ATOM 3061 O O . PHE A 1 390 ? -16.150 -5.583 -28.476 1.00 85.75 390 PHE A O 1
ATOM 3068 N N . GLU A 1 391 ? -18.247 -4.969 -27.941 1.00 85.88 391 GLU A N 1
ATOM 3069 C CA . GLU A 1 391 ? -18.331 -3.821 -28.857 1.00 85.88 391 GLU A CA 1
ATOM 3070 C C . GLU A 1 391 ? -17.207 -2.808 -28.572 1.00 85.88 391 GLU A C 1
ATOM 3072 O O . GLU A 1 391 ? -16.522 -2.360 -29.484 1.00 85.88 391 GLU A O 1
ATOM 3077 N N . ARG A 1 392 ? -16.928 -2.512 -27.293 1.00 85.44 392 ARG A N 1
ATOM 3078 C CA . ARG A 1 392 ? -15.805 -1.649 -26.876 1.00 85.44 392 ARG A CA 1
ATOM 3079 C C . ARG A 1 392 ? -14.442 -2.216 -27.281 1.00 85.44 392 ARG A C 1
ATOM 3081 O O . ARG A 1 392 ? -13.544 -1.447 -27.615 1.00 85.44 392 ARG A O 1
ATOM 3088 N N . THR A 1 393 ? -14.288 -3.541 -27.271 1.00 83.75 393 THR A N 1
ATOM 3089 C CA . THR A 1 393 ? -13.056 -4.203 -27.727 1.00 83.75 393 THR A CA 1
ATOM 3090 C C . THR A 1 393 ? -12.915 -4.084 -29.247 1.00 83.75 393 THR A C 1
ATOM 3092 O O . THR A 1 393 ? -11.875 -3.642 -29.727 1.00 83.75 393 THR A O 1
ATOM 3095 N N . GLU A 1 394 ? -13.984 -4.373 -29.994 1.00 87.50 394 GLU A N 1
ATOM 3096 C CA . GLU A 1 394 ? -14.038 -4.241 -31.457 1.00 87.50 394 GLU A CA 1
ATOM 3097 C C . GLU A 1 394 ? -13.806 -2.791 -31.921 1.00 87.50 394 GLU A C 1
ATOM 3099 O O . GLU A 1 394 ? -13.035 -2.569 -32.850 1.00 87.50 394 GLU A O 1
ATOM 3104 N N . ASN A 1 395 ? -14.383 -1.798 -31.238 1.00 87.19 395 ASN A N 1
ATOM 3105 C CA . ASN A 1 395 ? -14.245 -0.376 -31.577 1.00 87.19 395 ASN A CA 1
ATOM 3106 C C . ASN A 1 395 ? -12.810 0.160 -31.414 1.00 87.19 395 ASN A C 1
ATOM 3108 O O . ASN A 1 395 ? -12.415 1.064 -32.147 1.00 87.19 395 ASN A O 1
ATOM 3112 N N . VAL A 1 396 ? -12.033 -0.370 -30.461 1.00 85.62 396 VAL A N 1
ATOM 3113 C CA . VAL A 1 396 ? -10.654 0.082 -30.189 1.00 85.62 396 VAL A CA 1
ATOM 3114 C C . VAL A 1 396 ? -9.616 -0.765 -30.924 1.00 85.62 396 VAL A C 1
ATOM 3116 O O . VAL A 1 396 ? -8.663 -0.221 -31.475 1.00 85.62 396 VAL A O 1
ATOM 3119 N N . ALA A 1 397 ? -9.777 -2.090 -30.937 1.00 83.81 397 ALA A N 1
ATOM 3120 C CA . ALA A 1 397 ? -8.809 -3.016 -31.525 1.00 83.81 397 ALA A CA 1
ATOM 3121 C C . ALA A 1 397 ? -9.117 -3.403 -32.983 1.00 83.81 397 ALA A C 1
ATOM 3123 O O . ALA A 1 397 ? -8.294 -4.048 -33.629 1.00 83.81 397 ALA A O 1
ATOM 3124 N N . GLY A 1 398 ? -10.309 -3.081 -33.496 1.00 85.38 398 GLY A N 1
ATOM 3125 C CA . GLY A 1 398 ? -10.808 -3.549 -34.796 1.00 85.38 398 GLY A CA 1
ATOM 3126 C C . GLY A 1 398 ? -11.237 -5.024 -34.819 1.00 85.38 398 GLY A C 1
ATOM 3127 O O . GLY A 1 398 ? -11.693 -5.511 -35.852 1.00 85.38 398 GLY A O 1
ATOM 3128 N N . VAL A 1 399 ? -11.084 -5.746 -33.702 1.00 84.94 399 VAL A N 1
ATOM 3129 C CA . VAL A 1 399 ? -11.332 -7.190 -33.565 1.00 84.94 399 VAL A CA 1
ATOM 3130 C C . VAL A 1 399 ? -11.848 -7.530 -32.166 1.00 84.94 399 VAL A C 1
ATOM 3132 O O . VAL A 1 399 ? -11.469 -6.899 -31.182 1.00 84.94 399 VAL A O 1
ATOM 3135 N N . LYS A 1 400 ? -12.695 -8.560 -32.070 1.00 78.69 400 LYS A N 1
ATOM 3136 C CA . LYS A 1 400 ? -13.315 -9.008 -30.810 1.00 78.69 400 LYS A CA 1
ATOM 3137 C C . LYS A 1 400 ? -12.351 -9.764 -29.899 1.00 78.69 400 LYS A C 1
ATOM 3139 O O . LYS A 1 400 ? -12.309 -9.550 -28.690 1.00 78.69 400 LYS A O 1
ATOM 3144 N N . ASP A 1 401 ? -11.626 -10.703 -30.495 1.00 77.06 401 ASP A N 1
ATOM 3145 C CA . ASP A 1 401 ? -10.644 -11.561 -29.847 1.00 77.06 401 ASP A CA 1
ATOM 3146 C C . ASP A 1 401 ? -9.731 -12.149 -30.929 1.00 77.06 401 ASP A C 1
ATOM 3148 O O . ASP A 1 401 ? -10.217 -12.588 -31.971 1.00 77.06 401 ASP A O 1
ATOM 3152 N N . VAL A 1 402 ? -8.422 -12.147 -30.687 1.00 81.06 402 VAL A N 1
ATOM 3153 C CA . VAL A 1 402 ? -7.402 -12.758 -31.563 1.00 81.06 402 VAL A CA 1
ATOM 3154 C C . VAL A 1 402 ? -6.525 -13.748 -30.796 1.00 81.06 402 VAL A C 1
ATOM 3156 O O . VAL A 1 402 ? -5.447 -14.140 -31.245 1.00 81.06 402 VAL A O 1
ATOM 3159 N N . ARG A 1 403 ? -6.982 -14.180 -29.614 1.00 84.12 403 ARG A N 1
ATOM 3160 C CA . ARG A 1 403 ? -6.337 -15.269 -28.888 1.00 84.12 403 ARG A CA 1
ATOM 3161 C C . ARG A 1 403 ? -6.444 -16.568 -29.679 1.00 84.12 403 ARG A C 1
ATOM 3163 O O . ARG A 1 403 ? -7.452 -16.880 -30.296 1.00 84.12 403 ARG A O 1
ATOM 3170 N N . PHE A 1 404 ? -5.397 -17.358 -29.542 1.00 87.00 404 PHE A N 1
ATOM 3171 C CA . PHE A 1 404 ? -5.328 -18.764 -29.910 1.00 87.00 404 PHE A CA 1
ATOM 3172 C C . PHE A 1 404 ? -4.808 -19.504 -28.675 1.00 87.00 404 PHE A C 1
ATOM 3174 O O . PHE A 1 404 ? -4.000 -18.940 -27.922 1.00 87.00 404 PHE A O 1
ATOM 3181 N N . GLN A 1 405 ? -5.287 -20.719 -28.431 1.00 91.62 405 GLN A N 1
ATOM 3182 C CA . GLN A 1 405 ? -4.889 -21.537 -27.272 1.00 91.62 405 GLN A CA 1
ATOM 3183 C C . GLN A 1 405 ? -4.324 -22.890 -27.705 1.00 91.62 405 GLN A C 1
ATOM 3185 O O . GLN A 1 405 ? -4.024 -23.751 -26.893 1.00 91.62 405 GLN A O 1
ATOM 3190 N N . ASP A 1 406 ? -4.111 -23.060 -28.999 1.00 92.06 406 ASP A N 1
ATOM 3191 C CA . ASP A 1 406 ? -3.847 -24.332 -29.646 1.00 92.06 406 ASP A CA 1
ATOM 3192 C C . ASP A 1 406 ? -2.451 -24.874 -29.315 1.00 92.06 406 ASP A C 1
ATOM 3194 O O . ASP A 1 406 ? -2.211 -26.055 -29.502 1.00 92.06 406 ASP A O 1
ATOM 3198 N N . LEU A 1 407 ? -1.547 -24.045 -28.774 1.00 93.25 407 LEU A N 1
ATOM 3199 C CA . LEU A 1 407 ? -0.229 -24.441 -28.242 1.00 93.25 407 LEU A CA 1
ATOM 3200 C C . LEU A 1 407 ? -0.249 -24.765 -26.732 1.00 93.25 407 LEU A C 1
ATOM 3202 O O . LEU A 1 407 ? 0.724 -25.269 -26.181 1.00 93.25 407 LEU A O 1
ATOM 3206 N N . MET A 1 408 ? -1.348 -24.460 -26.039 1.00 92.44 408 MET A N 1
ATOM 3207 C CA . MET A 1 408 ? -1.516 -24.670 -24.595 1.00 92.44 408 MET A CA 1
ATOM 3208 C C . MET A 1 408 ? -1.391 -26.136 -24.131 1.00 92.44 408 MET A C 1
ATOM 3210 O O . MET A 1 408 ? -0.841 -26.351 -23.049 1.00 92.44 408 MET A O 1
ATOM 3214 N N . PRO A 1 409 ? -1.871 -27.153 -24.881 1.00 96.25 409 PRO A N 1
ATOM 3215 C CA . PRO A 1 409 ? -1.850 -28.545 -24.420 1.00 96.25 409 PRO A CA 1
ATOM 3216 C C . PRO A 1 409 ? -0.453 -29.172 -24.348 1.00 96.25 409 PRO A C 1
ATOM 3218 O O . PRO A 1 409 ? -0.268 -30.174 -23.659 1.00 96.25 409 PRO A O 1
ATOM 3221 N N . ASP A 1 410 ? 0.538 -28.593 -25.024 1.00 97.38 410 ASP A N 1
ATOM 3222 C CA . ASP A 1 410 ? 1.878 -29.165 -25.182 1.00 97.38 410 ASP A CA 1
ATOM 3223 C C . ASP A 1 410 ? 2.566 -29.434 -23.828 1.00 97.38 410 ASP A C 1
ATOM 3225 O O . ASP A 1 410 ? 3.223 -30.459 -23.645 1.00 97.38 410 ASP A O 1
ATOM 3229 N N . VAL A 1 411 ? 2.357 -28.564 -22.831 1.00 97.81 411 VAL A N 1
ATOM 3230 C CA . VAL A 1 411 ? 2.906 -28.738 -21.471 1.00 97.81 411 VAL A CA 1
ATOM 3231 C C . VAL A 1 411 ? 2.170 -29.810 -20.664 1.00 97.81 411 VAL A C 1
ATOM 3233 O O . VAL A 1 411 ? 2.785 -30.497 -19.851 1.00 97.81 411 VAL A O 1
ATOM 3236 N N . LEU A 1 412 ? 0.883 -30.040 -20.939 1.00 98.12 412 LEU A N 1
ATOM 3237 C CA . LEU A 1 412 ? 0.147 -31.167 -20.363 1.00 98.12 412 LEU A CA 1
ATOM 3238 C C . LEU A 1 412 ? 0.662 -32.493 -20.944 1.00 98.12 412 LEU A C 1
ATOM 3240 O O . LEU A 1 412 ? 0.881 -33.449 -20.203 1.00 98.12 412 LEU A O 1
ATOM 3244 N N . HIS A 1 413 ? 0.936 -32.531 -22.250 1.00 97.69 413 HIS A N 1
ATOM 3245 C CA . HIS A 1 413 ? 1.578 -33.672 -22.905 1.00 97.69 413 HIS A CA 1
ATOM 3246 C C . HIS A 1 413 ? 3.017 -33.910 -22.429 1.00 97.69 413 HIS A C 1
ATOM 3248 O O . HIS A 1 413 ? 3.413 -35.064 -22.274 1.00 97.69 413 HIS A O 1
ATOM 3254 N N . TRP A 1 414 ? 3.780 -32.855 -22.131 1.00 97.81 414 TRP A N 1
ATOM 3255 C CA . TRP A 1 414 ? 5.109 -32.986 -21.526 1.00 97.81 414 TRP A CA 1
ATOM 3256 C C . TRP A 1 414 ? 5.061 -33.654 -20.147 1.00 97.81 414 TRP A C 1
ATOM 3258 O O . TRP A 1 414 ? 5.875 -34.533 -19.876 1.00 97.81 414 TRP A O 1
ATOM 3268 N N . LEU A 1 415 ? 4.052 -33.325 -19.334 1.00 97.56 415 LEU A N 1
ATOM 3269 C CA . LEU A 1 415 ? 3.765 -33.969 -18.045 1.00 97.56 415 LEU A CA 1
ATOM 3270 C C . LEU A 1 415 ? 3.087 -35.352 -18.172 1.00 97.56 415 LEU A C 1
ATOM 3272 O O . LEU A 1 415 ? 2.808 -35.987 -17.158 1.00 97.56 415 LEU A O 1
ATOM 3276 N N . GLY A 1 416 ? 2.800 -35.829 -19.389 1.00 96.62 416 GLY A N 1
ATOM 3277 C CA . GLY A 1 416 ? 2.177 -37.137 -19.640 1.00 96.62 416 GLY A CA 1
ATOM 3278 C C . GLY A 1 416 ? 0.667 -37.182 -19.393 1.00 96.62 416 GLY A C 1
ATOM 3279 O O . GLY A 1 416 ? 0.068 -38.258 -19.396 1.00 96.62 416 GLY A O 1
ATOM 3280 N N . ILE A 1 417 ? 0.032 -36.028 -19.185 1.00 97.81 417 ILE A N 1
ATOM 3281 C CA . ILE A 1 417 ? -1.379 -35.927 -18.814 1.00 97.81 417 ILE A CA 1
ATOM 3282 C C . ILE A 1 417 ? -2.261 -36.332 -20.001 1.00 97.81 417 ILE A C 1
ATOM 3284 O O . ILE A 1 417 ? -2.135 -35.824 -21.118 1.00 97.81 417 ILE A O 1
ATOM 3288 N N . THR A 1 418 ? -3.184 -37.254 -19.730 1.00 96.62 418 THR A N 1
ATOM 3289 C CA . THR A 1 418 ? -4.193 -37.765 -20.681 1.00 96.62 418 THR A CA 1
ATOM 3290 C C . THR A 1 418 ? -5.630 -37.563 -20.192 1.00 96.62 418 THR A C 1
ATOM 3292 O O . THR A 1 418 ? -6.571 -37.656 -20.980 1.00 96.62 418 THR A O 1
ATOM 3295 N N . LYS A 1 419 ? -5.808 -37.248 -18.903 1.00 97.44 419 LYS A N 1
ATOM 3296 C CA . LYS A 1 419 ? -7.095 -37.036 -18.236 1.00 97.44 419 LYS A CA 1
ATOM 3297 C C . LYS A 1 419 ? -6.931 -35.986 -17.133 1.00 97.44 419 LYS A C 1
ATOM 3299 O O . LYS A 1 419 ? -6.005 -36.082 -16.335 1.00 97.44 419 LYS A O 1
ATOM 3304 N N . ILE A 1 420 ? -7.850 -35.029 -17.072 1.00 98.50 420 ILE A N 1
ATOM 3305 C CA . ILE A 1 420 ? -7.999 -34.014 -16.028 1.00 98.50 420 ILE A CA 1
ATOM 3306 C C . ILE A 1 420 ? -9.331 -34.274 -15.323 1.00 98.50 420 ILE A C 1
ATOM 3308 O O . ILE A 1 420 ? -10.382 -34.281 -15.967 1.00 98.50 420 ILE A O 1
ATOM 3312 N N . ASP A 1 421 ? -9.308 -34.489 -14.007 1.00 98.44 421 ASP A N 1
ATOM 3313 C CA . ASP A 1 421 ? -10.536 -34.712 -13.241 1.00 98.44 421 ASP A CA 1
ATOM 3314 C C . ASP A 1 421 ? -11.287 -33.402 -13.029 1.00 98.44 421 ASP A C 1
ATOM 3316 O O . ASP A 1 421 ? -12.487 -33.365 -13.277 1.00 98.44 421 ASP A O 1
ATOM 3320 N N . ARG A 1 422 ? -10.590 -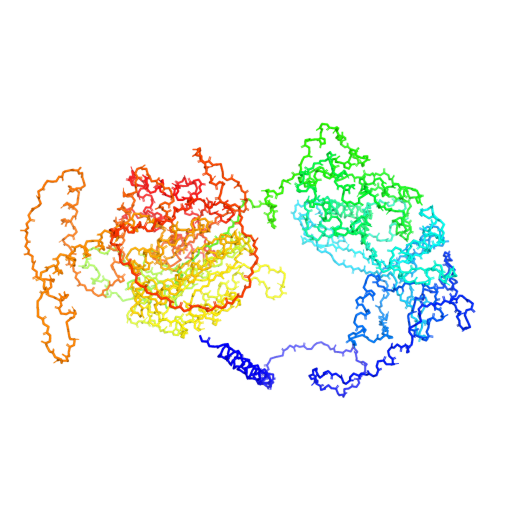32.324 -12.641 1.00 98.12 422 ARG A N 1
ATOM 3321 C CA . ARG A 1 422 ? -11.188 -30.994 -12.435 1.00 98.12 422 ARG A CA 1
ATOM 3322 C C . ARG A 1 422 ? -10.409 -29.921 -13.179 1.00 98.12 422 ARG A C 1
ATOM 3324 O O . ARG A 1 422 ? -9.232 -29.690 -12.907 1.00 98.12 422 ARG A O 1
ATOM 3331 N N . PHE A 1 423 ? -11.067 -29.253 -14.119 1.00 98.25 423 PHE A N 1
ATOM 3332 C CA . PHE A 1 423 ? -10.493 -28.173 -14.912 1.00 98.25 423 PHE A CA 1
ATOM 3333 C C . PHE A 1 423 ? -11.055 -26.819 -14.475 1.00 98.25 423 PHE A C 1
ATOM 3335 O O . PHE A 1 423 ? -12.223 -26.498 -14.710 1.00 98.25 423 PHE A O 1
ATOM 3342 N N . MET A 1 424 ? -10.200 -26.000 -13.865 1.00 97.69 424 MET A N 1
ATOM 3343 C CA . MET A 1 424 ? -10.547 -24.711 -13.261 1.00 97.69 424 MET A CA 1
ATOM 3344 C C . MET A 1 424 ? -10.626 -23.590 -14.320 1.00 97.69 424 MET A C 1
ATOM 3346 O O . MET A 1 424 ? -9.866 -22.613 -14.269 1.00 97.69 424 MET A O 1
ATOM 3350 N N . SER A 1 425 ? -11.494 -23.751 -15.333 1.00 94.69 425 SER A N 1
ATOM 3351 C CA . SER A 1 425 ? -11.714 -22.741 -16.381 1.00 94.69 425 SER A CA 1
ATOM 3352 C C . SER A 1 425 ? -13.109 -22.737 -17.033 1.00 94.69 425 SER A C 1
ATOM 3354 O O . SER A 1 425 ? -13.574 -23.722 -17.616 1.00 94.69 425 SER A O 1
ATOM 3356 N N . MET A 1 426 ? -13.708 -21.544 -17.090 1.00 93.38 426 MET A N 1
ATOM 3357 C CA . MET A 1 426 ? -14.905 -21.226 -17.884 1.00 93.38 426 MET A CA 1
ATOM 3358 C C . MET A 1 426 ? -14.617 -21.074 -19.392 1.00 93.38 426 MET A C 1
ATOM 3360 O O . MET A 1 426 ? -15.543 -21.054 -20.200 1.00 93.38 426 MET A O 1
ATOM 3364 N N . SER A 1 427 ? -13.346 -20.956 -19.797 1.00 92.69 427 SER A N 1
ATOM 3365 C CA . SER A 1 427 ? -12.963 -20.622 -21.176 1.00 92.69 427 SER A CA 1
ATOM 3366 C C . SER A 1 427 ? -13.105 -21.808 -22.128 1.00 92.69 427 SER A C 1
ATOM 3368 O O . SER A 1 427 ? -12.337 -22.767 -22.030 1.00 92.69 427 SER A O 1
ATOM 3370 N N . ASN A 1 428 ? -14.024 -21.716 -23.093 1.00 91.69 428 ASN A N 1
ATOM 3371 C CA . ASN A 1 428 ? -14.198 -22.754 -24.116 1.00 91.69 428 ASN A CA 1
ATOM 3372 C C . ASN A 1 428 ? -12.937 -22.915 -24.965 1.00 91.69 428 ASN A C 1
ATOM 3374 O O . ASN A 1 428 ? -12.414 -24.012 -25.027 1.00 91.69 428 ASN A O 1
ATOM 3378 N N . MET A 1 429 ? -12.316 -21.824 -25.425 1.00 90.69 429 MET A N 1
ATOM 3379 C CA . MET A 1 429 ? -11.060 -21.888 -26.194 1.00 90.69 429 MET A CA 1
ATOM 3380 C C . MET A 1 429 ? -9.941 -22.685 -25.499 1.00 90.69 429 MET A C 1
ATOM 3382 O O . MET A 1 429 ? -9.115 -23.284 -26.173 1.00 90.69 429 MET A O 1
ATOM 3386 N N . LYS A 1 430 ? -9.890 -22.686 -24.155 1.00 94.50 430 LYS A N 1
ATOM 3387 C CA . LYS A 1 430 ? -8.907 -23.489 -23.405 1.00 94.50 430 LYS A CA 1
ATOM 3388 C C . LYS A 1 430 ? -9.361 -24.940 -23.259 1.00 94.50 430 LYS A C 1
ATOM 3390 O O . LYS A 1 430 ? -8.549 -25.840 -23.396 1.00 94.50 430 LYS A O 1
ATOM 3395 N N . HIS A 1 431 ? -10.642 -25.157 -22.968 1.00 96.00 431 HIS A N 1
ATOM 3396 C CA . HIS A 1 431 ? -11.237 -26.489 -22.899 1.00 96.00 431 HIS A CA 1
ATOM 3397 C C . HIS A 1 431 ? -11.103 -27.231 -24.235 1.00 96.00 431 HIS A C 1
ATOM 3399 O O . HIS A 1 431 ? -10.548 -28.322 -24.271 1.00 96.00 431 HIS A O 1
ATOM 3405 N N . ASP A 1 432 ? -11.551 -26.609 -25.322 1.00 94.94 432 ASP A N 1
ATOM 3406 C CA . ASP A 1 432 ? -11.634 -27.199 -26.654 1.00 94.94 432 ASP A CA 1
ATOM 3407 C C . ASP A 1 432 ? -10.229 -27.543 -27.168 1.00 94.94 432 ASP A C 1
ATOM 3409 O O . ASP A 1 432 ? -9.986 -28.691 -27.519 1.00 94.94 432 ASP A O 1
ATOM 3413 N N . ALA A 1 433 ? -9.250 -26.636 -27.031 1.00 94.69 433 ALA A N 1
ATOM 3414 C CA . ALA A 1 433 ? -7.849 -26.924 -27.362 1.00 94.69 433 ALA A CA 1
ATOM 3415 C C . ALA A 1 433 ? -7.270 -28.137 -26.597 1.00 94.69 433 ALA A C 1
ATOM 3417 O O . ALA A 1 433 ? -6.481 -28.900 -27.154 1.00 94.69 433 ALA A O 1
ATOM 3418 N N . ILE A 1 434 ? -7.651 -28.341 -25.329 1.00 97.12 434 ILE A N 1
ATOM 3419 C CA . ILE A 1 434 ? -7.202 -29.484 -24.512 1.00 97.12 434 ILE A CA 1
ATOM 3420 C C . ILE A 1 434 ? -7.908 -30.785 -24.943 1.00 97.12 434 ILE A C 1
ATOM 3422 O O . ILE A 1 434 ? -7.246 -31.818 -25.074 1.00 97.12 434 ILE A O 1
ATOM 3426 N N . ILE A 1 435 ? -9.217 -30.735 -25.219 1.00 97.00 435 ILE A N 1
ATOM 3427 C CA . ILE A 1 435 ? -9.986 -31.875 -25.744 1.00 97.00 435 ILE A CA 1
ATOM 3428 C C . ILE A 1 435 ? -9.467 -32.295 -27.128 1.00 97.00 435 ILE A C 1
ATOM 3430 O O . ILE A 1 435 ? -9.212 -33.480 -27.345 1.00 97.00 435 ILE A O 1
ATOM 3434 N N . ASP A 1 436 ? -9.251 -31.344 -28.038 1.00 94.81 436 ASP A N 1
ATOM 3435 C CA . ASP A 1 436 ? -8.804 -31.583 -29.417 1.00 94.81 436 ASP A CA 1
ATOM 3436 C C . ASP A 1 436 ? -7.360 -32.114 -29.480 1.00 94.81 436 ASP A C 1
ATOM 3438 O O . ASP A 1 436 ? -7.014 -32.915 -30.352 1.00 94.81 436 ASP A O 1
ATOM 3442 N N . ALA A 1 437 ? -6.524 -31.773 -28.493 1.00 94.25 437 ALA A N 1
ATOM 3443 C CA . ALA A 1 437 ? -5.220 -32.406 -28.291 1.00 94.25 437 ALA A CA 1
ATOM 3444 C C . ALA A 1 437 ? -5.311 -33.875 -27.813 1.00 94.25 437 ALA A C 1
ATOM 3446 O O . ALA A 1 437 ? -4.315 -34.609 -27.840 1.00 94.25 437 ALA A O 1
ATOM 3447 N N . GLY A 1 438 ? -6.501 -34.343 -27.429 1.00 95.44 438 GLY A N 1
ATOM 3448 C CA . GLY A 1 438 ? -6.776 -35.712 -26.995 1.00 95.44 438 GLY A CA 1
ATOM 3449 C C . GLY A 1 438 ? -6.652 -35.931 -25.486 1.00 95.44 438 GLY A C 1
ATOM 3450 O O . GLY A 1 438 ? -6.383 -37.056 -25.066 1.00 95.44 438 GLY A O 1
ATOM 3451 N N . ILE A 1 439 ? -6.811 -34.881 -24.673 1.00 97.38 439 ILE A N 1
ATOM 3452 C CA . ILE A 1 439 ? -6.812 -34.962 -23.206 1.00 97.38 439 ILE A CA 1
ATOM 3453 C C . ILE A 1 439 ? -8.261 -34.889 -22.718 1.00 97.38 439 ILE A C 1
ATOM 3455 O O . ILE A 1 439 ? -8.966 -33.926 -22.998 1.00 97.38 439 ILE A O 1
ATOM 3459 N N . GLN A 1 440 ? -8.720 -35.888 -21.965 1.00 97.62 440 GLN A N 1
ATOM 3460 C CA . GLN A 1 440 ? -10.085 -35.898 -21.435 1.00 97.62 440 GLN A CA 1
ATOM 3461 C C . GLN A 1 440 ? -10.235 -34.919 -20.259 1.00 97.62 440 GLN A C 1
ATOM 3463 O O . GLN A 1 440 ? -9.413 -34.931 -19.349 1.00 97.62 440 GLN A O 1
ATOM 3468 N N . ILE A 1 441 ? -11.319 -34.140 -20.215 1.00 98.00 441 ILE A N 1
ATOM 3469 C CA . ILE A 1 441 ? -11.730 -33.355 -19.036 1.00 98.00 441 ILE A CA 1
ATOM 3470 C C . ILE A 1 441 ? -13.016 -33.977 -18.471 1.00 98.00 441 ILE A C 1
ATOM 3472 O O . ILE A 1 441 ? -13.950 -34.227 -19.233 1.00 98.00 441 ILE A O 1
ATOM 3476 N N . LEU A 1 442 ? -13.066 -34.259 -17.162 1.00 97.38 442 LEU A N 1
ATOM 3477 C CA . LEU A 1 442 ? -14.255 -34.834 -16.507 1.00 97.38 442 LEU A CA 1
ATOM 3478 C C . LEU A 1 442 ? -15.194 -33.765 -15.929 1.00 97.38 442 LEU A C 1
ATOM 3480 O O . LEU A 1 442 ? -16.393 -33.795 -16.193 1.00 97.38 442 LEU A O 1
ATOM 3484 N N . GLU A 1 443 ? -14.655 -32.819 -15.161 1.00 97.06 443 GLU A N 1
ATOM 3485 C CA . GLU A 1 443 ? -15.389 -31.721 -14.524 1.00 97.06 443 GLU A CA 1
ATOM 3486 C C . GLU A 1 443 ? -14.802 -30.379 -14.985 1.00 97.06 443 GLU A C 1
ATOM 3488 O O . GLU A 1 443 ? -13.587 -30.175 -14.949 1.00 97.06 443 GLU A O 1
ATOM 3493 N N . ARG A 1 444 ? -15.659 -29.439 -15.400 1.00 95.88 444 ARG A N 1
ATOM 3494 C CA . ARG A 1 444 ? -15.291 -28.026 -15.576 1.00 95.88 444 ARG A CA 1
ATOM 3495 C C . ARG A 1 444 ? -15.812 -27.249 -14.374 1.00 95.88 444 ARG A C 1
ATOM 3497 O O . ARG A 1 444 ? -16.992 -27.350 -14.052 1.00 95.88 444 ARG A O 1
ATOM 3504 N N . VAL A 1 445 ? -14.948 -26.463 -13.739 1.00 96.25 445 VAL A N 1
ATOM 3505 C CA . VAL A 1 445 ? -15.278 -25.720 -12.515 1.00 96.25 445 VAL A CA 1
ATOM 3506 C C . VAL A 1 445 ? -15.241 -24.218 -12.813 1.00 96.25 445 VAL A C 1
ATOM 3508 O O . VAL A 1 445 ? -14.151 -23.698 -13.090 1.00 96.25 445 VAL A O 1
ATOM 3511 N N . PRO A 1 446 ? -16.388 -23.507 -12.810 1.00 95.12 446 PRO A N 1
ATOM 3512 C CA . PRO A 1 446 ? -16.420 -22.053 -12.955 1.00 95.12 446 PRO A CA 1
ATOM 3513 C C . PRO A 1 446 ? -15.841 -21.373 -11.703 1.00 95.12 446 PRO A C 1
ATOM 3515 O O . PRO A 1 446 ? -15.615 -22.034 -10.690 1.00 95.12 446 PRO A O 1
ATOM 3518 N N . ILE A 1 447 ? -15.585 -20.064 -11.759 1.00 93.06 447 ILE A N 1
ATOM 3519 C CA . ILE A 1 447 ? -15.357 -19.298 -10.525 1.00 93.06 447 ILE A CA 1
ATOM 3520 C C . ILE A 1 447 ? -16.691 -19.207 -9.744 1.00 93.06 447 ILE A C 1
ATOM 3522 O O . ILE A 1 447 ? -17.725 -19.040 -10.392 1.00 93.06 447 ILE A O 1
ATOM 3526 N N . PRO A 1 448 ? -16.703 -19.347 -8.404 1.00 90.56 448 PRO A N 1
ATOM 3527 C CA . PRO A 1 448 ? -17.883 -19.083 -7.580 1.00 90.56 448 PRO A CA 1
ATOM 3528 C C . PRO A 1 448 ? -18.301 -17.610 -7.648 1.00 90.56 448 PRO A C 1
ATOM 3530 O O . PRO A 1 448 ? -17.436 -16.735 -7.719 1.00 90.56 448 PRO A O 1
ATOM 3533 N N . ASP A 1 449 ? -19.606 -17.332 -7.596 1.00 86.44 449 ASP A N 1
ATOM 3534 C CA . ASP A 1 449 ? -20.153 -15.973 -7.731 1.00 86.44 449 ASP A CA 1
ATOM 3535 C C . ASP A 1 449 ? -19.645 -15.032 -6.624 1.00 86.44 449 ASP A C 1
ATOM 3537 O O . ASP A 1 449 ? -19.391 -13.855 -6.871 1.00 86.44 449 ASP A O 1
ATOM 3541 N N . GLU A 1 450 ? -19.437 -15.563 -5.418 1.00 85.88 450 GLU A N 1
ATOM 3542 C CA . GLU A 1 450 ? -18.903 -14.856 -4.253 1.00 85.88 450 GLU A CA 1
ATOM 3543 C C . GLU A 1 450 ? -17.431 -14.424 -4.392 1.00 85.88 450 GLU A C 1
ATOM 3545 O O . GLU A 1 450 ? -16.978 -13.574 -3.630 1.00 85.88 450 GLU A O 1
ATOM 3550 N N . LEU A 1 451 ? -16.690 -14.968 -5.368 1.00 86.00 451 LEU A N 1
ATOM 3551 C CA . LEU A 1 451 ? -15.299 -14.595 -5.663 1.00 86.00 451 LEU A CA 1
ATOM 3552 C C . LEU A 1 451 ? -15.171 -13.667 -6.886 1.00 86.00 451 LEU A C 1
ATOM 3554 O O . LEU A 1 451 ? -14.059 -13.424 -7.360 1.00 86.00 451 LEU A O 1
ATOM 3558 N N . ILE A 1 452 ? -16.283 -13.164 -7.434 1.00 87.06 452 ILE A N 1
ATOM 3559 C CA . ILE A 1 452 ? -16.291 -12.241 -8.579 1.00 87.06 452 ILE A CA 1
ATOM 3560 C C . ILE A 1 452 ? -16.346 -10.792 -8.060 1.00 87.06 452 ILE A C 1
ATOM 3562 O O . ILE A 1 452 ? -17.370 -10.401 -7.498 1.00 87.06 452 ILE A O 1
ATOM 3566 N N . PRO A 1 453 ? -15.304 -9.959 -8.279 1.00 83.50 453 PRO A N 1
ATOM 3567 C CA . PRO A 1 453 ? -15.349 -8.543 -7.916 1.00 83.50 453 PRO A CA 1
ATOM 3568 C C . PRO A 1 453 ? -16.492 -7.805 -8.623 1.00 83.50 453 PRO A C 1
ATOM 3570 O O . PRO A 1 453 ? -16.849 -8.133 -9.759 1.00 83.50 453 PRO A O 1
ATOM 3573 N N . ALA A 1 454 ? -17.045 -6.776 -7.978 1.00 79.75 454 ALA A N 1
ATOM 3574 C CA . ALA A 1 454 ? -18.241 -6.087 -8.465 1.00 79.75 454 ALA A CA 1
ATOM 3575 C C . ALA A 1 454 ? -18.074 -5.509 -9.887 1.00 79.75 454 ALA A C 1
ATOM 3577 O O . ALA A 1 454 ? -18.920 -5.757 -10.745 1.00 79.75 454 ALA A O 1
ATOM 3578 N N . ASP A 1 455 ? -16.966 -4.811 -10.173 1.00 80.44 455 ASP A N 1
ATOM 3579 C CA . ASP A 1 455 ? -16.693 -4.247 -11.507 1.00 80.44 455 ASP A CA 1
ATOM 3580 C C . ASP A 1 455 ? -16.400 -5.342 -12.553 1.00 80.44 455 ASP A C 1
ATOM 3582 O O . ASP A 1 455 ? -16.892 -5.305 -13.685 1.00 80.44 455 ASP A O 1
ATOM 3586 N N . SER A 1 456 ? -15.692 -6.399 -12.141 1.00 85.62 456 SER A N 1
ATOM 3587 C CA . SER A 1 456 ? -15.448 -7.610 -12.937 1.00 85.62 456 SER A CA 1
ATOM 3588 C C . SER A 1 456 ? -16.718 -8.343 -13.380 1.00 85.62 456 SER A C 1
ATOM 3590 O O . SER A 1 456 ? -16.667 -9.112 -14.345 1.00 85.62 456 SER A O 1
ATOM 3592 N N . LYS A 1 457 ? -17.870 -8.117 -12.737 1.00 87.44 457 LYS A N 1
ATOM 3593 C CA . LYS A 1 457 ? -19.131 -8.744 -13.151 1.00 87.44 457 LYS A CA 1
ATOM 3594 C C . LYS A 1 457 ? -19.541 -8.354 -14.576 1.00 87.44 457 LYS A C 1
ATOM 3596 O O . LYS A 1 457 ? -20.060 -9.195 -15.307 1.00 87.44 457 LYS A O 1
ATOM 3601 N N . VAL A 1 458 ? -19.192 -7.142 -15.020 1.00 88.44 458 VAL A N 1
ATOM 3602 C CA . VAL A 1 458 ? -19.327 -6.703 -16.422 1.00 88.44 458 VAL A CA 1
ATOM 3603 C C . VAL A 1 458 ? -18.614 -7.651 -17.387 1.00 88.44 458 VAL A C 1
ATOM 3605 O O . VAL A 1 458 ? -19.149 -7.989 -18.443 1.00 88.44 458 VAL A O 1
ATOM 3608 N N . GLU A 1 459 ? -17.408 -8.094 -17.027 1.00 89.75 459 GLU A N 1
ATOM 3609 C CA . GLU A 1 459 ? -16.633 -9.031 -17.832 1.00 89.75 459 GLU A CA 1
ATOM 3610 C C . GLU A 1 459 ? -17.244 -10.443 -17.807 1.00 89.75 459 GLU A C 1
ATOM 3612 O O . GLU A 1 459 ? -17.312 -11.093 -18.855 1.00 89.75 459 GLU A O 1
ATOM 3617 N N . ILE A 1 460 ? -17.662 -10.936 -16.637 1.00 89.94 460 ILE A N 1
ATOM 3618 C CA . ILE A 1 460 ? -18.197 -12.298 -16.501 1.00 89.94 460 ILE A CA 1
ATOM 3619 C C . ILE A 1 460 ? -19.547 -12.450 -17.194 1.00 89.94 460 ILE A C 1
ATOM 3621 O O . ILE A 1 460 ? -19.687 -13.362 -18.009 1.00 89.94 460 ILE A O 1
ATOM 3625 N N . ASP A 1 461 ? -20.506 -11.560 -16.943 1.00 90.44 461 ASP A N 1
ATOM 3626 C CA . ASP A 1 461 ? -21.851 -11.676 -17.512 1.00 90.44 461 ASP A CA 1
ATOM 3627 C C . ASP A 1 461 ? -21.791 -11.623 -19.049 1.00 90.44 461 ASP A C 1
ATOM 3629 O O . ASP A 1 461 ? -22.388 -12.457 -19.735 1.00 90.44 461 ASP A O 1
ATOM 3633 N N . ALA A 1 462 ? -20.964 -10.723 -19.601 1.00 89.38 462 ALA A N 1
ATOM 3634 C CA . ALA A 1 462 ? -20.701 -10.644 -21.037 1.00 89.38 462 ALA A CA 1
ATOM 3635 C C . ALA A 1 462 ? -20.077 -11.935 -21.593 1.00 89.38 462 ALA A C 1
ATOM 3637 O O . ALA A 1 462 ? -20.489 -12.423 -22.648 1.00 89.38 462 ALA A O 1
ATOM 3638 N N . LYS A 1 463 ? -19.088 -12.514 -20.896 1.00 90.31 463 LYS A N 1
ATOM 3639 C CA . LYS A 1 463 ? -18.453 -13.784 -21.287 1.00 90.31 463 LYS A CA 1
ATOM 3640 C C . LYS A 1 463 ? -19.442 -14.950 -21.258 1.00 90.31 463 LYS A C 1
ATOM 3642 O O . LYS A 1 463 ? -19.452 -15.731 -22.209 1.00 90.31 463 LYS A O 1
ATOM 3647 N N . ILE A 1 464 ? -20.257 -15.080 -20.207 1.00 90.75 464 ILE A N 1
ATOM 3648 C CA . ILE A 1 464 ? -21.262 -16.148 -20.077 1.00 90.75 464 ILE A CA 1
ATOM 3649 C C . ILE A 1 464 ? -22.290 -16.036 -21.206 1.00 90.75 464 ILE A C 1
ATOM 3651 O O . ILE A 1 464 ? -22.538 -17.021 -21.899 1.00 90.75 464 ILE A O 1
ATOM 3655 N N . ALA A 1 465 ? -22.813 -14.836 -21.477 1.00 89.12 465 ALA A N 1
ATOM 3656 C CA . ALA A 1 465 ? -23.729 -14.611 -22.596 1.00 89.12 465 ALA A CA 1
ATOM 3657 C C . ALA A 1 465 ? -23.082 -14.874 -23.974 1.00 89.12 465 ALA A C 1
ATOM 3659 O O . ALA A 1 465 ? -23.751 -15.318 -24.905 1.00 89.12 465 ALA A O 1
ATOM 3660 N N . ALA A 1 466 ? -21.765 -14.675 -24.105 1.00 86.75 466 ALA A N 1
ATOM 3661 C CA . ALA A 1 466 ? -20.982 -15.084 -25.276 1.00 86.75 466 ALA A CA 1
ATOM 3662 C C . ALA A 1 466 ? -20.610 -16.586 -25.299 1.00 86.75 466 ALA A C 1
ATOM 3664 O O . ALA A 1 466 ? -19.857 -17.015 -26.174 1.00 86.75 466 ALA A O 1
ATOM 3665 N N . GLY A 1 467 ? -21.137 -17.387 -24.368 1.00 87.12 467 GLY A N 1
ATOM 3666 C CA . GLY A 1 467 ? -21.044 -18.847 -24.349 1.00 87.12 467 GLY A CA 1
ATOM 3667 C C . GLY A 1 467 ? -20.009 -19.444 -23.391 1.00 87.12 467 GLY A C 1
ATOM 3668 O O . GLY A 1 467 ? -19.807 -20.658 -23.436 1.00 87.12 467 GLY A O 1
ATOM 3669 N N . TYR A 1 468 ? -19.337 -18.655 -22.542 1.00 89.56 468 TYR A N 1
ATOM 3670 C CA . TYR A 1 468 ? -18.443 -19.210 -21.513 1.00 89.56 468 TYR A CA 1
ATOM 3671 C C . TYR A 1 468 ? -19.209 -20.141 -20.560 1.00 89.56 468 TYR A C 1
ATOM 3673 O O . TYR A 1 468 ? -20.360 -19.894 -20.207 1.00 89.56 468 TYR A O 1
ATOM 3681 N N . PHE A 1 469 ? -18.545 -21.211 -20.125 1.00 92.00 469 PHE A N 1
ATOM 3682 C CA . PHE A 1 469 ? -19.164 -22.239 -19.292 1.00 92.00 469 PHE A CA 1
ATOM 3683 C C . PHE A 1 469 ? -19.540 -21.709 -17.901 1.00 92.00 469 PHE A C 1
ATOM 3685 O O . PHE A 1 469 ? -18.695 -21.149 -17.202 1.00 92.00 469 PHE A O 1
ATOM 3692 N N . THR A 1 470 ? -20.781 -21.960 -17.485 1.00 90.50 470 THR A N 1
ATOM 3693 C CA . THR A 1 470 ? -21.301 -21.703 -16.138 1.00 90.50 470 THR A CA 1
ATOM 3694 C C . THR A 1 470 ? -22.227 -22.843 -15.707 1.00 90.50 470 THR A C 1
ATOM 3696 O O . THR A 1 470 ? -22.822 -23.513 -16.551 1.00 90.50 470 THR A O 1
ATOM 3699 N N . ASN A 1 471 ? -22.367 -23.033 -14.394 1.00 86.06 471 ASN A N 1
ATOM 3700 C CA . ASN A 1 471 ? -23.395 -23.892 -13.792 1.00 86.06 471 ASN A CA 1
ATOM 3701 C C . ASN A 1 471 ? -24.639 -23.090 -13.346 1.00 86.06 471 ASN A C 1
ATOM 3703 O O . ASN A 1 471 ? -25.610 -23.685 -12.882 1.00 86.06 471 ASN A O 1
ATOM 3707 N N . GLY A 1 472 ? -24.583 -21.755 -13.432 1.00 83.75 472 GLY A N 1
ATOM 3708 C CA . GLY A 1 472 ? -25.619 -20.831 -12.972 1.00 83.75 472 GLY A CA 1
ATOM 3709 C C . GLY A 1 472 ? -26.508 -20.287 -14.093 1.00 83.75 472 GLY A C 1
ATOM 3710 O O . GLY A 1 472 ? -26.719 -20.926 -15.124 1.00 83.75 472 GLY A O 1
ATOM 3711 N N . HIS A 1 473 ? -27.045 -19.085 -13.870 1.00 85.25 473 HIS A N 1
ATOM 3712 C CA . HIS A 1 473 ? -27.865 -18.361 -14.846 1.00 85.25 473 HIS A CA 1
ATOM 3713 C C . HIS A 1 473 ? -27.042 -17.918 -16.067 1.00 85.25 473 HIS A C 1
ATOM 3715 O O . HIS A 1 473 ? -25.856 -17.612 -15.948 1.00 85.25 473 HIS A O 1
ATOM 3721 N N . ILE A 1 474 ? -27.684 -17.859 -17.236 1.00 90.62 474 ILE A N 1
ATOM 3722 C CA . ILE A 1 474 ? -27.106 -17.305 -18.466 1.00 90.62 474 ILE A CA 1
ATOM 3723 C C . ILE A 1 474 ? -27.773 -15.940 -18.691 1.00 90.62 474 ILE A C 1
ATOM 3725 O O . ILE A 1 474 ? -28.968 -15.933 -18.994 1.00 90.62 474 ILE A O 1
ATOM 3729 N N . PRO A 1 475 ? -27.048 -14.812 -18.547 1.00 88.00 475 PRO A N 1
ATOM 3730 C CA . PRO A 1 475 ? -27.627 -13.476 -18.668 1.00 88.00 475 PRO A CA 1
ATOM 3731 C C . PRO A 1 475 ? -28.299 -13.251 -20.023 1.00 88.00 475 PRO A C 1
ATOM 3733 O O . PRO A 1 475 ? -27.703 -13.520 -21.071 1.00 88.00 475 PRO A O 1
ATOM 3736 N N . ASP A 1 476 ? -29.526 -12.731 -20.004 1.00 88.62 476 ASP A N 1
ATOM 3737 C CA . ASP A 1 476 ? -30.218 -12.300 -21.217 1.00 88.62 476 ASP A CA 1
ATOM 3738 C C . ASP A 1 476 ? -29.904 -10.833 -21.582 1.00 88.62 476 ASP A C 1
ATOM 3740 O O . ASP A 1 476 ? -29.075 -10.164 -20.962 1.00 88.62 476 ASP A O 1
ATOM 3744 N N . ALA A 1 477 ? -30.534 -10.316 -22.640 1.00 84.19 477 ALA A N 1
ATOM 3745 C CA . ALA A 1 477 ? -30.295 -8.948 -23.100 1.00 84.19 477 ALA A CA 1
ATOM 3746 C C . ALA A 1 477 ? -30.748 -7.867 -22.095 1.00 84.19 477 ALA A C 1
ATOM 3748 O O . ALA A 1 477 ? -30.211 -6.758 -22.124 1.00 84.19 477 ALA A O 1
ATOM 3749 N N . GLU A 1 478 ? -31.716 -8.162 -21.222 1.00 83.12 478 GLU A N 1
ATOM 3750 C CA . GLU A 1 478 ? -32.133 -7.259 -20.151 1.00 83.12 478 GLU A CA 1
ATOM 3751 C C . GLU A 1 478 ? -31.134 -7.324 -18.986 1.00 83.12 478 GLU A C 1
ATOM 3753 O O . GLU A 1 478 ? -30.688 -6.273 -18.521 1.00 83.12 478 GLU A O 1
ATOM 3758 N N . ASP A 1 479 ? -30.689 -8.520 -18.587 1.00 83.69 479 ASP A N 1
ATOM 3759 C CA . ASP A 1 479 ? -29.645 -8.703 -17.565 1.00 83.69 479 ASP A CA 1
ATOM 3760 C C . ASP A 1 479 ? -28.340 -7.982 -17.947 1.00 83.69 479 ASP A C 1
ATOM 3762 O O . ASP A 1 479 ? -27.834 -7.156 -17.186 1.00 83.69 479 ASP A O 1
ATOM 3766 N N . LEU A 1 480 ? -27.845 -8.191 -19.174 1.00 85.62 480 LEU A N 1
ATOM 3767 C CA . LEU A 1 480 ? -26.633 -7.541 -19.694 1.00 85.62 480 LEU A CA 1
ATOM 3768 C C . LEU A 1 480 ? -26.723 -6.007 -19.744 1.00 85.62 480 LEU A C 1
ATOM 3770 O O . LEU A 1 480 ? -25.691 -5.332 -19.759 1.00 85.62 480 LEU A O 1
ATOM 3774 N N . SER A 1 481 ? -27.939 -5.455 -19.810 1.00 82.44 481 SER A N 1
ATOM 3775 C CA . SER A 1 481 ? -28.180 -4.007 -19.772 1.00 82.44 481 SER A CA 1
ATOM 3776 C C . SER A 1 481 ? -28.189 -3.439 -18.348 1.00 82.44 481 SER A C 1
ATOM 3778 O O . SER A 1 481 ? -27.928 -2.251 -18.162 1.00 82.44 481 SER A O 1
ATOM 3780 N N . ARG A 1 482 ? -28.463 -4.287 -17.346 1.00 84.19 482 ARG A N 1
ATOM 3781 C CA . ARG A 1 482 ? -28.445 -3.947 -15.916 1.00 84.19 482 ARG A CA 1
ATOM 3782 C C . ARG A 1 482 ? -27.048 -4.092 -15.312 1.00 84.19 482 ARG A C 1
ATOM 3784 O O . ARG A 1 482 ? -26.708 -3.321 -14.419 1.00 84.19 482 ARG A O 1
ATOM 3791 N N . THR A 1 483 ? -26.233 -5.032 -15.798 1.00 82.94 483 THR A N 1
ATOM 3792 C CA . THR A 1 483 ? -24.835 -5.183 -15.366 1.00 82.94 483 THR A CA 1
ATOM 3793 C C . THR A 1 483 ? -23.972 -4.058 -15.943 1.00 82.94 483 THR A C 1
ATOM 3795 O O . THR A 1 483 ? -23.475 -4.130 -17.072 1.00 82.94 483 THR A O 1
ATOM 3798 N N . VAL A 1 484 ? -23.798 -3.007 -15.141 1.00 81.50 484 VAL A N 1
ATOM 3799 C CA . VAL A 1 484 ? -22.970 -1.825 -15.421 1.00 81.50 484 VAL A CA 1
ATOM 3800 C C . VAL A 1 484 ? -21.765 -1.769 -14.485 1.00 81.50 484 VAL A C 1
ATOM 3802 O O . VAL A 1 484 ? -21.854 -2.181 -13.331 1.00 81.50 484 VAL A O 1
ATOM 3805 N N . GLY A 1 485 ? -20.643 -1.262 -14.992 1.00 68.38 485 GLY A N 1
ATOM 3806 C CA . GLY A 1 485 ? -19.417 -1.078 -14.216 1.00 68.38 485 GLY A CA 1
ATOM 3807 C C . GLY A 1 485 ? -19.384 0.264 -13.485 1.00 68.38 485 GLY A C 1
ATOM 3808 O O . GLY A 1 485 ? -20.171 1.177 -13.773 1.00 68.38 485 GLY A O 1
ATOM 3809 N N . ALA A 1 486 ? -18.429 0.398 -12.567 1.00 63.47 486 ALA A N 1
ATOM 3810 C CA . ALA A 1 486 ? -18.143 1.637 -11.858 1.00 63.47 486 ALA A CA 1
ATOM 3811 C C . ALA A 1 486 ? -17.830 2.770 -12.850 1.00 63.47 486 ALA A C 1
ATOM 3813 O O . ALA A 1 486 ? -17.077 2.587 -13.817 1.00 63.47 486 ALA A O 1
ATOM 3814 N N . GLN A 1 487 ? -18.440 3.935 -12.615 1.00 56.62 487 GLN A N 1
ATOM 3815 C CA . GLN A 1 487 ? -18.351 5.101 -13.496 1.00 56.62 487 GLN A CA 1
ATOM 3816 C C . GLN A 1 487 ? -16.974 5.780 -13.392 1.00 56.62 487 GLN A C 1
ATOM 3818 O O . GLN A 1 487 ? -16.413 5.822 -12.302 1.00 56.62 487 GLN A O 1
ATOM 3823 N N . PRO A 1 488 ? -16.442 6.376 -14.477 1.00 45.91 488 PRO A N 1
ATOM 3824 C CA . PRO A 1 488 ? -15.099 6.977 -14.496 1.00 45.91 488 PRO A CA 1
ATOM 3825 C C . PRO A 1 488 ? -14.944 8.169 -13.538 1.00 45.91 488 PRO A C 1
ATOM 3827 O O . PRO A 1 488 ? -13.834 8.466 -13.104 1.00 45.91 488 PRO A O 1
ATOM 3830 N N . ASP A 1 489 ? -16.056 8.831 -13.208 1.00 42.41 489 ASP A N 1
ATOM 3831 C CA . ASP A 1 489 ? -16.115 9.980 -12.298 1.00 42.41 489 ASP A CA 1
ATOM 3832 C C . ASP A 1 489 ? -16.438 9.570 -10.846 1.00 42.41 489 ASP A C 1
ATOM 3834 O O . ASP A 1 489 ? -16.625 10.428 -9.977 1.00 42.41 489 ASP A O 1
ATOM 3838 N N . GLN A 1 490 ? -16.533 8.264 -10.571 1.00 39.66 490 GLN A N 1
ATOM 3839 C CA . GLN A 1 490 ? -16.341 7.729 -9.229 1.00 39.66 490 GLN A CA 1
ATOM 3840 C C . GLN A 1 490 ? -14.868 7.320 -9.107 1.00 39.66 490 GLN A C 1
ATOM 3842 O O . GLN A 1 490 ? -14.386 6.542 -9.930 1.00 39.66 490 GLN A O 1
ATOM 3847 N N . PRO A 1 491 ? -14.123 7.847 -8.123 1.00 34.03 491 PRO A N 1
ATOM 3848 C CA . PRO A 1 491 ? -12.752 7.412 -7.904 1.00 34.03 491 PRO A CA 1
ATOM 3849 C C . PRO A 1 491 ? -12.748 5.924 -7.546 1.00 34.03 491 PRO A C 1
ATOM 3851 O O . PRO A 1 491 ? -13.515 5.502 -6.682 1.00 34.03 491 PRO A O 1
ATOM 3854 N N . TYR A 1 492 ? -11.875 5.144 -8.191 1.00 30.86 492 TYR A N 1
ATOM 3855 C CA . TYR A 1 492 ? -11.616 3.770 -7.763 1.00 30.86 492 TYR A CA 1
ATOM 3856 C C . TYR A 1 492 ? -11.181 3.778 -6.288 1.00 30.86 492 TYR A C 1
ATOM 3858 O O . TYR A 1 492 ? -10.276 4.554 -5.943 1.00 30.86 492 TYR A O 1
ATOM 3866 N N . PRO A 1 493 ? -11.767 2.924 -5.431 1.00 34.50 493 PRO A N 1
ATOM 3867 C CA . PRO A 1 493 ? -11.179 2.613 -4.142 1.00 34.50 493 PRO A CA 1
ATOM 3868 C C . PRO A 1 493 ? -9.903 1.799 -4.394 1.00 34.50 493 PRO A C 1
ATOM 3870 O O . PRO A 1 493 ? -9.927 0.587 -4.557 1.00 34.50 493 PRO A O 1
ATOM 3873 N N . TYR A 1 494 ? -8.763 2.488 -4.483 1.00 29.36 494 TYR A N 1
ATOM 3874 C CA . TYR A 1 494 ? -7.494 1.850 -4.153 1.00 29.36 494 TYR A CA 1
ATOM 3875 C C . TYR A 1 494 ? -7.378 1.902 -2.636 1.00 29.36 494 TYR A C 1
ATOM 3877 O O . TYR A 1 494 ? -7.005 2.932 -2.071 1.00 29.36 494 TYR A O 1
ATOM 3885 N N . ASP A 1 495 ? -7.769 0.803 -2.013 1.00 34.91 495 ASP A N 1
ATOM 3886 C CA . ASP A 1 495 ? -7.721 0.592 -0.580 1.00 34.91 495 ASP A CA 1
ATOM 3887 C C . ASP A 1 495 ? -6.966 -0.729 -0.340 1.00 34.91 495 ASP A C 1
ATOM 3889 O O . ASP A 1 495 ? -7.457 -1.793 -0.726 1.00 34.91 495 ASP A O 1
ATOM 3893 N N . PRO A 1 496 ? -5.742 -0.685 0.226 1.00 34.56 496 PRO A N 1
ATOM 3894 C CA . PRO A 1 496 ? -5.003 -1.884 0.623 1.00 34.56 496 PRO A CA 1
ATOM 3895 C C . PRO A 1 496 ? -5.726 -2.724 1.686 1.00 34.56 496 PRO A C 1
ATOM 3897 O O . PRO A 1 496 ? -5.291 -3.839 1.970 1.00 34.56 496 PRO A O 1
ATOM 3900 N N . ASP A 1 497 ? -6.801 -2.191 2.272 1.00 38.28 497 ASP A N 1
ATOM 3901 C CA . ASP A 1 497 ? -7.529 -2.763 3.388 1.00 38.28 497 ASP A CA 1
ATOM 3902 C C . ASP A 1 497 ? -9.053 -2.561 3.224 1.00 38.28 497 ASP A C 1
ATOM 3904 O O . ASP A 1 497 ? -9.713 -2.090 4.144 1.00 38.28 497 ASP A O 1
ATOM 3908 N N . GLU A 1 498 ? -9.658 -2.981 2.092 1.00 37.50 498 GLU A N 1
ATOM 3909 C CA . GLU A 1 498 ? -11.133 -2.941 1.852 1.00 37.50 498 GLU A CA 1
ATOM 3910 C C . GLU A 1 498 ? -11.985 -3.728 2.892 1.00 37.50 498 GLU A C 1
ATOM 3912 O O . GLU A 1 498 ? -13.207 -3.851 2.767 1.00 37.50 498 GLU A O 1
ATOM 3917 N N . SER A 1 499 ? -11.377 -4.247 3.964 1.00 40.66 499 SER A N 1
ATOM 3918 C CA . SER A 1 499 ? -12.078 -4.666 5.182 1.00 40.66 499 SER A CA 1
ATOM 3919 C C . SER A 1 499 ? -12.443 -3.487 6.110 1.00 40.66 499 SER A C 1
ATOM 3921 O O . SER A 1 499 ? -13.356 -3.601 6.936 1.00 40.66 499 SER A O 1
ATOM 3923 N N . ARG A 1 500 ? -11.776 -2.335 5.955 1.00 46.41 500 ARG A N 1
ATOM 3924 C CA . ARG A 1 500 ? -11.862 -1.137 6.795 1.00 46.41 500 ARG A CA 1
ATOM 3925 C C . ARG A 1 500 ? -12.451 0.051 6.040 1.00 46.41 500 ARG A C 1
ATOM 3927 O O . ARG A 1 500 ? -11.758 0.876 5.464 1.00 46.41 500 ARG A O 1
ATOM 3934 N N . LEU A 1 501 ? -13.748 0.276 6.239 1.00 57.28 501 LEU A N 1
ATOM 3935 C CA . LEU A 1 501 ? -14.446 1.500 5.801 1.00 57.28 501 LEU A CA 1
ATOM 3936 C C . LEU A 1 501 ? -13.887 2.816 6.411 1.00 57.28 501 LEU A C 1
ATOM 3938 O O . LEU A 1 501 ? -14.379 3.902 6.092 1.00 57.28 501 LEU A O 1
ATOM 3942 N N . ALA A 1 502 ? -12.904 2.734 7.315 1.00 72.62 502 ALA A N 1
ATOM 3943 C CA . ALA A 1 502 ? -12.240 3.862 7.952 1.00 72.62 502 ALA A CA 1
ATOM 3944 C C . ALA A 1 502 ? -10.823 3.500 8.445 1.00 72.62 502 ALA A C 1
ATOM 3946 O O . ALA A 1 502 ? -10.614 2.453 9.069 1.00 72.62 502 ALA A O 1
ATOM 3947 N N . GLY A 1 503 ? -9.878 4.413 8.223 1.00 86.19 503 GLY A N 1
ATOM 3948 C CA . GLY A 1 503 ? -8.520 4.354 8.760 1.00 86.19 503 GLY A CA 1
ATOM 3949 C C . GLY A 1 503 ? -8.466 4.847 10.207 1.00 86.19 503 GLY A C 1
ATOM 3950 O O . GLY A 1 503 ? -9.442 5.416 10.714 1.00 86.19 503 GLY A O 1
ATOM 3951 N N . GLN A 1 504 ? -7.344 4.632 10.892 1.00 92.94 504 GLN A N 1
ATOM 3952 C CA . GLN A 1 504 ? -7.125 5.105 12.262 1.00 92.94 504 GLN A CA 1
ATOM 3953 C C . GLN A 1 504 ? -5.725 5.681 12.474 1.00 92.94 504 GLN A C 1
ATOM 3955 O O . GLN A 1 504 ? -4.744 5.184 11.932 1.00 92.94 504 GLN A O 1
ATOM 3960 N N . PHE A 1 505 ? -5.624 6.708 13.317 1.00 96.56 505 PHE A N 1
ATOM 3961 C CA . PHE A 1 505 ? -4.339 7.262 13.748 1.00 96.56 505 PHE A CA 1
ATOM 3962 C C . PHE A 1 505 ? -4.337 7.584 15.242 1.00 96.56 505 PHE A C 1
ATOM 3964 O O . PHE A 1 505 ? -5.373 7.895 15.841 1.00 96.56 505 PHE A O 1
ATOM 3971 N N . LEU A 1 506 ? -3.151 7.508 15.843 1.00 97.81 506 LEU A N 1
ATOM 3972 C CA . LEU A 1 506 ? -2.921 7.836 17.246 1.00 97.81 506 LEU A CA 1
ATOM 3973 C C . LEU A 1 506 ? -2.547 9.312 17.367 1.00 97.81 506 LEU A C 1
ATOM 3975 O O . LEU A 1 506 ? -1.697 9.796 16.624 1.00 97.81 506 LEU A O 1
ATOM 3979 N N . HIS A 1 507 ? -3.130 10.004 18.341 1.00 98.12 507 HIS A N 1
ATOM 3980 C CA . HIS A 1 507 ? -2.653 11.292 18.831 1.00 98.12 507 HIS A CA 1
ATOM 3981 C C . HIS A 1 507 ? -2.219 11.126 20.290 1.00 98.12 507 HIS A C 1
ATOM 3983 O O . HIS A 1 507 ? -3.012 10.730 21.150 1.00 98.12 507 HIS A O 1
ATOM 3989 N N . ILE A 1 508 ? -0.938 11.393 20.538 1.00 97.81 508 ILE A N 1
ATOM 3990 C CA . ILE A 1 508 ? -0.275 11.307 21.843 1.00 97.81 508 ILE A CA 1
ATOM 3991 C C . ILE A 1 508 ? 0.556 12.576 22.076 1.00 97.81 508 ILE A C 1
ATOM 3993 O O . ILE A 1 508 ? 1.114 13.146 21.136 1.00 97.81 508 ILE A O 1
ATOM 3997 N N . THR A 1 509 ? 0.599 13.051 23.318 1.00 97.75 509 THR A N 1
ATOM 3998 C CA . THR A 1 509 ? 1.166 14.359 23.664 1.00 97.75 509 THR A CA 1
ATOM 3999 C C . THR A 1 509 ? 1.612 14.405 25.120 1.00 97.75 509 THR A C 1
ATOM 4001 O O . THR A 1 509 ? 1.111 13.613 25.926 1.00 97.75 509 THR A O 1
ATOM 4004 N N . ASP A 1 510 ? 2.514 15.338 25.441 1.00 97.06 510 ASP A N 1
ATOM 4005 C CA . ASP A 1 510 ? 2.825 15.763 26.811 1.00 97.06 510 ASP A CA 1
ATOM 4006 C C . ASP A 1 510 ? 3.171 14.557 27.705 1.00 97.06 510 ASP A C 1
ATOM 4008 O O . ASP A 1 510 ? 2.441 14.173 28.627 1.00 97.06 510 ASP A O 1
ATOM 4012 N N . ILE A 1 511 ? 4.271 13.881 27.356 1.00 97.12 511 ILE A N 1
ATOM 4013 C CA . ILE A 1 511 ? 4.691 12.629 28.000 1.00 97.12 511 ILE A CA 1
ATOM 4014 C C . ILE A 1 511 ? 5.468 12.917 29.284 1.00 97.12 511 ILE A C 1
ATOM 4016 O O . ILE A 1 511 ? 5.294 12.192 30.263 1.00 97.12 511 ILE A O 1
ATOM 4020 N N . HIS A 1 512 ? 6.302 13.962 29.281 1.00 95.81 512 HIS A N 1
ATOM 4021 C CA . HIS A 1 512 ? 7.111 14.413 30.422 1.00 95.81 512 HIS A CA 1
ATOM 4022 C C . HIS A 1 512 ? 7.729 13.285 31.281 1.00 95.81 512 HIS A C 1
ATOM 4024 O O . HIS A 1 512 ? 7.458 13.207 32.480 1.00 95.81 512 HIS A O 1
ATOM 4030 N N . PRO A 1 513 ? 8.542 12.375 30.713 1.00 95.88 513 PRO A N 1
ATOM 4031 C CA . PRO A 1 513 ? 9.384 11.481 31.503 1.00 95.88 513 PRO A CA 1
ATOM 4032 C C . PRO A 1 513 ? 10.321 12.255 32.446 1.00 95.88 513 PRO A C 1
ATOM 4034 O O . PRO A 1 513 ? 11.070 13.136 32.022 1.00 95.88 513 PRO A O 1
ATOM 4037 N N . ASP A 1 514 ? 10.335 11.856 33.713 1.00 94.00 514 ASP A N 1
ATOM 4038 C CA . ASP A 1 514 ? 11.224 12.361 34.755 1.00 94.00 514 ASP A CA 1
ATOM 4039 C C . ASP A 1 514 ? 12.167 11.250 35.259 1.00 94.00 514 ASP A C 1
ATOM 4041 O O . ASP A 1 514 ? 11.739 10.217 35.785 1.00 94.00 514 ASP A O 1
ATOM 4045 N N . GLU A 1 515 ? 13.477 11.466 35.094 1.00 92.25 515 GLU A N 1
ATOM 4046 C CA . GLU A 1 515 ? 14.541 10.580 35.593 1.00 92.25 515 GLU A CA 1
ATOM 4047 C C . GLU A 1 515 ? 14.734 10.668 37.117 1.00 92.25 515 GLU A C 1
ATOM 4049 O O . GLU A 1 515 ? 15.350 9.782 37.718 1.00 92.25 515 GLU A O 1
ATOM 4054 N N . PHE A 1 516 ? 14.235 11.729 37.758 1.00 91.81 516 PHE A N 1
ATOM 4055 C CA . PHE A 1 516 ? 14.377 11.979 39.190 1.00 91.81 516 PHE A CA 1
ATOM 4056 C C . PHE A 1 516 ? 13.172 11.534 40.021 1.00 91.81 516 PHE A C 1
ATOM 4058 O O . PHE A 1 516 ? 13.246 11.602 41.253 1.00 91.81 516 PHE A O 1
ATOM 4065 N N . TYR A 1 517 ? 12.113 11.028 39.385 1.00 92.00 517 TYR A N 1
ATOM 4066 C CA . TYR A 1 517 ? 10.915 10.546 40.057 1.00 92.00 517 TYR A CA 1
ATOM 4067 C C . TYR A 1 517 ? 11.255 9.416 41.033 1.00 92.00 517 TYR A C 1
ATOM 4069 O O . TYR A 1 517 ? 11.791 8.371 40.652 1.00 92.00 517 TYR A O 1
ATOM 4077 N N . ILE A 1 518 ? 10.876 9.575 42.302 1.00 90.00 518 ILE A N 1
ATOM 4078 C CA . ILE A 1 518 ? 11.041 8.542 43.325 1.00 90.00 518 ILE A CA 1
ATOM 4079 C C . ILE A 1 518 ? 9.673 7.960 43.685 1.00 90.00 518 ILE A C 1
ATOM 4081 O O . ILE A 1 518 ? 8.787 8.655 44.179 1.00 90.00 518 ILE A O 1
ATOM 4085 N N . ASN A 1 519 ? 9.513 6.647 43.503 1.00 87.19 519 ASN A N 1
ATOM 4086 C CA . ASN A 1 519 ? 8.367 5.908 44.038 1.00 87.19 519 ASN A CA 1
ATOM 4087 C C . ASN A 1 519 ? 8.359 6.007 45.577 1.00 87.19 519 ASN A C 1
ATOM 4089 O O . ASN A 1 519 ? 9.339 5.642 46.231 1.00 87.19 519 ASN A O 1
ATOM 4093 N N . GLY A 1 520 ? 7.265 6.510 46.151 1.00 82.56 520 GLY A N 1
ATOM 4094 C CA . GLY A 1 520 ? 7.174 6.903 47.559 1.00 82.56 520 GLY A CA 1
ATOM 4095 C C . GLY A 1 520 ? 7.697 8.314 47.875 1.00 82.56 520 GLY A C 1
ATOM 4096 O O . GLY A 1 520 ? 7.760 8.679 49.048 1.00 82.56 520 GLY A O 1
ATOM 4097 N N . GLY A 1 521 ? 8.059 9.115 46.868 1.00 83.31 521 GLY A N 1
ATOM 4098 C CA . GLY A 1 521 ? 8.465 10.512 47.027 1.00 83.31 521 GLY A CA 1
ATOM 4099 C C . GLY A 1 521 ? 7.286 11.440 47.341 1.00 83.31 521 GLY A C 1
ATOM 4100 O O . GLY A 1 521 ? 6.148 11.168 46.967 1.00 83.31 521 GLY A O 1
ATOM 4101 N N . SER A 1 522 ? 7.535 12.550 48.039 1.00 81.94 522 SER A N 1
ATOM 4102 C CA . SER A 1 522 ? 6.492 13.522 48.401 1.00 81.94 522 SER A CA 1
ATOM 4103 C C . SER A 1 522 ? 6.000 14.293 47.175 1.00 81.94 522 SER A C 1
ATOM 4105 O O . SER A 1 522 ? 6.798 14.916 46.470 1.00 81.94 522 SER A O 1
ATOM 4107 N N . ILE A 1 523 ? 4.678 14.351 46.969 1.00 80.44 523 ILE A N 1
ATOM 4108 C CA . ILE A 1 523 ? 4.073 15.160 45.893 1.00 80.44 523 ILE A CA 1
ATOM 4109 C C . ILE A 1 523 ? 4.466 16.640 46.026 1.00 80.44 523 ILE A C 1
ATOM 4111 O O . ILE A 1 523 ? 4.689 17.322 45.033 1.00 80.44 523 ILE A O 1
ATOM 4115 N N . SER A 1 524 ? 4.646 17.136 47.257 1.00 76.81 524 SER A N 1
ATOM 4116 C CA . SER A 1 524 ? 5.048 18.526 47.524 1.00 76.81 524 SER A CA 1
ATOM 4117 C C . SER A 1 524 ? 6.476 18.886 47.091 1.00 76.81 524 SER A C 1
ATOM 4119 O O . SER A 1 524 ? 6.882 20.026 47.284 1.00 76.81 524 SER A O 1
ATOM 4121 N N . THR A 1 525 ? 7.259 17.919 46.612 1.00 79.62 525 THR A N 1
ATOM 4122 C CA . THR A 1 525 ? 8.623 18.100 46.089 1.00 79.62 525 THR A CA 1
ATOM 4123 C C . THR A 1 525 ? 8.735 17.454 44.704 1.00 79.62 525 THR A C 1
ATOM 4125 O O . THR A 1 525 ? 9.717 16.764 44.437 1.00 79.62 525 THR A O 1
ATOM 4128 N N . SER A 1 526 ? 7.666 17.544 43.904 1.00 82.44 526 SER A N 1
ATOM 4129 C CA . SER A 1 526 ? 7.527 16.925 42.575 1.00 82.44 526 SER A CA 1
ATOM 4130 C C . SER A 1 526 ? 7.930 15.444 42.537 1.00 82.44 526 SER A C 1
ATOM 4132 O O . SER A 1 526 ? 8.530 14.968 41.587 1.00 82.44 526 SER A O 1
ATOM 4134 N N . CYS A 1 527 ? 7.641 14.700 43.611 1.00 86.69 527 CYS A N 1
ATOM 4135 C CA . CYS A 1 527 ? 8.007 13.291 43.784 1.00 86.69 527 CYS A CA 1
ATOM 4136 C C . CYS A 1 527 ? 9.529 12.985 43.813 1.00 86.69 527 CYS A C 1
ATOM 4138 O O . CYS A 1 527 ? 9.908 11.821 43.901 1.00 86.69 527 CYS A O 1
ATOM 4140 N N . HIS A 1 528 ? 10.419 13.985 43.872 1.00 88.06 528 HIS A N 1
ATOM 4141 C CA . HIS A 1 528 ? 11.881 13.786 43.882 1.00 88.06 528 HIS A CA 1
ATOM 4142 C C . HIS A 1 528 ? 12.505 13.423 45.252 1.00 88.06 528 HIS A C 1
ATOM 4144 O O . HIS A 1 528 ? 13.724 13.242 45.341 1.00 88.06 528 HIS A O 1
ATOM 4150 N N . ARG A 1 529 ? 11.746 13.414 46.365 1.00 84.38 529 ARG A N 1
ATOM 4151 C CA . ARG A 1 529 ? 12.317 13.311 47.733 1.00 84.38 529 ARG A CA 1
ATOM 4152 C C . ARG A 1 529 ? 11.457 12.482 48.691 1.00 84.38 529 ARG A C 1
ATOM 4154 O O . ARG A 1 529 ? 10.264 12.736 48.837 1.00 84.38 529 ARG A O 1
ATOM 4161 N N . ASN A 1 530 ? 12.083 11.558 49.424 1.00 68.56 530 ASN A N 1
ATOM 4162 C CA . ASN A 1 530 ? 11.430 10.784 50.488 1.00 68.56 530 ASN A CA 1
ATOM 4163 C C . ASN A 1 530 ? 11.469 11.549 51.819 1.00 68.56 530 ASN A C 1
ATOM 4165 O O . ASN A 1 530 ? 12.542 11.748 52.389 1.00 68.56 530 ASN A O 1
ATOM 4169 N N . THR A 1 531 ? 10.309 11.937 52.353 1.00 56.00 531 THR A N 1
ATOM 4170 C CA . THR A 1 531 ? 10.203 12.584 53.672 1.00 56.00 531 THR A CA 1
ATOM 4171 C C . THR A 1 531 ? 9.927 11.545 54.761 1.00 56.00 531 THR A C 1
ATOM 4173 O O . THR A 1 531 ? 8.780 11.150 54.968 1.00 56.00 531 THR A O 1
ATOM 4176 N N . THR A 1 532 ? 10.977 11.107 55.463 1.00 50.62 532 THR A N 1
ATOM 4177 C CA . THR A 1 532 ? 10.907 10.145 56.587 1.00 50.62 532 THR A CA 1
ATOM 4178 C C . THR A 1 532 ? 11.055 10.790 57.973 1.00 50.62 532 THR A C 1
ATOM 4180 O O . THR A 1 532 ? 11.282 10.077 58.948 1.00 50.62 532 THR A O 1
ATOM 4183 N N . ASN A 1 533 ? 10.989 12.121 58.082 1.00 45.56 533 ASN A N 1
ATOM 4184 C CA . ASN A 1 533 ? 11.209 12.831 59.345 1.00 45.56 533 ASN A CA 1
ATOM 4185 C C . ASN A 1 533 ? 9.883 13.136 60.056 1.00 45.56 533 ASN A C 1
ATOM 4187 O O . ASN A 1 533 ? 9.057 13.884 59.540 1.00 45.56 533 ASN A O 1
ATOM 4191 N N . GLU A 1 534 ? 9.727 12.602 61.270 1.00 46.12 534 GLU A N 1
ATOM 4192 C CA . GLU A 1 534 ? 8.533 12.759 62.120 1.00 46.12 534 GLU A CA 1
ATOM 4193 C C . GLU A 1 534 ? 8.260 14.225 62.537 1.00 46.12 534 GLU A C 1
ATOM 4195 O O . GLU A 1 534 ? 7.129 14.571 62.877 1.00 46.12 534 GLU A O 1
ATOM 4200 N N . ASP A 1 535 ? 9.267 15.107 62.481 1.00 43.25 535 ASP A N 1
ATOM 4201 C CA . ASP A 1 535 ? 9.158 16.510 62.916 1.00 43.25 535 ASP A CA 1
ATOM 4202 C C . ASP A 1 535 ? 8.308 17.403 61.980 1.00 43.25 535 ASP A C 1
ATOM 4204 O O . ASP A 1 535 ? 7.669 18.350 62.449 1.00 43.25 535 ASP A O 1
ATOM 4208 N N . ASP A 1 536 ? 8.247 17.112 60.672 1.00 47.38 536 ASP A N 1
ATOM 4209 C CA . ASP A 1 536 ? 7.472 17.920 59.706 1.00 47.38 536 ASP A CA 1
ATOM 4210 C C . ASP A 1 536 ? 5.955 17.666 59.792 1.00 47.38 536 ASP A C 1
ATOM 4212 O O . ASP A 1 536 ? 5.142 18.536 59.452 1.00 47.38 536 ASP A O 1
ATOM 4216 N N . ASP A 1 537 ? 5.553 16.501 60.302 1.00 46.53 537 ASP A N 1
ATOM 4217 C CA . ASP A 1 537 ? 4.148 16.096 60.421 1.00 46.53 537 ASP A CA 1
ATOM 4218 C C . ASP A 1 537 ? 3.386 16.986 61.423 1.00 46.53 537 ASP A C 1
ATOM 4220 O O . ASP A 1 537 ? 2.229 17.366 61.212 1.00 46.53 537 ASP A O 1
ATOM 4224 N N . MET A 1 538 ? 4.070 17.433 62.484 1.00 40.88 538 MET A N 1
ATOM 4225 C CA . MET A 1 538 ? 3.477 18.301 63.504 1.00 40.88 538 MET A CA 1
ATOM 4226 C C . MET A 1 538 ? 3.290 19.753 63.021 1.00 40.88 538 MET A C 1
ATOM 4228 O O . MET A 1 538 ? 2.351 20.428 63.450 1.00 40.88 538 MET A O 1
ATOM 4232 N N . MET A 1 539 ? 4.130 20.236 62.096 1.00 43.09 539 MET A N 1
ATOM 4233 C CA . MET A 1 539 ? 3.952 21.543 61.439 1.00 43.09 539 MET A CA 1
ATOM 4234 C C . MET A 1 539 ? 2.815 21.527 60.406 1.00 43.09 539 MET A C 1
ATOM 4236 O O . MET A 1 539 ? 2.124 22.538 60.233 1.00 43.09 539 MET A O 1
ATOM 4240 N N . ARG A 1 540 ? 2.580 20.388 59.738 1.00 47.84 540 ARG A N 1
ATOM 4241 C CA . ARG A 1 540 ? 1.502 20.227 58.744 1.00 47.84 540 ARG A CA 1
ATOM 4242 C C . ARG A 1 540 ? 0.100 20.327 59.363 1.00 47.84 540 ARG A C 1
ATOM 4244 O O . ARG A 1 540 ? -0.777 20.936 58.754 1.00 47.84 540 ARG A O 1
ATOM 4251 N N . MET A 1 541 ? -0.100 19.862 60.600 1.00 42.06 541 MET A N 1
ATOM 4252 C CA . MET A 1 541 ? -1.403 19.921 61.291 1.00 42.06 541 MET A CA 1
ATOM 4253 C C . MET A 1 541 ? -1.926 21.337 61.628 1.00 42.06 541 MET A C 1
ATOM 4255 O O . MET A 1 541 ? -3.086 21.470 62.019 1.00 42.06 541 MET A O 1
ATOM 4259 N N . MET A 1 542 ? -1.125 22.406 61.497 1.00 37.50 542 MET A N 1
ATOM 4260 C CA . MET A 1 542 ? -1.533 23.771 61.890 1.00 37.50 542 MET A CA 1
ATOM 4261 C C . MET A 1 542 ? -2.038 24.679 60.751 1.00 37.50 542 MET A C 1
ATOM 4263 O O . MET A 1 542 ? -2.361 25.839 61.013 1.00 37.50 542 MET A O 1
ATOM 4267 N N . ARG A 1 543 ? -2.152 24.198 59.503 1.00 36.28 543 ARG A N 1
ATOM 4268 C CA . ARG A 1 543 ? -2.693 24.993 58.378 1.00 36.28 543 ARG A CA 1
ATOM 4269 C C . ARG A 1 543 ? -4.055 24.457 57.904 1.00 36.28 543 ARG A C 1
ATOM 4271 O O . ARG A 1 543 ? -4.085 23.476 57.166 1.00 36.28 543 ARG A O 1
ATOM 4278 N N . PRO A 1 544 ? -5.188 25.085 58.275 1.00 28.31 544 PRO A N 1
ATOM 4279 C CA . PRO A 1 544 ? -6.500 24.640 57.815 1.00 28.31 544 PRO A CA 1
ATOM 4280 C C . PRO A 1 544 ? -6.701 25.001 56.335 1.00 28.31 544 PRO A C 1
ATOM 4282 O O . PRO A 1 544 ? -6.722 26.181 55.992 1.00 28.31 544 PRO A O 1
ATOM 4285 N N . GLY A 1 545 ? -6.866 23.993 55.469 1.00 32.28 545 GLY A N 1
ATOM 4286 C CA . GLY A 1 545 ? -7.265 24.192 54.065 1.00 32.28 545 GLY A CA 1
ATOM 4287 C C . GLY A 1 545 ? -6.535 23.369 52.995 1.00 32.28 545 GLY A C 1
ATOM 4288 O O . GLY A 1 545 ? -6.874 23.524 51.829 1.00 32.28 545 GLY A O 1
ATOM 4289 N N . ARG A 1 546 ? -5.560 22.511 53.338 1.00 35.56 546 ARG A N 1
ATOM 4290 C CA . ARG A 1 546 ? -4.912 21.597 52.373 1.00 35.56 546 ARG A CA 1
ATOM 4291 C C . ARG A 1 546 ? -5.081 20.127 52.760 1.00 35.56 546 ARG A C 1
ATOM 4293 O O . ARG A 1 546 ? -4.373 19.638 53.633 1.00 35.56 546 ARG A O 1
ATOM 4300 N N . THR A 1 547 ? -5.968 19.447 52.047 1.00 34.25 547 THR A N 1
ATOM 4301 C CA . THR A 1 547 ? -5.870 18.015 51.725 1.00 34.25 547 THR A CA 1
ATOM 4302 C C . THR A 1 547 ? -4.931 17.859 50.515 1.00 34.25 547 THR A C 1
ATOM 4304 O O . THR A 1 547 ? -5.035 18.648 49.580 1.00 34.25 547 THR A O 1
ATOM 4307 N N . ASP A 1 548 ? -3.993 16.916 50.444 1.00 40.56 548 ASP A N 1
ATOM 4308 C CA . ASP A 1 548 ? -3.509 16.000 51.483 1.00 40.56 548 ASP A CA 1
ATOM 4309 C C . ASP A 1 548 ? -2.016 15.678 51.283 1.00 40.56 548 ASP A C 1
ATOM 4311 O O . ASP A 1 548 ? -1.432 15.952 50.233 1.00 40.56 548 ASP A O 1
ATOM 4315 N N . GLY A 1 549 ? -1.376 15.103 52.305 1.00 49.94 549 GLY A N 1
ATOM 4316 C CA . GLY A 1 549 ? 0.043 14.724 52.282 1.00 49.94 549 GLY A CA 1
ATOM 4317 C C . GLY A 1 549 ? 0.324 13.423 51.521 1.00 49.94 549 GLY A C 1
ATOM 4318 O O . GLY A 1 549 ? 0.763 12.453 52.130 1.00 49.94 549 GLY A O 1
ATOM 4319 N N . GLY A 1 550 ? 0.045 13.388 50.216 1.00 64.81 550 GLY A N 1
ATOM 4320 C CA . GLY A 1 550 ? 0.233 12.201 49.373 1.00 64.81 550 GLY A CA 1
ATOM 4321 C C . GLY A 1 550 ? 1.686 11.921 48.953 1.00 64.81 550 GLY A C 1
ATOM 4322 O O . GLY A 1 550 ? 2.512 12.832 48.829 1.00 64.81 550 GLY A O 1
ATOM 4323 N N . TYR A 1 551 ? 1.964 10.644 48.680 1.00 76.94 551 TYR A N 1
ATOM 4324 C CA . TYR A 1 551 ? 3.225 10.143 48.125 1.00 76.94 551 TYR A CA 1
ATOM 4325 C C . TYR A 1 551 ? 3.004 9.574 46.715 1.00 76.94 551 TYR A C 1
ATOM 4327 O O . TYR A 1 551 ? 1.958 8.985 46.443 1.00 76.94 551 TYR A O 1
ATOM 4335 N N . GLY A 1 552 ? 3.995 9.725 45.838 1.00 80.69 552 GLY A N 1
ATOM 4336 C CA . GLY A 1 552 ? 3.973 9.219 44.467 1.00 80.69 552 GLY A CA 1
ATOM 4337 C C . GLY A 1 552 ? 3.951 7.690 44.380 1.00 80.69 552 GLY A C 1
ATOM 4338 O O . GLY A 1 552 ? 4.678 7.020 45.114 1.00 80.69 552 GLY A O 1
ATOM 4339 N N . GLY A 1 553 ? 3.120 7.135 43.493 1.00 84.81 553 GLY A N 1
ATOM 4340 C CA . GLY A 1 553 ? 3.052 5.696 43.223 1.00 84.81 553 GLY A CA 1
ATOM 4341 C C . GLY A 1 553 ? 4.050 5.227 42.158 1.00 84.81 553 GLY A C 1
ATOM 4342 O O . GLY A 1 553 ? 4.745 6.022 41.531 1.00 84.81 553 GLY A O 1
ATOM 4343 N N . ILE A 1 554 ? 4.100 3.916 41.903 1.00 89.69 554 ILE A N 1
ATOM 4344 C CA . ILE A 1 554 ? 5.025 3.331 40.919 1.00 89.69 554 ILE A CA 1
ATOM 4345 C C . ILE A 1 554 ? 4.775 3.818 39.485 1.00 89.69 554 ILE A C 1
ATOM 4347 O O . ILE A 1 554 ? 5.729 3.902 38.721 1.00 89.69 554 ILE A O 1
ATOM 4351 N N . TYR A 1 555 ? 3.540 4.172 39.123 1.00 91.69 555 TYR A N 1
ATOM 4352 C CA . TYR A 1 555 ? 3.167 4.713 37.808 1.00 91.69 555 TYR A CA 1
ATOM 4353 C C . TYR A 1 555 ? 2.816 6.209 37.849 1.00 91.69 555 TYR A C 1
ATOM 4355 O O . TYR A 1 555 ? 2.087 6.691 36.991 1.00 91.69 555 TYR A O 1
ATOM 4363 N N . GLY A 1 556 ? 3.297 6.953 38.847 1.00 89.56 556 GLY A N 1
ATOM 4364 C CA . GLY A 1 556 ? 2.950 8.362 39.024 1.00 89.56 556 GLY A CA 1
ATOM 4365 C C . GLY A 1 556 ? 1.887 8.578 40.103 1.00 89.56 556 GLY A C 1
ATOM 4366 O O . GLY A 1 556 ? 1.404 7.635 40.740 1.00 89.56 556 GLY A O 1
ATOM 4367 N N . SER A 1 557 ? 1.508 9.841 40.303 1.00 83.69 557 SER A N 1
ATOM 4368 C CA . SER A 1 557 ? 0.353 10.235 41.116 1.00 83.69 557 SER A CA 1
ATOM 4369 C C . SER A 1 557 ? -0.584 11.075 40.253 1.00 83.69 557 SER A C 1
ATOM 4371 O O . SER A 1 557 ? -0.136 12.115 39.778 1.00 83.69 557 SER A O 1
ATOM 4373 N N . PRO A 1 558 ? -1.857 10.689 40.072 1.00 79.44 558 PRO A N 1
ATOM 4374 C CA . PRO A 1 558 ? -2.803 11.515 39.334 1.00 79.44 558 PRO A CA 1
ATOM 4375 C C . PRO A 1 558 ? -3.123 12.785 40.137 1.00 79.44 558 PRO A C 1
ATOM 4377 O O . PRO A 1 558 ? -2.983 12.791 41.366 1.00 79.44 558 PRO A O 1
ATOM 4380 N N . TYR A 1 559 ? -3.590 13.837 39.459 1.00 79.75 559 TYR A N 1
ATOM 4381 C CA . TYR A 1 559 ? -3.983 15.114 40.082 1.00 79.75 559 TYR A CA 1
ATOM 4382 C C . TYR A 1 559 ? -2.833 15.784 40.851 1.00 79.75 559 TYR A C 1
ATOM 4384 O O . TYR A 1 559 ? -3.042 16.363 41.920 1.00 79.75 559 TYR A O 1
ATOM 4392 N N . SER A 1 560 ? -1.604 15.660 40.341 1.00 79.25 560 SER A N 1
ATOM 4393 C CA . SER A 1 560 ? -0.392 16.097 41.037 1.00 79.25 560 SER A CA 1
ATOM 4394 C C . SER A 1 560 ? 0.520 16.965 40.168 1.00 79.25 560 SER A C 1
ATOM 4396 O O . SER A 1 560 ? 0.361 17.038 38.954 1.00 79.25 560 SER A O 1
ATOM 4398 N N . ILE A 1 561 ? 1.497 17.607 40.816 1.00 79.25 561 ILE A N 1
ATOM 4399 C CA . ILE A 1 561 ? 2.589 18.349 40.163 1.00 79.25 561 ILE A CA 1
ATOM 4400 C C . ILE A 1 561 ? 3.789 17.454 39.804 1.00 79.25 561 ILE A C 1
ATOM 4402 O O . ILE A 1 561 ? 4.865 17.966 39.509 1.00 79.25 561 ILE A O 1
ATOM 4406 N N . CYS A 1 562 ? 3.659 16.132 39.940 1.00 86.25 562 CYS A N 1
ATOM 4407 C CA . CYS A 1 562 ? 4.725 15.206 39.581 1.00 86.25 562 CYS A CA 1
ATOM 4408 C C . CYS A 1 562 ? 4.627 14.836 38.102 1.00 86.25 562 CYS A C 1
ATOM 4410 O O . CYS A 1 562 ? 3.538 14.561 37.600 1.00 86.25 562 CYS A O 1
ATOM 4412 N N . ASP A 1 563 ? 5.778 14.757 37.449 1.00 92.94 563 ASP A N 1
ATOM 4413 C CA . ASP A 1 563 ? 5.904 14.298 36.071 1.00 92.94 563 ASP A CA 1
ATOM 4414 C C . ASP A 1 563 ? 5.810 12.761 35.952 1.00 92.94 563 ASP A C 1
ATOM 4416 O O . ASP A 1 563 ? 5.674 12.038 36.949 1.00 92.94 563 ASP A O 1
ATOM 4420 N N . SER A 1 564 ? 5.834 12.242 34.721 1.00 94.88 564 SER A N 1
ATOM 4421 C CA . SER A 1 564 ? 5.720 10.804 34.456 1.00 94.88 564 SER A CA 1
ATOM 4422 C C . SER A 1 564 ? 6.991 10.066 34.873 1.00 94.88 564 SER A C 1
ATOM 4424 O O . SER A 1 564 ? 8.051 10.319 34.301 1.00 94.88 564 SER A O 1
ATOM 4426 N N . PRO A 1 565 ? 6.940 9.057 35.757 1.00 95.19 565 PRO A N 1
ATOM 4427 C CA . PRO A 1 565 ? 8.070 8.147 35.870 1.00 95.19 565 PRO A CA 1
ATOM 4428 C C . PRO A 1 565 ? 8.210 7.317 34.590 1.00 95.19 565 PRO A C 1
ATOM 4430 O O . PRO A 1 565 ? 7.218 6.928 33.970 1.00 95.19 565 PRO A O 1
ATOM 4433 N N . PHE A 1 566 ? 9.437 6.923 34.241 1.00 95.69 566 PHE A N 1
ATOM 4434 C CA . PHE A 1 566 ? 9.694 6.038 33.094 1.00 95.69 566 PHE A CA 1
ATOM 4435 C C . PHE A 1 566 ? 8.934 4.701 33.142 1.00 95.69 566 PHE A C 1
ATOM 4437 O O . PHE A 1 566 ? 8.738 4.070 32.106 1.00 95.69 566 PHE A O 1
ATOM 4444 N N . SER A 1 567 ? 8.485 4.248 34.312 1.00 94.81 567 SER A N 1
ATOM 4445 C CA . SER A 1 567 ? 7.571 3.109 34.465 1.00 94.81 567 SER A CA 1
ATOM 4446 C C . SER A 1 567 ? 6.195 3.359 33.838 1.00 94.81 567 SER A C 1
ATOM 4448 O O . SER A 1 567 ? 5.653 2.443 33.226 1.00 94.81 567 SER A O 1
ATOM 4450 N N . LEU A 1 568 ? 5.639 4.573 33.952 1.00 95.62 568 LEU A N 1
ATOM 4451 C CA . LEU A 1 568 ? 4.401 4.974 33.275 1.00 95.62 568 LEU A CA 1
ATOM 4452 C C . LEU A 1 568 ? 4.635 5.126 31.770 1.00 95.62 568 LEU A C 1
ATOM 4454 O O . LEU A 1 568 ? 3.866 4.584 30.976 1.00 95.62 568 LEU A O 1
ATOM 4458 N N . THR A 1 569 ? 5.714 5.811 31.379 1.00 96.44 569 THR A N 1
ATOM 4459 C CA . THR A 1 569 ? 6.081 5.998 29.969 1.00 96.44 569 THR A CA 1
ATOM 4460 C C . THR A 1 569 ? 6.231 4.654 29.262 1.00 96.44 569 THR A C 1
ATOM 4462 O O . THR A 1 569 ? 5.557 4.409 28.265 1.00 96.44 569 THR A O 1
ATOM 4465 N N . ASN A 1 570 ? 7.035 3.736 29.813 1.00 96.06 570 ASN A N 1
ATOM 4466 C CA . ASN A 1 570 ? 7.181 2.392 29.256 1.00 96.06 570 ASN A CA 1
ATOM 4467 C C . ASN A 1 570 ? 5.841 1.658 29.214 1.00 96.06 570 ASN A C 1
ATOM 4469 O O . ASN A 1 570 ? 5.441 1.235 28.140 1.00 96.06 570 ASN A O 1
ATOM 4473 N N . ALA A 1 571 ? 5.090 1.604 30.319 1.00 95.81 571 ALA A N 1
ATOM 4474 C CA . ALA A 1 571 ? 3.804 0.908 30.342 1.00 95.81 571 ALA A CA 1
ATOM 4475 C C . ALA A 1 571 ? 2.768 1.474 29.345 1.00 95.81 571 ALA A C 1
ATOM 4477 O O . ALA A 1 571 ? 1.897 0.736 28.890 1.00 95.81 571 ALA A O 1
ATOM 4478 N N . THR A 1 572 ? 2.873 2.757 28.982 1.00 97.25 572 THR A N 1
ATOM 4479 C CA . THR A 1 572 ? 2.047 3.393 27.945 1.00 97.25 572 THR A CA 1
ATOM 4480 C C . THR A 1 572 ? 2.408 2.888 26.553 1.00 97.25 572 THR A C 1
ATOM 4482 O O . THR A 1 572 ? 1.535 2.383 25.851 1.00 97.25 572 THR A O 1
ATOM 4485 N N . PHE A 1 573 ? 3.684 2.943 26.166 1.00 96.56 573 PHE A N 1
ATOM 4486 C CA . PHE A 1 573 ? 4.130 2.409 24.874 1.00 96.56 573 PHE A CA 1
ATOM 4487 C C . PHE A 1 573 ? 3.954 0.886 24.784 1.00 96.56 573 PHE A C 1
ATOM 4489 O O . PHE A 1 573 ? 3.450 0.398 23.781 1.00 96.56 573 PHE A O 1
ATOM 4496 N N . ASP A 1 574 ? 4.244 0.145 25.854 1.00 94.81 574 ASP A N 1
ATOM 4497 C CA . ASP A 1 574 ? 4.036 -1.304 25.925 1.00 94.81 574 ASP A CA 1
ATOM 4498 C C . ASP A 1 574 ? 2.533 -1.669 25.853 1.00 94.81 574 ASP A C 1
ATOM 4500 O O . ASP A 1 574 ? 2.173 -2.792 25.506 1.00 94.81 574 ASP A O 1
ATOM 4504 N N . TRP A 1 575 ? 1.615 -0.756 26.203 1.00 96.19 575 TRP A N 1
ATOM 4505 C CA . TRP A 1 575 ? 0.175 -0.934 25.975 1.00 96.19 575 TRP A CA 1
ATOM 4506 C C . TRP A 1 575 ? -0.228 -0.607 24.532 1.00 96.19 575 TRP A C 1
ATOM 4508 O O . TRP A 1 575 ? -1.007 -1.358 23.945 1.00 96.19 575 TRP A O 1
ATOM 4518 N N . ILE A 1 576 ? 0.319 0.465 23.953 1.00 95.38 576 ILE A N 1
ATOM 4519 C CA . ILE A 1 576 ? 0.119 0.841 22.545 1.00 95.38 576 ILE A CA 1
ATOM 4520 C C . ILE A 1 576 ? 0.584 -0.288 21.614 1.00 95.38 576 ILE A C 1
ATOM 4522 O O . ILE A 1 576 ? -0.158 -0.662 20.706 1.00 95.38 576 ILE A O 1
ATOM 4526 N N . ASP A 1 577 ? 1.758 -0.864 21.879 1.00 91.12 577 ASP A N 1
ATOM 4527 C CA . ASP A 1 577 ? 2.334 -2.003 21.155 1.00 91.12 577 ASP A CA 1
ATOM 4528 C C . ASP A 1 577 ? 1.354 -3.182 21.076 1.00 91.12 577 ASP A C 1
ATOM 4530 O O . ASP A 1 577 ? 0.898 -3.576 20.002 1.00 91.12 577 ASP A O 1
ATOM 4534 N N . ARG A 1 578 ? 0.915 -3.657 22.246 1.00 90.69 578 ARG A N 1
ATOM 4535 C CA . ARG A 1 578 ? 0.016 -4.811 22.378 1.00 90.69 578 ARG A CA 1
ATOM 4536 C C . ARG A 1 578 ? -1.388 -4.609 21.805 1.00 90.69 578 ARG A C 1
ATOM 4538 O O . ARG A 1 578 ? -2.046 -5.607 21.517 1.00 90.69 578 ARG A O 1
ATOM 4545 N N . ASN A 1 579 ? -1.889 -3.372 21.726 1.00 91.00 579 ASN A N 1
ATOM 4546 C CA . ASN A 1 579 ? -3.317 -3.110 21.487 1.00 91.00 579 ASN A CA 1
ATOM 4547 C C . ASN A 1 579 ? -3.631 -2.278 20.239 1.00 91.00 579 ASN A C 1
ATOM 4549 O O . ASN A 1 579 ? -4.743 -2.397 19.726 1.00 91.00 579 ASN A O 1
ATOM 4553 N N . LEU A 1 580 ? -2.717 -1.421 19.771 1.00 89.56 580 LEU A N 1
ATOM 4554 C CA . LEU A 1 580 ? -3.016 -0.434 18.729 1.00 89.56 580 LEU A CA 1
ATOM 4555 C C . LEU A 1 580 ? -2.212 -0.611 17.438 1.00 89.56 580 LEU A C 1
ATOM 4557 O O . LEU A 1 580 ? -2.795 -0.385 16.382 1.00 89.56 580 LEU A O 1
ATOM 4561 N N . ILE A 1 581 ? -0.934 -1.016 17.476 1.00 85.44 581 ILE A N 1
ATOM 4562 C CA . ILE A 1 581 ? -0.036 -0.996 16.293 1.00 85.44 581 ILE A CA 1
ATOM 4563 C C . ILE A 1 581 ? -0.668 -1.606 15.039 1.00 85.44 581 ILE A C 1
ATOM 4565 O O . ILE A 1 581 ? -0.703 -0.955 14.001 1.00 85.44 581 ILE A O 1
ATOM 4569 N N . GLN A 1 582 ? -1.248 -2.806 15.147 1.00 79.69 582 GLN A N 1
ATOM 4570 C CA . GLN A 1 582 ? -1.874 -3.528 14.024 1.00 79.69 582 GLN A CA 1
ATOM 4571 C C . GLN A 1 582 ? -3.072 -2.799 13.387 1.00 79.69 582 GLN A C 1
ATOM 4573 O O . GLN A 1 582 ? -3.651 -3.288 12.419 1.00 79.69 582 GLN A O 1
ATOM 4578 N N . SER A 1 583 ? -3.497 -1.672 13.958 1.00 83.19 583 SER A N 1
ATOM 4579 C CA . SER A 1 583 ? -4.666 -0.913 13.536 1.00 83.19 583 SER A CA 1
ATOM 4580 C C . SER A 1 583 ? -4.388 0.538 13.146 1.00 83.19 583 SER A C 1
ATOM 4582 O O . SER A 1 583 ? -5.337 1.199 12.727 1.00 83.19 583 SER A O 1
ATOM 4584 N N . LEU A 1 584 ? -3.150 1.023 13.291 1.00 90.25 584 LEU A N 1
ATOM 4585 C CA . LEU A 1 584 ? -2.778 2.425 13.093 1.00 90.25 584 LEU A CA 1
ATOM 4586 C C . LEU A 1 584 ? -2.093 2.652 11.743 1.00 90.25 584 LEU A C 1
ATOM 4588 O O . LEU A 1 584 ? -1.080 2.028 11.442 1.00 90.25 584 LEU A O 1
ATOM 4592 N N . ASP A 1 585 ? -2.591 3.627 10.989 1.00 90.94 585 ASP A N 1
ATOM 4593 C CA . ASP A 1 585 ? -2.015 4.039 9.708 1.00 90.94 585 ASP A CA 1
ATOM 4594 C C . ASP A 1 585 ? -0.844 5.014 9.901 1.00 90.94 585 ASP A C 1
ATOM 4596 O O . ASP A 1 585 ? 0.109 4.997 9.128 1.00 90.94 585 ASP A O 1
ATOM 4600 N N . PHE A 1 586 ? -0.922 5.882 10.920 1.00 95.19 586 PHE A N 1
ATOM 4601 C CA . PHE A 1 586 ? 0.113 6.853 11.298 1.00 95.19 586 PHE A CA 1
ATOM 4602 C C . PHE A 1 586 ? -0.041 7.334 12.755 1.00 95.19 586 PHE A C 1
ATOM 4604 O O . PHE A 1 586 ? -1.030 7.041 13.438 1.00 95.19 586 PHE A O 1
ATOM 4611 N N . VAL A 1 587 ? 0.947 8.094 13.236 1.00 97.31 587 VAL A N 1
ATOM 4612 C CA . VAL A 1 587 ? 0.992 8.681 14.584 1.00 97.31 587 VAL A CA 1
ATOM 4613 C C . VAL A 1 587 ? 1.261 10.184 14.516 1.00 97.31 587 VAL A C 1
ATOM 4615 O O . VAL A 1 587 ? 2.206 10.633 13.869 1.00 97.31 587 VAL A O 1
ATOM 4618 N N . VAL A 1 588 ? 0.458 10.957 15.243 1.00 98.25 588 VAL A N 1
ATOM 4619 C CA . VAL A 1 588 ? 0.656 12.385 15.512 1.00 98.25 588 VAL A CA 1
ATOM 4620 C C . VAL A 1 588 ? 1.176 12.536 16.942 1.00 98.25 588 VAL A C 1
ATOM 4622 O O . VAL A 1 588 ? 0.517 12.118 17.896 1.00 98.25 588 VAL A O 1
ATOM 4625 N N . TRP A 1 589 ? 2.361 13.127 17.089 1.00 98.00 589 TRP A N 1
ATOM 4626 C CA . TRP A 1 589 ? 3.041 13.311 18.374 1.00 98.00 589 TRP A CA 1
ATOM 4627 C C . TRP A 1 589 ? 3.291 14.802 18.602 1.00 98.00 589 TRP A C 1
ATOM 4629 O O . TRP A 1 589 ? 4.152 15.403 17.963 1.00 98.00 589 TRP A O 1
ATOM 4639 N N . THR A 1 590 ? 2.525 15.426 19.497 1.00 97.69 590 THR A N 1
ATOM 4640 C CA . THR A 1 590 ? 2.542 16.891 19.688 1.00 97.69 590 THR A CA 1
ATOM 4641 C C . THR A 1 590 ? 3.536 17.382 20.747 1.00 97.69 590 THR A C 1
ATOM 4643 O O . THR A 1 590 ? 3.295 18.401 21.382 1.00 97.69 590 THR A O 1
ATOM 4646 N N . GLY A 1 591 ? 4.680 16.703 20.888 1.00 93.50 591 GLY A N 1
ATOM 4647 C CA . GLY A 1 591 ? 5.822 17.166 21.688 1.00 93.50 591 GLY A CA 1
ATOM 4648 C C . GLY A 1 591 ? 5.656 17.054 23.208 1.00 93.50 591 GLY A C 1
ATOM 4649 O O . GLY A 1 591 ? 4.811 16.304 23.701 1.00 93.50 591 GLY A O 1
ATOM 4650 N N . ASP A 1 592 ? 6.504 17.807 23.911 1.00 95.94 592 ASP A N 1
ATOM 4651 C CA . ASP A 1 592 ? 6.666 17.878 25.368 1.00 95.94 592 ASP A CA 1
ATOM 4652 C C . ASP A 1 592 ? 7.149 16.557 25.999 1.00 95.94 592 ASP A C 1
ATOM 4654 O O . ASP A 1 592 ? 6.449 15.773 26.651 1.00 95.94 592 ASP A O 1
ATOM 4658 N N . ASN A 1 593 ? 8.437 16.320 25.746 1.00 94.94 593 ASN A N 1
ATOM 4659 C CA . ASN A 1 593 ? 9.194 15.111 26.054 1.00 94.94 593 ASN A CA 1
ATOM 4660 C C . ASN A 1 593 ? 10.169 15.300 27.216 1.00 94.94 593 ASN A C 1
ATOM 4662 O O . ASN A 1 593 ? 10.625 14.316 27.788 1.00 94.94 593 ASN A O 1
ATOM 4666 N N . ALA A 1 594 ? 10.528 16.536 27.560 1.00 94.38 594 ALA A N 1
ATOM 4667 C CA . ALA A 1 594 ? 11.281 16.822 28.773 1.00 94.38 594 ALA A CA 1
ATOM 4668 C C . ALA A 1 594 ? 10.323 17.166 29.924 1.00 94.38 594 ALA A C 1
ATOM 4670 O O . ALA A 1 594 ? 9.377 17.927 29.724 1.00 94.38 594 ALA A O 1
ATOM 4671 N N . ARG A 1 595 ? 10.581 16.639 31.131 1.00 92.56 595 ARG A N 1
ATOM 4672 C CA . ARG A 1 595 ? 9.850 16.969 32.376 1.00 92.56 595 ARG A CA 1
ATOM 4673 C C . ARG A 1 595 ? 9.691 18.481 32.600 1.00 92.56 595 ARG A C 1
ATOM 4675 O O . ARG A 1 595 ? 10.429 19.261 32.000 1.00 92.56 595 ARG A O 1
ATOM 4682 N N . HIS A 1 596 ? 8.810 18.908 33.496 1.00 90.00 596 HIS A N 1
ATOM 4683 C CA . HIS A 1 596 ? 8.677 20.314 33.878 1.00 90.00 596 HIS A CA 1
ATOM 4684 C C . HIS A 1 596 ? 9.854 20.803 34.742 1.00 90.00 596 HIS A C 1
ATOM 4686 O O . HIS A 1 596 ? 10.566 20.026 35.388 1.00 90.00 596 HIS A O 1
ATOM 4692 N N . ASP A 1 597 ? 10.052 22.126 34.794 1.00 84.56 597 ASP A N 1
ATOM 4693 C CA . ASP A 1 597 ? 11.085 22.759 35.632 1.00 84.56 597 ASP A CA 1
ATOM 4694 C C . ASP A 1 597 ? 10.584 23.099 37.050 1.00 84.56 597 ASP A C 1
ATOM 4696 O O . ASP A 1 597 ? 10.899 24.143 37.612 1.00 84.56 597 ASP A O 1
ATOM 4700 N N . SER A 1 598 ? 9.743 22.238 37.632 1.00 76.19 598 SER A N 1
ATOM 4701 C CA . SER A 1 598 ? 8.988 22.558 38.856 1.00 76.19 598 SER A CA 1
ATOM 4702 C C . SER A 1 598 ? 9.735 22.310 40.182 1.00 76.19 598 SER A C 1
ATOM 4704 O O . SER A 1 598 ? 9.175 22.579 41.245 1.00 76.19 598 SER A O 1
ATOM 4706 N N . ASP A 1 599 ? 10.976 21.803 40.164 1.00 81.50 599 ASP A N 1
ATOM 4707 C CA . ASP A 1 599 ? 11.827 21.670 41.363 1.00 81.50 599 ASP A CA 1
ATOM 4708 C C . ASP A 1 599 ? 12.995 22.661 41.307 1.00 81.50 599 ASP A C 1
ATOM 4710 O O . ASP A 1 599 ? 14.024 22.401 40.685 1.00 81.50 599 ASP A O 1
ATOM 4714 N N . ASN A 1 600 ? 12.862 23.773 42.032 1.00 80.06 600 ASN A N 1
ATOM 4715 C CA . ASN A 1 600 ? 13.872 24.835 42.115 1.00 80.06 600 ASN A CA 1
ATOM 4716 C C . ASN A 1 600 ? 15.237 24.376 42.681 1.00 80.06 600 ASN A C 1
ATOM 4718 O O . ASN A 1 600 ? 16.227 25.091 42.533 1.00 80.06 600 ASN A O 1
ATOM 4722 N N . GLU A 1 601 ? 15.330 23.207 43.330 1.00 83.56 601 GLU A N 1
ATOM 4723 C CA . GLU A 1 601 ? 16.618 22.616 43.743 1.00 83.56 601 GLU A CA 1
ATOM 4724 C C . GLU A 1 601 ? 17.217 21.671 42.684 1.00 83.56 601 GLU A C 1
ATOM 4726 O O . GLU A 1 601 ? 18.360 21.227 42.829 1.00 83.56 601 GLU A O 1
ATOM 4731 N N . ARG A 1 602 ? 16.466 21.364 41.618 1.00 83.56 602 ARG A N 1
ATOM 4732 C CA . ARG A 1 602 ? 16.851 20.506 40.487 1.00 83.56 602 ARG A CA 1
ATOM 4733 C C . ARG A 1 602 ? 16.412 21.117 39.141 1.00 83.56 602 ARG A C 1
ATOM 4735 O O . ARG A 1 602 ? 15.653 20.476 38.404 1.00 83.56 602 ARG A O 1
ATOM 4742 N N . PRO A 1 603 ? 16.893 22.328 38.800 1.00 88.12 603 PRO A N 1
ATOM 4743 C CA . PRO A 1 603 ? 16.573 22.954 37.524 1.00 88.12 603 PRO A CA 1
ATOM 4744 C C . PRO A 1 603 ? 17.071 22.101 36.352 1.00 88.12 603 PRO A C 1
ATOM 4746 O O . PRO A 1 603 ? 18.146 21.494 36.428 1.00 88.12 603 PRO A O 1
ATOM 4749 N N . ARG A 1 604 ? 16.294 22.063 35.271 1.00 90.44 604 ARG A N 1
ATOM 4750 C CA . ARG A 1 604 ? 16.608 21.301 34.057 1.00 90.44 604 ARG A CA 1
ATOM 4751 C C . ARG A 1 604 ? 17.854 21.831 33.368 1.00 90.44 604 ARG A C 1
ATOM 4753 O O . ARG A 1 604 ? 18.078 23.036 33.261 1.00 90.44 604 ARG A O 1
ATOM 4760 N N . THR A 1 605 ? 18.652 20.918 32.826 1.00 92.00 605 THR A N 1
ATOM 4761 C CA . THR A 1 605 ? 19.804 21.278 31.985 1.00 92.00 605 THR A CA 1
ATOM 4762 C C . THR A 1 605 ? 19.507 21.073 30.499 1.00 92.00 605 THR A C 1
ATOM 4764 O O . THR A 1 605 ? 18.738 20.191 30.129 1.00 92.00 605 THR A O 1
ATOM 4767 N N . GLN A 1 606 ? 20.176 21.825 29.615 1.00 92.88 606 GLN A N 1
ATOM 4768 C CA . GLN A 1 606 ? 20.073 21.605 28.162 1.00 92.88 606 GLN A CA 1
ATOM 4769 C C . GLN A 1 606 ? 20.353 20.137 27.782 1.00 92.88 606 GLN A C 1
ATOM 4771 O O . GLN A 1 606 ? 19.623 19.546 26.994 1.00 92.88 606 GLN A O 1
ATOM 4776 N N . LYS A 1 607 ? 21.388 19.529 28.382 1.00 93.25 607 LYS A N 1
ATOM 4777 C CA . LYS A 1 607 ? 21.763 18.132 28.120 1.00 93.25 607 LYS A CA 1
ATOM 4778 C C . LYS A 1 607 ? 20.650 17.148 28.496 1.00 93.25 607 LYS A C 1
ATOM 4780 O O . LYS A 1 607 ? 20.415 16.197 27.765 1.00 93.25 607 LYS A O 1
ATOM 4785 N N . GLU A 1 608 ? 19.996 17.373 29.627 1.00 94.06 608 GLU A N 1
ATOM 4786 C CA . GLU A 1 608 ? 18.867 16.568 30.101 1.00 94.06 608 GLU A CA 1
ATOM 4787 C C . GLU A 1 608 ? 17.676 16.670 29.139 1.00 94.06 608 GLU A C 1
ATOM 4789 O O . GLU A 1 608 ? 17.136 15.648 28.735 1.00 94.06 608 GLU A O 1
ATOM 4794 N N . ILE A 1 609 ? 17.339 17.877 28.672 1.00 94.81 609 ILE A N 1
ATOM 4795 C CA . ILE A 1 609 ? 16.280 18.090 27.669 1.00 94.81 609 ILE A CA 1
ATOM 4796 C C . ILE A 1 609 ? 16.607 17.363 26.352 1.00 94.81 609 ILE A C 1
ATOM 4798 O O . ILE A 1 609 ? 15.744 16.682 25.794 1.00 94.81 609 ILE A O 1
ATOM 4802 N N . GLU A 1 610 ? 17.853 17.444 25.873 1.00 94.38 610 GLU A N 1
ATOM 4803 C CA . GLU A 1 610 ? 18.304 16.719 24.676 1.00 94.38 610 GLU A CA 1
ATOM 4804 C C . GLU A 1 610 ? 18.274 15.192 24.846 1.00 94.38 610 GLU A C 1
ATOM 4806 O O . GLU A 1 610 ? 17.955 14.471 23.900 1.00 94.38 610 GLU A O 1
ATOM 4811 N N . ASP A 1 611 ? 18.654 14.679 26.017 1.00 95.62 611 ASP A N 1
ATOM 4812 C CA . ASP A 1 611 ? 18.704 13.241 26.286 1.00 95.62 611 ASP A CA 1
ATOM 4813 C C . ASP A 1 611 ? 17.296 12.652 26.494 1.00 95.62 611 ASP A C 1
ATOM 4815 O O . ASP A 1 611 ? 17.020 11.570 25.974 1.00 95.62 611 ASP A O 1
ATOM 4819 N N . LEU A 1 612 ? 16.372 13.389 27.124 1.00 96.19 612 LEU A N 1
ATOM 4820 C CA . LEU A 1 612 ? 14.952 13.020 27.215 1.00 96.19 612 LEU A CA 1
ATOM 4821 C C . LEU A 1 612 ? 14.270 13.016 25.835 1.00 96.19 612 LEU A C 1
ATOM 4823 O O . LEU A 1 612 ? 13.566 12.062 25.498 1.00 96.19 612 LEU A O 1
ATOM 4827 N N . ASN A 1 613 ? 14.547 14.016 24.989 1.00 96.94 613 ASN A N 1
ATOM 4828 C CA . ASN A 1 613 ? 14.050 14.044 23.609 1.00 96.94 613 ASN A CA 1
ATOM 4829 C C . ASN A 1 613 ? 14.566 12.852 22.780 1.00 96.94 613 ASN A C 1
ATOM 4831 O O . ASN A 1 613 ? 13.791 12.232 22.049 1.00 96.94 613 ASN A O 1
ATOM 4835 N N . LYS A 1 614 ? 15.840 12.461 22.941 1.00 96.50 614 LYS A N 1
ATOM 4836 C CA . LYS A 1 614 ? 16.390 11.225 22.346 1.00 96.50 614 LYS A CA 1
ATOM 4837 C C . LYS A 1 614 ? 15.715 9.971 22.900 1.00 96.50 614 LYS A C 1
ATOM 4839 O O . LYS A 1 614 ? 15.407 9.068 22.127 1.00 96.50 614 LYS A O 1
ATOM 4844 N N . ALA A 1 615 ? 15.488 9.894 24.212 1.00 96.19 615 ALA A N 1
ATOM 4845 C CA . ALA A 1 615 ? 14.878 8.731 24.854 1.00 96.19 615 ALA A CA 1
ATOM 4846 C C . ALA A 1 615 ? 13.451 8.479 24.342 1.00 96.19 615 ALA A C 1
ATOM 4848 O O . ALA A 1 615 ? 13.128 7.353 23.961 1.00 96.19 615 ALA A O 1
ATOM 4849 N N . ILE A 1 616 ? 12.622 9.525 24.253 1.00 96.94 616 ILE A N 1
ATOM 4850 C CA . ILE A 1 616 ? 11.264 9.413 23.708 1.00 96.94 616 ILE A CA 1
ATOM 4851 C C . ILE A 1 616 ? 11.284 9.119 22.202 1.00 96.94 616 ILE A C 1
ATOM 4853 O O . ILE A 1 616 ? 10.588 8.202 21.768 1.00 96.94 616 ILE A O 1
ATOM 4857 N N . ALA A 1 617 ? 12.122 9.799 21.409 1.00 95.81 617 ALA A N 1
ATOM 4858 C CA . ALA A 1 617 ? 12.269 9.501 19.980 1.00 95.81 617 ALA A CA 1
ATOM 4859 C C . ALA A 1 617 ? 12.669 8.034 19.724 1.00 95.81 617 ALA A C 1
ATOM 4861 O O . ALA A 1 617 ? 12.090 7.374 18.861 1.00 95.81 617 ALA A O 1
ATOM 4862 N N . ASN A 1 618 ? 13.605 7.494 20.512 1.00 94.44 618 ASN A N 1
ATOM 4863 C CA . ASN A 1 618 ? 13.983 6.084 20.443 1.00 94.44 618 ASN A CA 1
ATOM 4864 C C . ASN A 1 618 ? 12.820 5.163 20.827 1.00 94.44 618 ASN A C 1
ATOM 4866 O O . ASN A 1 618 ? 12.576 4.202 20.108 1.00 94.44 618 ASN A O 1
ATOM 4870 N N . LYS A 1 619 ? 12.047 5.475 21.878 1.00 93.81 619 LYS A N 1
ATOM 4871 C CA . LYS A 1 619 ? 10.875 4.671 22.264 1.00 93.81 619 LYS A CA 1
ATOM 4872 C C . LYS A 1 619 ? 9.797 4.659 21.168 1.00 93.81 619 LYS A C 1
ATOM 4874 O O . LYS A 1 619 ? 9.217 3.607 20.904 1.00 93.81 619 LYS A O 1
ATOM 4879 N N . PHE A 1 620 ? 9.578 5.777 20.466 1.00 94.44 620 PHE A N 1
ATOM 4880 C CA . PHE A 1 620 ? 8.731 5.816 19.264 1.00 94.44 620 PHE A CA 1
ATOM 4881 C C . PHE A 1 620 ? 9.284 4.932 18.135 1.00 94.44 620 PHE A C 1
ATOM 4883 O O . PHE A 1 620 ? 8.519 4.202 17.510 1.00 94.44 620 PHE A O 1
ATOM 4890 N N . LEU A 1 621 ? 10.597 4.946 17.882 1.00 91.00 621 LEU A N 1
ATOM 4891 C CA . LEU A 1 621 ? 11.217 4.081 16.870 1.00 91.00 621 LEU A CA 1
ATOM 4892 C C . LEU A 1 621 ? 11.117 2.596 17.228 1.00 91.00 621 LEU A C 1
ATOM 4894 O O . LEU A 1 621 ? 10.743 1.808 16.371 1.00 91.00 621 LEU A O 1
ATOM 4898 N N . GLU A 1 622 ? 11.415 2.234 18.475 1.00 89.69 622 GLU A N 1
ATOM 4899 C CA . GLU A 1 622 ? 11.310 0.869 19.009 1.00 89.69 622 GLU A CA 1
ATOM 4900 C C . GLU A 1 622 ? 9.878 0.331 18.956 1.00 89.69 622 GLU A C 1
ATOM 4902 O O . GLU A 1 622 ? 9.688 -0.859 18.738 1.00 89.69 622 GLU A O 1
ATOM 4907 N N . THR A 1 623 ? 8.881 1.201 19.147 1.00 90.06 623 THR A N 1
ATOM 4908 C CA . THR A 1 623 ? 7.465 0.811 19.133 1.00 90.06 623 THR A CA 1
ATOM 4909 C C . THR A 1 623 ? 6.918 0.731 17.704 1.00 90.06 623 THR A C 1
ATOM 4911 O O . THR A 1 623 ? 6.273 -0.242 17.355 1.00 90.06 623 THR A O 1
ATOM 4914 N N . PHE A 1 624 ? 7.159 1.731 16.850 1.00 89.00 624 PHE A N 1
ATOM 4915 C CA . PHE A 1 624 ? 6.453 1.878 15.562 1.00 89.00 624 PHE A CA 1
ATOM 4916 C C . PHE A 1 624 ? 7.304 1.585 14.309 1.00 89.00 624 PHE A C 1
ATOM 4918 O O . PHE A 1 624 ? 6.815 1.709 13.183 1.00 89.00 624 PHE A O 1
ATOM 4925 N N . THR A 1 625 ? 8.578 1.214 14.469 1.00 77.81 625 THR A N 1
ATOM 4926 C CA . THR A 1 625 ? 9.392 0.619 13.395 1.00 77.81 625 THR A CA 1
ATOM 4927 C C . THR A 1 625 ? 9.699 -0.833 13.767 1.00 77.81 625 THR A C 1
ATOM 4929 O O . THR A 1 625 ? 10.577 -1.043 14.605 1.00 77.81 625 THR A O 1
ATOM 4932 N N . PRO A 1 626 ? 8.999 -1.819 13.176 1.00 59.91 626 PRO A N 1
ATOM 4933 C CA . PRO A 1 626 ? 9.264 -3.230 13.435 1.00 59.91 626 PRO A CA 1
ATOM 4934 C C . PRO A 1 626 ? 10.559 -3.698 12.732 1.00 59.91 626 PRO A C 1
ATOM 4936 O O . PRO A 1 626 ? 11.404 -2.867 12.380 1.00 59.91 626 PRO A O 1
ATOM 4939 N N . ASP A 1 627 ? 10.791 -5.012 12.655 1.00 57.22 627 ASP A N 1
ATOM 4940 C CA . ASP A 1 627 ? 12.144 -5.587 12.652 1.00 57.22 627 ASP A CA 1
ATOM 4941 C C . ASP A 1 627 ? 13.052 -5.055 11.525 1.00 57.22 627 ASP A C 1
ATOM 4943 O O . ASP A 1 627 ? 12.718 -5.075 10.342 1.00 57.22 627 ASP A O 1
ATOM 4947 N N . LYS A 1 628 ? 14.260 -4.608 11.895 1.00 48.38 628 LYS A N 1
ATOM 4948 C CA . LYS A 1 628 ? 15.244 -4.038 10.956 1.00 48.38 628 LYS A CA 1
ATOM 4949 C C . LYS A 1 628 ? 15.775 -5.070 9.961 1.00 48.38 628 LYS A C 1
ATOM 4951 O O . LYS A 1 628 ? 16.366 -4.676 8.954 1.00 48.38 628 LYS A O 1
ATOM 4956 N N . ASP A 1 629 ? 15.579 -6.351 10.259 1.00 49.84 629 ASP A N 1
ATOM 4957 C CA . ASP A 1 629 ? 15.985 -7.471 9.419 1.00 49.84 629 ASP A CA 1
ATOM 4958 C C . ASP A 1 629 ? 14.901 -7.892 8.393 1.00 49.84 629 ASP A C 1
ATOM 4960 O O . ASP A 1 629 ? 15.223 -8.671 7.490 1.00 49.84 629 ASP A O 1
ATOM 4964 N N . ASP A 1 630 ? 13.666 -7.353 8.447 1.00 47.91 630 ASP A N 1
ATOM 4965 C CA . ASP A 1 630 ? 12.637 -7.547 7.404 1.00 47.91 630 ASP A CA 1
ATOM 4966 C C . ASP A 1 630 ? 12.371 -6.254 6.590 1.00 47.91 630 ASP A C 1
ATOM 4968 O O . ASP A 1 630 ? 11.631 -5.367 7.021 1.00 47.91 630 ASP A O 1
ATOM 4972 N N . PRO A 1 631 ? 12.919 -6.127 5.363 1.00 41.59 631 PRO A N 1
ATOM 4973 C CA . PRO A 1 631 ? 12.714 -4.953 4.514 1.00 41.59 631 PRO A CA 1
ATOM 4974 C C . PRO A 1 631 ? 11.305 -4.856 3.895 1.00 41.59 631 PRO A C 1
ATOM 4976 O O . PRO A 1 631 ? 11.070 -3.949 3.093 1.00 41.59 631 PRO A O 1
ATOM 4979 N N . PHE A 1 632 ? 10.387 -5.779 4.204 1.00 38.75 632 PHE A N 1
ATOM 4980 C CA . PHE A 1 632 ? 9.007 -5.779 3.713 1.00 38.75 632 PHE A CA 1
ATOM 4981 C C . PHE A 1 632 ? 7.971 -5.359 4.766 1.00 38.75 632 PHE A C 1
ATOM 4983 O O . PHE A 1 632 ? 6.804 -5.180 4.408 1.00 38.75 632 PHE A O 1
ATOM 4990 N N . GLU A 1 633 ? 8.355 -5.177 6.034 1.00 51.78 633 GLU A N 1
ATOM 4991 C CA . GLU A 1 633 ? 7.416 -4.769 7.080 1.00 51.78 633 GLU A CA 1
ATOM 4992 C C . GLU A 1 633 ? 7.166 -3.248 7.054 1.00 51.78 633 GLU A C 1
ATOM 4994 O O . GLU A 1 633 ? 8.084 -2.423 7.012 1.00 51.78 633 GLU A O 1
ATOM 4999 N N . GLN A 1 634 ? 5.892 -2.849 7.017 1.00 53.97 634 GLN A N 1
ATOM 5000 C CA . GLN A 1 634 ? 5.508 -1.458 6.779 1.00 53.97 634 GLN A CA 1
ATOM 5001 C C . GLN A 1 634 ? 5.696 -0.604 8.041 1.00 53.97 634 GLN A C 1
ATOM 5003 O O . GLN A 1 634 ? 4.899 -0.663 8.975 1.00 53.97 634 GLN A O 1
ATOM 5008 N N . ARG A 1 635 ? 6.722 0.256 8.042 1.00 71.25 635 ARG A N 1
ATOM 5009 C CA . ARG A 1 635 ? 6.899 1.304 9.060 1.00 71.25 635 ARG A CA 1
ATOM 5010 C C . ARG A 1 635 ? 5.667 2.216 9.121 1.00 71.25 635 ARG A C 1
ATOM 5012 O O . ARG A 1 635 ? 5.294 2.817 8.114 1.00 71.25 635 ARG A O 1
ATOM 5019 N N . ILE A 1 636 ? 5.130 2.409 10.324 1.00 88.00 636 ILE A N 1
ATOM 5020 C CA . ILE A 1 636 ? 4.075 3.390 10.599 1.00 88.00 636 ILE A CA 1
ATOM 5021 C C . ILE A 1 636 ? 4.708 4.799 10.618 1.00 88.00 636 ILE A C 1
ATOM 5023 O O . ILE A 1 636 ? 5.656 5.023 11.379 1.00 88.00 636 ILE A O 1
ATOM 5027 N N . PRO A 1 637 ? 4.239 5.769 9.807 1.00 92.44 637 PRO A N 1
ATOM 5028 C CA . PRO A 1 637 ? 4.733 7.143 9.846 1.00 92.44 637 PRO A CA 1
ATOM 5029 C C . PRO A 1 637 ? 4.436 7.818 11.190 1.00 92.44 637 PRO A C 1
ATOM 5031 O O . PRO A 1 637 ? 3.305 7.789 11.675 1.00 92.44 637 PRO A O 1
ATOM 5034 N N . ILE A 1 638 ? 5.442 8.476 11.767 1.00 95.88 638 ILE A N 1
ATOM 5035 C CA . ILE A 1 638 ? 5.326 9.263 13.001 1.00 95.88 638 ILE A CA 1
ATOM 5036 C C . ILE A 1 638 ? 5.652 10.713 12.660 1.00 95.88 638 ILE A C 1
ATOM 5038 O O . ILE A 1 638 ? 6.687 10.979 12.051 1.00 95.88 638 ILE A O 1
ATOM 5042 N N . VAL A 1 639 ? 4.786 11.644 13.060 1.00 97.69 639 VAL A N 1
ATOM 5043 C CA . VAL A 1 639 ? 4.930 13.075 12.766 1.00 97.69 639 VAL A CA 1
ATOM 5044 C C . VAL A 1 639 ? 5.051 13.867 14.077 1.00 97.69 639 VAL A C 1
ATOM 5046 O O . VAL A 1 639 ? 4.026 14.247 14.655 1.00 97.69 639 VAL A O 1
ATOM 5049 N N . PRO A 1 640 ? 6.283 14.084 14.589 1.00 97.56 640 PRO A N 1
ATOM 5050 C CA . PRO A 1 640 ? 6.538 14.953 15.738 1.00 97.56 640 PRO A CA 1
ATOM 5051 C C . PRO A 1 640 ? 6.271 16.441 15.466 1.00 97.56 640 PRO A C 1
ATOM 5053 O O . PRO A 1 640 ? 6.505 16.936 14.361 1.00 97.56 640 PRO A O 1
ATOM 5056 N N . SER A 1 641 ? 5.870 17.157 16.519 1.00 97.44 641 SER A N 1
ATOM 5057 C CA . SER A 1 641 ? 5.862 18.625 16.650 1.00 97.44 641 SER A CA 1
ATOM 5058 C C . SER A 1 641 ? 6.716 19.046 17.859 1.00 97.44 641 SER A C 1
ATOM 5060 O O . SER A 1 641 ? 6.809 18.290 18.822 1.00 97.44 641 SER A O 1
ATOM 5062 N N . ILE A 1 642 ? 7.333 20.234 17.831 1.00 97.44 642 ILE A N 1
ATOM 5063 C CA . ILE A 1 642 ? 8.197 20.731 18.926 1.00 97.44 642 ILE A CA 1
ATOM 5064 C C . ILE A 1 642 ? 7.343 21.275 20.081 1.00 97.44 642 ILE A C 1
ATOM 5066 O O . ILE A 1 642 ? 6.499 22.147 19.856 1.00 97.44 642 ILE A O 1
ATOM 5070 N N . GLY A 1 643 ? 7.584 20.783 21.301 1.00 96.62 643 GLY A N 1
ATOM 5071 C CA . GLY A 1 643 ? 6.970 21.270 22.537 1.00 96.62 643 GLY A CA 1
ATOM 5072 C C . GLY A 1 643 ? 7.681 22.471 23.179 1.00 96.62 643 GLY A C 1
ATOM 5073 O O . GLY A 1 643 ? 8.818 22.796 22.833 1.00 96.62 643 GLY A O 1
ATOM 5074 N N . ASN A 1 644 ? 7.031 23.160 24.122 1.00 95.00 644 ASN A N 1
ATOM 5075 C CA . ASN A 1 644 ? 7.625 24.318 24.811 1.00 95.00 644 ASN A CA 1
ATOM 5076 C C . ASN A 1 644 ? 8.555 23.926 25.977 1.00 95.00 644 ASN A C 1
ATOM 5078 O O . ASN A 1 644 ? 9.416 24.715 26.386 1.00 95.00 644 ASN A O 1
ATOM 5082 N N . ASN A 1 645 ? 8.436 22.696 26.481 1.00 94.44 645 ASN A N 1
ATOM 5083 C CA . ASN A 1 645 ? 9.396 22.102 27.408 1.00 94.44 645 ASN A CA 1
ATOM 5084 C C . ASN A 1 645 ? 10.572 21.412 26.706 1.00 94.44 645 ASN A C 1
ATOM 5086 O O . ASN A 1 645 ? 11.582 21.167 27.363 1.00 94.44 645 ASN A O 1
ATOM 5090 N N . ASP A 1 646 ? 10.480 21.162 25.398 1.00 95.62 646 ASP A N 1
ATOM 5091 C CA . ASP A 1 646 ? 11.516 20.509 24.580 1.00 95.62 646 ASP A CA 1
ATOM 5092 C C . ASP A 1 646 ? 12.705 21.414 24.206 1.00 95.62 646 ASP A C 1
ATOM 5094 O O . ASP A 1 646 ? 13.673 20.961 23.591 1.00 95.62 646 ASP A O 1
ATOM 5098 N N . VAL A 1 647 ? 12.645 22.697 24.570 1.00 94.12 647 VAL A N 1
ATOM 5099 C CA . VAL A 1 647 ? 13.615 23.727 24.179 1.00 94.12 647 VAL A CA 1
ATOM 5100 C C . VAL A 1 647 ? 14.318 24.327 25.397 1.00 94.12 647 VAL A C 1
ATOM 5102 O O . VAL A 1 647 ? 13.768 24.373 26.499 1.00 94.12 647 VAL A O 1
ATOM 5105 N N . TYR A 1 648 ? 15.556 24.790 25.203 1.00 90.56 648 TYR A N 1
ATOM 5106 C CA . TYR A 1 648 ? 16.346 25.446 26.245 1.00 90.56 648 TYR A CA 1
ATOM 5107 C C . TYR A 1 648 ? 16.952 26.760 25.721 1.00 90.56 648 TYR A C 1
ATOM 5109 O O . TYR A 1 648 ? 17.734 26.702 24.767 1.00 90.56 648 TYR A O 1
ATOM 5117 N N . PRO A 1 649 ? 16.693 27.920 26.361 1.00 91.81 649 PRO A N 1
ATOM 5118 C CA . PRO A 1 649 ? 15.848 28.116 27.549 1.00 91.81 649 PRO A CA 1
ATOM 5119 C C . PRO A 1 649 ? 14.362 27.782 27.324 1.00 91.81 649 PRO A C 1
ATOM 5121 O O . PRO A 1 649 ? 13.888 27.777 26.194 1.00 91.81 649 PRO A O 1
ATOM 5124 N N . HIS A 1 650 ? 13.631 27.506 28.407 1.00 89.12 650 HIS A N 1
ATOM 5125 C CA . HIS A 1 650 ? 12.208 27.145 28.361 1.00 89.12 650 HIS A CA 1
ATOM 5126 C C . HIS A 1 650 ? 11.369 28.193 27.612 1.00 89.12 650 HIS A C 1
ATOM 5128 O O . HIS A 1 650 ? 11.546 29.388 27.839 1.00 89.12 650 HIS A O 1
ATOM 5134 N N . ASN A 1 651 ? 10.460 27.744 26.737 1.00 93.06 651 ASN A N 1
ATOM 5135 C CA . ASN A 1 651 ? 9.651 28.556 25.810 1.00 93.06 651 ASN A CA 1
ATOM 5136 C C . ASN A 1 651 ? 10.422 29.329 24.723 1.00 93.06 651 ASN A C 1
ATOM 5138 O O . ASN A 1 651 ? 9.785 29.836 23.802 1.00 93.06 651 ASN A O 1
ATOM 5142 N N . ILE A 1 652 ? 11.754 29.426 24.793 1.00 94.69 652 ILE A N 1
ATOM 5143 C CA . ILE A 1 652 ? 12.538 30.294 23.910 1.00 94.69 652 ILE A CA 1
ATOM 5144 C C . ILE A 1 652 ? 12.997 29.538 22.660 1.00 94.69 652 ILE A C 1
ATOM 5146 O O . ILE A 1 652 ? 13.799 28.605 22.730 1.00 94.69 652 ILE A O 1
ATOM 5150 N N . MET A 1 653 ? 12.525 29.991 21.499 1.00 95.56 653 MET A N 1
ATOM 5151 C CA . MET A 1 653 ? 12.941 29.506 20.182 1.00 95.56 653 MET A CA 1
ATOM 5152 C C . MET A 1 653 ? 13.243 30.704 19.279 1.00 95.56 653 MET A C 1
ATOM 5154 O O . MET A 1 653 ? 12.335 31.410 18.844 1.00 95.56 653 MET A O 1
ATOM 5158 N N . GLU A 1 654 ? 14.528 30.917 18.997 1.00 94.44 654 GLU A N 1
ATOM 5159 C CA . GLU A 1 654 ? 15.015 31.931 18.054 1.00 94.44 654 GLU A CA 1
ATOM 5160 C C . GLU A 1 654 ? 14.691 31.541 16.596 1.00 94.44 654 GLU A C 1
ATOM 5162 O O . GLU A 1 654 ? 14.483 30.361 16.279 1.00 94.44 654 GLU A O 1
ATOM 5167 N N . ALA A 1 655 ? 14.703 32.516 15.682 1.00 93.88 655 ALA A N 1
ATOM 5168 C CA . ALA A 1 655 ? 14.628 32.258 14.242 1.00 93.88 655 ALA A CA 1
ATOM 5169 C C . ALA A 1 655 ? 15.701 31.239 13.797 1.00 93.88 655 ALA A C 1
ATOM 5171 O O . ALA A 1 655 ? 16.837 31.251 14.281 1.00 93.88 655 ALA A O 1
ATOM 5172 N N . GLY A 1 656 ? 15.335 30.315 12.908 1.00 91.56 656 GLY A N 1
ATOM 5173 C CA . GLY A 1 656 ? 16.256 29.300 12.402 1.00 91.56 656 GLY A CA 1
ATOM 5174 C C . GLY A 1 656 ? 17.060 29.764 11.174 1.00 91.56 656 GLY A C 1
ATOM 5175 O O . GLY A 1 656 ? 16.717 30.759 10.535 1.00 91.56 656 GLY A O 1
ATOM 5176 N N . PRO A 1 657 ? 18.136 29.045 10.800 1.00 93.81 657 PRO A N 1
ATOM 5177 C CA . PRO A 1 657 ? 18.640 27.827 11.432 1.00 93.81 657 PRO A CA 1
ATOM 5178 C C . PRO A 1 657 ? 19.402 28.105 12.736 1.00 93.81 657 PRO A C 1
ATOM 5180 O O . PRO A 1 657 ? 20.303 28.941 12.789 1.00 93.81 657 PRO A O 1
ATOM 5183 N N . ASN A 1 658 ? 19.086 27.341 13.783 1.00 93.69 658 ASN A N 1
ATOM 5184 C CA . ASN A 1 658 ? 19.697 27.462 15.108 1.00 93.69 658 ASN A CA 1
ATOM 5185 C C . ASN A 1 658 ? 20.137 26.085 15.657 1.00 93.69 658 ASN A C 1
ATOM 5187 O O . ASN A 1 658 ? 19.874 25.039 15.058 1.00 93.69 658 ASN A O 1
ATOM 5191 N N . ARG A 1 659 ? 20.835 26.066 16.802 1.00 92.38 659 ARG A N 1
ATOM 5192 C CA . ARG A 1 659 ? 21.373 24.818 17.390 1.00 92.38 659 ARG A CA 1
ATOM 5193 C C . ARG A 1 659 ? 20.296 23.857 17.892 1.00 92.38 659 ARG A C 1
ATOM 5195 O O . ARG A 1 659 ? 20.511 22.651 17.836 1.00 92.38 659 ARG A O 1
ATOM 5202 N N . ILE A 1 660 ? 19.164 24.374 18.366 1.00 94.25 660 ILE A N 1
ATOM 5203 C CA . ILE A 1 660 ? 18.047 23.558 18.854 1.00 94.25 660 ILE A CA 1
ATOM 5204 C C . ILE A 1 660 ? 17.469 22.774 17.670 1.00 94.25 660 ILE A C 1
ATOM 5206 O O . ILE A 1 660 ? 17.410 21.547 17.712 1.00 94.25 660 ILE A O 1
ATOM 5210 N N . LEU A 1 661 ? 17.172 23.462 16.562 1.00 96.12 661 LEU A N 1
ATOM 5211 C CA . LEU A 1 661 ? 16.721 22.833 15.318 1.00 96.12 661 LEU A CA 1
ATOM 5212 C C . LEU A 1 661 ? 17.765 21.876 14.730 1.00 96.12 661 LEU A C 1
ATOM 5214 O O . LEU A 1 661 ? 17.390 20.833 14.201 1.00 96.12 661 LEU A O 1
ATOM 5218 N N . GLN A 1 662 ? 19.065 22.164 14.860 1.00 94.06 662 GLN A N 1
ATOM 5219 C CA . GLN A 1 662 ? 20.117 21.221 14.467 1.00 94.06 662 GLN A CA 1
ATOM 5220 C C . GLN A 1 662 ? 20.056 19.923 15.292 1.00 94.06 662 GLN A C 1
ATOM 5222 O O . GLN A 1 662 ? 20.069 18.841 14.711 1.00 94.06 662 GLN A O 1
ATOM 5227 N N . HIS A 1 663 ? 19.923 20.009 16.619 1.00 93.69 663 HIS A N 1
ATOM 5228 C CA . HIS A 1 663 ? 19.787 18.824 17.471 1.00 93.69 663 HIS A CA 1
ATOM 5229 C C . HIS A 1 663 ? 18.505 18.038 17.174 1.00 93.69 663 HIS A C 1
ATOM 5231 O O . HIS A 1 663 ? 18.563 16.814 17.067 1.00 93.69 663 HIS A O 1
ATOM 5237 N N . PHE A 1 664 ? 17.374 18.706 16.935 1.00 95.75 664 PHE A N 1
ATOM 5238 C CA . PHE A 1 664 ? 16.171 18.018 16.459 1.00 95.75 664 PHE A CA 1
ATOM 5239 C C . PHE A 1 664 ? 16.348 17.404 15.069 1.00 95.75 664 PHE A C 1
ATOM 5241 O O . PHE A 1 664 ? 15.840 16.316 14.834 1.00 95.75 664 PHE A O 1
ATOM 5248 N N . SER A 1 665 ? 17.115 18.024 14.169 1.00 94.31 665 SER A N 1
ATOM 5249 C CA . SER A 1 665 ? 17.401 17.458 12.842 1.00 94.31 665 SER A CA 1
ATOM 5250 C C . SER A 1 665 ? 18.203 16.157 12.932 1.00 94.31 665 SER A C 1
ATOM 5252 O O . SER A 1 665 ? 17.993 15.257 12.121 1.00 94.31 665 SER A O 1
ATOM 5254 N N . ASP A 1 666 ? 19.101 16.037 13.915 1.00 92.69 666 ASP A N 1
ATOM 5255 C CA . ASP A 1 666 ? 19.829 14.794 14.189 1.00 92.69 666 ASP A CA 1
ATOM 5256 C C . ASP A 1 666 ? 18.871 13.718 14.743 1.00 92.69 666 ASP A C 1
ATOM 5258 O O . ASP A 1 666 ? 18.802 12.610 14.205 1.00 92.69 666 ASP A O 1
ATOM 5262 N N . ILE A 1 667 ? 18.089 14.054 15.781 1.00 94.50 667 ILE A N 1
ATOM 5263 C CA . ILE A 1 667 ? 17.193 13.123 16.501 1.00 94.50 667 ILE A CA 1
ATOM 5264 C C . ILE A 1 667 ? 16.010 12.668 15.627 1.00 94.50 667 ILE A C 1
ATOM 5266 O O . ILE A 1 667 ? 15.634 11.497 15.651 1.00 94.50 667 ILE A O 1
ATOM 5270 N N . TRP A 1 668 ? 15.417 13.579 14.854 1.00 95.00 668 TRP A N 1
ATOM 5271 C CA . TRP A 1 668 ? 14.226 13.346 14.028 1.00 95.00 668 TRP A CA 1
ATOM 5272 C C . TRP A 1 668 ? 14.539 13.072 12.553 1.00 95.00 668 TRP A C 1
ATOM 5274 O O . TRP A 1 668 ? 13.613 12.925 11.754 1.00 95.00 668 TRP A O 1
ATOM 5284 N N . SER A 1 669 ? 15.815 12.908 12.188 1.00 92.00 669 SER A N 1
ATOM 5285 C CA . SER A 1 669 ? 16.211 12.406 10.863 1.00 92.00 669 SER A CA 1
ATOM 5286 C C . SER A 1 669 ? 15.471 11.129 10.404 1.00 92.00 669 SER A C 1
ATOM 5288 O O . SER A 1 669 ? 15.257 11.001 9.201 1.00 92.00 669 SER A O 1
ATOM 5290 N N . PRO A 1 670 ? 14.994 10.211 11.280 1.00 91.25 670 PRO A N 1
ATOM 5291 C CA . PRO A 1 670 ? 14.187 9.066 10.848 1.00 91.25 670 PRO A CA 1
ATOM 5292 C C . PRO A 1 670 ? 12.694 9.365 10.625 1.00 91.25 670 PRO A C 1
ATOM 5294 O O . PRO A 1 670 ? 11.994 8.467 10.155 1.00 91.25 670 PRO A O 1
ATOM 5297 N N . PHE A 1 671 ? 12.198 10.547 11.012 1.00 92.75 671 PHE A N 1
ATOM 5298 C CA . PHE A 1 671 ? 10.782 10.949 10.943 1.00 92.75 671 PHE A CA 1
ATOM 5299 C C . PHE A 1 671 ? 10.521 12.029 9.881 1.00 92.75 671 PHE A C 1
ATOM 5301 O O . PHE A 1 671 ? 9.459 12.048 9.261 1.00 92.75 671 PHE A O 1
ATOM 5308 N N . ILE A 1 672 ? 11.485 12.929 9.670 1.00 93.19 672 ILE A N 1
ATOM 5309 C CA . ILE A 1 672 ? 11.384 14.034 8.711 1.00 93.19 672 ILE A CA 1
ATOM 5310 C C . ILE A 1 672 ? 11.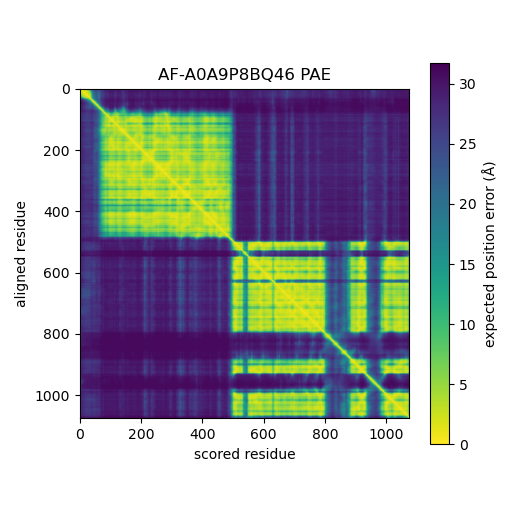679 13.503 7.295 1.00 93.19 672 ILE A C 1
ATOM 5312 O O . ILE A 1 672 ? 12.753 12.937 7.080 1.00 93.19 672 ILE A O 1
ATOM 5316 N N . PRO A 1 673 ? 10.789 13.701 6.301 1.00 92.12 673 PRO A N 1
ATOM 5317 C CA . PRO A 1 673 ? 11.074 13.341 4.913 1.00 92.12 673 PRO A CA 1
ATOM 5318 C C . PRO A 1 673 ? 12.308 14.077 4.371 1.00 92.12 673 PRO A C 1
ATOM 5320 O O . PRO A 1 673 ? 12.456 15.279 4.588 1.00 92.12 673 PRO A O 1
ATOM 5323 N N . GLU A 1 674 ? 13.158 13.395 3.597 1.00 88.62 674 GLU A N 1
ATOM 5324 C CA . GLU A 1 674 ? 14.405 13.966 3.049 1.00 88.62 674 GLU A CA 1
ATOM 5325 C C . GLU A 1 674 ? 14.166 15.286 2.290 1.00 88.62 674 GLU A C 1
ATOM 5327 O O . GLU A 1 674 ? 14.872 16.272 2.498 1.00 88.62 674 GLU A O 1
ATOM 5332 N N . SER A 1 675 ? 13.094 15.353 1.492 1.00 91.94 675 SER A N 1
ATOM 5333 C CA . SER A 1 675 ? 12.687 16.549 0.738 1.00 91.94 675 SER A CA 1
ATOM 5334 C C . SER A 1 675 ? 12.271 17.748 1.601 1.00 91.94 675 SER A C 1
ATOM 5336 O O . SER A 1 675 ? 12.114 18.846 1.076 1.00 91.94 675 SER A O 1
ATOM 5338 N N . GLN A 1 676 ? 12.047 17.543 2.898 1.00 95.50 676 GLN A N 1
ATOM 5339 C CA . GLN A 1 676 ? 11.578 18.544 3.862 1.00 95.50 676 GLN A CA 1
ATOM 5340 C C . GLN A 1 676 ? 12.639 18.872 4.926 1.00 95.50 676 GLN A C 1
ATOM 5342 O O . GLN A 1 676 ? 12.436 19.761 5.751 1.00 95.50 676 GLN A O 1
ATOM 5347 N N . TYR A 1 677 ? 13.798 18.206 4.887 1.00 93.00 677 TYR A N 1
ATOM 5348 C CA . TYR A 1 677 ? 14.873 18.380 5.864 1.00 93.00 677 TYR A CA 1
ATOM 5349 C C . TYR A 1 677 ? 15.402 19.824 5.917 1.00 93.00 677 TYR A C 1
ATOM 5351 O O . TYR A 1 677 ? 15.648 20.360 6.995 1.00 93.00 677 TYR A O 1
ATOM 5359 N N . HIS A 1 678 ? 15.504 20.498 4.765 1.00 93.81 678 HIS A N 1
ATOM 5360 C CA . HIS A 1 678 ? 15.894 21.912 4.708 1.00 93.81 678 HIS A CA 1
ATOM 5361 C C . HIS A 1 678 ? 14.825 22.858 5.278 1.00 93.81 678 HIS A C 1
ATOM 5363 O O . HIS A 1 678 ? 15.180 23.804 5.977 1.00 93.81 678 HIS A O 1
ATOM 5369 N N . THR A 1 679 ? 13.536 22.587 5.041 1.00 96.00 679 THR A N 1
ATOM 5370 C CA . THR A 1 679 ? 12.415 23.333 5.644 1.00 96.00 679 THR A CA 1
ATOM 5371 C C . THR A 1 679 ? 12.448 23.204 7.167 1.00 96.00 679 THR A C 1
ATOM 5373 O O . THR A 1 679 ? 12.409 24.203 7.886 1.00 96.00 679 THR A O 1
ATOM 5376 N N . PHE A 1 680 ? 12.650 21.980 7.664 1.00 97.38 680 PHE A N 1
ATOM 5377 C CA . PHE A 1 680 ? 12.780 21.725 9.094 1.00 97.38 680 PHE A CA 1
ATOM 5378 C C . PHE A 1 680 ? 13.991 22.439 9.710 1.00 97.38 680 PHE A C 1
ATOM 5380 O O . PHE A 1 680 ? 13.872 23.058 10.765 1.00 97.38 680 PHE A O 1
ATOM 5387 N N . GLN A 1 681 ? 15.151 22.423 9.049 1.00 94.94 681 GLN A N 1
ATOM 5388 C CA . GLN A 1 681 ? 16.325 23.164 9.522 1.00 94.94 681 GLN A CA 1
ATOM 5389 C C . GLN A 1 681 ? 16.118 24.684 9.535 1.00 94.94 681 GLN A C 1
ATOM 5391 O O . GLN A 1 681 ? 16.727 25.363 10.361 1.00 94.94 681 GLN A O 1
ATOM 5396 N N . HIS A 1 682 ? 15.276 25.218 8.647 1.00 94.81 682 HIS A N 1
ATOM 5397 C CA . HIS A 1 682 ? 14.996 26.649 8.567 1.00 94.81 682 HIS A CA 1
ATOM 5398 C C . HIS A 1 682 ? 14.094 27.152 9.703 1.00 94.81 682 HIS A C 1
ATOM 5400 O O . HIS A 1 682 ? 14.356 28.239 10.209 1.00 94.81 682 HIS A O 1
ATOM 5406 N N . GLY A 1 683 ? 13.088 26.382 10.140 1.00 94.94 683 GLY A N 1
ATOM 5407 C CA . GLY A 1 683 ? 12.140 26.855 11.162 1.00 94.94 683 GLY A CA 1
ATOM 5408 C C . GLY A 1 683 ? 11.464 25.800 12.046 1.00 94.94 683 GLY A C 1
ATOM 5409 O O . GLY A 1 683 ? 10.553 26.128 12.799 1.00 94.94 683 GLY A O 1
ATOM 5410 N N . GLY A 1 684 ? 11.870 24.532 11.995 1.00 96.56 684 GLY A N 1
ATOM 5411 C CA . GLY A 1 684 ? 11.300 23.462 12.829 1.00 96.56 684 GLY A CA 1
ATOM 5412 C C . GLY A 1 684 ? 9.901 22.996 12.417 1.00 96.56 684 GLY A C 1
ATOM 5413 O O . GLY A 1 684 ? 9.254 22.265 13.165 1.00 96.56 684 GLY A O 1
ATOM 5414 N N . TYR A 1 685 ? 9.431 23.414 11.242 1.00 98.06 685 TYR A N 1
ATOM 5415 C CA . TYR A 1 685 ? 8.152 23.034 10.644 1.00 98.06 685 TYR A CA 1
ATOM 5416 C C . TYR A 1 685 ? 8.372 22.275 9.328 1.00 98.06 685 TYR A C 1
ATOM 5418 O O . TYR A 1 685 ? 9.390 22.456 8.659 1.00 98.06 685 TYR A O 1
ATOM 5426 N N . TYR A 1 686 ? 7.445 21.380 8.982 1.00 98.31 686 TYR A N 1
ATOM 5427 C CA . TYR A 1 686 ? 7.535 20.524 7.792 1.00 98.31 686 TYR A CA 1
ATOM 5428 C C . TYR A 1 686 ? 6.191 19.858 7.463 1.00 98.31 686 TYR A C 1
ATOM 5430 O O . TYR A 1 686 ? 5.293 19.778 8.302 1.00 98.31 686 TYR A O 1
ATOM 5438 N N . ALA A 1 687 ? 6.053 19.350 6.240 1.00 97.31 687 ALA A N 1
ATOM 5439 C CA . ALA A 1 687 ? 4.901 18.570 5.793 1.00 97.31 687 ALA A CA 1
ATOM 5440 C C . ALA A 1 687 ? 5.291 17.105 5.524 1.00 97.31 687 ALA A C 1
ATOM 5442 O O . ALA A 1 687 ? 6.303 16.840 4.879 1.00 97.31 687 ALA A O 1
ATOM 5443 N N . SER A 1 688 ? 4.485 16.144 5.982 1.00 95.94 688 SER A N 1
ATOM 5444 C CA . SER A 1 688 ? 4.720 14.707 5.774 1.00 95.94 688 SER A CA 1
ATOM 5445 C C . SER A 1 688 ? 3.489 14.022 5.178 1.00 95.94 688 SER A C 1
ATOM 5447 O O . SER A 1 688 ? 2.394 14.100 5.738 1.00 95.94 688 SER A O 1
ATOM 5449 N N . GLU A 1 689 ? 3.645 13.359 4.027 1.00 94.25 689 GLU A N 1
ATOM 5450 C CA . GLU A 1 689 ? 2.577 12.577 3.387 1.00 94.25 689 GLU A CA 1
ATOM 5451 C C . GLU A 1 689 ? 2.413 11.225 4.095 1.00 94.25 689 GLU A C 1
ATOM 5453 O O . GLU A 1 689 ? 3.021 10.229 3.709 1.00 94.25 689 GLU A O 1
ATOM 5458 N N . VAL A 1 690 ? 1.585 11.196 5.143 1.00 92.19 690 VAL A N 1
ATOM 5459 C CA . VAL A 1 690 ? 1.306 9.982 5.933 1.00 92.19 690 VAL A CA 1
ATOM 5460 C C . VAL A 1 690 ? 0.490 8.943 5.162 1.00 92.19 690 VAL A C 1
ATOM 5462 O O . VAL A 1 690 ? 0.652 7.749 5.389 1.00 92.19 690 VAL A O 1
ATOM 5465 N N . VAL A 1 691 ? -0.341 9.382 4.209 1.00 87.75 691 VAL A N 1
ATOM 5466 C CA . VAL A 1 691 ? -0.962 8.511 3.200 1.00 87.75 691 VAL A CA 1
ATOM 5467 C C . VAL A 1 691 ? -0.624 9.097 1.822 1.00 87.75 691 VAL A C 1
ATOM 5469 O O . VAL A 1 691 ? -1.216 10.119 1.450 1.00 87.75 691 VAL A O 1
ATOM 5472 N N . PRO A 1 692 ? 0.326 8.503 1.068 1.00 84.50 692 PRO A N 1
ATOM 5473 C CA . PRO A 1 692 ? 0.886 9.091 -0.149 1.00 84.50 692 PRO A CA 1
ATOM 5474 C C . PRO A 1 692 ? -0.166 9.554 -1.162 1.00 84.50 692 PRO A C 1
ATOM 5476 O O . PRO A 1 692 ? -1.053 8.798 -1.560 1.00 84.50 692 PRO A O 1
ATOM 5479 N N . GLY A 1 693 ? -0.077 10.817 -1.589 1.00 84.12 693 GLY A N 1
ATOM 5480 C CA . GLY A 1 693 ? -1.019 11.415 -2.537 1.00 84.12 693 GLY A CA 1
ATOM 5481 C C . GLY A 1 693 ? -2.460 11.570 -2.029 1.00 84.12 693 GLY A C 1
ATOM 5482 O O . GLY A 1 693 ? -3.352 11.820 -2.842 1.00 84.12 693 GLY A O 1
ATOM 5483 N N . LYS A 1 694 ? -2.709 11.414 -0.719 1.00 87.75 694 LYS A N 1
ATOM 5484 C CA . LYS A 1 694 ? -4.039 11.536 -0.098 1.00 87.75 694 LYS A CA 1
ATOM 5485 C C . LYS A 1 694 ? -4.053 12.460 1.120 1.00 87.75 694 LYS A C 1
ATOM 5487 O O . LYS A 1 694 ? -4.769 13.460 1.101 1.00 87.75 694 LYS A O 1
ATOM 5492 N N . ILE A 1 695 ? -3.285 12.121 2.158 1.00 92.62 695 ILE A N 1
ATOM 5493 C CA . ILE A 1 695 ? -3.291 12.800 3.460 1.00 92.62 695 ILE A CA 1
ATOM 5494 C C . ILE A 1 695 ? -1.880 13.264 3.794 1.00 92.62 695 ILE A C 1
ATOM 5496 O O . ILE A 1 695 ? -0.940 12.467 3.825 1.00 92.62 695 ILE A O 1
ATOM 5500 N N . THR A 1 696 ? -1.772 14.548 4.112 1.00 95.94 696 THR A N 1
ATOM 5501 C CA . THR A 1 696 ? -0.565 15.174 4.648 1.00 95.94 696 THR A CA 1
ATOM 5502 C C . THR A 1 696 ? -0.813 15.591 6.092 1.00 95.94 696 THR A C 1
ATOM 5504 O O . THR A 1 696 ? -1.862 16.147 6.412 1.00 95.94 696 THR A O 1
ATOM 5507 N N . VAL A 1 697 ? 0.160 15.372 6.970 1.00 98.19 697 VAL A N 1
ATOM 5508 C CA . VAL A 1 697 ? 0.214 16.031 8.278 1.00 98.19 697 VAL A CA 1
ATOM 5509 C C . VAL A 1 697 ? 1.244 17.151 8.177 1.00 98.19 697 VAL A C 1
ATOM 5511 O O . VAL A 1 697 ? 2.381 16.918 7.767 1.00 98.19 697 VAL A O 1
ATOM 5514 N N . VAL A 1 698 ? 0.836 18.374 8.504 1.00 98.50 698 VAL A N 1
ATOM 5515 C CA . VAL A 1 698 ? 1.686 19.568 8.473 1.00 98.50 698 VAL A CA 1
ATOM 5516 C C . VAL A 1 698 ? 2.032 19.935 9.910 1.00 98.50 698 VAL A C 1
ATOM 5518 O O . VAL A 1 698 ? 1.167 20.387 10.664 1.00 98.50 698 VAL A O 1
ATOM 5521 N N . ALA A 1 699 ? 3.284 19.698 10.290 1.00 98.38 699 ALA A N 1
ATOM 5522 C CA . ALA A 1 699 ? 3.806 19.970 11.618 1.00 98.38 699 ALA A CA 1
ATOM 5523 C C . ALA A 1 699 ? 4.299 21.413 11.716 1.00 98.38 699 ALA A C 1
ATOM 5525 O O . ALA A 1 699 ? 5.179 21.845 10.971 1.00 98.38 699 ALA A O 1
ATOM 5526 N N . LEU A 1 700 ? 3.707 22.155 12.648 1.00 98.50 700 LEU A N 1
ATOM 5527 C CA . LEU A 1 700 ? 3.953 23.567 12.889 1.00 98.50 700 LEU A CA 1
ATOM 5528 C C . LEU A 1 700 ? 4.825 23.750 14.134 1.00 98.50 700 LEU A C 1
ATOM 5530 O O . LEU A 1 700 ? 4.504 23.239 15.209 1.00 98.50 700 LEU A O 1
ATOM 5534 N N . ASN A 1 701 ? 5.870 24.569 14.018 1.00 98.12 701 ASN A N 1
ATOM 5535 C CA . ASN A 1 701 ? 6.615 25.073 15.166 1.00 98.12 701 ASN A CA 1
ATOM 5536 C C . ASN A 1 701 ? 5.819 26.194 15.852 1.00 98.12 701 ASN A C 1
ATOM 5538 O O . ASN A 1 701 ? 6.014 27.381 15.608 1.00 98.12 701 ASN A O 1
ATOM 5542 N N . THR A 1 702 ? 4.873 25.818 16.709 1.00 97.56 702 THR A N 1
ATOM 5543 C CA . THR A 1 702 ? 3.966 26.774 17.364 1.00 97.56 702 THR A CA 1
ATOM 5544 C C . THR A 1 702 ? 4.659 27.739 18.327 1.00 97.56 702 THR A C 1
ATOM 5546 O O . THR A 1 702 ? 4.028 28.698 18.761 1.00 97.56 702 THR A O 1
ATOM 5549 N N . LEU A 1 703 ? 5.943 27.533 18.646 1.00 97.12 703 LEU A N 1
ATOM 5550 C CA . LEU A 1 703 ? 6.721 28.464 19.467 1.00 97.12 703 LEU A CA 1
ATOM 5551 C C . LEU A 1 703 ? 6.960 29.804 18.767 1.00 97.12 703 LEU A C 1
ATOM 5553 O O . LEU A 1 703 ? 7.084 30.812 19.453 1.00 97.12 703 LEU A O 1
ATOM 5557 N N . TYR A 1 704 ? 6.945 29.859 17.430 1.00 97.38 704 TYR A N 1
ATOM 5558 C CA . TYR A 1 704 ? 6.966 31.137 16.706 1.00 97.38 704 TYR A CA 1
ATOM 5559 C C . TYR A 1 704 ? 5.649 31.910 16.781 1.00 97.38 704 TYR A C 1
ATOM 5561 O O . TYR A 1 704 ? 5.608 33.080 16.424 1.00 97.38 704 TYR A O 1
ATOM 5569 N N . PHE A 1 705 ? 4.575 31.287 17.269 1.00 95.94 705 PHE A N 1
ATOM 5570 C CA . PHE A 1 705 ? 3.296 31.959 17.494 1.00 95.94 705 PHE A CA 1
ATOM 5571 C C . PHE A 1 705 ? 3.058 32.262 18.978 1.00 95.94 705 PHE A C 1
ATOM 5573 O O . PHE A 1 705 ? 2.134 33.004 19.292 1.00 95.94 705 PHE A O 1
ATOM 5580 N N . TYR A 1 706 ? 3.839 31.670 19.889 1.00 95.00 706 TYR A N 1
ATOM 5581 C CA . TYR A 1 706 ? 3.551 31.609 21.323 1.00 95.00 706 TYR A CA 1
ATOM 5582 C C . TYR A 1 706 ? 3.960 32.890 22.064 1.00 95.00 706 TYR A C 1
ATOM 5584 O O . TYR A 1 706 ? 5.129 33.262 22.059 1.00 95.00 706 TYR A O 1
ATOM 5592 N N . ASN A 1 707 ? 3.019 33.516 22.779 1.00 90.62 707 ASN A N 1
ATOM 5593 C CA . ASN A 1 707 ? 3.231 34.769 23.523 1.00 90.62 707 ASN A CA 1
ATOM 5594 C C . ASN A 1 707 ? 4.354 34.711 24.570 1.00 90.62 707 ASN A C 1
ATOM 5596 O O . ASN A 1 707 ? 4.917 35.746 24.913 1.00 90.62 707 ASN A O 1
ATOM 5600 N N . SER A 1 708 ? 4.675 33.524 25.091 1.00 90.56 708 SER A N 1
ATOM 5601 C CA . SER A 1 708 ? 5.749 33.350 26.076 1.00 90.56 708 SER A CA 1
ATOM 5602 C C . SER A 1 708 ? 7.136 33.150 25.443 1.00 90.56 708 SER A C 1
ATOM 5604 O O . SER A 1 708 ? 8.120 33.035 26.173 1.00 90.56 708 SER A O 1
ATOM 5606 N N . ASN A 1 709 ? 7.248 33.113 24.107 1.00 94.94 709 ASN A N 1
ATOM 5607 C CA . ASN A 1 709 ? 8.532 33.082 23.406 1.00 94.94 709 ASN A CA 1
ATOM 5608 C C . ASN A 1 709 ? 9.069 34.506 23.195 1.00 94.94 709 ASN A C 1
ATOM 5610 O O . ASN A 1 709 ? 8.898 35.107 22.140 1.00 94.94 709 ASN A O 1
ATOM 5614 N N . ALA A 1 710 ? 9.774 35.036 24.193 1.00 92.69 710 ALA A N 1
ATOM 5615 C CA . ALA A 1 710 ? 10.321 36.396 24.175 1.00 92.69 710 ALA A CA 1
ATOM 5616 C C . ALA A 1 710 ? 11.503 36.633 23.196 1.00 92.69 710 ALA A C 1
ATOM 5618 O O . ALA A 1 710 ? 12.186 37.651 23.314 1.00 92.69 710 ALA A O 1
ATOM 5619 N N . ALA A 1 711 ? 11.796 35.700 22.279 1.00 92.06 711 ALA A N 1
ATOM 5620 C CA . ALA A 1 711 ? 12.857 35.837 21.273 1.00 92.06 711 ALA A CA 1
ATOM 5621 C C . ALA A 1 711 ? 12.356 36.193 19.861 1.00 92.06 711 ALA A C 1
ATOM 5623 O O . ALA A 1 711 ? 13.188 36.377 18.972 1.00 92.06 711 ALA A O 1
ATOM 5624 N N . VAL A 1 712 ? 11.038 36.268 19.647 1.00 92.62 712 VAL A N 1
ATOM 5625 C CA . VAL A 1 712 ? 10.405 36.606 18.360 1.00 92.62 712 VAL A CA 1
ATOM 5626 C C . VAL A 1 712 ? 9.168 37.473 18.603 1.00 92.62 712 VAL A C 1
ATOM 5628 O O . VAL A 1 712 ? 8.467 37.273 19.594 1.00 92.62 712 VAL A O 1
ATOM 5631 N N . ASP A 1 713 ? 8.852 38.377 17.678 1.00 89.38 713 ASP A N 1
ATOM 5632 C CA . ASP A 1 713 ? 7.666 39.250 17.730 1.00 89.38 713 ASP A CA 1
ATOM 5633 C C . ASP A 1 713 ? 6.484 38.638 16.932 1.00 89.38 713 ASP A C 1
ATOM 5635 O O . ASP A 1 713 ? 5.606 39.313 16.390 1.00 89.38 713 ASP A O 1
ATOM 5639 N N . GLY A 1 714 ? 6.447 37.304 16.852 1.00 88.94 714 GLY A N 1
ATOM 5640 C CA . GLY A 1 714 ? 5.355 36.527 16.273 1.00 88.94 714 GLY A CA 1
ATOM 5641 C C . GLY A 1 714 ? 5.185 36.720 14.765 1.00 88.94 714 GLY A C 1
ATOM 5642 O O . GLY A 1 714 ? 5.886 36.106 13.964 1.00 88.94 714 GLY A O 1
ATOM 5643 N N . CYS A 1 715 ? 4.187 37.516 14.379 1.00 91.00 715 CYS A N 1
ATOM 5644 C CA . CYS A 1 715 ? 3.786 37.748 12.987 1.00 91.00 715 CYS A CA 1
ATOM 5645 C C . CYS A 1 715 ? 3.608 39.252 12.704 1.00 91.00 715 CYS A C 1
ATOM 5647 O O . CYS A 1 715 ? 2.789 39.636 11.865 1.00 91.00 715 CYS A O 1
ATOM 5649 N N . ASP A 1 716 ? 4.322 40.101 13.449 1.00 85.69 716 ASP A N 1
ATOM 5650 C CA . ASP A 1 716 ? 4.164 41.561 13.429 1.00 85.69 716 ASP A CA 1
ATOM 5651 C C . ASP A 1 716 ? 4.867 42.235 12.234 1.00 85.69 716 ASP A C 1
ATOM 5653 O O . ASP A 1 716 ? 4.510 43.354 11.858 1.00 85.69 716 ASP A O 1
ATOM 5657 N N . SER A 1 717 ? 5.836 41.563 11.599 1.00 88.56 717 SER A N 1
ATOM 5658 C CA . SER A 1 717 ? 6.536 42.057 10.403 1.00 88.56 717 SER A CA 1
ATOM 5659 C C . SER A 1 717 ? 6.769 40.962 9.349 1.00 88.56 717 SER A C 1
ATOM 5661 O O . SER A 1 717 ? 6.497 39.787 9.601 1.00 88.56 717 SER A O 1
ATOM 5663 N N . GLU A 1 718 ? 7.241 41.354 8.157 1.00 83.38 718 GLU A N 1
ATOM 5664 C CA . GLU A 1 718 ? 7.591 40.429 7.062 1.00 83.38 718 GLU A CA 1
ATOM 5665 C C . GLU A 1 718 ? 8.845 39.589 7.366 1.00 83.38 718 GLU A C 1
ATOM 5667 O O . GLU A 1 718 ? 8.946 38.483 6.855 1.00 83.38 718 GLU A O 1
ATOM 5672 N N . ASP A 1 719 ? 9.759 40.075 8.216 1.00 85.44 719 ASP A N 1
ATOM 5673 C CA . ASP A 1 719 ? 11.025 39.399 8.554 1.00 85.44 719 ASP A CA 1
ATOM 5674 C C . ASP A 1 719 ? 10.918 38.492 9.811 1.00 85.44 719 ASP A C 1
ATOM 5676 O O . ASP A 1 719 ? 11.919 37.926 10.256 1.00 85.44 719 ASP A O 1
ATOM 5680 N N . GLU A 1 720 ? 9.732 38.370 10.428 1.00 93.62 720 GLU A N 1
ATOM 5681 C CA . GLU A 1 720 ? 9.525 37.519 11.614 1.00 93.62 720 GLU A CA 1
ATOM 5682 C C . GLU A 1 720 ? 9.310 36.039 11.237 1.00 93.62 720 GLU A C 1
ATOM 5684 O O . GLU A 1 720 ? 8.521 35.740 10.335 1.00 93.62 720 GLU A O 1
ATOM 5689 N N . PRO A 1 721 ? 9.886 35.072 11.983 1.00 94.50 721 PRO A N 1
ATOM 5690 C CA . PRO A 1 721 ? 9.803 33.651 11.637 1.00 94.50 721 PRO A CA 1
ATOM 5691 C C . PRO A 1 721 ? 8.377 33.079 11.723 1.00 94.50 721 PRO A C 1
ATOM 5693 O O . PRO A 1 721 ? 8.069 32.085 11.060 1.00 94.50 721 PRO A O 1
ATOM 5696 N N . GLY A 1 722 ? 7.481 33.697 12.503 1.00 94.69 722 GLY A N 1
ATOM 5697 C CA . GLY A 1 722 ? 6.062 33.342 12.490 1.00 94.69 722 GLY A CA 1
ATOM 5698 C C . GLY A 1 722 ? 5.359 33.798 11.207 1.00 94.69 722 GLY A C 1
ATOM 5699 O O . GLY A 1 722 ? 4.480 33.087 10.720 1.00 94.69 722 GLY A O 1
ATOM 5700 N N . THR A 1 723 ? 5.777 34.915 10.600 1.00 95.25 723 THR A N 1
ATOM 5701 C CA . THR A 1 723 ? 5.310 35.328 9.268 1.00 95.25 723 THR A CA 1
ATOM 5702 C C . THR A 1 723 ? 5.821 34.384 8.185 1.00 95.25 723 THR A C 1
ATOM 5704 O O . THR A 1 723 ? 4.991 33.872 7.431 1.00 95.25 723 THR A O 1
ATOM 5707 N N . ASP A 1 724 ? 7.123 34.075 8.163 1.00 95.00 724 ASP A N 1
ATOM 5708 C CA . ASP A 1 724 ? 7.719 33.109 7.222 1.00 95.00 724 ASP A CA 1
ATOM 5709 C C . ASP A 1 724 ? 6.979 31.761 7.249 1.00 95.00 724 ASP A C 1
ATOM 5711 O O . ASP A 1 724 ? 6.622 31.198 6.211 1.00 95.00 724 ASP A O 1
ATOM 5715 N N . GLN A 1 725 ? 6.690 31.250 8.451 1.00 97.62 725 GLN A N 1
ATOM 5716 C CA . GLN A 1 725 ? 5.980 29.985 8.619 1.00 97.62 725 GLN A CA 1
ATOM 5717 C C . GLN A 1 725 ? 4.528 30.041 8.117 1.00 97.62 725 GLN A C 1
ATOM 5719 O O . GLN A 1 725 ? 4.039 29.053 7.565 1.00 97.62 725 GLN A O 1
ATOM 5724 N N . MET A 1 726 ? 3.820 31.160 8.307 1.00 96.69 726 MET A N 1
ATOM 5725 C CA . MET A 1 726 ? 2.458 31.322 7.783 1.00 96.69 726 MET A CA 1
ATOM 5726 C C . MET A 1 726 ? 2.458 31.409 6.252 1.00 96.69 726 MET A C 1
ATOM 5728 O O . MET A 1 726 ? 1.608 30.789 5.615 1.00 96.69 726 MET A O 1
ATOM 5732 N N . ASP A 1 727 ? 3.421 32.114 5.658 1.00 95.94 727 ASP A N 1
ATOM 5733 C CA . ASP A 1 727 ? 3.568 32.227 4.202 1.00 95.94 727 ASP A CA 1
ATOM 5734 C C . ASP A 1 727 ? 3.909 30.868 3.570 1.00 95.94 727 ASP A C 1
ATOM 5736 O O . ASP A 1 727 ? 3.272 30.455 2.595 1.00 95.94 727 ASP A O 1
ATOM 5740 N N . TRP A 1 728 ? 4.839 30.116 4.172 1.00 97.25 728 TRP A N 1
ATOM 5741 C CA . TRP A 1 728 ? 5.122 28.728 3.792 1.00 97.25 728 TRP A CA 1
ATOM 5742 C C . TRP A 1 728 ? 3.873 27.840 3.896 1.00 97.25 728 TRP A C 1
ATOM 5744 O O . TRP A 1 728 ? 3.545 27.124 2.946 1.00 97.25 728 TRP A O 1
ATOM 5754 N N . LEU A 1 729 ? 3.135 27.921 5.010 1.00 98.00 729 LEU A N 1
ATOM 5755 C CA . LEU A 1 729 ? 1.919 27.137 5.232 1.00 98.00 729 LEU A CA 1
ATOM 5756 C C . LEU A 1 729 ? 0.857 27.409 4.155 1.00 98.00 729 LEU A C 1
ATOM 5758 O O . LEU A 1 729 ? 0.206 26.475 3.687 1.00 98.00 729 LEU A O 1
ATOM 5762 N N . GLU A 1 730 ? 0.686 28.660 3.725 1.00 96.81 730 GLU A N 1
ATOM 5763 C CA . GLU A 1 730 ? -0.231 28.987 2.629 1.00 96.81 730 GLU A CA 1
ATOM 5764 C C . GLU A 1 730 ? 0.203 28.386 1.288 1.00 96.81 730 GLU A C 1
ATOM 5766 O O . GLU A 1 730 ? -0.641 27.867 0.551 1.00 96.81 730 GLU A O 1
ATOM 5771 N N . VAL A 1 731 ? 1.502 28.411 0.976 1.00 96.25 731 VAL A N 1
ATOM 5772 C CA . VAL A 1 731 ? 2.046 27.802 -0.249 1.00 96.25 731 VAL A CA 1
ATOM 5773 C C . VAL A 1 731 ? 1.842 26.284 -0.249 1.00 96.25 731 VAL A C 1
ATOM 5775 O O . VAL A 1 731 ? 1.396 25.733 -1.261 1.00 96.25 731 VAL A O 1
ATOM 5778 N N . GLU A 1 732 ? 2.096 25.610 0.875 1.00 96.69 732 GLU A N 1
ATOM 5779 C CA . GLU A 1 732 ? 1.861 24.168 1.013 1.00 96.69 732 GLU A CA 1
ATOM 5780 C C . GLU A 1 732 ? 0.368 23.823 0.921 1.00 96.69 732 GLU A C 1
ATOM 5782 O O . GLU A 1 732 ? -0.014 22.939 0.154 1.00 96.69 732 GLU A O 1
ATOM 5787 N N . LEU A 1 733 ? -0.514 24.544 1.621 1.00 96.62 733 LEU A N 1
ATOM 5788 C CA . LEU A 1 733 ? -1.959 24.292 1.566 1.00 96.62 733 LEU A CA 1
ATOM 5789 C C . LEU A 1 733 ? -2.541 24.514 0.163 1.00 96.62 733 LEU A C 1
ATOM 5791 O O . LEU A 1 733 ? -3.388 23.739 -0.284 1.00 96.62 733 LEU A O 1
ATOM 5795 N N . GLU A 1 734 ? -2.070 25.522 -0.572 1.00 94.94 734 GLU A N 1
ATOM 5796 C CA . GLU A 1 734 ? -2.471 25.755 -1.961 1.00 94.94 734 GLU A CA 1
ATOM 5797 C C . GLU A 1 734 ? -1.881 24.701 -2.924 1.00 94.94 734 GLU A C 1
ATOM 5799 O O . GLU A 1 734 ? -2.516 24.335 -3.918 1.00 94.94 734 GLU A O 1
ATOM 5804 N N . SER A 1 735 ? -0.701 24.147 -2.622 1.00 93.31 735 SER A N 1
ATOM 5805 C CA . SER A 1 735 ? -0.141 22.977 -3.316 1.00 93.31 735 SER A CA 1
ATOM 5806 C C . SER A 1 735 ? -1.008 21.728 -3.095 1.00 93.31 735 SER A C 1
ATOM 5808 O O . SER A 1 735 ? -1.418 21.071 -4.059 1.00 93.31 735 SER A O 1
ATOM 5810 N N . LEU A 1 736 ? -1.389 21.444 -1.845 1.00 93.69 736 LEU A N 1
ATOM 5811 C CA . LEU A 1 736 ? -2.280 20.337 -1.482 1.00 93.69 736 LEU A CA 1
ATOM 5812 C C . LEU A 1 736 ? -3.678 20.498 -2.101 1.00 93.69 736 LEU A C 1
ATOM 5814 O O . LEU A 1 736 ? -4.206 19.529 -2.654 1.00 93.69 736 LEU A O 1
ATOM 5818 N N . ARG A 1 737 ? -4.231 21.721 -2.133 1.00 91.88 737 ARG A N 1
ATOM 5819 C CA . ARG A 1 737 ? -5.483 22.046 -2.842 1.00 91.88 737 ARG A CA 1
ATOM 5820 C C . ARG A 1 737 ? -5.412 21.659 -4.318 1.00 91.88 737 ARG A C 1
ATOM 5822 O O . ARG A 1 737 ? -6.291 20.953 -4.815 1.00 91.88 737 ARG A O 1
ATOM 5829 N N . LYS A 1 738 ? -4.352 22.074 -5.024 1.00 89.50 738 LYS A N 1
ATOM 5830 C CA . LYS A 1 738 ? -4.129 21.736 -6.446 1.00 89.50 738 LYS A CA 1
ATOM 5831 C C . LYS A 1 738 ? -3.988 20.228 -6.665 1.00 89.50 738 LYS A C 1
ATOM 5833 O O . LYS A 1 738 ? -4.478 19.712 -7.670 1.00 89.50 738 LYS A O 1
ATOM 5838 N N . ARG A 1 739 ? -3.370 19.521 -5.715 1.00 86.69 739 ARG A N 1
ATOM 5839 C CA . ARG A 1 739 ? -3.223 18.054 -5.708 1.00 86.69 739 ARG A CA 1
ATOM 5840 C C . ARG A 1 739 ? -4.484 17.299 -5.257 1.00 86.69 739 ARG A C 1
ATOM 5842 O O . ARG A 1 739 ? -4.516 16.082 -5.409 1.00 86.69 739 ARG A O 1
ATOM 5849 N N . LYS A 1 740 ? -5.528 17.994 -4.779 1.00 87.31 740 LYS A N 1
ATOM 5850 C CA . LYS A 1 740 ? -6.764 17.423 -4.196 1.00 87.31 740 LYS A CA 1
ATOM 5851 C C . LYS A 1 740 ? -6.497 16.515 -2.987 1.00 87.31 740 LYS A C 1
ATOM 5853 O O . LYS A 1 740 ? -7.127 15.470 -2.835 1.00 87.31 740 LYS A O 1
ATOM 5858 N N . MET A 1 741 ? -5.538 16.916 -2.160 1.00 89.81 741 MET A N 1
ATOM 5859 C CA . MET A 1 741 ? -5.162 16.237 -0.921 1.00 89.81 741 MET A CA 1
ATOM 5860 C C . MET A 1 741 ? -5.742 16.958 0.293 1.00 89.81 741 MET A C 1
ATOM 5862 O O . MET A 1 741 ? -6.061 18.145 0.221 1.00 89.81 741 MET A O 1
ATOM 5866 N N . THR A 1 742 ? -5.841 16.248 1.413 1.00 92.81 742 THR A N 1
ATOM 5867 C CA . THR A 1 742 ? -6.298 16.797 2.695 1.00 92.81 742 THR A CA 1
ATOM 5868 C C . THR A 1 742 ? -5.157 16.925 3.697 1.00 92.81 742 THR A C 1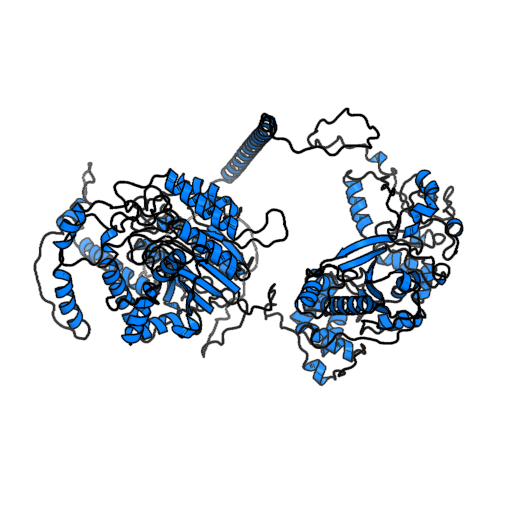
ATOM 5870 O O . THR A 1 742 ? -4.243 16.099 3.711 1.00 92.81 742 THR A O 1
ATOM 5873 N N . ALA A 1 743 ? -5.232 17.937 4.559 1.00 95.56 743 ALA A N 1
ATOM 5874 C CA . ALA A 1 743 ? -4.221 18.260 5.555 1.00 95.56 743 ALA A CA 1
ATOM 5875 C C . ALA A 1 743 ? -4.759 18.139 6.989 1.00 95.56 743 ALA A C 1
ATOM 5877 O O . ALA A 1 743 ? -5.801 18.710 7.316 1.00 95.56 743 ALA A O 1
ATOM 5878 N N . TYR A 1 744 ? -4.007 17.481 7.867 1.00 97.81 744 TYR A N 1
ATOM 5879 C CA . TYR A 1 744 ? -4.093 17.724 9.307 1.00 97.81 744 TYR A CA 1
ATOM 5880 C C . TYR A 1 744 ? -3.032 18.752 9.694 1.00 97.81 744 TYR A C 1
ATOM 5882 O O . TYR A 1 744 ? -1.857 18.561 9.383 1.00 97.81 744 TYR A O 1
ATOM 5890 N N . LEU A 1 745 ? -3.424 19.828 10.378 1.00 98.25 745 LEU A N 1
ATOM 5891 C CA . LEU A 1 745 ? -2.463 20.740 11.001 1.00 98.25 745 LEU A CA 1
ATOM 5892 C C . LEU A 1 745 ? -2.152 20.234 12.409 1.00 98.25 745 LEU A C 1
ATOM 5894 O O . LEU A 1 745 ? -3.071 19.990 13.188 1.00 98.25 745 LEU A O 1
ATOM 5898 N N . THR A 1 746 ? -0.874 20.084 12.741 1.00 98.38 746 THR A N 1
ATOM 5899 C CA . THR A 1 746 ? -0.429 19.654 14.072 1.00 98.38 746 THR A CA 1
ATOM 5900 C C . THR A 1 746 ? 0.584 20.633 14.645 1.00 98.38 746 THR A C 1
ATOM 5902 O O . THR A 1 746 ? 1.345 21.259 13.910 1.00 98.38 746 THR A O 1
ATOM 5905 N N . GLY A 1 747 ? 0.587 20.786 15.962 1.00 97.44 747 GLY A N 1
ATOM 5906 C CA . GLY A 1 747 ? 1.545 21.604 16.697 1.00 97.44 747 GLY A CA 1
ATOM 5907 C C . GLY A 1 747 ? 1.396 21.363 18.193 1.00 97.44 747 GLY A C 1
ATOM 5908 O O . GLY A 1 747 ? 0.496 20.641 18.613 1.00 97.44 747 GLY A O 1
ATOM 5909 N N . HIS A 1 748 ? 2.249 21.962 19.015 1.00 97.25 748 HIS A N 1
ATOM 5910 C CA . HIS A 1 748 ? 2.148 21.772 20.460 1.00 97.25 748 HIS A CA 1
ATOM 5911 C C . HIS A 1 748 ? 1.139 22.744 21.090 1.00 97.25 748 HIS A C 1
ATOM 5913 O O . HIS A 1 748 ? 0.067 22.334 21.539 1.00 97.25 748 HIS A O 1
ATOM 5919 N N . VAL A 1 749 ? 1.438 24.047 21.043 1.00 95.25 749 VAL A N 1
ATOM 5920 C CA . VAL A 1 749 ? 0.606 25.096 21.647 1.00 95.25 749 VAL A CA 1
ATOM 5921 C C . VAL A 1 749 ? -0.638 25.340 20.777 1.00 95.25 749 VAL A C 1
ATOM 5923 O O . VAL A 1 749 ? -0.489 25.652 19.589 1.00 95.25 749 VAL A O 1
ATOM 5926 N N . PRO A 1 750 ? -1.865 25.248 21.325 1.00 93.44 750 PRO A N 1
ATOM 5927 C CA . PRO A 1 750 ? -3.091 25.433 20.555 1.00 93.44 750 PRO A CA 1
ATOM 5928 C C . PRO A 1 750 ? -3.353 26.899 20.160 1.00 93.44 750 PRO A C 1
ATOM 5930 O O . PRO A 1 750 ? -2.974 27.816 20.894 1.00 93.44 750 PRO A O 1
ATOM 5933 N N . PRO A 1 751 ? -4.068 27.143 19.041 1.00 90.69 751 PRO A N 1
ATOM 5934 C CA . PRO A 1 751 ? -4.426 28.477 18.570 1.00 90.69 751 PRO A CA 1
ATOM 5935 C C . PRO A 1 751 ? -5.525 29.084 19.453 1.00 90.69 751 PRO A C 1
ATOM 5937 O O . PRO A 1 751 ? -6.719 28.983 19.165 1.00 90.69 751 PRO A O 1
ATOM 5940 N N . ALA A 1 752 ? -5.108 29.724 20.543 1.00 84.62 752 ALA A N 1
ATOM 5941 C CA . ALA A 1 752 ? -5.968 30.408 21.504 1.00 84.62 752 ALA A CA 1
ATOM 5942 C C . ALA A 1 752 ? -5.538 31.872 21.680 1.00 84.62 752 ALA A C 1
ATOM 5944 O O . ALA A 1 752 ? -4.346 32.173 21.652 1.00 84.62 752 ALA A O 1
ATOM 5945 N N . ARG A 1 753 ? -6.496 32.779 21.929 1.00 79.38 753 ARG A N 1
ATOM 5946 C CA . ARG A 1 753 ? -6.260 34.238 22.028 1.00 79.38 753 ARG A CA 1
ATOM 5947 C C . ARG A 1 753 ? -5.213 34.649 23.065 1.00 79.38 753 ARG A C 1
ATOM 5949 O O . ARG A 1 753 ? -4.538 35.649 22.868 1.00 79.38 753 ARG A O 1
ATOM 5956 N N . LYS A 1 754 ? -5.102 33.910 24.172 1.00 78.94 754 LYS A N 1
ATOM 5957 C CA . LYS A 1 754 ? -4.095 34.157 25.219 1.00 78.94 754 LYS A CA 1
ATOM 5958 C C . LYS A 1 754 ? -2.750 33.493 24.932 1.00 78.94 754 LYS A C 1
ATOM 5960 O O . LYS A 1 754 ? -1.733 33.959 25.432 1.00 78.94 754 LYS A O 1
ATOM 5965 N N . SER A 1 755 ? -2.741 32.417 24.148 1.00 83.94 755 SER A N 1
ATOM 5966 C CA . SER A 1 755 ? -1.533 31.646 23.852 1.00 83.94 755 SER A CA 1
ATOM 5967 C C . SER A 1 755 ? -0.783 32.202 22.646 1.00 83.94 755 SER A C 1
ATOM 5969 O O . SER A 1 755 ? 0.437 32.274 22.691 1.00 83.94 755 SER A O 1
ATOM 5971 N N . TYR A 1 756 ? -1.480 32.594 21.578 1.00 91.12 756 TYR A N 1
ATOM 5972 C CA . TYR A 1 756 ? -0.843 33.099 20.358 1.00 91.12 756 TYR A CA 1
ATOM 5973 C C . TYR A 1 756 ? -0.736 34.627 20.349 1.00 91.12 756 TYR A C 1
ATOM 5975 O O . TYR A 1 756 ? -1.609 35.303 20.904 1.00 91.12 756 TYR A O 1
ATOM 5983 N N . SER A 1 757 ? 0.276 35.168 19.661 1.00 90.75 757 SER A N 1
ATOM 5984 C CA . SER A 1 757 ? 0.347 36.609 19.388 1.00 90.75 757 SER A CA 1
ATOM 5985 C C . SER A 1 757 ? -0.915 37.069 18.652 1.00 90.75 757 SER A C 1
ATOM 5987 O O . SER A 1 757 ? -1.455 36.304 17.842 1.00 90.75 757 SER A O 1
ATOM 5989 N N . PRO A 1 758 ? -1.431 38.289 18.902 1.00 87.31 758 PRO A N 1
ATOM 5990 C CA . PRO A 1 758 ? -2.656 38.756 18.255 1.00 87.31 758 PRO A CA 1
ATOM 5991 C C . PRO A 1 758 ? -2.580 38.671 16.724 1.00 87.31 758 PRO A C 1
ATOM 5993 O O . PRO A 1 758 ? -3.513 38.193 16.078 1.00 87.31 758 PRO A O 1
ATOM 5996 N N . THR A 1 759 ? -1.433 39.039 16.150 1.00 88.94 759 THR A N 1
ATOM 5997 C CA . THR A 1 759 ? -1.152 38.963 14.712 1.00 88.94 759 THR A CA 1
ATOM 5998 C C . THR A 1 759 ? -1.133 37.523 14.203 1.00 88.94 759 THR A C 1
ATOM 6000 O O . THR A 1 759 ? -1.876 37.205 13.269 1.00 88.94 759 THR A O 1
ATOM 6003 N N . CYS A 1 760 ? -0.385 36.612 14.836 1.00 91.62 760 CYS A N 1
ATOM 6004 C CA . CYS A 1 760 ? -0.361 35.205 14.430 1.00 91.62 760 CYS A CA 1
ATOM 6005 C C . CYS A 1 760 ? -1.722 34.526 14.616 1.00 91.62 760 CYS A C 1
ATOM 6007 O O . CYS A 1 760 ? -2.129 33.730 13.772 1.00 91.62 760 CYS A O 1
ATOM 6009 N N . PHE A 1 761 ? -2.466 34.852 15.673 1.00 92.31 761 PHE A N 1
ATOM 6010 C CA . PHE A 1 761 ? -3.799 34.307 15.920 1.00 92.31 761 PHE A CA 1
ATOM 6011 C C . PHE A 1 761 ? -4.806 34.725 14.837 1.00 92.31 761 PHE A C 1
ATOM 6013 O O . PHE A 1 761 ? -5.575 33.889 14.348 1.00 92.31 761 PHE A O 1
ATOM 6020 N N . VAL A 1 762 ? -4.776 35.994 14.414 1.00 89.88 762 VAL A N 1
ATOM 6021 C CA . VAL A 1 762 ? -5.593 36.507 13.302 1.00 89.88 762 VAL A CA 1
ATOM 6022 C C . VAL A 1 762 ? -5.191 35.848 11.979 1.00 89.88 762 VAL A C 1
ATOM 6024 O O . VAL A 1 762 ? -6.066 35.335 11.278 1.00 89.88 762 VAL A O 1
ATOM 6027 N N . ARG A 1 763 ? -3.889 35.782 11.658 1.00 92.06 763 ARG A N 1
ATOM 6028 C CA . ARG A 1 763 ? -3.387 35.129 10.433 1.00 92.06 763 ARG A CA 1
ATOM 6029 C C . ARG A 1 763 ? -3.751 33.643 10.379 1.00 92.06 763 ARG A C 1
ATOM 6031 O O . ARG A 1 763 ? -4.324 33.192 9.389 1.00 92.06 763 ARG A O 1
ATOM 6038 N N . TYR A 1 764 ? -3.512 32.904 11.462 1.00 95.12 764 TYR A N 1
ATOM 6039 C CA . TYR A 1 764 ? -3.879 31.492 11.576 1.00 95.12 764 TYR A CA 1
ATOM 6040 C C . TYR A 1 764 ? -5.388 31.286 11.397 1.00 95.12 764 TYR A C 1
ATOM 6042 O O . TYR A 1 764 ? -5.814 30.399 10.658 1.00 95.12 764 TYR A O 1
ATOM 6050 N N . THR A 1 765 ? -6.213 32.127 12.034 1.00 93.75 765 THR A N 1
ATOM 6051 C CA . THR A 1 765 ? -7.677 32.076 11.900 1.00 93.75 765 THR A CA 1
ATOM 6052 C C . THR A 1 765 ? -8.117 32.329 10.456 1.00 93.75 765 THR A C 1
ATOM 6054 O O . THR A 1 765 ? -9.003 31.638 9.956 1.00 93.75 765 THR A O 1
ATOM 6057 N N . ASP A 1 766 ? -7.501 33.279 9.752 1.00 92.25 766 ASP A N 1
ATOM 6058 C CA . ASP A 1 766 ? -7.798 33.541 8.342 1.00 92.25 766 ASP A CA 1
ATOM 6059 C C . ASP A 1 766 ? -7.425 32.355 7.434 1.00 92.25 766 ASP A C 1
ATOM 6061 O O . ASP A 1 766 ? -8.260 31.937 6.629 1.00 92.25 766 ASP A O 1
ATOM 6065 N N . ILE A 1 767 ? -6.243 31.752 7.613 1.00 94.31 767 ILE A N 1
ATOM 6066 C CA . ILE A 1 767 ? -5.815 30.540 6.889 1.00 94.31 767 ILE A CA 1
ATOM 6067 C C . ILE A 1 767 ? -6.778 29.374 7.177 1.00 94.31 767 ILE A C 1
ATOM 6069 O O . ILE A 1 767 ? -7.321 28.774 6.245 1.00 94.31 767 ILE A O 1
ATOM 6073 N N . ALA A 1 768 ? -7.077 29.101 8.450 1.00 94.12 768 ALA A N 1
ATOM 6074 C CA . ALA A 1 768 ? -7.992 28.037 8.870 1.00 94.12 768 ALA A CA 1
ATOM 6075 C C . ALA A 1 768 ? -9.405 28.182 8.271 1.00 94.12 768 ALA A C 1
ATOM 6077 O O . ALA A 1 768 ? -10.048 27.184 7.950 1.00 94.12 768 ALA A O 1
ATOM 6078 N N . LEU A 1 769 ? -9.897 29.413 8.088 1.00 92.12 769 LEU A N 1
ATOM 6079 C CA . LEU A 1 769 ? -11.193 29.684 7.451 1.00 92.12 769 LEU A CA 1
ATOM 6080 C C . LEU A 1 769 ? -11.128 29.688 5.910 1.00 92.12 769 LEU A C 1
ATOM 6082 O O . LEU A 1 769 ? -12.135 29.402 5.259 1.00 92.12 769 LEU A O 1
ATOM 6086 N N . ARG A 1 770 ? -9.974 30.002 5.304 1.00 91.62 770 ARG A N 1
ATOM 6087 C CA . ARG A 1 770 ? -9.780 30.000 3.840 1.00 91.62 770 ARG A CA 1
ATOM 6088 C C . ARG A 1 770 ? -9.517 28.622 3.242 1.00 91.62 770 ARG A C 1
ATOM 6090 O O . ARG A 1 770 ? -9.822 28.437 2.066 1.00 91.62 770 ARG A O 1
ATOM 6097 N N . TYR A 1 771 ? -8.957 27.690 4.009 1.00 92.88 771 TYR A N 1
ATOM 6098 C CA . TYR A 1 771 ? -8.544 26.361 3.537 1.00 92.88 771 TYR A CA 1
ATOM 6099 C C . TYR A 1 771 ? -9.377 25.210 4.134 1.00 92.88 771 TYR A C 1
ATOM 6101 O O . TYR A 1 771 ? -8.898 24.085 4.219 1.00 92.88 771 TYR A O 1
ATOM 6109 N N . GLN A 1 772 ? -10.641 25.449 4.510 1.00 88.69 772 GLN A N 1
ATOM 6110 C CA . GLN A 1 772 ? -11.566 24.412 5.027 1.00 88.69 772 GLN A CA 1
ATOM 6111 C C . GLN A 1 772 ? -11.896 23.291 4.024 1.00 88.69 772 GLN A C 1
ATOM 6113 O O . GLN A 1 772 ? -12.452 22.259 4.389 1.00 88.69 772 GLN A O 1
ATOM 6118 N N . ASP A 1 773 ? -11.567 23.496 2.751 1.00 85.31 773 ASP A N 1
ATOM 6119 C CA . ASP A 1 773 ? -11.643 22.504 1.682 1.00 85.31 773 ASP A CA 1
ATOM 6120 C C . ASP A 1 773 ? -10.424 21.563 1.617 1.00 85.31 773 ASP A C 1
ATOM 6122 O O . ASP A 1 773 ? -10.466 20.576 0.884 1.00 85.31 773 ASP A O 1
ATOM 6126 N N . VAL A 1 774 ? -9.370 21.860 2.387 1.00 92.00 774 VAL A N 1
ATOM 6127 C CA . VAL A 1 774 ? -8.110 21.102 2.480 1.00 92.00 774 VAL A CA 1
ATOM 6128 C C . VAL A 1 774 ? -7.863 20.629 3.913 1.00 92.00 774 VAL A C 1
ATOM 6130 O O . VAL A 1 774 ? -7.553 19.460 4.129 1.00 92.00 774 VAL A O 1
ATOM 6133 N N . ILE A 1 775 ? -7.992 21.521 4.899 1.00 94.81 775 ILE A N 1
ATOM 6134 C CA . ILE A 1 775 ? -7.730 21.229 6.309 1.00 94.81 775 ILE A CA 1
ATOM 6135 C C . ILE A 1 775 ? -8.904 20.431 6.888 1.00 94.81 775 ILE A C 1
ATOM 6137 O O . ILE A 1 775 ? -10.009 20.952 7.035 1.00 94.81 775 ILE A O 1
ATOM 6141 N N . VAL A 1 776 ? -8.651 19.170 7.239 1.00 92.56 776 VAL A N 1
ATOM 6142 C CA . VAL A 1 776 ? -9.646 18.235 7.800 1.00 92.56 776 VAL A CA 1
ATOM 6143 C C . VAL A 1 776 ? -9.628 18.171 9.328 1.00 92.56 776 VAL A C 1
ATOM 6145 O O . VAL A 1 776 ? -10.576 17.673 9.933 1.00 92.56 776 VAL A O 1
ATOM 6148 N N . GLY A 1 777 ? -8.586 18.696 9.970 1.00 94.19 777 GLY A N 1
ATOM 6149 C CA . GLY A 1 777 ? -8.510 18.808 11.423 1.00 94.19 777 GLY A CA 1
ATOM 6150 C C . GLY A 1 777 ? -7.270 19.565 11.885 1.00 94.19 777 GLY A C 1
ATOM 6151 O O . GLY A 1 777 ? -6.268 19.629 11.173 1.00 94.19 777 GLY A O 1
ATOM 6152 N N . HIS A 1 778 ? -7.346 20.118 13.095 1.00 97.19 778 HIS A N 1
ATOM 6153 C CA . HIS A 1 778 ? -6.220 20.760 13.765 1.00 97.19 778 HIS A CA 1
ATOM 6154 C C . HIS A 1 778 ? -6.013 20.082 15.130 1.00 97.19 778 HIS A C 1
ATOM 6156 O O . HIS A 1 778 ? -6.986 19.931 15.874 1.00 97.19 778 HIS A O 1
ATOM 6162 N N . LEU A 1 779 ? -4.788 19.649 15.435 1.00 97.81 779 LEU A N 1
ATOM 6163 C CA . LEU A 1 779 ? -4.453 18.735 16.535 1.00 97.81 779 LEU A CA 1
ATOM 6164 C C . LEU A 1 779 ? -3.351 19.335 17.426 1.00 97.81 779 LEU A C 1
ATOM 6166 O O . LEU A 1 779 ? -2.290 19.697 16.921 1.00 97.81 779 LEU A O 1
ATOM 6170 N N . TYR A 1 780 ? -3.612 19.437 18.733 1.00 97.44 780 TYR A N 1
ATOM 6171 C CA . TYR A 1 780 ? -2.755 20.132 19.704 1.00 97.44 780 TYR A CA 1
ATOM 6172 C C . TYR A 1 780 ? -2.689 19.438 21.076 1.00 97.44 780 TYR A C 1
ATOM 6174 O O . TYR A 1 780 ? -3.545 18.609 21.395 1.00 97.44 780 TYR A O 1
ATOM 6182 N N . GLY A 1 781 ? -1.692 19.806 21.887 1.00 93.56 781 GLY A N 1
ATOM 6183 C CA . GLY A 1 781 ? -1.477 19.336 23.265 1.00 93.56 781 GLY A CA 1
ATOM 6184 C C . GLY A 1 781 ? -1.375 20.503 24.251 1.00 93.56 781 GLY A C 1
ATOM 6185 O O . GLY A 1 781 ? -2.250 21.375 24.249 1.00 93.56 781 GLY A O 1
ATOM 6186 N N . HIS A 1 782 ? -0.301 20.542 25.049 1.00 92.81 782 HIS A N 1
ATOM 6187 C CA . HIS A 1 782 ? 0.126 21.642 25.937 1.00 92.81 782 HIS A CA 1
ATOM 6188 C C . HIS A 1 782 ? -0.750 21.896 27.174 1.00 92.81 782 HIS A C 1
ATOM 6190 O O . HIS A 1 782 ? -0.259 22.127 28.274 1.00 92.81 782 HIS A O 1
ATOM 6196 N N . ALA A 1 783 ? -2.075 21.906 27.020 1.00 85.81 783 ALA A N 1
ATOM 6197 C CA . ALA A 1 783 ? -2.983 22.287 28.103 1.00 85.81 783 ALA A CA 1
ATOM 6198 C C . ALA A 1 783 ? -3.245 21.155 29.120 1.00 85.81 783 ALA A C 1
ATOM 6200 O O . ALA A 1 783 ? -3.914 21.389 30.127 1.00 85.81 783 ALA A O 1
ATOM 6201 N N . ASN A 1 784 ? -2.770 19.933 28.843 1.00 87.69 784 ASN A N 1
ATOM 6202 C CA . ASN A 1 784 ? -2.988 18.712 29.631 1.00 87.69 784 ASN A CA 1
ATOM 6203 C C . ASN A 1 784 ? -4.470 18.377 29.909 1.00 87.69 784 ASN A C 1
ATOM 6205 O O . ASN A 1 784 ? -4.782 17.644 30.843 1.00 87.69 784 ASN A O 1
ATOM 6209 N N . ILE A 1 785 ? -5.395 18.889 29.087 1.00 87.12 785 ILE A N 1
ATOM 6210 C CA . ILE A 1 785 ? -6.850 18.719 29.227 1.00 87.12 785 ILE A CA 1
ATOM 6211 C C . ILE A 1 785 ? -7.518 18.366 27.894 1.00 87.12 785 ILE A C 1
ATOM 6213 O O . ILE A 1 785 ? -7.080 18.785 26.824 1.00 87.12 785 ILE A O 1
ATOM 6217 N N . ASP A 1 786 ? -8.623 17.628 27.964 1.00 89.69 786 ASP A N 1
ATOM 6218 C CA . ASP A 1 786 ? -9.441 17.273 26.804 1.00 89.69 786 ASP A CA 1
ATOM 6219 C C . ASP A 1 786 ? -10.363 18.438 26.413 1.00 89.69 786 ASP A C 1
ATOM 6221 O O . ASP A 1 786 ? -11.318 18.761 27.129 1.00 89.69 786 ASP A O 1
ATOM 6225 N N . HIS A 1 787 ? -10.070 19.104 25.290 1.00 90.00 787 HIS A N 1
ATOM 6226 C CA . HIS A 1 787 ? -10.815 20.298 24.905 1.00 90.00 787 HIS A CA 1
ATOM 6227 C C . HIS A 1 787 ? -10.860 20.596 23.392 1.00 90.00 787 HIS A C 1
ATOM 6229 O O . HIS A 1 787 ? -10.101 20.035 22.608 1.00 90.00 787 HIS A O 1
ATOM 6235 N N . PHE A 1 788 ? -11.736 21.512 22.953 1.00 91.69 788 PHE A N 1
ATOM 6236 C CA . PHE A 1 788 ? -11.737 22.066 21.590 1.00 91.69 788 PHE A CA 1
ATOM 6237 C C . PHE A 1 788 ? -11.976 23.586 21.530 1.00 91.69 788 PHE A C 1
ATOM 6239 O O . PHE A 1 788 ? -12.879 24.111 22.180 1.00 91.69 788 PHE A O 1
ATOM 6246 N N . PHE A 1 789 ? -11.211 24.298 20.703 1.00 86.06 789 PHE A N 1
ATOM 6247 C CA . PHE A 1 789 ? -11.374 25.732 20.441 1.00 86.06 789 PHE A CA 1
ATOM 6248 C C . PHE A 1 789 ? -12.194 26.002 19.180 1.00 86.06 789 PHE A C 1
ATOM 6250 O O . PHE A 1 789 ? -12.129 25.249 18.207 1.00 86.06 789 PHE A O 1
ATOM 6257 N N . ILE A 1 790 ? -12.923 27.120 19.180 1.00 89.25 790 ILE A N 1
ATOM 6258 C CA . ILE A 1 790 ? -13.667 27.627 18.026 1.00 89.25 790 ILE A CA 1
ATOM 6259 C C . ILE A 1 790 ? -12.939 28.849 17.451 1.00 89.25 790 ILE A C 1
ATOM 6261 O O . ILE A 1 790 ? -12.946 29.931 18.037 1.00 89.25 790 ILE A O 1
ATOM 6265 N N . LEU A 1 791 ? -12.367 28.691 16.261 1.00 89.94 791 LEU A N 1
ATOM 6266 C CA . LEU A 1 791 ? -11.856 29.794 15.444 1.00 89.94 791 LEU A CA 1
ATOM 6267 C C . LEU A 1 791 ? -13.028 30.373 14.645 1.00 89.94 791 LEU A C 1
ATOM 6269 O O . LEU A 1 791 ? -13.848 29.602 14.147 1.00 89.94 791 LEU A O 1
ATOM 6273 N N . SER A 1 792 ? -13.159 31.700 14.528 1.00 88.12 792 SER A N 1
ATOM 6274 C CA . SER A 1 792 ? -14.371 32.304 13.951 1.00 88.12 792 SER A CA 1
ATOM 6275 C C . SER A 1 792 ? -14.129 33.517 13.054 1.00 88.12 792 SER A C 1
ATOM 6277 O O . SER A 1 792 ? -13.227 34.318 13.270 1.00 88.12 792 SER A O 1
ATOM 6279 N N . GLN A 1 793 ? -15.018 33.728 12.085 1.00 82.62 793 GLN A N 1
ATOM 6280 C CA . GLN A 1 793 ? -15.044 34.930 11.252 1.00 82.62 793 GLN A CA 1
ATOM 6281 C C . GLN A 1 793 ? -15.359 36.196 12.067 1.00 82.62 793 GLN A C 1
ATOM 6283 O O . GLN A 1 793 ? -14.995 37.294 11.654 1.00 82.62 793 GLN A O 1
ATOM 6288 N N . ALA A 1 794 ? -16.038 36.063 13.214 1.00 75.94 794 ALA A N 1
ATOM 6289 C CA . ALA A 1 794 ? -16.313 37.187 14.107 1.00 75.94 794 ALA A CA 1
ATOM 6290 C C . ALA A 1 794 ? -15.022 37.734 14.737 1.00 75.94 794 ALA A C 1
ATOM 6292 O O . ALA A 1 794 ? -14.890 38.946 14.858 1.00 75.94 794 ALA A O 1
ATOM 6293 N N . THR A 1 795 ? -14.057 36.858 15.029 1.00 69.81 795 THR A N 1
ATOM 6294 C CA . THR A 1 795 ? -12.697 37.199 15.474 1.00 69.81 795 THR A CA 1
ATOM 6295 C C . THR A 1 795 ? -11.987 38.111 14.472 1.00 69.81 795 THR A C 1
ATOM 6297 O O . THR A 1 795 ? -11.480 39.157 14.848 1.00 69.81 795 THR A O 1
ATOM 6300 N N . LEU A 1 796 ? -12.031 37.774 13.177 1.00 73.56 796 LEU A N 1
ATOM 6301 C CA . LEU A 1 796 ? -11.435 38.602 12.117 1.00 73.56 796 LEU A CA 1
ATOM 6302 C C . LEU A 1 796 ? -12.130 39.965 11.951 1.00 73.56 796 LEU A C 1
ATOM 6304 O O . LEU A 1 796 ? -11.563 40.887 11.373 1.00 73.56 796 LEU A O 1
ATOM 6308 N N . ASN A 1 797 ? -13.376 40.084 12.420 1.00 61.12 797 ASN A N 1
ATOM 6309 C CA . ASN A 1 797 ? -14.157 41.309 12.312 1.00 61.12 797 ASN A CA 1
ATOM 6310 C C . ASN A 1 797 ? -14.037 42.196 13.564 1.00 61.12 797 ASN A C 1
ATOM 6312 O O . ASN A 1 797 ? -14.140 43.410 13.410 1.00 61.12 797 ASN A O 1
ATOM 6316 N N . SER A 1 798 ? -13.837 41.645 14.773 1.00 52.97 798 SER A N 1
ATOM 6317 C CA . SER A 1 798 ? -13.694 42.459 15.995 1.00 52.97 798 SER A CA 1
ATOM 6318 C C . SER A 1 798 ? -12.494 43.388 15.897 1.00 52.97 798 SER A C 1
ATOM 6320 O O . SER A 1 798 ? -12.621 44.590 16.099 1.00 52.97 798 SER A O 1
ATOM 6322 N N . ASP A 1 799 ? -11.370 42.839 15.456 1.00 45.62 799 ASP A N 1
ATOM 6323 C CA . ASP A 1 799 ? -10.079 43.514 15.528 1.00 45.62 799 ASP A CA 1
ATOM 6324 C C . ASP A 1 799 ? -9.968 44.580 14.404 1.00 45.62 799 ASP A C 1
ATOM 6326 O O . ASP A 1 799 ? -9.251 45.569 14.520 1.00 45.62 799 ASP A O 1
ATOM 6330 N N . SER A 1 800 ? -10.798 44.457 13.354 1.00 35.59 800 SER A N 1
ATOM 6331 C CA . SER A 1 800 ? -10.983 45.495 12.325 1.00 35.59 800 SER A CA 1
ATOM 6332 C C . SER A 1 800 ? -11.762 46.731 12.801 1.00 35.59 800 SER A C 1
ATOM 6334 O O . SER A 1 800 ? -11.652 47.785 12.181 1.00 35.59 800 SER A O 1
ATOM 6336 N N . VAL A 1 801 ? -12.548 46.620 13.880 1.00 33.84 801 VAL A N 1
ATOM 6337 C CA . VAL A 1 801 ? -13.307 47.750 14.450 1.00 33.84 801 VAL A CA 1
ATOM 6338 C C . VAL A 1 801 ? -12.430 48.586 15.379 1.00 33.84 801 VAL A C 1
ATOM 6340 O O . VAL A 1 801 ? -12.572 49.805 15.391 1.00 33.84 801 VAL A O 1
ATOM 6343 N N . ASP A 1 802 ? -11.506 47.954 16.103 1.00 32.12 802 ASP A N 1
ATOM 6344 C CA . ASP A 1 802 ? -10.541 48.670 16.941 1.00 32.12 802 ASP A CA 1
ATOM 6345 C C . ASP A 1 802 ? -9.497 49.407 16.072 1.00 32.12 802 ASP A C 1
ATOM 6347 O O . ASP A 1 802 ? -9.189 50.565 16.345 1.00 32.12 802 ASP A O 1
ATOM 6351 N N . ALA A 1 803 ? -9.073 48.822 14.942 1.00 31.23 803 ALA A N 1
ATOM 6352 C CA . ALA A 1 803 ? -8.218 49.503 13.959 1.00 31.23 803 ALA A CA 1
ATOM 6353 C C . ALA A 1 803 ? -8.914 50.681 13.235 1.00 31.23 803 ALA A C 1
ATOM 6355 O O . ALA A 1 803 ? -8.325 51.756 13.119 1.00 31.23 803 ALA A O 1
ATOM 6356 N N . GLU A 1 804 ? -10.177 50.533 12.788 1.00 29.50 804 GLU A N 1
ATOM 6357 C CA . GLU A 1 804 ? -10.939 51.668 12.219 1.00 29.50 804 GLU A CA 1
ATOM 6358 C C . GLU A 1 804 ? -11.189 52.770 13.284 1.00 29.50 804 GLU A C 1
ATOM 6360 O O . GLU A 1 804 ? -11.318 53.939 12.926 1.00 29.50 804 GLU A O 1
ATOM 6365 N N . ALA A 1 805 ? -11.199 52.444 14.587 1.00 32.34 805 ALA A N 1
ATOM 6366 C CA . ALA A 1 805 ? -11.332 53.423 15.672 1.00 32.34 805 ALA A CA 1
ATOM 6367 C C . ALA A 1 805 ? -10.034 54.195 15.985 1.00 32.34 805 ALA A C 1
ATOM 6369 O O . ALA A 1 805 ? -10.117 55.358 16.385 1.00 32.34 805 ALA A O 1
ATOM 6370 N N . GLU A 1 806 ? -8.854 53.595 15.796 1.00 33.00 806 GLU A N 1
ATOM 6371 C CA . GLU A 1 806 ? -7.572 54.310 15.884 1.00 33.00 806 GLU A CA 1
ATOM 6372 C C . GLU A 1 806 ? -7.349 55.222 14.661 1.00 33.00 806 GLU A C 1
ATOM 6374 O O . GLU A 1 806 ? -7.004 56.392 14.845 1.00 33.00 806 GLU A O 1
ATOM 6379 N N . GLU A 1 807 ? -7.665 54.774 13.435 1.00 33.66 807 GLU A N 1
ATOM 6380 C CA . GLU A 1 807 ? -7.618 55.639 12.236 1.00 33.66 807 GLU A CA 1
ATOM 6381 C C . GLU A 1 807 ? -8.589 56.840 12.338 1.00 33.66 807 GLU A C 1
ATOM 6383 O O . GLU A 1 807 ? -8.197 57.971 12.042 1.00 33.66 807 GLU A O 1
ATOM 6388 N N . ASP A 1 808 ? -9.828 56.645 12.819 1.00 30.31 808 ASP A N 1
ATOM 6389 C CA . ASP A 1 808 ? -10.809 57.736 13.010 1.00 30.31 808 ASP A CA 1
ATOM 6390 C C . ASP A 1 808 ? -10.388 58.749 14.104 1.00 30.31 808 ASP A C 1
ATOM 6392 O O . ASP A 1 808 ? -10.882 59.886 14.117 1.00 30.31 808 ASP A O 1
ATOM 6396 N N . LEU A 1 809 ? -9.498 58.365 15.030 1.00 33.09 809 LEU A N 1
ATOM 6397 C CA . LEU A 1 809 ? -8.909 59.258 16.037 1.00 33.09 809 LEU A CA 1
ATOM 6398 C C . LEU A 1 809 ? -7.692 60.011 15.479 1.00 33.09 809 LEU A C 1
ATOM 6400 O O . LEU A 1 809 ? -7.594 61.226 15.678 1.00 33.09 809 LEU A O 1
ATOM 6404 N N . GLU A 1 810 ? -6.818 59.348 14.714 1.00 35.12 810 GLU A N 1
ATOM 6405 C CA . GLU A 1 810 ? -5.696 60.012 14.039 1.00 35.12 810 GLU A CA 1
ATOM 6406 C C . GLU A 1 810 ? -6.162 61.010 12.961 1.00 35.12 810 GLU A C 1
ATOM 6408 O O . GLU A 1 810 ? -5.621 62.119 12.887 1.00 35.12 810 GLU A O 1
ATOM 6413 N N . GLU A 1 811 ? -7.203 60.699 12.171 1.00 33.94 811 GLU A N 1
ATOM 6414 C CA . GLU A 1 811 ? -7.773 61.661 11.208 1.00 33.94 811 GLU A CA 1
ATOM 6415 C C . GLU A 1 811 ? -8.372 62.901 11.910 1.00 33.94 811 GLU A C 1
ATOM 6417 O O . GLU A 1 811 ? -8.319 64.007 11.362 1.00 33.94 811 GLU A O 1
ATOM 6422 N N . GLN A 1 812 ? -8.880 62.769 13.144 1.00 33.16 812 GLN A N 1
ATOM 6423 C CA . GLN A 1 812 ? -9.428 63.897 13.913 1.00 33.16 812 GLN A CA 1
ATOM 6424 C C . GLN A 1 812 ? -8.356 64.780 14.572 1.00 33.16 812 GLN A C 1
ATOM 6426 O O . GLN A 1 812 ? -8.562 65.993 14.683 1.00 33.16 812 GLN A O 1
ATOM 6431 N N . GLU A 1 813 ? -7.200 64.234 14.964 1.00 35.41 813 GLU A N 1
ATOM 6432 C CA . GLU A 1 813 ? -6.086 65.047 15.482 1.00 35.41 813 GLU A CA 1
ATOM 6433 C C . GLU A 1 813 ? -5.259 65.715 14.363 1.00 35.41 813 GLU A C 1
ATOM 6435 O O . GLU A 1 813 ? -4.729 66.820 14.550 1.00 35.41 813 GLU A O 1
ATOM 6440 N N . GLN A 1 814 ? -5.210 65.129 13.159 1.00 34.84 814 GLN A N 1
ATOM 6441 C CA . GLN A 1 814 ? -4.478 65.708 12.023 1.00 34.84 814 GLN A CA 1
ATOM 6442 C C . GLN A 1 814 ? -5.134 66.967 11.412 1.00 34.84 814 GLN A C 1
ATOM 6444 O O . GLN A 1 814 ? -4.425 67.779 10.808 1.00 34.84 814 GLN A O 1
ATOM 6449 N N . GLU A 1 815 ? -6.432 67.231 11.625 1.00 32.44 815 GLU A N 1
ATOM 6450 C CA . GLU A 1 815 ? -7.074 68.477 11.154 1.00 32.44 815 GLU A CA 1
ATOM 6451 C C . GLU A 1 815 ? -6.717 69.742 11.978 1.00 32.44 815 GLU A C 1
ATOM 6453 O O . GLU A 1 815 ? -7.054 70.851 11.551 1.00 32.44 815 GLU A O 1
ATOM 6458 N N . GLN A 1 816 ? -6.007 69.646 13.118 1.00 36.03 816 GLN A N 1
ATOM 6459 C CA . GLN A 1 816 ? -5.728 70.815 13.985 1.00 36.03 816 GLN A CA 1
ATOM 6460 C C . GLN A 1 816 ? -4.280 71.342 14.035 1.00 36.03 816 GLN A C 1
ATOM 6462 O O . GLN A 1 816 ? -4.060 72.385 14.656 1.00 36.03 816 GLN A O 1
ATOM 6467 N N . SER A 1 817 ? -3.289 70.731 13.367 1.00 30.88 817 SER A N 1
ATOM 6468 C CA . SER A 1 817 ? -1.870 71.139 13.521 1.00 30.88 817 SER A CA 1
ATOM 6469 C C . SER A 1 817 ? -1.114 71.561 12.248 1.00 30.88 817 SER A C 1
ATOM 6471 O O . SER A 1 817 ? 0.117 71.613 12.231 1.00 30.88 817 SER A O 1
ATOM 6473 N N . SER A 1 818 ? -1.805 72.005 11.191 1.00 30.67 818 SER A N 1
ATOM 6474 C CA . SER A 1 818 ? -1.131 72.602 10.025 1.00 30.67 818 SER A CA 1
ATOM 6475 C C . SER A 1 818 ? -0.650 74.049 10.275 1.00 30.67 818 SER A C 1
ATOM 6477 O O . SER A 1 818 ? -1.245 75.000 9.758 1.00 30.67 818 SER A O 1
ATOM 6479 N N . ASN A 1 819 ? 0.443 74.257 11.027 1.00 28.61 819 ASN A N 1
ATOM 6480 C CA . ASN A 1 819 ? 1.212 75.510 10.931 1.00 28.61 819 ASN A CA 1
ATOM 6481 C C . ASN A 1 819 ? 2.675 75.459 11.426 1.00 28.61 819 ASN A C 1
ATOM 6483 O O . ASN A 1 819 ? 2.968 75.037 12.539 1.00 28.61 819 ASN A O 1
ATOM 6487 N N . SER A 1 820 ? 3.556 76.082 10.630 1.00 28.36 820 SER A N 1
ATOM 6488 C CA . SER A 1 820 ? 5.005 76.307 10.834 1.00 28.36 820 SER A CA 1
ATOM 6489 C C . SER A 1 820 ? 5.956 75.104 10.650 1.00 28.36 820 SER A C 1
ATOM 6491 O O . SER A 1 820 ? 5.584 73.945 10.788 1.00 28.36 820 SER A O 1
ATOM 6493 N N . ARG A 1 821 ? 7.184 75.403 10.197 1.00 25.47 821 ARG A N 1
ATOM 6494 C CA . ARG A 1 821 ? 8.185 74.470 9.640 1.00 25.47 821 ARG A CA 1
ATOM 6495 C C . ARG A 1 821 ? 9.594 75.038 9.902 1.00 25.47 821 ARG A C 1
ATOM 6497 O O . ARG A 1 821 ? 9.726 76.259 9.834 1.00 25.47 821 ARG A O 1
ATOM 6504 N N . LEU A 1 822 ? 10.612 74.165 10.021 1.00 27.11 822 LEU A N 1
ATOM 6505 C CA . LEU A 1 822 ? 12.064 74.448 10.228 1.00 27.11 822 LEU A CA 1
ATOM 6506 C C . LEU A 1 822 ? 12.410 74.814 11.693 1.00 27.11 822 LEU A C 1
ATOM 6508 O O . LEU A 1 822 ? 11.744 75.658 12.275 1.00 27.11 822 LEU A O 1
ATOM 6512 N N . ASP A 1 823 ? 13.390 74.200 12.371 1.00 25.06 823 ASP A N 1
ATOM 6513 C CA . ASP A 1 823 ? 14.792 73.954 11.966 1.00 25.06 823 ASP A CA 1
ATOM 6514 C C . ASP A 1 823 ? 15.385 72.624 12.540 1.00 25.06 823 ASP A C 1
ATOM 6516 O O . ASP A 1 823 ? 14.667 71.821 13.131 1.00 25.06 823 ASP A O 1
ATOM 6520 N N . GLN A 1 824 ? 16.676 72.347 12.311 1.00 28.83 824 GLN A N 1
ATOM 6521 C CA . GLN A 1 824 ? 17.350 71.043 12.488 1.00 28.83 824 GLN A CA 1
ATOM 6522 C C . GLN A 1 824 ? 17.842 70.702 13.917 1.00 28.83 824 GLN A C 1
ATOM 6524 O O . GLN A 1 824 ? 18.364 71.565 14.617 1.00 28.83 824 GLN A O 1
ATOM 6529 N N . GLY A 1 825 ? 17.877 69.397 14.255 1.00 23.47 825 GLY A N 1
ATOM 6530 C CA . GLY A 1 825 ? 18.954 68.819 15.087 1.00 23.47 825 GLY A CA 1
ATOM 6531 C C . GLY A 1 825 ? 18.586 67.833 16.214 1.00 23.47 825 GLY A C 1
ATOM 6532 O O . GLY A 1 825 ? 18.227 68.262 17.301 1.00 23.47 825 GLY A O 1
ATOM 6533 N N . SER A 1 826 ? 18.900 66.541 16.009 1.00 29.50 826 SER A N 1
ATOM 6534 C CA . SER A 1 826 ? 19.170 65.484 17.025 1.00 29.50 826 SER A CA 1
ATOM 6535 C C . SER A 1 826 ? 18.087 65.074 18.055 1.00 29.50 826 SER A C 1
ATOM 6537 O O . SER A 1 826 ? 17.239 65.858 18.449 1.00 29.50 826 SER A O 1
ATOM 6539 N N . ASN A 1 827 ? 18.200 63.822 18.531 1.00 28.34 827 ASN A N 1
ATOM 6540 C CA . ASN A 1 827 ? 17.325 63.087 19.465 1.00 28.34 827 ASN A CA 1
ATOM 6541 C C . ASN A 1 827 ? 15.900 62.740 18.983 1.00 28.34 827 ASN A C 1
ATOM 6543 O O . ASN A 1 827 ? 15.013 63.584 18.923 1.00 28.34 827 ASN A O 1
ATOM 6547 N N . LYS A 1 828 ? 15.660 61.433 18.800 1.00 27.77 828 LYS A N 1
ATOM 6548 C CA . LYS A 1 828 ? 14.345 60.799 18.973 1.00 27.77 828 LYS A CA 1
ATOM 6549 C C . LYS A 1 828 ? 14.366 59.928 20.232 1.00 27.77 828 LYS A C 1
ATOM 6551 O O . LYS A 1 828 ? 14.621 58.731 20.170 1.00 27.77 828 LYS A O 1
ATOM 6556 N N . GLN A 1 829 ? 14.117 60.570 21.368 1.00 33.12 829 GLN A N 1
ATOM 6557 C CA . GLN A 1 829 ? 13.407 59.932 22.480 1.00 33.12 829 GLN A CA 1
ATOM 6558 C C . GLN A 1 829 ? 11.886 60.091 22.218 1.00 33.12 829 GLN A C 1
ATOM 6560 O O . GLN A 1 829 ? 11.521 60.757 21.252 1.00 33.12 829 GLN A O 1
ATOM 6565 N N . THR A 1 830 ? 11.028 59.516 23.068 1.00 35.28 830 THR A N 1
ATOM 6566 C CA . THR A 1 830 ? 9.546 59.588 23.055 1.00 35.28 830 THR A CA 1
ATOM 6567 C C . THR A 1 830 ? 8.791 58.852 21.930 1.00 35.28 830 THR A C 1
ATOM 6569 O O . THR A 1 830 ? 8.291 59.455 20.983 1.00 35.28 830 THR A O 1
ATOM 6572 N N . VAL A 1 831 ? 8.605 57.547 22.146 1.00 31.17 831 VAL A N 1
ATOM 6573 C CA . VAL A 1 831 ? 7.281 56.878 22.044 1.00 31.17 831 VAL A CA 1
ATOM 6574 C C . VAL A 1 831 ? 6.998 56.148 23.372 1.00 31.17 831 VAL A C 1
ATOM 6576 O O . VAL A 1 831 ? 5.922 56.277 23.945 1.00 31.17 831 VAL A O 1
ATOM 6579 N N . LEU A 1 832 ? 8.033 55.518 23.945 1.00 33.59 832 LEU A N 1
ATOM 6580 C CA . LEU A 1 832 ? 8.007 54.802 25.231 1.00 33.59 832 LEU A CA 1
ATOM 6581 C C . LEU A 1 832 ? 7.493 55.632 26.435 1.00 33.59 832 LEU A C 1
ATOM 6583 O O . LEU A 1 832 ? 6.834 55.096 27.323 1.00 33.59 832 LEU A O 1
ATOM 6587 N N . ASP A 1 833 ? 7.738 56.948 26.457 1.00 32.03 833 ASP A N 1
ATOM 6588 C CA . ASP A 1 833 ? 7.353 57.829 27.577 1.00 32.03 833 ASP A CA 1
ATOM 6589 C C . ASP A 1 833 ? 5.839 58.145 27.643 1.00 32.03 833 ASP A C 1
ATOM 6591 O O . ASP A 1 833 ? 5.350 58.635 28.667 1.00 32.03 833 ASP A O 1
ATOM 6595 N N . ALA A 1 834 ? 5.080 57.862 26.575 1.00 31.91 834 ALA A N 1
ATOM 6596 C CA . ALA A 1 834 ? 3.625 58.042 26.550 1.00 31.91 834 ALA A CA 1
ATOM 6597 C C . ALA A 1 834 ? 2.877 56.867 27.209 1.00 31.91 834 ALA A C 1
ATOM 6599 O O . ALA A 1 834 ? 1.874 57.080 27.890 1.00 31.91 834 ALA A O 1
ATOM 6600 N N . TRP A 1 835 ? 3.398 55.643 27.074 1.00 32.38 835 TRP A N 1
ATOM 6601 C CA . TRP A 1 835 ? 2.774 54.426 27.611 1.00 32.38 835 TRP A CA 1
ATOM 6602 C C . TRP A 1 835 ? 2.848 54.356 29.148 1.00 32.38 835 TRP A C 1
ATOM 6604 O O . TRP A 1 835 ? 1.880 53.995 29.815 1.00 32.38 835 TRP A O 1
ATOM 6614 N N . ILE A 1 836 ? 3.966 54.802 29.733 1.00 31.89 836 ILE A N 1
ATOM 6615 C CA . ILE A 1 836 ? 4.232 54.713 31.182 1.00 31.89 836 ILE A CA 1
ATOM 6616 C C . ILE A 1 836 ? 3.296 55.604 32.030 1.00 31.89 836 ILE A C 1
ATOM 6618 O O . ILE A 1 836 ? 3.048 55.305 33.198 1.00 31.89 836 ILE A O 1
ATOM 6622 N N . ASN A 1 837 ? 2.750 56.692 31.475 1.00 31.78 837 ASN A N 1
ATOM 6623 C CA . ASN A 1 837 ? 2.067 57.722 32.272 1.00 31.78 837 ASN A CA 1
ATOM 6624 C C . ASN A 1 837 ? 0.546 57.549 32.442 1.00 31.78 837 ASN A C 1
ATOM 6626 O O . ASN A 1 837 ? -0.034 58.254 33.269 1.00 31.78 837 ASN A O 1
ATOM 6630 N N . ASN A 1 838 ? -0.119 56.643 31.711 1.00 29.16 838 ASN A N 1
ATOM 6631 C CA . ASN A 1 838 ? -1.592 56.570 31.730 1.00 29.16 838 ASN A CA 1
ATOM 6632 C C . ASN A 1 838 ? -2.177 55.545 32.728 1.00 29.16 838 ASN A C 1
ATOM 6634 O O . ASN A 1 838 ? -3.358 55.610 33.063 1.00 29.16 838 ASN A O 1
ATOM 6638 N N . ASN A 1 839 ? -1.354 54.655 33.296 1.00 27.08 839 ASN A N 1
ATOM 6639 C CA . ASN A 1 839 ? -1.784 53.641 34.273 1.00 27.08 839 ASN A CA 1
ATOM 6640 C C . ASN A 1 839 ? -1.872 54.162 35.727 1.00 27.08 839 ASN A C 1
ATOM 6642 O O . ASN A 1 839 ? -1.559 53.450 36.679 1.00 27.08 839 ASN A O 1
ATOM 6646 N N . ASN A 1 840 ? -2.292 55.419 35.927 1.00 29.23 840 ASN A N 1
ATOM 6647 C CA . ASN A 1 840 ? -2.497 55.978 37.270 1.00 29.23 840 ASN A CA 1
ATOM 6648 C C . ASN A 1 840 ? -3.483 57.168 37.326 1.00 29.23 840 ASN A C 1
ATOM 6650 O O . ASN A 1 840 ? -3.102 58.296 37.628 1.00 29.23 840 ASN A O 1
ATOM 6654 N N . SER A 1 841 ? -4.787 56.926 37.134 1.00 23.55 841 SER A N 1
ATOM 6655 C CA . SER A 1 841 ? -5.800 57.513 38.039 1.00 23.55 841 SER A CA 1
ATOM 6656 C C . SER A 1 841 ? -7.205 56.925 37.869 1.00 23.55 841 SER A C 1
ATOM 6658 O O . SER A 1 841 ? -7.793 56.895 36.794 1.00 23.55 841 SER A O 1
ATOM 6660 N N . SER A 1 842 ? -7.801 56.528 38.990 1.00 30.67 842 SER A N 1
ATOM 6661 C CA . SER A 1 842 ? -9.198 56.110 39.074 1.00 30.67 842 SER A CA 1
ATOM 6662 C C . SER A 1 842 ? -10.147 57.314 39.163 1.00 30.67 842 SER A C 1
ATOM 6664 O O . SER A 1 842 ? -10.081 58.055 40.152 1.00 30.67 842 SER A O 1
ATOM 6666 N N . ARG A 1 843 ? -11.110 57.468 38.235 1.00 22.16 843 ARG A N 1
ATOM 6667 C CA . ARG A 1 843 ? -12.368 58.191 38.526 1.00 22.16 843 ARG A CA 1
ATOM 6668 C C . ARG A 1 843 ? -13.541 57.871 37.593 1.00 22.16 843 ARG A C 1
ATOM 6670 O O . ARG A 1 843 ? -13.410 57.747 36.386 1.00 22.16 843 ARG A O 1
ATOM 6677 N N . SER A 1 844 ? -14.711 57.773 38.215 1.00 27.73 844 SER A N 1
ATOM 6678 C CA . SER A 1 844 ? -15.995 57.337 37.662 1.00 27.73 844 SER A CA 1
ATOM 6679 C C . SER A 1 844 ? -16.770 58.417 36.897 1.00 27.73 844 SER A C 1
ATOM 6681 O O . SER A 1 844 ? -16.995 59.493 37.457 1.00 27.73 844 SER A O 1
ATOM 6683 N N . ILE A 1 845 ? -17.348 58.068 35.740 1.00 22.41 845 ILE A N 1
ATOM 6684 C CA . ILE A 1 845 ? -18.578 58.682 35.198 1.00 22.41 845 ILE A CA 1
ATOM 6685 C C . ILE A 1 845 ? -19.499 57.562 34.671 1.00 22.41 845 ILE A C 1
ATOM 6687 O O . ILE A 1 845 ? -19.039 56.560 34.133 1.00 22.41 845 ILE A O 1
ATOM 6691 N N . SER A 1 846 ? -20.805 57.700 34.907 1.00 21.92 846 SER A N 1
ATOM 6692 C CA . SER A 1 846 ? -21.842 56.677 34.693 1.00 21.92 846 SER A CA 1
ATOM 6693 C C . SER A 1 846 ? -22.413 56.632 33.263 1.00 21.92 846 SER A C 1
ATOM 6695 O O . SER A 1 846 ? -22.588 57.696 32.667 1.00 21.92 846 SER A O 1
ATOM 6697 N N . PRO A 1 847 ? -22.839 55.458 32.753 1.00 26.23 847 PRO A N 1
ATOM 6698 C CA . PRO A 1 847 ? -23.462 55.328 31.435 1.00 26.23 847 PRO A CA 1
ATOM 6699 C C . PRO A 1 847 ? -24.948 55.724 31.440 1.00 26.23 847 PRO A C 1
ATOM 6701 O O . PRO A 1 847 ? -25.648 55.550 32.440 1.00 26.23 847 PRO A O 1
ATOM 6704 N N . SER A 1 848 ? -25.467 56.162 30.286 1.00 23.67 848 SER A N 1
ATOM 6705 C CA . SER A 1 848 ? -26.910 56.351 30.078 1.00 23.67 848 SER A CA 1
ATOM 6706 C C . SER A 1 848 ? -27.433 55.571 28.865 1.00 23.67 848 SER A C 1
ATOM 6708 O O . SER A 1 848 ? -27.039 55.822 27.735 1.00 23.67 848 SER A O 1
ATOM 6710 N N . SER A 1 849 ? -28.348 54.637 29.157 1.00 25.33 849 SER A N 1
ATOM 6711 C CA . SER A 1 849 ? -29.343 54.001 28.272 1.00 25.33 849 SER A CA 1
ATOM 6712 C C . SER A 1 849 ? -28.907 53.442 26.904 1.00 25.33 849 SER A C 1
ATOM 6714 O O . SER A 1 849 ? -28.907 54.162 25.912 1.00 25.33 849 SER A O 1
ATOM 6716 N N . ILE A 1 850 ? -28.829 52.107 26.809 1.00 23.92 850 ILE A N 1
ATOM 6717 C CA . ILE A 1 850 ? -29.934 51.262 26.295 1.00 23.92 850 ILE A CA 1
ATOM 6718 C C . ILE A 1 850 ? -29.819 49.840 26.896 1.00 23.92 850 ILE A C 1
ATOM 6720 O O . ILE A 1 850 ? -28.765 49.437 27.378 1.00 23.92 850 ILE A O 1
ATOM 6724 N N . SER A 1 851 ? -30.947 49.134 26.993 1.00 23.94 851 SER A N 1
ATOM 6725 C CA . SER A 1 851 ? -31.160 47.888 27.754 1.00 23.94 851 SER A CA 1
ATOM 6726 C C . SER A 1 851 ? -31.231 46.657 26.815 1.00 23.94 851 SER A C 1
ATOM 6728 O O . SER A 1 851 ? -31.390 46.838 25.615 1.00 23.94 851 SER A O 1
ATOM 6730 N N . THR A 1 852 ? -31.186 45.372 27.208 1.00 30.08 852 THR A N 1
ATOM 6731 C CA . THR A 1 852 ? -31.123 44.670 28.515 1.00 30.08 852 THR A CA 1
ATOM 6732 C C . THR A 1 852 ? -30.843 43.177 28.259 1.00 30.08 852 THR A C 1
ATOM 6734 O O . THR A 1 852 ? -31.581 42.601 27.466 1.00 30.08 852 THR A O 1
ATOM 6737 N N . ALA A 1 853 ? -29.907 42.538 28.980 1.00 26.31 853 ALA A N 1
ATOM 6738 C CA . ALA A 1 853 ? -29.980 41.114 29.393 1.00 26.31 853 ALA A CA 1
ATOM 6739 C C . ALA A 1 853 ? -28.783 40.688 30.274 1.00 26.31 853 ALA A C 1
ATOM 6741 O O . ALA A 1 853 ? -28.987 40.262 31.406 1.00 26.31 853 ALA A O 1
ATOM 6742 N N . SER A 1 854 ? -27.547 40.840 29.782 1.00 31.94 854 SER A N 1
ATOM 6743 C CA . SER A 1 854 ? -26.325 40.260 30.382 1.00 31.94 854 SER A CA 1
ATOM 6744 C C . SER A 1 854 ? -25.755 41.026 31.588 1.00 31.94 854 SER A C 1
ATOM 6746 O O . SER A 1 854 ? -25.171 40.433 32.494 1.00 31.94 854 SER A O 1
ATOM 6748 N N . GLY A 1 855 ? -25.959 42.347 31.655 1.00 28.33 855 GLY A N 1
ATOM 6749 C CA . GLY A 1 855 ? -25.273 43.218 32.625 1.00 28.33 855 GLY A CA 1
ATOM 6750 C C . GLY A 1 855 ? -25.542 42.949 34.117 1.00 28.33 855 GLY A C 1
ATOM 6751 O O . GLY A 1 855 ? -24.768 43.402 34.956 1.00 28.33 855 GLY A O 1
ATOM 6752 N N . ARG A 1 856 ? -26.604 42.210 34.478 1.00 27.69 856 ARG A N 1
ATOM 6753 C CA . ARG A 1 856 ? -26.899 41.865 35.888 1.00 27.69 856 ARG A CA 1
ATOM 6754 C C . ARG A 1 856 ? -26.087 40.686 36.424 1.00 27.69 856 ARG A C 1
ATOM 6756 O O . ARG A 1 856 ? -25.909 40.606 37.635 1.00 27.69 856 ARG A O 1
ATOM 6763 N N . THR A 1 857 ? -25.609 39.799 35.556 1.00 34.62 857 THR A N 1
ATOM 6764 C CA . THR A 1 857 ? -24.746 38.676 35.954 1.00 34.62 857 THR A CA 1
ATOM 6765 C C . THR A 1 857 ? -23.314 39.175 36.141 1.00 34.62 857 THR A C 1
ATOM 6767 O O . THR A 1 857 ? -22.706 38.947 37.184 1.00 34.62 857 THR A O 1
ATOM 6770 N N . ARG A 1 858 ? -22.837 39.985 35.185 1.00 32.03 858 ARG A N 1
ATOM 6771 C CA . ARG A 1 858 ? -21.489 40.567 35.161 1.00 32.03 858 ARG A CA 1
ATOM 6772 C C . ARG A 1 858 ? -21.143 41.369 36.424 1.00 32.03 858 ARG A C 1
ATOM 6774 O O . ARG A 1 858 ? -20.140 41.082 37.059 1.00 32.03 858 ARG A O 1
ATOM 6781 N N . GLN A 1 859 ? -22.015 42.279 36.872 1.00 30.67 859 GLN A N 1
ATOM 6782 C CA . GLN A 1 859 ? -21.768 43.067 38.095 1.00 30.67 859 GLN A CA 1
ATOM 6783 C C . GLN A 1 859 ? -21.730 42.248 39.395 1.00 30.67 859 GLN A C 1
ATOM 6785 O O . GLN A 1 859 ? -21.165 42.719 40.379 1.00 30.67 859 GLN A O 1
ATOM 6790 N N . ARG A 1 860 ? -22.341 41.056 39.429 1.00 31.22 860 ARG A N 1
ATOM 6791 C CA . ARG A 1 860 ? -22.315 40.186 40.612 1.00 31.22 860 ARG A CA 1
ATOM 6792 C C . ARG A 1 860 ? -21.038 39.344 40.656 1.00 31.22 860 ARG A C 1
ATOM 6794 O O . ARG A 1 860 ? -20.445 39.222 41.717 1.00 31.22 860 ARG A O 1
ATOM 6801 N N . LEU A 1 861 ? -20.594 38.846 39.501 1.00 35.44 861 LEU A N 1
ATOM 6802 C CA . LEU A 1 861 ? -19.370 38.051 39.368 1.00 35.44 861 LEU A CA 1
ATOM 6803 C C . LEU A 1 861 ? -18.097 38.914 39.454 1.00 35.44 861 LEU A C 1
ATOM 6805 O O . LEU A 1 861 ? -17.142 38.530 40.119 1.00 35.44 861 LEU A O 1
ATOM 6809 N N . GLU A 1 862 ? -18.099 40.133 38.897 1.00 34.19 862 GLU A N 1
ATOM 6810 C CA . GLU A 1 862 ? -16.985 41.090 39.049 1.00 34.19 862 GLU A CA 1
ATOM 6811 C C . GLU A 1 862 ? -16.752 41.522 40.515 1.00 34.19 862 GLU A C 1
ATOM 6813 O O . GLU A 1 862 ? -15.666 41.997 40.843 1.00 34.19 862 GLU A O 1
ATOM 6818 N N . GLN A 1 863 ? -17.744 41.369 41.405 1.00 30.44 863 GLN A N 1
ATOM 6819 C CA . GLN A 1 863 ? -17.580 41.593 42.850 1.00 30.44 863 GLN A CA 1
ATOM 6820 C C . GLN A 1 863 ? -17.001 40.383 43.594 1.00 30.44 863 GLN A C 1
ATOM 6822 O O . GLN A 1 863 ? -16.373 40.576 44.631 1.00 30.44 863 GLN A O 1
ATOM 6827 N N . GLU A 1 864 ? -17.189 39.168 43.077 1.00 33.16 864 GLU A N 1
ATOM 6828 C CA . GLU A 1 864 ? -16.629 37.934 43.647 1.00 33.16 864 GLU A CA 1
ATOM 6829 C C . GLU A 1 864 ? -15.176 37.718 43.173 1.00 33.16 864 GLU A C 1
ATOM 6831 O O . GLU A 1 864 ? -14.337 37.286 43.956 1.00 33.16 864 GLU A O 1
ATOM 6836 N N . ALA A 1 865 ? -14.832 38.129 41.945 1.00 31.84 865 ALA A N 1
ATOM 6837 C CA . ALA A 1 865 ? -13.455 38.088 41.437 1.00 31.84 865 ALA A CA 1
ATOM 6838 C C . ALA A 1 865 ? -12.513 39.110 42.114 1.00 31.84 865 ALA A C 1
ATOM 6840 O O . ALA A 1 865 ? -11.344 38.823 42.349 1.00 31.84 865 ALA A O 1
ATOM 6841 N N . LYS A 1 866 ? -13.012 40.301 42.478 1.00 29.55 866 LYS A N 1
ATOM 6842 C CA . LYS A 1 866 ? -12.203 41.400 43.054 1.00 29.55 866 LYS A CA 1
ATOM 6843 C C . LYS A 1 866 ? -11.861 41.257 44.544 1.00 29.55 866 LYS A C 1
ATOM 6845 O O . LYS A 1 866 ? -11.381 42.214 45.145 1.00 29.55 866 LYS A O 1
ATOM 6850 N N . SER A 1 867 ? -12.124 40.108 45.171 1.00 25.56 867 SER A N 1
ATOM 6851 C CA . SER A 1 867 ? -11.760 39.873 46.578 1.00 25.56 867 SER A CA 1
ATOM 6852 C C . SER A 1 867 ? -10.444 39.112 46.779 1.00 25.56 867 SER A C 1
ATOM 6854 O O . SER A 1 867 ? -10.106 38.827 47.926 1.00 25.56 867 SER A O 1
ATOM 6856 N N . PHE A 1 868 ? -9.712 38.786 45.706 1.00 26.19 868 PHE A N 1
ATOM 6857 C CA . PHE A 1 868 ? -8.445 38.042 45.749 1.00 26.19 868 PHE A CA 1
ATOM 6858 C C . PHE A 1 868 ? -7.391 38.617 44.780 1.00 26.19 868 PHE A C 1
ATOM 6860 O O . PHE A 1 868 ? -6.942 37.936 43.866 1.00 26.19 868 PHE A O 1
ATOM 6867 N N . ASP A 1 869 ? -6.965 39.863 45.009 1.00 24.58 869 ASP A N 1
ATOM 6868 C CA . ASP A 1 869 ? -5.732 40.396 44.409 1.00 24.58 869 ASP A CA 1
ATOM 6869 C C . ASP A 1 869 ? -4.515 39.993 45.263 1.00 24.58 869 ASP A C 1
ATOM 6871 O O . ASP A 1 869 ? -4.358 40.466 46.393 1.00 24.58 869 ASP A O 1
ATOM 6875 N N . VAL A 1 870 ? -3.635 39.153 44.712 1.00 24.95 870 VAL A N 1
ATOM 6876 C CA . VAL A 1 870 ? -2.244 38.970 45.163 1.00 24.95 870 VAL A CA 1
ATOM 6877 C C . VAL A 1 870 ? -1.368 38.858 43.917 1.00 24.95 870 VAL A C 1
ATOM 6879 O O . VAL A 1 870 ? -1.668 38.066 43.029 1.00 24.95 870 VAL A O 1
ATOM 6882 N N . ALA A 1 871 ? -0.299 39.648 43.857 1.00 31.52 871 ALA A N 1
ATOM 6883 C CA . ALA A 1 871 ? 0.745 39.532 42.844 1.00 31.52 871 ALA A CA 1
ATOM 6884 C C . ALA A 1 871 ? 1.928 38.736 43.418 1.00 31.52 871 ALA A C 1
ATOM 6886 O O . ALA A 1 871 ? 2.296 39.008 44.559 1.00 31.52 871 ALA A O 1
ATOM 6887 N N . ASP A 1 872 ? 2.466 37.773 42.657 1.00 26.95 872 ASP A N 1
ATOM 6888 C CA . ASP A 1 872 ? 3.912 37.519 42.476 1.00 26.95 872 ASP A CA 1
ATOM 6889 C C . ASP A 1 872 ? 4.190 36.251 41.623 1.00 26.95 872 ASP A C 1
ATOM 6891 O O . ASP A 1 872 ? 3.549 35.215 41.781 1.00 26.95 872 ASP A O 1
ATOM 6895 N N . GLU A 1 873 ? 5.154 36.411 40.711 1.00 31.75 873 GLU A N 1
ATOM 6896 C CA . GLU A 1 873 ? 6.133 35.520 40.035 1.00 31.75 873 GLU A CA 1
ATOM 6897 C C . GLU A 1 873 ? 5.995 33.971 39.877 1.00 31.75 873 GLU A C 1
ATOM 6899 O O . GLU A 1 873 ? 6.868 33.402 39.228 1.00 31.75 873 GLU A O 1
ATOM 6904 N N . ASP A 1 874 ? 4.948 33.262 40.326 1.00 30.55 874 ASP A N 1
ATOM 6905 C CA . ASP A 1 874 ? 4.830 31.784 40.167 1.00 30.55 874 ASP A CA 1
ATOM 6906 C C . ASP A 1 874 ? 3.675 31.336 39.225 1.00 30.55 874 ASP A C 1
ATOM 6908 O O . ASP A 1 874 ? 2.629 30.845 39.671 1.00 30.55 874 ASP A O 1
ATOM 6912 N N . GLU A 1 875 ? 3.856 31.429 37.897 1.00 35.22 875 GLU A N 1
ATOM 6913 C CA . GLU A 1 875 ? 2.833 30.999 36.910 1.00 35.22 875 GLU A CA 1
ATOM 6914 C C . GLU A 1 875 ? 2.445 29.511 37.034 1.00 35.22 875 GLU A C 1
ATOM 6916 O O . GLU A 1 875 ? 1.278 29.147 36.848 1.00 35.22 875 GLU A O 1
ATOM 6921 N N . HIS A 1 876 ? 3.386 28.651 37.439 1.00 34.31 876 HIS A N 1
ATOM 6922 C CA . HIS A 1 876 ? 3.174 27.204 37.563 1.00 34.31 876 HIS A CA 1
ATOM 6923 C C . HIS A 1 876 ? 2.106 26.819 38.608 1.00 34.31 876 HIS A C 1
ATOM 6925 O O . HIS A 1 876 ? 1.480 25.765 38.487 1.00 34.31 876 HIS A O 1
ATOM 6931 N N . TYR A 1 877 ? 1.867 27.656 39.629 1.00 30.66 877 TYR A N 1
ATOM 6932 C CA . TYR A 1 877 ? 0.885 27.373 40.688 1.00 30.66 877 TYR A CA 1
ATOM 6933 C C . TYR A 1 877 ? -0.494 28.000 40.440 1.00 30.66 877 TYR A C 1
ATOM 6935 O O . TYR A 1 877 ? -1.480 27.575 41.049 1.00 30.66 877 TYR A O 1
ATOM 6943 N N . ALA A 1 878 ? -0.596 28.976 39.533 1.00 26.12 878 ALA A N 1
ATOM 6944 C CA . ALA A 1 878 ? -1.870 29.597 39.186 1.00 26.12 878 ALA A CA 1
ATOM 6945 C C . ALA A 1 878 ? -2.805 28.610 38.463 1.00 26.12 878 ALA A C 1
ATOM 6947 O O . ALA A 1 878 ? -4.015 28.601 38.716 1.00 26.12 878 ALA A O 1
ATOM 6948 N N . PHE A 1 879 ? -2.262 27.739 37.603 1.00 32.56 879 PHE A N 1
ATOM 6949 C CA . PHE A 1 879 ? -3.063 26.917 36.689 1.00 32.56 879 PHE A CA 1
ATOM 6950 C C . PHE A 1 879 ? -4.005 25.918 37.381 1.00 32.56 879 PHE A C 1
ATOM 6952 O O . PHE A 1 879 ? -5.165 25.799 36.981 1.00 32.56 879 PHE A O 1
ATOM 6959 N N . HIS A 1 880 ? -3.558 25.274 38.465 1.00 37.66 880 HIS A N 1
ATOM 6960 C CA . HIS A 1 880 ? -4.272 24.154 39.096 1.00 37.66 880 HIS A CA 1
ATOM 6961 C C . HIS A 1 880 ? -5.633 24.495 39.737 1.00 37.66 880 HIS A C 1
ATOM 6963 O O . HIS A 1 880 ? -6.406 23.580 40.007 1.00 37.66 880 HIS A O 1
ATOM 6969 N N . THR A 1 881 ? -5.957 25.773 39.989 1.00 30.09 881 THR A N 1
ATOM 6970 C CA . THR A 1 881 ? -7.303 26.178 40.475 1.00 30.09 881 THR A CA 1
ATOM 6971 C C . THR A 1 881 ? -7.792 27.537 39.951 1.00 30.09 881 THR A C 1
ATOM 6973 O O . THR A 1 881 ? -8.987 27.694 39.682 1.00 30.09 881 THR A O 1
ATOM 6976 N N . LEU A 1 882 ? -6.906 28.521 39.756 1.00 30.95 882 LEU A N 1
ATOM 6977 C CA . LEU A 1 882 ? -7.262 29.869 39.274 1.00 30.95 882 LEU A CA 1
ATOM 6978 C C . LEU A 1 882 ? -7.171 29.989 37.738 1.00 30.95 882 LEU A C 1
ATOM 6980 O O . LEU A 1 882 ? -7.996 30.653 37.105 1.00 30.95 882 LEU A O 1
ATOM 6984 N N . GLY A 1 883 ? -6.215 29.292 37.118 1.00 46.84 883 GLY A N 1
ATOM 6985 C CA . GLY A 1 883 ? -6.090 29.196 35.664 1.00 46.84 883 GLY A CA 1
ATOM 6986 C C . GLY A 1 883 ? -7.230 28.388 35.058 1.00 46.84 883 GLY A C 1
ATOM 6987 O O . GLY A 1 883 ? -7.959 28.923 34.231 1.00 46.84 883 GLY A O 1
ATOM 6988 N N . LEU A 1 884 ? -7.484 27.162 35.536 1.00 57.66 884 LEU A N 1
ATOM 6989 C CA . LEU A 1 884 ? -8.594 26.345 35.025 1.00 57.66 884 LEU A CA 1
ATOM 6990 C C . LEU A 1 884 ? -9.950 27.071 35.116 1.00 57.66 884 LEU A C 1
ATOM 6992 O O . LEU A 1 884 ? -10.734 27.021 34.175 1.00 57.66 884 LEU A O 1
ATOM 6996 N N . SER A 1 885 ? -10.227 27.801 36.202 1.00 57.88 885 SER A N 1
ATOM 6997 C CA . SER A 1 885 ? -11.489 28.545 36.342 1.00 57.88 885 SER A CA 1
ATOM 6998 C C . SER A 1 885 ? -11.595 29.748 35.392 1.00 57.88 885 SER A C 1
ATOM 7000 O O . SER A 1 885 ? -12.653 29.950 34.796 1.00 57.88 885 SER A O 1
ATOM 7002 N N . SER A 1 886 ? -10.519 30.511 35.180 1.00 58.53 886 SER A N 1
ATOM 7003 C CA . SER A 1 886 ? -10.502 31.624 34.211 1.00 58.53 886 SER A CA 1
ATOM 7004 C C . SER A 1 886 ? -10.474 31.165 32.743 1.00 58.53 886 SER A C 1
ATOM 7006 O O . SER A 1 886 ? -11.078 31.813 31.887 1.00 58.53 886 SER A O 1
ATOM 7008 N N . TYR A 1 887 ? -9.847 30.024 32.460 1.00 65.06 887 TYR A N 1
ATOM 7009 C CA . TYR A 1 887 ? -9.829 29.350 31.158 1.00 65.06 887 TYR A CA 1
ATOM 7010 C C . TYR A 1 887 ? -11.211 28.776 30.805 1.00 65.06 887 TYR A C 1
ATOM 7012 O O . TYR A 1 887 ? -11.735 29.021 29.719 1.00 65.06 887 TYR A O 1
ATOM 7020 N N . LEU A 1 888 ? -11.865 28.104 31.762 1.00 71.12 888 LEU A N 1
ATOM 7021 C CA . LEU A 1 888 ? -13.255 27.657 31.639 1.00 71.12 888 LEU A CA 1
ATOM 7022 C C . LEU A 1 888 ? -14.223 28.825 31.405 1.00 71.12 888 LEU A C 1
ATOM 7024 O O . LEU A 1 888 ? -15.182 28.671 30.658 1.00 71.12 888 LEU A O 1
ATOM 7028 N N . LEU A 1 889 ? -14.010 29.988 32.031 1.00 71.25 889 LEU A N 1
ATOM 7029 C CA . LEU A 1 889 ? -14.863 31.163 31.816 1.00 71.25 889 LEU A CA 1
ATOM 7030 C C . LEU A 1 889 ? -14.789 31.675 30.371 1.00 71.25 889 LEU A C 1
ATOM 7032 O O . LEU A 1 889 ? -15.833 31.797 29.736 1.00 71.25 889 LEU A O 1
ATOM 7036 N N . GLU A 1 890 ? -13.584 31.901 29.839 1.00 71.75 890 GLU A N 1
ATOM 7037 C CA . GLU A 1 890 ? -13.371 32.313 28.438 1.00 71.75 890 GLU A CA 1
ATOM 7038 C C . GLU A 1 890 ? -13.980 31.310 27.450 1.00 71.75 890 GLU A C 1
ATOM 7040 O O . GLU A 1 890 ? -14.626 31.683 26.469 1.00 71.75 890 GLU A O 1
ATOM 7045 N N . LEU A 1 891 ? -13.837 30.021 27.750 1.00 78.69 891 LEU A N 1
ATOM 7046 C CA . LEU A 1 891 ? -14.464 28.951 26.997 1.00 78.69 891 LEU A CA 1
ATOM 7047 C C . LEU A 1 891 ? -16.001 29.053 26.984 1.00 78.69 891 LEU A C 1
ATOM 7049 O O . LEU A 1 891 ? -16.632 28.936 25.930 1.00 78.69 891 LEU A O 1
ATOM 7053 N N . TRP A 1 892 ? -16.625 29.244 28.151 1.00 83.75 892 TRP A N 1
ATOM 7054 C CA . TRP A 1 892 ? -18.081 29.361 28.234 1.00 83.75 892 TRP A CA 1
ATOM 7055 C C . TRP A 1 892 ? -18.589 30.608 27.509 1.00 83.75 892 TRP A C 1
ATOM 7057 O O . TRP A 1 892 ? -19.617 30.516 26.839 1.00 83.75 892 TRP A O 1
ATOM 7067 N N . GLU A 1 893 ? -17.853 31.721 27.560 1.00 81.25 893 GLU A N 1
ATOM 7068 C CA . GLU A 1 893 ? -18.135 32.918 26.759 1.00 81.25 893 GLU A CA 1
ATOM 7069 C C . GLU A 1 893 ? -18.080 32.600 25.252 1.00 81.25 893 GLU A C 1
ATOM 7071 O O . GLU A 1 893 ? -19.057 32.846 24.540 1.00 81.25 893 GLU A O 1
ATOM 7076 N N . GLN A 1 894 ? -17.023 31.928 24.774 1.00 80.94 894 GLN A N 1
ATOM 7077 C CA . GLN A 1 894 ? -16.898 31.511 23.369 1.00 80.94 894 GLN A CA 1
ATOM 7078 C C . GLN A 1 894 ? -18.055 30.597 22.910 1.00 80.94 894 GLN A C 1
ATOM 7080 O O . GLN A 1 894 ? -18.494 30.676 21.759 1.00 80.94 894 GLN A O 1
ATOM 7085 N N . TYR A 1 895 ? -18.586 29.742 23.793 1.00 87.50 895 TYR A N 1
ATOM 7086 C CA . TYR A 1 895 ? -19.737 28.881 23.490 1.00 87.50 895 TYR A CA 1
ATOM 7087 C C . TYR A 1 895 ? -21.092 29.607 23.568 1.00 87.50 895 TYR A C 1
ATOM 7089 O O . TYR A 1 895 ? -22.023 29.251 22.835 1.00 87.50 895 TYR A O 1
ATOM 7097 N N . GLU A 1 896 ? -21.229 30.605 24.444 1.00 84.81 896 GLU A N 1
ATOM 7098 C CA . GLU A 1 896 ? -22.428 31.442 24.565 1.00 84.81 896 GLU A CA 1
ATOM 7099 C C . GLU A 1 896 ? -22.585 32.403 23.377 1.00 84.81 896 GLU A C 1
ATOM 7101 O O . GLU A 1 896 ? -23.709 32.598 22.896 1.00 84.81 896 GLU A O 1
ATOM 7106 N N . ASP A 1 897 ? -21.474 32.911 22.838 1.00 83.06 897 ASP A N 1
ATOM 7107 C CA . ASP A 1 897 ? -21.450 33.839 21.702 1.00 83.06 897 ASP A CA 1
ATOM 7108 C C . ASP A 1 897 ? -21.773 33.187 20.342 1.00 83.06 897 ASP A C 1
ATOM 7110 O O . ASP A 1 897 ? -22.036 33.893 19.362 1.00 83.06 897 ASP A O 1
ATOM 7114 N N . ILE A 1 898 ? -21.845 31.848 20.247 1.00 85.06 898 ILE A N 1
ATOM 7115 C CA . ILE A 1 898 ? -22.144 31.157 18.981 1.00 85.06 898 ILE A CA 1
ATOM 7116 C C . ILE A 1 898 ? -23.543 31.563 18.456 1.00 85.06 898 ILE A C 1
ATOM 7118 O O . ILE A 1 898 ? -24.571 31.171 19.032 1.00 85.06 898 ILE A O 1
ATOM 7122 N N . PRO A 1 899 ? -23.650 32.220 17.280 1.00 80.00 899 PRO A N 1
ATOM 7123 C CA . PRO A 1 899 ? -24.917 32.746 16.784 1.00 80.00 899 PRO A CA 1
ATOM 7124 C C . PRO A 1 899 ? -26.021 31.690 16.648 1.00 80.00 899 PRO A C 1
ATOM 7126 O O . PRO A 1 899 ? -25.800 30.544 16.232 1.00 80.00 899 PRO A O 1
ATOM 7129 N N . LYS A 1 900 ? -27.271 32.095 16.921 1.00 74.12 900 LYS A N 1
ATOM 7130 C CA . LYS A 1 900 ? -28.461 31.229 16.767 1.00 74.12 900 LYS A CA 1
ATOM 7131 C C . LYS A 1 900 ? -28.632 30.697 15.338 1.00 74.12 900 LYS A C 1
ATOM 7133 O O . LYS A 1 900 ? -29.155 29.601 15.168 1.00 74.12 900 LYS A O 1
ATOM 7138 N N . LYS A 1 901 ? -28.179 31.461 14.340 1.00 75.00 901 LYS A N 1
ATOM 7139 C CA . LYS A 1 901 ? -28.052 31.065 12.930 1.00 75.00 901 LYS A CA 1
ATOM 7140 C C . LYS A 1 901 ? -26.600 31.268 12.484 1.00 75.00 901 LYS A C 1
ATOM 7142 O O . LYS A 1 901 ? -26.293 32.249 11.819 1.00 75.00 901 LYS A O 1
ATOM 7147 N N . ALA A 1 902 ? -25.716 30.381 12.925 1.00 75.56 902 ALA A N 1
ATOM 7148 C CA . ALA A 1 902 ? -24.330 30.331 12.466 1.00 75.56 902 ALA A CA 1
ATOM 7149 C C . ALA A 1 902 ? -24.267 29.748 11.042 1.00 75.56 902 ALA A C 1
ATOM 7151 O O . ALA A 1 902 ? -24.960 28.770 10.758 1.00 75.56 902 ALA A O 1
ATOM 7152 N N . LYS A 1 903 ? -23.442 30.325 10.162 1.00 81.69 903 LYS A N 1
ATOM 7153 C CA . LYS A 1 903 ? -23.057 29.728 8.874 1.00 81.69 903 LYS A CA 1
ATOM 7154 C C . LYS A 1 903 ? -21.767 28.942 9.108 1.00 81.69 903 LYS A C 1
ATOM 7156 O O . LYS A 1 903 ? -20.862 29.461 9.744 1.00 81.69 903 LYS A O 1
ATOM 7161 N N . MET A 1 904 ? -21.690 27.688 8.660 1.00 82.62 904 MET A N 1
ATOM 7162 C CA . MET A 1 904 ? -20.589 26.801 9.077 1.00 82.62 904 MET A CA 1
ATOM 7163 C C . MET A 1 904 ? -19.216 27.264 8.560 1.00 82.62 904 MET A C 1
ATOM 7165 O O . MET A 1 904 ? -18.255 27.186 9.308 1.00 82.62 904 MET A O 1
ATOM 7169 N N . SER A 1 905 ? -19.146 27.848 7.354 1.00 83.75 905 SER A N 1
ATOM 7170 C CA . SER A 1 905 ? -17.924 28.430 6.741 1.00 83.75 905 SER A CA 1
ATOM 7171 C C . SER A 1 905 ? -17.279 29.584 7.515 1.00 83.75 905 SER A C 1
ATOM 7173 O O . SER A 1 905 ? -16.281 30.160 7.084 1.00 83.75 905 SER A O 1
ATOM 7175 N N . ASP A 1 906 ? -17.933 30.017 8.586 1.00 87.38 906 ASP A N 1
ATOM 7176 C CA . ASP A 1 906 ? -17.520 31.144 9.405 1.00 87.38 906 ASP A CA 1
ATOM 7177 C C . ASP A 1 906 ? -16.835 30.638 10.691 1.00 87.38 906 ASP A C 1
ATOM 7179 O O . ASP A 1 906 ? -16.528 31.445 11.565 1.00 87.38 906 ASP A O 1
ATOM 7183 N N . PHE A 1 907 ? -16.622 29.318 10.823 1.00 90.81 907 PHE A N 1
ATOM 7184 C CA . PHE A 1 907 ? -16.035 28.663 11.992 1.00 90.81 907 PHE A CA 1
ATOM 7185 C C . PHE A 1 907 ? -15.108 27.504 11.597 1.00 90.81 907 PHE A C 1
ATOM 7187 O O . PHE A 1 907 ? -15.433 26.749 10.684 1.00 90.81 907 PHE A O 1
ATOM 7194 N N . ALA A 1 908 ? -14.005 27.321 12.322 1.00 92.31 908 ALA A N 1
ATOM 7195 C CA . ALA A 1 908 ? -13.163 26.120 12.302 1.00 92.31 908 ALA A CA 1
ATOM 7196 C C . ALA A 1 908 ? -12.948 25.612 13.740 1.00 92.31 908 ALA A C 1
ATOM 7198 O O . ALA A 1 908 ? -13.148 26.365 14.696 1.00 92.31 908 ALA A O 1
ATOM 7199 N N . ILE A 1 909 ? -12.577 24.339 13.901 1.00 93.94 909 ILE A N 1
ATOM 7200 C CA . ILE A 1 909 ? -12.436 23.682 15.209 1.00 93.94 909 ILE A CA 1
ATOM 7201 C C . ILE A 1 909 ? -11.010 23.157 15.372 1.00 93.94 909 ILE A C 1
ATOM 7203 O O . ILE A 1 909 ? -10.555 22.369 14.547 1.00 93.94 909 ILE A O 1
ATOM 7207 N N . ALA A 1 910 ? -10.336 23.551 16.453 1.00 94.12 910 ALA A N 1
ATOM 7208 C CA . ALA A 1 910 ? -9.039 22.998 16.839 1.00 94.12 910 ALA A CA 1
ATOM 7209 C C . ALA A 1 910 ? -9.192 22.097 18.068 1.00 94.12 910 ALA A C 1
ATOM 7211 O O . ALA A 1 910 ? -9.819 22.498 19.047 1.00 94.12 910 ALA A O 1
ATOM 7212 N N . LEU A 1 911 ? -8.646 20.883 18.010 1.00 95.75 911 LEU A N 1
ATOM 7213 C CA . LEU A 1 911 ? -8.781 19.863 19.048 1.00 95.75 911 LEU A CA 1
ATOM 7214 C C . LEU A 1 911 ? -7.516 19.806 19.905 1.00 95.75 911 LEU A C 1
ATOM 7216 O O . LEU A 1 911 ? -6.407 19.725 19.382 1.00 95.75 911 LEU A O 1
ATOM 7220 N N . VAL A 1 912 ? -7.710 19.804 21.218 1.00 94.00 912 VAL A N 1
ATOM 7221 C CA . VAL A 1 912 ? -6.677 19.617 22.236 1.00 94.00 912 VAL A CA 1
ATOM 7222 C C . VAL A 1 912 ? -6.842 18.215 22.820 1.00 94.00 912 VAL A C 1
ATOM 7224 O O . VAL A 1 912 ? -7.963 17.793 23.136 1.00 94.00 912 VAL A O 1
ATOM 7227 N N . ALA A 1 913 ? -5.751 17.461 22.900 1.00 94.56 913 ALA A N 1
ATOM 7228 C CA . ALA A 1 913 ? -5.724 16.156 23.547 1.00 94.56 913 ALA A CA 1
ATOM 7229 C C . ALA A 1 913 ? -5.276 16.280 25.016 1.00 94.56 913 ALA A C 1
ATOM 7231 O O . ALA A 1 913 ? -4.398 17.092 25.313 1.00 94.56 913 ALA A O 1
ATOM 7232 N N . PRO A 1 914 ? -5.837 15.465 25.929 1.00 92.75 914 PRO A N 1
ATOM 7233 C CA . PRO A 1 914 ? -5.269 15.285 27.256 1.00 92.75 914 PRO A CA 1
ATOM 7234 C C . PRO A 1 914 ? -3.937 14.524 27.164 1.00 92.75 914 PRO A C 1
ATOM 7236 O O . PRO A 1 914 ? -3.644 13.859 26.167 1.00 92.75 914 PRO A O 1
ATOM 7239 N N . SER A 1 915 ? -3.145 14.626 28.224 1.00 94.38 915 SER A N 1
ATOM 7240 C CA . SER A 1 915 ? -1.737 14.238 28.262 1.00 94.38 915 SER A CA 1
ATOM 7241 C C . SER A 1 915 ? -1.471 12.855 28.854 1.00 94.38 915 SER A C 1
ATOM 7243 O O . SER A 1 915 ? -2.305 12.284 29.560 1.00 94.38 915 SER A O 1
ATOM 7245 N N . VAL A 1 916 ? -0.253 12.344 28.646 1.00 96.25 916 VAL A N 1
ATOM 7246 C CA . VAL A 1 916 ? 0.256 11.177 29.389 1.00 96.25 916 VAL A CA 1
ATOM 7247 C C . VAL A 1 916 ? 0.811 11.588 30.763 1.00 96.25 916 VAL A C 1
ATOM 7249 O O . VAL A 1 916 ? 0.717 10.801 31.704 1.00 96.25 916 VAL A O 1
ATOM 7252 N N . VAL A 1 917 ? 1.319 12.819 30.922 1.00 93.50 917 VAL A N 1
ATOM 7253 C CA . VAL A 1 917 ? 1.775 13.341 32.223 1.00 93.50 917 VAL A CA 1
ATOM 7254 C C . VAL A 1 917 ? 0.649 13.337 33.268 1.00 93.50 917 VAL A C 1
ATOM 7256 O O . VAL A 1 917 ? -0.470 13.765 32.957 1.00 93.50 917 VAL A O 1
ATOM 7259 N N . PRO A 1 918 ? 0.894 12.877 34.515 1.00 88.00 918 PRO A N 1
ATOM 7260 C CA . PRO A 1 918 ? -0.166 12.633 35.491 1.00 88.00 918 PRO A CA 1
ATOM 7261 C C . PRO A 1 918 ? -0.644 13.898 36.239 1.00 88.00 918 PRO A C 1
ATOM 7263 O O . PRO A 1 918 ? -1.058 13.841 37.403 1.00 88.00 918 PRO A O 1
ATOM 7266 N N . THR A 1 919 ? -0.669 15.044 35.545 1.00 84.44 919 THR A N 1
ATOM 7267 C CA . THR A 1 919 ? -1.429 16.240 35.954 1.00 84.44 919 THR A CA 1
ATOM 7268 C C . THR A 1 919 ? -2.897 15.882 36.203 1.00 84.44 919 THR A C 1
ATOM 7270 O O . THR A 1 919 ? -3.503 16.378 37.151 1.00 84.44 919 THR A O 1
ATOM 7273 N N . TYR A 1 920 ? -3.432 14.949 35.409 1.00 87.75 920 TYR A N 1
ATOM 7274 C CA . TYR A 1 920 ? -4.704 14.252 35.617 1.00 87.75 920 TYR A CA 1
ATOM 7275 C C . TYR A 1 920 ? -4.472 12.730 35.512 1.00 87.75 920 TYR A C 1
ATOM 7277 O O . TYR A 1 920 ? -3.371 12.257 35.793 1.00 87.75 920 TYR A O 1
ATOM 7285 N N . ASN A 1 921 ? -5.477 11.924 35.160 1.00 91.56 921 ASN A N 1
ATOM 7286 C CA . ASN A 1 921 ? -5.203 10.541 34.757 1.00 91.56 921 ASN A CA 1
ATOM 7287 C C . ASN A 1 921 ? -4.539 10.527 33.356 1.00 91.56 921 ASN A C 1
ATOM 7289 O O . ASN A 1 921 ? -5.071 11.181 32.459 1.00 91.56 921 ASN A O 1
ATOM 7293 N N . PRO A 1 922 ? -3.442 9.771 33.138 1.00 95.31 922 PRO A N 1
ATOM 7294 C CA . PRO A 1 922 ? -2.782 9.626 31.841 1.00 95.31 922 PRO A CA 1
ATOM 7295 C C . PRO A 1 922 ? -3.742 9.153 30.758 1.00 95.31 922 PRO A C 1
ATOM 7297 O O . PRO A 1 922 ? -4.513 8.213 30.977 1.00 95.31 922 PRO A O 1
ATOM 7300 N N . ALA A 1 923 ? -3.676 9.782 29.591 1.00 95.19 923 ALA A N 1
ATOM 7301 C CA . ALA A 1 923 ? -4.656 9.626 28.534 1.00 95.19 923 ALA A CA 1
ATOM 7302 C C . ALA A 1 923 ? -4.024 9.660 27.132 1.00 95.19 923 ALA A C 1
ATOM 7304 O O . ALA A 1 923 ? -2.938 10.194 26.925 1.00 95.19 923 ALA A O 1
ATOM 7305 N N . LEU A 1 924 ? -4.713 9.058 26.159 1.00 95.75 924 LEU A N 1
ATOM 7306 C CA . LEU A 1 924 ? -4.330 9.058 24.741 1.00 95.75 924 LEU A CA 1
ATOM 7307 C C . LEU A 1 924 ? -5.570 8.963 23.849 1.00 95.75 924 LEU A C 1
ATOM 7309 O O . LEU A 1 924 ? -6.615 8.463 24.278 1.00 95.75 924 LEU A O 1
ATOM 7313 N N . ARG A 1 925 ? -5.477 9.429 22.600 1.00 96.00 925 ARG A N 1
ATOM 7314 C CA . ARG A 1 925 ? -6.633 9.529 21.700 1.00 96.00 925 ARG A CA 1
ATOM 7315 C C . ARG A 1 925 ? -6.397 8.789 20.391 1.00 96.00 925 ARG A C 1
ATOM 7317 O O . ARG A 1 925 ? -5.416 9.040 19.701 1.00 96.00 925 ARG A O 1
ATOM 7324 N N . VAL A 1 926 ? -7.336 7.923 20.013 1.00 97.25 926 VAL A N 1
ATOM 7325 C CA . VAL A 1 926 ? -7.320 7.241 18.708 1.00 97.25 926 VAL A CA 1
ATOM 7326 C C . VAL A 1 926 ? -8.445 7.797 17.849 1.00 97.25 926 VAL A C 1
ATOM 7328 O O . VAL A 1 926 ? -9.624 7.663 18.191 1.00 97.25 926 VAL A O 1
ATOM 7331 N N . TYR A 1 927 ? -8.081 8.432 16.740 1.00 96.38 927 TYR A N 1
ATOM 7332 C CA . TYR A 1 927 ? -9.014 8.946 15.745 1.00 96.38 927 TYR A CA 1
ATOM 7333 C C . TYR A 1 927 ? -9.335 7.871 14.709 1.00 96.38 927 TYR A C 1
ATOM 7335 O O . TYR A 1 927 ? -8.503 7.034 14.378 1.00 96.38 927 TYR A O 1
ATOM 7343 N N . THR A 1 928 ? -10.552 7.918 14.179 1.00 91.88 928 THR A N 1
ATOM 7344 C CA . THR A 1 928 ? -11.033 7.127 13.045 1.00 91.88 928 THR A CA 1
ATOM 7345 C C . THR A 1 928 ? -11.452 8.093 11.940 1.00 91.88 928 THR A C 1
ATOM 7347 O O . THR A 1 928 ? -12.255 8.997 12.191 1.00 91.88 928 THR A O 1
ATOM 7350 N N . TYR A 1 929 ? -10.924 7.925 10.729 1.00 90.19 929 TYR A N 1
ATOM 7351 C CA . TYR A 1 929 ? -11.118 8.849 9.606 1.00 90.19 929 TYR A CA 1
ATOM 7352 C C . TYR A 1 929 ? -11.577 8.127 8.335 1.00 90.19 929 TYR A C 1
ATOM 7354 O O . TYR A 1 929 ? -11.388 6.925 8.166 1.00 90.19 929 TYR A O 1
ATOM 7362 N N . GLN A 1 930 ? -12.236 8.858 7.444 1.00 82.19 930 GLN A N 1
ATOM 7363 C CA . GLN A 1 930 ? -12.912 8.291 6.285 1.00 82.19 930 GLN A CA 1
ATOM 7364 C C . GLN A 1 930 ? -11.938 7.976 5.136 1.00 82.19 930 GLN A C 1
ATOM 7366 O O . GLN A 1 930 ? -11.255 8.868 4.635 1.00 82.19 930 GLN A O 1
ATOM 7371 N N . LEU A 1 931 ? -11.927 6.718 4.680 1.00 71.94 931 LEU A N 1
ATOM 7372 C CA . LEU A 1 931 ? -11.206 6.275 3.473 1.00 71.94 931 LEU A CA 1
ATOM 7373 C C . LEU A 1 931 ? -12.105 6.280 2.218 1.00 71.94 931 LEU A C 1
ATOM 7375 O O . LEU A 1 931 ? -11.628 6.412 1.093 1.00 71.94 931 LEU A O 1
ATOM 7379 N N . ALA A 1 932 ? -13.428 6.198 2.391 1.00 54.06 932 ALA A N 1
ATOM 7380 C CA . ALA A 1 932 ? -14.384 6.182 1.286 1.00 54.06 932 ALA A CA 1
ATOM 7381 C C . ALA A 1 932 ? -14.723 7.590 0.758 1.00 54.06 932 ALA A C 1
ATOM 7383 O O . ALA A 1 932 ? -15.101 8.488 1.515 1.00 54.06 932 ALA A O 1
ATOM 7384 N N . ILE A 1 933 ? -14.693 7.771 -0.565 1.00 49.97 933 ILE A N 1
ATOM 7385 C CA . ILE A 1 933 ? -15.148 9.010 -1.217 1.00 49.97 933 ILE A CA 1
ATOM 7386 C C . ILE A 1 933 ? -16.661 8.924 -1.468 1.00 49.97 933 ILE A C 1
ATOM 7388 O O . ILE A 1 933 ? -17.125 8.712 -2.590 1.00 49.97 933 ILE A O 1
ATOM 7392 N N . GLU A 1 934 ? -17.446 9.078 -0.402 1.00 38.75 934 GLU A N 1
ATOM 7393 C CA . GLU A 1 934 ? -18.881 9.330 -0.530 1.00 38.75 934 GLU A CA 1
ATOM 7394 C C . GLU A 1 934 ? -19.105 10.788 -0.947 1.00 38.75 934 GLU A C 1
ATOM 7396 O O . GLU A 1 934 ? -18.583 11.717 -0.335 1.00 38.75 934 GLU A O 1
ATOM 7401 N N . LYS A 1 935 ? -19.918 11.018 -1.985 1.00 32.84 935 LYS A N 1
ATOM 7402 C CA . LYS A 1 935 ? -20.428 12.368 -2.257 1.00 32.84 935 LYS A CA 1
ATOM 7403 C C . LYS A 1 935 ? -21.371 12.748 -1.111 1.00 32.84 935 LYS A C 1
ATOM 7405 O O . LYS A 1 935 ? -22.383 12.060 -0.967 1.00 32.84 935 LYS A O 1
ATOM 7410 N N . PRO A 1 936 ? -21.118 13.823 -0.342 1.00 34.03 936 PRO A N 1
ATOM 7411 C CA . PRO A 1 936 ? -22.081 14.268 0.654 1.00 34.03 936 PRO A CA 1
ATOM 7412 C C . PRO A 1 936 ? -23.396 14.647 -0.037 1.00 34.03 936 PRO A C 1
ATOM 7414 O O . PRO A 1 936 ? -23.391 15.326 -1.069 1.00 34.03 936 PRO A O 1
ATOM 7417 N N . GLU A 1 937 ? -24.530 14.225 0.531 1.00 30.00 937 GLU A N 1
ATOM 7418 C CA . GLU A 1 937 ? -25.839 14.718 0.101 1.00 30.00 937 GLU A CA 1
ATOM 7419 C C . GLU A 1 937 ? -25.872 16.240 0.291 1.00 30.00 937 GLU A C 1
ATOM 7421 O O . GLU A 1 937 ? -25.788 16.754 1.409 1.00 30.00 937 GLU A O 1
ATOM 7426 N N . ALA A 1 938 ? -25.947 16.975 -0.819 1.00 31.55 938 ALA A N 1
ATOM 7427 C CA . ALA A 1 938 ? -25.930 18.428 -0.792 1.00 31.55 938 ALA A CA 1
ATOM 7428 C C . ALA A 1 938 ? -27.170 18.963 -0.047 1.00 31.55 938 ALA A C 1
ATOM 7430 O O . ALA A 1 938 ? -28.291 18.623 -0.436 1.00 31.55 938 ALA A O 1
ATOM 7431 N N . PRO A 1 939 ? -27.012 19.842 0.963 1.00 32.69 939 PRO A N 1
ATOM 7432 C CA . PRO A 1 939 ? -28.142 20.546 1.555 1.00 32.69 939 PRO A CA 1
ATOM 7433 C C . PRO A 1 939 ? -28.908 21.344 0.489 1.00 32.69 939 PRO A C 1
ATOM 7435 O O . PRO A 1 939 ? -28.301 21.987 -0.368 1.00 32.69 939 PRO A O 1
ATOM 7438 N N . ASP A 1 940 ? -30.239 21.301 0.550 1.00 32.06 940 ASP A N 1
ATOM 7439 C CA . ASP A 1 940 ? -31.138 21.803 -0.494 1.00 32.06 940 ASP A CA 1
ATOM 7440 C C . ASP A 1 940 ? -30.854 23.247 -0.982 1.00 32.06 940 ASP A C 1
ATOM 7442 O O . ASP A 1 940 ? -31.096 24.221 -0.269 1.00 32.06 940 ASP A O 1
ATOM 7446 N N . GLN A 1 941 ? -30.525 23.349 -2.281 1.00 30.27 941 GLN A N 1
ATOM 7447 C CA . GLN A 1 941 ? -30.611 24.527 -3.172 1.00 30.27 941 GLN A CA 1
ATOM 7448 C C . GLN A 1 941 ? -29.614 25.705 -2.988 1.00 30.27 941 GLN A C 1
ATOM 7450 O O . GLN A 1 941 ? -29.257 26.092 -1.881 1.00 30.27 941 GLN A O 1
ATOM 7455 N N . PRO A 1 942 ? -29.316 26.453 -4.075 1.00 34.25 942 PRO A N 1
ATOM 7456 C CA . PRO A 1 942 ? -28.886 25.952 -5.380 1.00 34.25 942 PRO A CA 1
ATOM 7457 C C . PRO A 1 942 ? -27.600 26.660 -5.861 1.00 34.25 942 PRO A C 1
ATOM 7459 O O . PRO A 1 942 ? -27.506 27.889 -5.874 1.00 34.25 942 PRO A O 1
ATOM 7462 N N . TYR A 1 943 ? -26.618 25.896 -6.340 1.00 28.86 943 TYR A N 1
ATOM 7463 C CA . TYR A 1 943 ? -25.379 26.453 -6.890 1.00 28.86 943 TYR A CA 1
ATOM 7464 C C . TYR A 1 943 ? -25.577 26.879 -8.356 1.00 28.86 943 TYR A C 1
ATOM 7466 O O . TYR A 1 943 ? -25.593 26.043 -9.257 1.00 28.86 943 TYR A O 1
ATOM 7474 N N . GLN A 1 944 ? -25.726 28.184 -8.610 1.00 29.28 944 GLN A N 1
ATOM 7475 C CA . GLN A 1 944 ? -25.551 28.757 -9.951 1.00 29.28 944 GLN A CA 1
ATOM 7476 C C . GLN A 1 944 ? -24.107 29.242 -10.109 1.00 29.28 944 GLN A C 1
ATOM 7478 O O . GLN A 1 944 ? -23.798 30.401 -9.834 1.00 29.28 944 GLN A O 1
ATOM 7483 N N . ALA A 1 945 ? -23.225 28.351 -10.568 1.00 33.19 945 ALA A N 1
ATOM 7484 C CA . ALA A 1 945 ? -21.938 28.768 -11.109 1.00 33.19 945 ALA A CA 1
ATOM 7485 C C . ALA A 1 945 ? -22.152 29.533 -12.422 1.00 33.19 945 ALA A C 1
ATOM 7487 O O . ALA A 1 945 ? -22.893 29.088 -13.302 1.00 33.19 945 ALA A O 1
ATOM 7488 N N . LEU A 1 946 ? -21.481 30.673 -12.554 1.00 30.72 946 LEU A N 1
ATOM 7489 C CA . LEU A 1 946 ? -21.419 31.425 -13.801 1.00 30.72 946 LEU A CA 1
ATOM 7490 C C . LEU A 1 946 ? -20.578 30.644 -14.822 1.00 30.72 946 LEU A C 1
ATOM 7492 O O . LEU A 1 946 ? -19.366 30.525 -14.672 1.00 30.72 946 LEU A O 1
ATOM 7496 N N . GLN A 1 947 ? -21.222 30.140 -15.876 1.00 30.98 947 GLN A N 1
ATOM 7497 C CA . GLN A 1 947 ? -20.537 29.788 -17.120 1.00 30.98 947 GLN A CA 1
ATOM 7498 C C . GLN A 1 947 ? -20.261 31.073 -17.911 1.00 30.98 947 GLN A C 1
ATOM 7500 O O . GLN A 1 947 ? -21.137 31.540 -18.635 1.00 30.98 947 GLN A O 1
ATOM 7505 N N . GLN A 1 948 ? -19.070 31.636 -17.715 1.00 31.03 948 GLN A N 1
ATOM 7506 C CA . GLN A 1 948 ? -18.364 32.641 -18.528 1.00 31.03 948 GLN A CA 1
ATOM 7507 C C . GLN A 1 948 ? -17.056 32.925 -17.753 1.00 31.03 948 GLN A C 1
ATOM 7509 O O . GLN A 1 948 ? -17.130 33.231 -16.567 1.00 31.03 948 GLN A O 1
ATOM 7514 N N . ASP A 1 949 ? -15.847 32.730 -18.283 1.00 28.11 949 ASP A N 1
ATOM 7515 C CA . ASP A 1 949 ? -15.443 32.690 -19.692 1.00 28.11 949 ASP A CA 1
ATOM 7516 C C . ASP A 1 949 ? -14.533 31.488 -20.024 1.00 28.11 949 ASP A C 1
ATOM 7518 O O . ASP A 1 949 ? -13.604 31.162 -19.284 1.00 28.11 949 ASP A O 1
ATOM 7522 N N . GLN A 1 950 ? -14.783 30.854 -21.174 1.00 28.48 950 GLN A N 1
ATOM 7523 C CA . GLN A 1 950 ? -13.752 30.155 -21.943 1.00 28.48 950 GLN A CA 1
ATOM 7524 C C . GLN A 1 950 ? -13.298 31.120 -23.034 1.00 28.48 950 GLN A C 1
ATOM 7526 O O . GLN A 1 950 ? -14.142 31.534 -23.821 1.00 28.48 950 GLN A O 1
ATOM 7531 N N . ASP A 1 951 ? -12.015 31.472 -23.034 1.00 26.00 951 ASP A N 1
ATOM 7532 C CA . ASP A 1 951 ? -11.182 31.842 -24.191 1.00 26.00 951 ASP A CA 1
ATOM 7533 C C . ASP A 1 951 ? -9.905 32.489 -23.638 1.00 26.00 951 ASP A C 1
ATOM 7535 O O . ASP A 1 951 ? -9.996 33.528 -22.999 1.00 26.00 951 ASP A O 1
ATOM 7539 N N . TYR A 1 952 ? -8.744 31.850 -23.831 1.00 25.31 952 TYR A N 1
ATOM 7540 C CA . TYR A 1 952 ? -7.414 32.466 -24.013 1.00 25.31 952 TYR A CA 1
ATOM 7541 C C . TYR A 1 952 ? -6.342 31.367 -24.107 1.00 25.31 952 TYR A C 1
ATOM 7543 O O . TYR A 1 952 ? -5.741 30.958 -23.115 1.00 25.31 952 TYR A O 1
ATOM 7551 N N . ILE A 1 953 ? -6.077 30.925 -25.335 1.00 29.56 953 ILE A N 1
ATOM 7552 C CA . ILE A 1 953 ? -4.726 30.592 -25.791 1.00 29.56 953 ILE A CA 1
ATOM 7553 C C . ILE A 1 953 ? -4.571 31.313 -27.124 1.00 29.56 953 ILE A C 1
ATOM 7555 O O . ILE A 1 953 ? -5.321 31.014 -28.045 1.00 29.56 953 ILE A O 1
ATOM 7559 N N . GLU A 1 954 ? -3.622 32.238 -27.216 1.00 24.34 954 GLU A N 1
ATOM 7560 C CA . GLU A 1 954 ? -2.708 32.312 -28.358 1.00 24.34 954 GLU A CA 1
ATOM 7561 C C . GLU A 1 954 ? -1.482 33.155 -27.984 1.00 24.34 954 GLU A C 1
ATOM 7563 O O . GLU A 1 954 ? -1.512 33.965 -27.052 1.00 24.34 954 GLU A O 1
ATOM 7568 N N . GLU A 1 955 ? -0.378 32.842 -28.648 1.00 28.02 955 GLU A N 1
ATOM 7569 C CA . GLU A 1 955 ? 0.954 33.408 -28.445 1.00 28.02 955 GLU A CA 1
ATOM 7570 C C . GLU A 1 955 ? 1.056 34.785 -29.136 1.00 28.02 955 GLU A C 1
ATOM 7572 O O . GLU A 1 955 ? 0.261 35.084 -30.023 1.00 28.02 955 GLU A O 1
ATOM 7577 N N . ASP A 1 956 ? 1.996 35.644 -28.715 1.00 23.42 956 ASP A N 1
ATOM 7578 C CA . ASP A 1 956 ? 3.001 36.222 -29.632 1.00 23.42 956 ASP A CA 1
ATOM 7579 C C . ASP A 1 956 ? 3.885 37.312 -28.985 1.00 23.42 956 ASP A C 1
ATOM 7581 O O . ASP A 1 956 ? 3.448 38.352 -28.494 1.00 23.42 956 ASP A O 1
ATOM 7585 N N . GLU A 1 957 ? 5.177 36.995 -29.000 1.00 24.64 957 GLU A N 1
ATOM 7586 C CA . GLU A 1 957 ? 6.352 37.805 -29.342 1.00 24.64 957 GLU A CA 1
ATOM 7587 C C . GLU A 1 957 ? 6.356 39.363 -29.405 1.00 24.64 957 GLU A C 1
ATOM 7589 O O . GLU A 1 957 ? 5.609 40.026 -30.113 1.00 24.64 957 GLU A O 1
ATOM 7594 N N . TYR A 1 958 ? 7.434 39.888 -28.798 1.00 23.58 958 TYR A N 1
ATOM 7595 C CA . TYR A 1 958 ? 8.357 40.942 -29.274 1.00 23.58 958 TYR A CA 1
ATOM 7596 C C . TYR A 1 958 ? 7.962 42.440 -29.429 1.00 23.58 958 TYR A C 1
ATOM 7598 O O . TYR A 1 958 ? 7.223 42.871 -30.305 1.00 23.58 958 TYR A O 1
ATOM 7606 N N . GLU A 1 959 ? 8.775 43.237 -28.716 1.00 23.25 959 GLU A N 1
ATOM 7607 C CA . GLU A 1 959 ? 9.465 44.468 -29.159 1.00 23.25 959 GLU A CA 1
ATOM 7608 C C . GLU A 1 959 ? 8.873 45.892 -29.011 1.00 23.25 959 GLU A C 1
ATOM 7610 O O . GLU A 1 959 ? 7.687 46.180 -29.111 1.00 23.25 959 GLU A O 1
ATOM 7615 N N . SER A 1 960 ? 9.843 46.809 -28.875 1.00 24.16 960 SER A N 1
ATOM 7616 C CA . SER A 1 960 ? 9.830 48.239 -29.214 1.00 24.16 960 SER A CA 1
ATOM 7617 C C . SER A 1 960 ? 9.073 49.245 -28.328 1.00 24.16 960 SER A C 1
ATOM 7619 O O . SER A 1 960 ? 7.934 49.632 -28.572 1.00 24.16 960 SER A O 1
ATOM 7621 N N . SER A 1 961 ? 9.853 49.842 -27.423 1.00 27.52 961 SER A N 1
ATOM 7622 C CA . SER A 1 961 ? 9.979 51.297 -27.183 1.00 27.52 961 SER A CA 1
ATOM 7623 C C . SER A 1 961 ? 9.101 52.284 -27.984 1.00 27.52 961 SER A C 1
ATOM 7625 O O . SER A 1 961 ? 9.106 52.278 -29.216 1.00 27.52 961 SER A O 1
ATOM 7627 N N . GLY A 1 962 ? 8.527 53.270 -27.280 1.00 25.62 962 GLY A N 1
ATOM 7628 C CA . GLY A 1 962 ? 7.960 54.500 -27.852 1.00 25.62 962 GLY A CA 1
ATOM 7629 C C . GLY A 1 962 ? 7.946 55.656 -26.838 1.00 25.62 962 GLY A C 1
ATOM 7630 O O . GLY A 1 962 ? 7.527 55.474 -25.697 1.00 25.62 962 GLY A O 1
ATOM 7631 N N . GLU A 1 963 ? 8.450 56.827 -27.236 1.00 25.97 963 GLU A N 1
ATOM 7632 C CA . GLU A 1 963 ? 8.623 58.013 -26.379 1.00 25.97 963 GLU A CA 1
ATOM 7633 C C . GLU A 1 963 ? 7.324 58.812 -26.114 1.00 25.97 963 GLU A C 1
ATOM 7635 O O . GLU A 1 963 ? 6.299 58.625 -26.763 1.00 25.97 963 GLU A O 1
ATOM 7640 N N . SER A 1 964 ? 7.424 59.731 -25.143 1.00 26.17 964 SER A N 1
ATOM 7641 C CA . SER A 1 964 ? 6.687 61.001 -24.951 1.00 26.17 964 SER A CA 1
ATOM 7642 C C . SER A 1 964 ? 5.503 61.364 -25.874 1.00 26.17 964 SER A C 1
ATOM 7644 O O . SER A 1 964 ? 5.651 61.394 -27.091 1.00 26.17 964 SER A O 1
ATOM 7646 N N . ASP A 1 965 ? 4.428 61.944 -25.314 1.00 26.72 965 ASP A N 1
ATOM 7647 C CA . ASP A 1 965 ? 4.387 63.401 -25.042 1.00 26.72 965 ASP A CA 1
ATOM 7648 C C . ASP A 1 965 ? 3.135 63.806 -24.210 1.00 26.72 965 ASP A C 1
ATOM 7650 O O . ASP A 1 965 ? 2.486 62.981 -23.568 1.00 26.72 965 ASP A O 1
ATOM 7654 N N . SER A 1 966 ? 2.855 65.107 -24.137 1.00 26.61 966 SER A N 1
ATOM 7655 C CA . SER A 1 966 ? 2.262 65.813 -23.001 1.00 26.61 966 SER A CA 1
ATOM 7656 C C . SER A 1 966 ? 0.836 66.374 -23.198 1.00 26.61 966 SER A C 1
ATOM 7658 O O . SER A 1 966 ? 0.315 66.489 -24.302 1.00 26.61 966 SER A O 1
ATOM 7660 N N . ASN A 1 967 ? 0.276 66.863 -22.076 1.00 26.77 967 ASN A N 1
ATOM 7661 C CA . ASN A 1 967 ? -0.844 67.820 -21.920 1.00 26.77 967 ASN A CA 1
ATOM 7662 C C . ASN A 1 967 ? -2.315 67.354 -22.050 1.00 26.77 967 ASN A C 1
ATOM 7664 O O . ASN A 1 967 ? -2.739 66.800 -23.054 1.00 26.77 967 ASN A O 1
ATOM 7668 N N . GLY A 1 968 ? -3.161 67.778 -21.084 1.00 28.11 968 GLY A N 1
ATOM 7669 C CA . GLY A 1 968 ? -4.622 67.876 -21.311 1.00 28.11 968 GLY A CA 1
ATOM 7670 C C . GLY A 1 968 ? -5.594 67.698 -20.125 1.00 28.11 968 GLY A C 1
ATOM 7671 O O . GLY A 1 968 ? -6.510 66.887 -20.209 1.00 28.11 968 GLY A O 1
ATOM 7672 N N . LYS A 1 969 ? -5.467 68.457 -19.023 1.00 29.80 969 LYS A N 1
ATOM 7673 C CA . LYS A 1 969 ? -6.352 68.374 -17.826 1.00 29.80 969 LYS A CA 1
ATOM 7674 C C . LYS A 1 969 ? -7.872 68.356 -18.121 1.00 29.80 969 LYS A C 1
ATOM 7676 O O . LYS A 1 969 ? -8.383 69.291 -18.734 1.00 29.80 969 LYS A O 1
ATOM 7681 N N . LYS A 1 970 ? -8.627 67.468 -17.448 1.00 27.69 970 LYS A N 1
ATOM 7682 C CA . LYS A 1 970 ? -10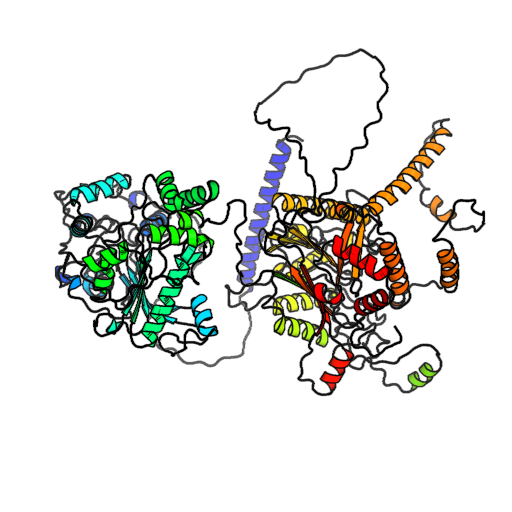.009 67.738 -16.971 1.00 27.69 970 LYS A CA 1
ATOM 7683 C C . LYS A 1 970 ? -10.366 66.909 -15.724 1.00 27.69 970 LYS A C 1
ATOM 7685 O O . LYS A 1 970 ? -10.309 65.687 -15.748 1.00 27.69 970 LYS A O 1
ATOM 7690 N N . LYS A 1 971 ? -10.758 67.582 -14.632 1.00 31.59 971 LYS A N 1
ATOM 7691 C CA . LYS A 1 971 ? -11.139 66.948 -13.352 1.00 31.59 971 LYS A CA 1
ATOM 7692 C C . LYS A 1 971 ? -12.432 66.122 -13.486 1.00 31.59 971 LYS A C 1
ATOM 7694 O O . LYS A 1 971 ? -13.464 66.665 -13.875 1.00 31.59 971 LYS A O 1
ATOM 7699 N N . LYS A 1 972 ? -12.407 64.869 -13.026 1.00 29.34 972 LYS A N 1
ATOM 7700 C CA . LYS A 1 972 ? -13.574 64.123 -12.514 1.00 29.34 972 LYS A CA 1
ATOM 7701 C C . LYS A 1 972 ? -13.245 63.657 -11.091 1.00 29.34 972 LYS A C 1
ATOM 7703 O O . LYS A 1 972 ? -12.082 63.411 -10.793 1.00 29.34 972 LYS A O 1
ATOM 7708 N N . LYS A 1 973 ? -14.250 63.606 -10.208 1.00 24.86 973 LYS A N 1
ATOM 7709 C CA . LYS A 1 973 ? -14.076 63.181 -8.806 1.00 24.86 973 LYS A CA 1
ATOM 7710 C C . LYS A 1 973 ? -13.508 61.752 -8.753 1.00 24.86 973 LYS A C 1
ATOM 7712 O O . LYS A 1 973 ? -13.993 60.931 -9.537 1.00 24.86 973 LYS A O 1
ATOM 7717 N N . PRO A 1 974 ? -12.582 61.424 -7.833 1.00 27.00 974 PRO A N 1
ATOM 7718 C CA . PRO A 1 974 ? -12.290 60.028 -7.546 1.00 27.00 974 PRO A CA 1
ATOM 7719 C C . PRO A 1 974 ? -13.575 59.366 -7.035 1.00 27.00 974 PRO A C 1
ATOM 7721 O O . PRO A 1 974 ? -14.235 59.866 -6.121 1.00 27.00 974 PRO A O 1
ATOM 7724 N N . ARG A 1 975 ? -13.966 58.253 -7.659 1.00 26.95 975 ARG A N 1
ATOM 7725 C CA . ARG A 1 975 ? -14.845 57.286 -6.996 1.00 26.95 975 ARG A CA 1
ATOM 7726 C C . ARG A 1 975 ? -14.028 56.695 -5.848 1.00 26.95 975 ARG A C 1
ATOM 7728 O O . ARG A 1 975 ? -12.861 56.383 -6.078 1.00 26.95 975 ARG A O 1
ATOM 7735 N N . LYS A 1 976 ? -14.623 56.524 -4.659 1.00 25.16 976 LYS A N 1
ATOM 7736 C CA . LYS A 1 976 ? -14.003 55.701 -3.607 1.00 25.16 976 LYS A CA 1
ATOM 7737 C C . LYS A 1 976 ? -13.590 54.360 -4.243 1.00 25.16 976 LYS A C 1
ATOM 7739 O O . LYS A 1 976 ? -14.414 53.816 -4.994 1.00 25.16 976 LYS A O 1
ATOM 7744 N N . PRO A 1 977 ? -12.372 53.843 -4.001 1.00 27.72 977 PRO A N 1
ATOM 7745 C CA . PRO A 1 977 ? -12.062 52.475 -4.389 1.00 27.72 977 PRO A CA 1
ATOM 7746 C C . PRO A 1 977 ? -13.117 51.563 -3.754 1.00 27.72 977 PRO A C 1
ATOM 7748 O O . PRO A 1 977 ? -13.520 51.762 -2.606 1.00 27.72 977 PRO A O 1
ATOM 7751 N N . ARG A 1 978 ? -13.631 50.595 -4.518 1.00 27.75 978 ARG A N 1
ATOM 7752 C CA . ARG A 1 978 ? -14.396 49.503 -3.906 1.00 27.75 978 ARG A CA 1
ATOM 7753 C C . ARG A 1 978 ? -13.410 48.775 -2.989 1.00 27.75 978 ARG A C 1
ATOM 7755 O O . ARG A 1 978 ? -12.374 48.360 -3.503 1.00 27.75 978 ARG A O 1
ATOM 7762 N N . LYS A 1 979 ? -13.717 48.642 -1.684 1.00 24.17 979 LYS A N 1
ATOM 7763 C CA . LYS A 1 979 ? -12.957 47.753 -0.781 1.00 24.17 979 LYS A CA 1
ATOM 7764 C C . LYS A 1 979 ? -12.792 46.409 -1.523 1.00 24.17 979 LYS A C 1
ATOM 7766 O O . LYS A 1 979 ? -13.803 45.939 -2.063 1.00 24.17 979 LYS A O 1
ATOM 7771 N N . PRO A 1 980 ? -11.579 45.832 -1.633 1.00 27.98 980 PRO A N 1
ATOM 7772 C CA . PRO A 1 980 ? -11.413 44.519 -2.240 1.00 27.98 980 PRO A CA 1
ATOM 7773 C C . PRO A 1 980 ? -12.241 43.529 -1.422 1.00 27.98 980 PRO A C 1
ATOM 7775 O O . PRO A 1 980 ? -11.983 43.295 -0.245 1.00 27.98 980 PRO A O 1
ATOM 7778 N N . THR A 1 981 ? -13.316 43.019 -2.014 1.00 33.69 981 THR A N 1
ATOM 7779 C CA . THR A 1 981 ? -14.186 42.057 -1.344 1.00 33.69 981 THR A CA 1
ATOM 7780 C C . THR A 1 981 ? -13.455 40.726 -1.294 1.00 33.69 981 THR A C 1
ATOM 7782 O O . THR A 1 981 ? -13.315 40.092 -2.343 1.00 33.69 981 THR A O 1
ATOM 7785 N N . ARG A 1 982 ? -12.999 40.325 -0.097 1.00 41.38 982 ARG A N 1
ATOM 7786 C CA . ARG A 1 982 ? -12.452 38.986 0.180 1.00 41.38 982 ARG A CA 1
ATOM 7787 C C . ARG A 1 982 ? -13.360 37.939 -0.485 1.00 41.38 982 ARG A C 1
ATOM 7789 O O . ARG A 1 982 ? -14.585 38.052 -0.339 1.00 41.38 982 ARG A O 1
ATOM 7796 N N . PRO A 1 983 ? -12.811 36.981 -1.256 1.00 46.06 983 PRO A N 1
ATOM 7797 C CA . PRO A 1 983 ? -13.623 35.929 -1.852 1.00 46.06 983 PRO A CA 1
ATOM 7798 C C . PRO A 1 983 ? -14.388 35.186 -0.744 1.00 46.06 983 PRO A C 1
ATOM 7800 O O . PRO A 1 983 ? -13.873 35.057 0.367 1.00 46.06 983 PRO A O 1
ATOM 7803 N N . PRO A 1 984 ? -15.631 34.740 -0.996 1.00 51.19 984 PRO A N 1
ATOM 7804 C CA . PRO A 1 984 ? -16.412 34.050 0.022 1.00 51.19 984 PRO A CA 1
ATOM 7805 C C . PRO A 1 984 ? -15.710 32.752 0.440 1.00 51.19 984 PRO A C 1
ATOM 7807 O O . PRO A 1 984 ? -15.325 31.970 -0.428 1.00 51.19 984 PRO A O 1
ATOM 7810 N N . ASN A 1 985 ? -15.587 32.521 1.753 1.00 60.88 985 ASN A N 1
ATOM 7811 C CA . ASN A 1 985 ? -15.012 31.289 2.303 1.00 60.88 985 ASN A CA 1
ATOM 7812 C C . ASN A 1 985 ? -15.678 30.044 1.672 1.00 60.88 985 ASN A C 1
ATOM 7814 O O . ASN A 1 985 ? -16.902 30.067 1.448 1.00 60.88 985 ASN A O 1
ATOM 7818 N N . PRO A 1 986 ? -14.913 28.964 1.416 1.00 61.81 986 PRO A N 1
ATOM 7819 C CA . PRO A 1 986 ? -15.457 27.700 0.927 1.00 61.81 986 PRO A CA 1
ATOM 7820 C C . PRO A 1 986 ? -16.456 27.077 1.928 1.00 61.81 986 PRO A C 1
ATOM 7822 O O . PRO A 1 986 ? -16.608 27.554 3.058 1.00 61.81 986 PRO A O 1
ATOM 7825 N N . PRO A 1 987 ? -17.194 26.022 1.536 1.00 56.78 987 PRO A N 1
ATOM 7826 C CA . PRO A 1 987 ? -18.002 25.252 2.477 1.00 56.78 987 PRO A CA 1
ATOM 7827 C C . PRO A 1 987 ? -17.133 24.656 3.599 1.00 56.78 987 PRO A C 1
ATOM 7829 O O . PRO A 1 987 ? -16.053 24.147 3.329 1.00 56.78 987 PRO A O 1
ATOM 7832 N N . ALA A 1 988 ? -17.643 24.635 4.835 1.00 48.66 988 ALA A N 1
ATOM 7833 C CA . ALA A 1 988 ? -16.961 24.040 6.002 1.00 48.66 988 ALA A CA 1
ATOM 7834 C C . ALA A 1 988 ? -16.965 22.501 6.042 1.00 48.66 988 ALA A C 1
ATOM 7836 O O . ALA A 1 988 ? -16.714 21.895 7.082 1.00 48.66 988 ALA A O 1
ATOM 7837 N N . VAL A 1 989 ? -17.328 21.874 4.927 1.00 53.47 989 VAL A N 1
ATOM 7838 C CA . VAL A 1 989 ? -17.129 20.451 4.680 1.00 53.47 989 VAL A CA 1
ATOM 7839 C C . VAL A 1 989 ? -16.339 20.398 3.380 1.00 53.47 989 VAL A C 1
ATOM 7841 O O . VAL A 1 989 ? -16.818 20.964 2.387 1.00 53.47 989 VAL A O 1
ATOM 7844 N N . PRO A 1 990 ? -15.149 19.780 3.363 1.00 50.56 990 PRO A N 1
ATOM 7845 C CA . PRO A 1 990 ? -14.348 19.724 2.157 1.00 50.56 990 PRO A CA 1
ATOM 7846 C C . PRO A 1 990 ? -15.103 19.002 1.031 1.00 50.56 990 PRO A C 1
ATOM 7848 O O . PRO A 1 990 ? -15.864 18.065 1.285 1.00 50.56 990 PRO A O 1
ATOM 7851 N N . PRO A 1 991 ? -14.900 19.402 -0.239 1.00 46.97 991 PRO A N 1
ATOM 7852 C CA . PRO A 1 991 ? -15.506 18.726 -1.387 1.00 46.97 991 PRO A CA 1
ATOM 7853 C C . PRO A 1 991 ? -14.964 17.297 -1.593 1.00 46.97 991 PRO A C 1
ATOM 7855 O O . PRO A 1 991 ? -15.493 16.556 -2.422 1.00 46.97 991 PRO A O 1
ATOM 7858 N N . PHE A 1 992 ? -13.929 16.914 -0.839 1.00 52.06 992 PHE A N 1
ATOM 7859 C CA . PHE A 1 992 ? -13.355 15.577 -0.754 1.00 52.06 992 PHE A CA 1
ATOM 7860 C C . PHE A 1 992 ? -13.525 15.056 0.681 1.00 52.06 992 PHE A C 1
ATOM 7862 O O . PHE A 1 992 ? -13.080 15.706 1.620 1.00 52.06 992 PHE A O 1
ATOM 7869 N N . THR A 1 993 ? -14.152 13.891 0.860 1.00 63.78 993 THR A N 1
ATOM 7870 C CA . THR A 1 993 ? -14.378 13.282 2.188 1.00 63.78 993 THR A CA 1
ATOM 7871 C C . THR A 1 993 ? -13.235 12.379 2.657 1.00 63.78 993 THR A C 1
ATOM 7873 O O . THR A 1 993 ? -13.246 11.925 3.797 1.00 63.78 993 THR A O 1
ATOM 7876 N N . PHE A 1 994 ? -12.252 12.092 1.797 1.00 74.62 994 PHE A N 1
ATOM 7877 C CA . PHE A 1 994 ? -11.084 11.290 2.169 1.00 74.62 994 PHE A CA 1
ATOM 7878 C C . PHE A 1 994 ? -10.283 12.010 3.259 1.00 74.62 994 PHE A C 1
ATOM 7880 O O . PHE A 1 994 ? -10.091 13.216 3.169 1.00 74.62 994 PHE A O 1
ATOM 7887 N N . GLY A 1 995 ? -9.830 11.296 4.288 1.00 78.19 995 GLY A N 1
ATOM 7888 C CA . GLY A 1 995 ? -9.118 11.904 5.414 1.00 78.19 995 GLY A CA 1
ATOM 7889 C C . GLY A 1 995 ? -10.015 12.657 6.398 1.00 78.19 995 GLY A C 1
ATOM 7890 O O . GLY A 1 995 ? -9.513 13.178 7.386 1.00 78.19 995 GLY A O 1
ATOM 7891 N N . PHE A 1 996 ? -11.335 12.725 6.188 1.00 88.12 996 PHE A N 1
ATOM 7892 C CA . PHE A 1 996 ? -12.211 13.451 7.105 1.00 88.12 996 PHE A CA 1
ATOM 7893 C C . PHE A 1 996 ? -12.396 12.687 8.435 1.00 88.12 996 PHE A C 1
ATOM 7895 O O . PHE A 1 996 ? -12.742 11.501 8.412 1.00 88.12 996 PHE A O 1
ATOM 7902 N N . PRO A 1 997 ? -12.196 13.319 9.609 1.00 88.94 997 PRO A N 1
ATOM 7903 C CA . PRO A 1 997 ? -12.315 12.643 10.899 1.00 88.94 997 PRO A CA 1
ATOM 7904 C C . PRO A 1 997 ? -13.781 12.301 11.232 1.00 88.94 997 PRO A C 1
ATOM 7906 O O . PRO A 1 997 ? -14.644 13.168 11.375 1.00 88.94 997 PRO A O 1
ATOM 7909 N N . LEU A 1 998 ? -14.070 11.007 11.392 1.00 88.69 998 LEU A N 1
ATOM 7910 C CA . LEU A 1 998 ? -15.417 10.482 11.643 1.00 88.69 998 LEU A CA 1
ATOM 7911 C C . LEU A 1 998 ? -15.754 10.404 13.132 1.00 88.69 998 LEU A C 1
ATOM 7913 O O . LEU A 1 998 ? -16.901 10.603 13.517 1.00 88.69 998 LEU A O 1
ATOM 7917 N N . ASN A 1 999 ? -14.791 10.025 13.965 1.00 92.19 999 ASN A N 1
ATOM 7918 C CA . ASN A 1 999 ? -14.914 9.963 15.421 1.00 92.19 999 ASN A CA 1
ATOM 7919 C C . ASN A 1 999 ? -13.524 9.760 16.041 1.00 92.19 999 ASN A C 1
ATOM 7921 O O . ASN A 1 999 ? -12.568 9.428 15.347 1.00 92.19 999 ASN A O 1
ATOM 7925 N N . TYR A 1 1000 ? -13.420 9.930 17.352 1.00 94.69 1000 TYR A N 1
ATOM 7926 C CA . TYR A 1 1000 ? -12.317 9.415 18.158 1.00 94.69 1000 TYR A CA 1
ATOM 7927 C C . TYR A 1 1000 ? -12.823 8.669 19.396 1.00 94.69 1000 TYR A C 1
ATOM 7929 O O . TYR A 1 1000 ? -13.930 8.924 19.896 1.00 94.69 1000 TYR A O 1
ATOM 7937 N N . THR A 1 1001 ? -11.968 7.779 19.896 1.00 95.62 1001 THR A N 1
ATOM 7938 C CA . THR A 1 1001 ? -12.070 7.144 21.213 1.00 95.62 1001 THR A CA 1
ATOM 7939 C C . THR A 1 1001 ? -11.017 7.756 22.132 1.00 95.62 1001 THR A C 1
ATOM 7941 O O . THR A 1 1001 ? -9.838 7.811 21.771 1.00 95.62 1001 THR A O 1
ATOM 7944 N N . GLN A 1 1002 ? -11.448 8.229 23.301 1.00 95.38 1002 GLN A N 1
ATOM 7945 C CA . GLN A 1 1002 ? -10.563 8.702 24.359 1.00 95.38 1002 GLN A CA 1
ATOM 7946 C C . GLN A 1 1002 ? -10.230 7.522 25.274 1.00 95.38 1002 GLN A C 1
ATOM 7948 O O . GLN A 1 1002 ? -11.136 6.850 25.773 1.00 95.38 1002 GLN A O 1
ATOM 7953 N N . TYR A 1 1003 ? -8.943 7.260 25.482 1.00 96.56 1003 TYR A N 1
ATOM 7954 C CA . TYR A 1 1003 ? -8.450 6.250 26.415 1.00 96.56 1003 TYR A CA 1
ATOM 7955 C C . TYR A 1 1003 ? -7.793 6.921 27.621 1.00 96.56 1003 TYR A C 1
ATOM 7957 O O . TYR A 1 1003 ? -7.210 7.997 27.480 1.00 96.56 1003 TYR A O 1
ATOM 7965 N N . PHE A 1 1004 ? -7.851 6.267 28.783 1.00 95.88 1004 PHE A N 1
ATOM 7966 C CA . PHE A 1 1004 ? -7.214 6.727 30.019 1.00 95.88 1004 PHE A CA 1
ATOM 7967 C C . PHE A 1 1004 ? -6.754 5.571 30.925 1.00 95.88 1004 PHE A C 1
ATOM 7969 O O . PHE A 1 1004 ? -7.275 4.456 30.842 1.00 95.88 1004 PHE A O 1
ATOM 7976 N N . VAL A 1 1005 ? -5.822 5.846 31.839 1.00 93.75 1005 VAL A N 1
ATOM 7977 C CA . VAL A 1 1005 ? -5.442 4.954 32.947 1.00 93.75 1005 VAL A CA 1
ATOM 7978 C C . VAL A 1 1005 ? -5.865 5.570 34.272 1.00 93.75 1005 VAL A C 1
ATOM 7980 O O . VAL A 1 1005 ? -5.374 6.624 34.662 1.00 93.75 1005 VAL A O 1
ATOM 7983 N N . ASN A 1 1006 ? -6.696 4.860 35.035 1.00 90.06 1006 ASN A N 1
ATOM 7984 C CA . ASN A 1 1006 ? -6.923 5.190 36.441 1.00 90.06 1006 ASN A CA 1
ATOM 7985 C C . ASN A 1 1006 ? -5.671 4.826 37.262 1.00 90.06 1006 ASN A C 1
ATOM 7987 O O . ASN A 1 1006 ? -5.473 3.660 37.624 1.00 90.06 1006 ASN A O 1
ATOM 7991 N N . LEU A 1 1007 ? -4.816 5.811 37.554 1.00 87.06 1007 LEU A N 1
ATOM 7992 C CA . LEU A 1 1007 ? -3.546 5.564 38.248 1.00 87.06 1007 LEU A CA 1
ATOM 7993 C C . LEU A 1 1007 ? -3.723 5.047 39.674 1.00 87.06 1007 LEU A C 1
ATOM 7995 O O . LEU A 1 1007 ? -2.919 4.234 40.129 1.00 87.06 1007 LEU A O 1
ATOM 7999 N N . THR A 1 1008 ? -4.778 5.459 40.377 1.00 84.75 1008 THR A N 1
ATOM 8000 C CA . THR A 1 1008 ? -5.086 4.950 41.721 1.00 84.75 1008 THR A CA 1
ATOM 8001 C C . THR A 1 1008 ? -5.295 3.435 41.690 1.00 84.75 1008 THR A C 1
ATOM 8003 O O . THR A 1 1008 ? -4.735 2.710 42.517 1.00 84.75 1008 THR A O 1
ATOM 8006 N N . MET A 1 1009 ? -6.029 2.931 40.693 1.00 85.06 1009 MET A N 1
ATOM 8007 C CA . MET A 1 1009 ? -6.189 1.494 40.466 1.00 85.06 1009 MET A CA 1
ATOM 8008 C C . MET A 1 1009 ? -4.897 0.832 39.979 1.00 85.06 1009 MET A C 1
ATOM 8010 O O . MET A 1 1009 ? -4.537 -0.213 40.516 1.00 85.06 1009 MET A O 1
ATOM 8014 N N . ALA A 1 1010 ? -4.181 1.417 39.013 1.00 88.44 1010 ALA A N 1
ATOM 8015 C CA . ALA A 1 1010 ? -2.948 0.836 38.469 1.00 88.44 1010 ALA A CA 1
ATOM 8016 C C . ALA A 1 1010 ? -1.862 0.661 39.549 1.00 88.44 1010 ALA A C 1
ATOM 8018 O O . ALA A 1 1010 ? -1.304 -0.426 39.697 1.00 88.44 1010 ALA A O 1
ATOM 8019 N N . ASN A 1 1011 ? -1.636 1.689 40.373 1.00 87.19 1011 ASN A N 1
ATOM 8020 C CA . ASN A 1 1011 ? -0.727 1.637 41.520 1.00 87.19 1011 ASN A CA 1
ATOM 8021 C C . ASN A 1 1011 ? -1.170 0.592 42.562 1.00 87.19 1011 ASN A C 1
ATOM 8023 O O . ASN A 1 1011 ? -0.343 -0.169 43.064 1.00 87.19 1011 ASN A O 1
ATOM 8027 N N . SER A 1 1012 ? -2.473 0.508 42.859 1.00 85.25 1012 SER A N 1
ATOM 8028 C CA . SER A 1 1012 ? -3.019 -0.488 43.798 1.00 85.25 1012 SER A CA 1
ATOM 8029 C C . SER A 1 1012 ? -2.866 -1.925 43.286 1.00 85.25 1012 SER A C 1
ATOM 8031 O O . SER A 1 1012 ? -2.586 -2.835 44.063 1.00 85.25 1012 SER A O 1
ATOM 8033 N N . VAL A 1 1013 ? -3.029 -2.138 41.977 1.00 86.38 1013 VAL A N 1
ATOM 8034 C CA . VAL A 1 1013 ? -2.823 -3.437 41.323 1.00 86.38 1013 VAL A CA 1
ATOM 8035 C C . VAL A 1 1013 ? -1.348 -3.826 41.360 1.00 86.38 1013 VAL A C 1
ATOM 8037 O O . VAL A 1 1013 ? -1.047 -4.930 41.802 1.00 86.38 1013 VAL A O 1
ATOM 8040 N N . ALA A 1 1014 ? -0.434 -2.924 40.997 1.00 87.44 1014 ALA A N 1
ATOM 8041 C CA . ALA A 1 1014 ? 1.005 -3.188 41.030 1.00 87.44 1014 ALA A CA 1
ATOM 8042 C C . ALA A 1 1014 ? 1.537 -3.485 42.443 1.00 87.44 1014 ALA A C 1
ATOM 8044 O O . ALA A 1 1014 ? 2.465 -4.275 42.599 1.00 87.44 1014 ALA A O 1
ATOM 8045 N N . ALA A 1 1015 ? 0.932 -2.903 43.484 1.00 81.62 1015 ALA A N 1
ATOM 8046 C CA . ALA A 1 1015 ? 1.257 -3.217 44.876 1.00 81.62 1015 ALA A CA 1
ATOM 8047 C C . ALA A 1 1015 ? 0.828 -4.638 45.308 1.00 81.62 1015 ALA A C 1
ATOM 8049 O O . ALA A 1 1015 ? 1.388 -5.179 46.263 1.00 81.62 1015 ALA A O 1
ATOM 8050 N N . LEU A 1 1016 ? -0.156 -5.241 44.629 1.00 86.00 1016 LEU A N 1
ATOM 8051 C CA . LEU A 1 1016 ? -0.643 -6.603 44.887 1.00 86.00 1016 LEU A CA 1
ATOM 8052 C C . LEU A 1 1016 ? 0.016 -7.647 43.973 1.00 86.00 1016 LEU A C 1
ATOM 8054 O O . LEU A 1 1016 ? 0.332 -8.745 44.427 1.00 86.00 1016 LEU A O 1
ATOM 8058 N N . ASP A 1 1017 ? 0.208 -7.305 42.700 1.00 84.56 1017 ASP A N 1
ATOM 8059 C CA . ASP A 1 1017 ? 0.831 -8.138 41.672 1.00 84.56 1017 ASP A CA 1
ATOM 8060 C C . ASP A 1 1017 ? 1.636 -7.260 40.691 1.00 84.56 1017 ASP A C 1
ATOM 8062 O O . ASP A 1 1017 ? 1.078 -6.740 39.720 1.00 84.56 1017 ASP A O 1
ATOM 8066 N N . PRO A 1 1018 ? 2.959 -7.112 40.907 1.00 81.62 1018 PRO A N 1
ATOM 8067 C CA . PRO A 1 1018 ? 3.836 -6.348 40.019 1.00 81.62 1018 PRO A CA 1
ATOM 8068 C C . PRO A 1 1018 ? 4.001 -6.941 38.612 1.00 81.62 1018 PRO A C 1
ATOM 8070 O O . PRO A 1 1018 ? 4.640 -6.314 37.773 1.00 81.62 1018 PRO A O 1
ATOM 8073 N N . THR A 1 1019 ? 3.505 -8.159 38.351 1.00 82.62 1019 THR A N 1
ATOM 8074 C CA . THR A 1 1019 ? 3.630 -8.810 37.033 1.00 82.62 1019 THR A CA 1
ATOM 8075 C C . THR A 1 1019 ? 2.494 -8.450 36.080 1.00 82.62 1019 THR A C 1
ATOM 8077 O O . THR A 1 1019 ? 2.582 -8.726 34.883 1.00 82.62 1019 THR A O 1
ATOM 8080 N N . LYS A 1 1020 ? 1.425 -7.832 36.593 1.00 85.12 1020 LYS A N 1
ATOM 8081 C CA . LYS A 1 1020 ? 0.253 -7.480 35.801 1.00 85.12 1020 LYS A CA 1
ATOM 8082 C C . LYS A 1 1020 ? 0.472 -6.139 35.078 1.00 85.12 1020 LYS A C 1
ATOM 8084 O O . LYS A 1 1020 ? 0.755 -5.148 35.749 1.00 85.12 1020 LYS A O 1
ATOM 8089 N N . PRO A 1 1021 ? 0.325 -6.078 33.740 1.00 88.81 1021 PRO A N 1
ATOM 8090 C CA . PRO A 1 1021 ? 0.559 -4.851 32.983 1.00 88.81 1021 PRO A CA 1
ATOM 8091 C C . PRO A 1 1021 ? -0.489 -3.772 33.284 1.00 88.81 1021 PRO A C 1
ATOM 8093 O O . PRO A 1 1021 ? -1.608 -4.061 33.723 1.00 88.81 1021 PRO A O 1
ATOM 8096 N N . VAL A 1 1022 ? -0.125 -2.520 32.995 1.00 92.19 1022 VAL A N 1
ATOM 8097 C CA . VAL A 1 1022 ? -1.074 -1.403 32.945 1.00 92.19 1022 VAL A CA 1
ATOM 8098 C C . VAL A 1 1022 ? -1.985 -1.582 31.731 1.00 92.19 1022 VAL A C 1
ATOM 8100 O O . VAL A 1 1022 ? -1.539 -1.973 30.650 1.00 92.19 1022 VAL A O 1
ATOM 8103 N N . GLU A 1 1023 ? -3.267 -1.282 31.924 1.00 92.75 1023 GLU A N 1
ATOM 8104 C CA . GLU A 1 1023 ? -4.293 -1.339 30.888 1.00 92.75 1023 GLU A CA 1
ATOM 8105 C C . GLU A 1 1023 ? -5.002 0.011 30.789 1.00 92.75 1023 GLU A C 1
ATOM 8107 O O . GLU A 1 1023 ? -5.642 0.449 31.752 1.00 92.75 1023 GLU A O 1
ATOM 8112 N N . TYR A 1 1024 ? -4.899 0.653 29.622 1.00 94.56 1024 TYR A N 1
ATOM 8113 C CA . TYR A 1 1024 ? -5.739 1.800 29.287 1.00 94.56 1024 TYR A CA 1
ATOM 8114 C C . TYR A 1 1024 ? -7.175 1.321 29.047 1.00 94.56 1024 TYR A C 1
ATOM 8116 O O . TYR A 1 1024 ? -7.426 0.293 28.417 1.00 94.56 1024 TYR A O 1
ATOM 8124 N N . GLN A 1 1025 ? -8.133 2.088 29.550 1.00 93.81 1025 GLN A N 1
ATOM 8125 C CA . GLN A 1 1025 ? -9.564 1.846 29.407 1.00 93.81 1025 GLN A CA 1
ATOM 8126 C C . GLN A 1 1025 ? -10.169 2.932 28.522 1.00 93.81 1025 GLN A C 1
ATOM 8128 O O . GLN A 1 1025 ? -9.659 4.048 28.472 1.00 93.81 1025 GLN A O 1
ATOM 8133 N N . VAL A 1 1026 ? -11.265 2.623 27.827 1.00 93.50 1026 VAL A N 1
ATOM 8134 C CA . VAL A 1 1026 ? -12.040 3.653 27.122 1.00 93.50 1026 VAL A CA 1
ATOM 8135 C C . VAL A 1 1026 ? -12.684 4.559 28.165 1.00 93.50 1026 VAL A C 1
ATOM 8137 O O . VAL A 1 1026 ? -13.444 4.079 29.003 1.00 93.50 1026 VAL A O 1
ATOM 8140 N N . GLU A 1 1027 ? -12.389 5.854 28.101 1.00 92.81 1027 GLU A N 1
ATOM 8141 C CA . GLU A 1 1027 ? -13.066 6.861 28.912 1.00 92.81 1027 GLU A CA 1
ATOM 8142 C C . GLU A 1 1027 ? -14.433 7.196 28.311 1.00 92.81 1027 GLU A C 1
ATOM 8144 O O . GLU A 1 1027 ? -15.456 7.112 28.990 1.00 92.81 1027 GLU A O 1
ATOM 8149 N N . TYR A 1 1028 ? -14.440 7.536 27.019 1.00 92.88 1028 TYR A N 1
ATOM 8150 C CA . TYR A 1 1028 ? -15.642 7.795 26.235 1.00 92.88 1028 TYR A CA 1
ATOM 8151 C C . TYR A 1 1028 ? -15.362 7.684 24.725 1.00 92.88 1028 TYR A C 1
ATOM 8153 O O . TYR A 1 1028 ? -14.216 7.743 24.262 1.00 92.88 1028 TYR A O 1
ATOM 8161 N N . ARG A 1 1029 ? -16.428 7.561 23.928 1.00 91.94 1029 ARG A N 1
ATOM 8162 C CA . ARG A 1 1029 ? -16.399 7.665 22.464 1.00 91.94 1029 ARG A CA 1
ATOM 8163 C C . ARG A 1 1029 ? -17.225 8.855 22.008 1.00 91.94 1029 ARG A C 1
ATOM 8165 O O . ARG A 1 1029 ? -18.427 8.930 22.247 1.00 91.94 1029 ARG A O 1
ATOM 8172 N N . SER A 1 1030 ? -16.600 9.760 21.264 1.00 91.00 1030 SER A N 1
ATOM 8173 C CA . SER A 1 1030 ? -17.233 10.967 20.701 1.00 91.00 1030 SER A CA 1
ATOM 8174 C C . SER A 1 1030 ? -18.590 10.719 20.005 1.00 91.00 1030 SER A C 1
ATOM 8176 O O . SER A 1 1030 ? -19.523 11.513 20.159 1.00 91.00 1030 SER A O 1
ATOM 8178 N N . ARG A 1 1031 ? -18.750 9.595 19.291 1.00 87.62 1031 ARG A N 1
ATOM 8179 C CA . ARG A 1 1031 ? -20.017 9.234 18.631 1.00 87.62 1031 ARG A CA 1
ATOM 8180 C C . ARG A 1 1031 ? -21.092 8.704 19.584 1.00 87.62 1031 ARG A C 1
ATOM 8182 O O . ARG A 1 1031 ? -22.254 9.075 19.439 1.00 87.62 1031 ARG A O 1
ATOM 8189 N N . GLU A 1 1032 ? -20.732 7.849 20.535 1.00 85.81 1032 GLU A N 1
ATOM 8190 C CA . GLU A 1 1032 ? -21.692 7.179 21.428 1.00 85.81 1032 GLU A CA 1
ATOM 8191 C C . GLU A 1 1032 ? -22.110 8.090 22.591 1.00 85.81 1032 GLU A C 1
ATOM 8193 O O . GLU A 1 1032 ? -23.298 8.210 22.891 1.00 85.81 1032 GLU A O 1
ATOM 8198 N N . ASP A 1 1033 ? -21.146 8.796 23.184 1.00 88.12 1033 ASP A N 1
ATOM 8199 C CA . ASP A 1 1033 ? -21.309 9.497 24.457 1.00 88.12 1033 ASP A CA 1
ATOM 8200 C C . ASP A 1 1033 ? -21.646 10.989 24.293 1.00 88.12 1033 ASP A C 1
ATOM 8202 O O . ASP A 1 1033 ? -22.597 11.497 24.900 1.00 88.12 1033 ASP A O 1
ATOM 8206 N N . TYR A 1 1034 ? -20.940 11.709 23.409 1.00 87.38 1034 TYR A N 1
ATOM 8207 C CA . TYR A 1 1034 ? -21.329 13.081 23.041 1.00 87.38 1034 TYR A CA 1
ATOM 8208 C C . TYR A 1 1034 ? -22.483 13.125 22.031 1.00 87.38 1034 TYR A C 1
ATOM 8210 O O . TYR A 1 1034 ? -23.143 14.171 21.902 1.00 87.38 1034 TYR A O 1
ATOM 8218 N N . GLY A 1 1035 ? -22.749 12.014 21.336 1.00 84.44 1035 GLY A N 1
ATOM 8219 C CA . GLY A 1 1035 ? -23.745 11.928 20.271 1.00 84.44 1035 GLY A CA 1
ATOM 8220 C C . GLY A 1 1035 ? -23.355 12.717 19.020 1.00 84.44 1035 GLY A C 1
ATOM 8221 O O . GLY A 1 1035 ? -24.235 13.308 18.393 1.00 84.44 1035 GLY A O 1
ATOM 8222 N N . LEU A 1 1036 ? -22.057 12.812 18.707 1.00 86.06 1036 LEU A N 1
ATOM 8223 C CA . LEU A 1 1036 ? -21.565 13.418 17.466 1.00 86.06 1036 LEU A CA 1
ATOM 8224 C C . LEU A 1 1036 ? -21.729 12.419 16.316 1.00 86.06 1036 LEU A C 1
ATOM 8226 O O . LEU A 1 1036 ? -21.281 11.278 16.408 1.00 86.06 1036 LEU A O 1
ATOM 8230 N N . LYS A 1 1037 ? -22.376 12.817 15.220 1.00 82.44 1037 LYS A N 1
ATOM 8231 C CA . LYS A 1 1037 ? -22.481 11.937 14.040 1.00 82.44 1037 LYS A CA 1
ATOM 8232 C C . LYS A 1 1037 ? -21.124 11.730 13.381 1.00 82.44 1037 LYS A C 1
ATOM 8234 O O . LYS A 1 1037 ? -20.771 10.605 13.033 1.00 82.44 1037 LYS A O 1
ATOM 8239 N N . ASP A 1 1038 ? -20.399 12.826 13.254 1.00 86.38 1038 ASP A N 1
ATOM 8240 C CA . ASP A 1 1038 ? -19.071 12.986 12.686 1.00 86.38 1038 ASP A CA 1
ATOM 8241 C C . ASP A 1 1038 ? -18.363 14.122 13.451 1.00 86.38 1038 ASP A C 1
ATOM 8243 O O . ASP A 1 1038 ? -18.961 14.722 14.351 1.00 86.38 1038 ASP A O 1
ATOM 8247 N N . LEU A 1 1039 ? -17.105 14.431 13.124 1.00 89.88 1039 LEU A N 1
ATOM 8248 C CA . LEU A 1 1039 ? -16.358 15.509 13.787 1.00 89.88 1039 LEU A CA 1
ATOM 8249 C C . LEU A 1 1039 ? -16.415 16.840 13.014 1.00 89.88 1039 LEU A C 1
ATOM 8251 O O . LEU A 1 1039 ? -15.504 17.661 13.116 1.00 89.88 1039 LEU A O 1
ATOM 8255 N N . SER A 1 1040 ? -17.499 17.085 12.264 1.00 88.88 1040 SER A N 1
ATOM 8256 C CA . SER A 1 1040 ? -17.721 18.352 11.559 1.00 88.88 1040 SER A CA 1
ATOM 8257 C C . SER A 1 1040 ? -17.929 19.541 12.492 1.00 88.88 1040 SER A C 1
ATOM 8259 O O . SER A 1 1040 ? -18.456 19.434 13.604 1.00 88.88 1040 SER A O 1
ATOM 8261 N N . VAL A 1 1041 ? -17.610 20.728 11.968 1.00 89.12 1041 VAL A N 1
ATOM 8262 C CA . VAL A 1 1041 ? -17.882 22.027 12.602 1.00 89.12 1041 VAL A CA 1
ATOM 8263 C C . VAL A 1 1041 ? -19.340 22.123 13.079 1.00 89.12 1041 VAL A C 1
ATOM 8265 O O . VAL A 1 1041 ? -19.608 22.615 14.173 1.00 89.12 1041 VAL A O 1
ATOM 8268 N N . SER A 1 1042 ? -20.298 21.598 12.307 1.00 87.12 1042 SER A N 1
ATOM 8269 C CA . SER A 1 1042 ? -21.719 21.551 12.675 1.00 87.12 1042 SER A CA 1
ATOM 8270 C C . SER A 1 1042 ? -22.001 20.777 13.961 1.00 87.12 1042 SER A C 1
ATOM 8272 O O . SER A 1 1042 ? -22.749 21.270 14.811 1.00 87.12 1042 SER A O 1
ATOM 8274 N N . GLU A 1 1043 ? -21.423 19.587 14.116 1.00 90.88 1043 GLU A N 1
ATOM 8275 C CA . GLU A 1 1043 ? -21.652 18.734 15.284 1.00 90.88 1043 GLU A CA 1
ATOM 8276 C C . GLU A 1 1043 ? -20.941 19.294 16.530 1.00 90.88 1043 GLU A C 1
ATOM 8278 O O . GLU A 1 1043 ? -21.545 19.332 17.606 1.00 90.88 1043 GLU A O 1
ATOM 8283 N N . TRP A 1 1044 ? -19.743 19.875 16.384 1.00 92.25 1044 TRP A N 1
ATOM 8284 C CA . TRP A 1 1044 ? -19.045 20.593 17.463 1.00 92.25 1044 TRP A CA 1
ATOM 8285 C C . TRP A 1 1044 ? -19.789 21.849 17.941 1.00 92.25 1044 TRP A C 1
ATOM 8287 O O . TRP A 1 1044 ? -20.034 22.012 19.139 1.00 92.25 1044 TRP A O 1
ATOM 8297 N N . LEU A 1 1045 ? -20.246 22.713 17.025 1.00 91.12 1045 LEU A N 1
ATOM 8298 C CA . LEU A 1 1045 ? -21.062 23.885 17.379 1.00 91.12 1045 LEU A CA 1
ATOM 8299 C C . LEU A 1 1045 ? -22.412 23.477 17.996 1.00 91.12 1045 LEU A C 1
ATOM 8301 O O . LEU A 1 1045 ? -22.966 24.201 18.833 1.00 91.12 1045 LEU A O 1
ATOM 8305 N N . ALA A 1 1046 ? -22.963 22.324 17.602 1.00 89.44 1046 ALA A N 1
ATOM 8306 C CA . ALA A 1 1046 ? -24.138 21.753 18.244 1.00 89.44 1046 ALA A CA 1
ATOM 8307 C C . ALA A 1 1046 ? -23.818 21.254 19.662 1.00 89.44 1046 ALA A C 1
ATOM 8309 O O . ALA A 1 1046 ? -24.610 21.518 20.568 1.00 89.44 1046 ALA A O 1
ATOM 8310 N N . LEU A 1 1047 ? -22.675 20.595 19.884 1.00 91.31 1047 LEU A N 1
ATOM 8311 C CA . LEU A 1 1047 ? -22.223 20.140 21.201 1.00 91.31 1047 LEU A CA 1
ATOM 8312 C C . LEU A 1 1047 ? -21.992 21.306 22.166 1.00 91.31 1047 LEU A C 1
ATOM 8314 O O . LEU A 1 1047 ? -22.595 21.299 23.237 1.00 91.31 1047 LEU A O 1
ATOM 8318 N N . ALA A 1 1048 ? -21.254 22.344 21.766 1.00 90.81 1048 ALA A N 1
ATOM 8319 C CA . ALA A 1 1048 ? -21.071 23.568 22.554 1.00 90.81 1048 ALA A CA 1
ATOM 8320 C C . ALA A 1 1048 ? -22.423 24.153 23.022 1.00 90.81 1048 ALA A C 1
ATOM 8322 O O . ALA A 1 1048 ? -22.666 24.371 24.213 1.00 90.81 1048 ALA A O 1
ATOM 8323 N N . LYS A 1 1049 ? -23.391 24.263 22.098 1.00 89.25 1049 LYS A N 1
ATOM 8324 C CA . LYS A 1 1049 ? -24.771 24.690 22.396 1.00 89.25 1049 LYS A CA 1
ATOM 8325 C C . LYS A 1 1049 ? -25.566 23.707 23.266 1.00 89.25 1049 LYS A C 1
ATOM 8327 O O . LYS A 1 1049 ? -26.538 24.134 23.893 1.00 89.25 1049 LYS A O 1
ATOM 8332 N N . ARG A 1 1050 ? -25.234 22.409 23.285 1.00 90.12 1050 ARG A N 1
ATOM 8333 C CA . ARG A 1 1050 ? -25.823 21.403 24.196 1.00 90.12 1050 ARG A CA 1
ATOM 8334 C C . ARG A 1 1050 ? -25.231 21.519 25.603 1.00 90.12 1050 ARG A C 1
ATOM 8336 O O . ARG A 1 1050 ? -25.988 21.368 26.559 1.00 90.12 1050 ARG A O 1
ATOM 8343 N N . ILE A 1 1051 ? -23.933 21.803 25.716 1.00 88.38 1051 ILE A N 1
ATOM 8344 C CA . ILE A 1 1051 ? -23.212 21.966 26.983 1.00 88.38 1051 ILE A CA 1
ATOM 8345 C C . ILE A 1 1051 ? -23.747 23.189 27.742 1.00 88.38 1051 ILE A C 1
ATOM 8347 O O . ILE A 1 1051 ? -24.290 23.034 28.834 1.00 88.38 1051 ILE A O 1
ATOM 8351 N N . VAL A 1 1052 ? -23.729 24.375 27.121 1.00 87.00 1052 VAL A N 1
ATOM 8352 C CA . VAL A 1 1052 ? -24.213 25.638 27.724 1.00 87.00 1052 VAL A CA 1
ATOM 8353 C C . VAL A 1 1052 ? -25.680 25.563 28.181 1.00 87.00 1052 VAL A C 1
ATOM 8355 O O . VAL A 1 1052 ? -26.072 26.192 29.157 1.00 87.00 1052 VAL A O 1
ATOM 8358 N N . LYS A 1 1053 ? -26.523 24.776 27.500 1.00 85.62 1053 LYS A N 1
ATOM 8359 C CA . LYS A 1 1053 ? -27.956 24.648 27.833 1.00 85.62 1053 LYS A CA 1
ATOM 8360 C C . LYS A 1 1053 ? -28.273 23.662 28.956 1.00 85.62 1053 LYS A C 1
ATOM 8362 O O . LYS A 1 1053 ? -29.439 23.569 29.340 1.00 85.62 1053 LYS A O 1
ATOM 8367 N N . SER A 1 1054 ? -27.311 22.869 29.420 1.00 85.75 1054 SER A N 1
ATOM 8368 C CA . SER A 1 1054 ? -27.585 21.737 30.304 1.00 85.75 1054 SER A CA 1
ATOM 8369 C C . SER A 1 1054 ? -26.470 21.550 31.321 1.00 85.75 1054 SER A C 1
ATOM 8371 O O . SER A 1 1054 ? -25.479 20.889 31.030 1.00 85.75 1054 SER A O 1
ATOM 8373 N N . GLU A 1 1055 ? -26.690 22.021 32.550 1.00 80.56 1055 GLU A N 1
ATOM 8374 C CA . GLU A 1 1055 ? -25.757 21.868 33.682 1.00 80.56 1055 GLU A CA 1
ATOM 8375 C C . GLU A 1 1055 ? -25.271 20.422 33.884 1.00 80.56 1055 GLU A C 1
ATOM 8377 O O . GLU A 1 1055 ? -24.099 20.193 34.154 1.00 80.56 1055 GLU A O 1
ATOM 8382 N N . MET A 1 1056 ? -26.134 19.423 33.658 1.00 81.31 1056 MET A N 1
ATOM 8383 C CA . MET A 1 1056 ? -25.745 18.002 33.670 1.00 81.31 1056 MET A CA 1
ATOM 8384 C C . MET A 1 1056 ? -24.653 17.679 32.635 1.00 81.31 1056 MET A C 1
ATOM 8386 O O . MET A 1 1056 ? -23.691 16.987 32.945 1.00 81.31 1056 MET A O 1
ATOM 8390 N N . LYS A 1 1057 ? -24.786 18.207 31.410 1.00 81.50 1057 LYS A N 1
ATOM 8391 C CA . LYS A 1 1057 ? -23.812 18.001 30.326 1.00 81.50 1057 LYS A CA 1
ATOM 8392 C C . LYS A 1 1057 ? -22.566 18.854 30.527 1.00 81.50 1057 LYS A C 1
ATOM 8394 O O . LYS A 1 1057 ? -21.486 18.409 30.177 1.00 81.50 1057 LYS A O 1
ATOM 8399 N N . LYS A 1 1058 ? -22.713 20.040 31.124 1.00 83.00 1058 LYS A N 1
ATOM 8400 C CA . LYS A 1 1058 ? -21.603 20.899 31.542 1.00 83.00 1058 LYS A CA 1
ATOM 8401 C C . LYS A 1 1058 ? -20.715 20.205 32.571 1.00 83.00 1058 LYS A C 1
ATOM 8403 O O . LYS A 1 1058 ? -19.517 20.110 32.348 1.00 83.00 1058 LYS A O 1
ATOM 8408 N N . LYS A 1 1059 ? -21.308 19.620 33.617 1.00 82.06 1059 LYS A N 1
ATOM 8409 C CA . LYS A 1 1059 ? -20.585 18.800 34.601 1.00 82.06 1059 LYS A CA 1
ATOM 8410 C C . LYS A 1 1059 ? -19.920 17.572 33.981 1.00 82.06 1059 LYS A C 1
ATOM 8412 O O . LYS A 1 1059 ? -18.754 17.328 34.250 1.00 82.06 1059 LYS A O 1
ATOM 8417 N N . GLN A 1 1060 ? -20.634 16.831 33.132 1.00 83.75 1060 GLN A N 1
ATOM 8418 C CA . GLN A 1 1060 ? -20.082 15.658 32.444 1.00 83.75 1060 GLN A CA 1
ATOM 8419 C C . GLN A 1 1060 ? -18.885 16.022 31.549 1.00 83.75 1060 GLN A C 1
ATOM 8421 O O . GLN A 1 1060 ? -17.854 15.365 31.608 1.00 83.75 1060 GLN A O 1
ATOM 8426 N N . TYR A 1 1061 ? -19.005 17.098 30.768 1.00 86.19 1061 TYR A N 1
ATOM 8427 C CA . TYR A 1 1061 ? -17.928 17.603 29.919 1.00 86.19 1061 TYR A CA 1
ATOM 8428 C C . TYR A 1 1061 ? -16.728 18.089 30.737 1.00 86.19 1061 TYR A C 1
ATOM 8430 O O . TYR A 1 1061 ? -15.597 17.773 30.398 1.00 86.19 1061 TYR A O 1
ATOM 8438 N N . MET A 1 1062 ? -16.960 18.798 31.849 1.00 84.25 1062 MET A N 1
ATOM 8439 C CA . MET A 1 1062 ? -15.888 19.183 32.771 1.00 84.25 1062 MET A CA 1
ATOM 8440 C C . MET A 1 1062 ? -15.185 17.965 33.383 1.00 84.25 1062 MET A C 1
ATOM 8442 O O . MET A 1 1062 ? -13.969 17.985 33.488 1.00 84.25 1062 MET A O 1
ATOM 8446 N N . ALA A 1 1063 ? -15.907 16.897 33.737 1.00 82.88 1063 ALA A N 1
ATOM 8447 C CA . ALA A 1 1063 ? -15.290 15.687 34.282 1.00 82.88 1063 ALA A CA 1
ATOM 8448 C C . ALA A 1 1063 ? -14.348 15.001 33.274 1.00 82.88 1063 ALA A C 1
ATOM 8450 O O . ALA A 1 1063 ? -13.247 14.610 33.651 1.00 82.88 1063 ALA A O 1
ATOM 8451 N N . TRP A 1 1064 ? -14.744 14.905 32.000 1.00 88.38 1064 TRP A N 1
ATOM 8452 C CA . TRP A 1 1064 ? -13.883 14.369 30.936 1.00 88.38 1064 TRP A CA 1
ATOM 8453 C C . TRP A 1 1064 ? -12.747 15.319 30.539 1.00 88.38 1064 TRP A C 1
ATOM 8455 O O . TRP A 1 1064 ? -11.641 14.856 30.286 1.00 88.38 1064 TRP A O 1
ATOM 8465 N N . MET A 1 1065 ? -12.967 16.640 30.575 1.00 86.38 1065 MET A N 1
ATOM 8466 C CA . MET A 1 1065 ? -11.925 17.648 30.317 1.00 86.38 1065 MET A CA 1
ATOM 8467 C C . MET A 1 1065 ? -10.675 17.430 31.180 1.00 86.38 1065 MET A C 1
ATOM 8469 O O . MET A 1 1065 ? -9.561 17.605 30.701 1.00 86.38 1065 MET A O 1
ATOM 8473 N N . VAL A 1 1066 ? -10.864 17.024 32.437 1.00 84.25 1066 VAL A N 1
ATOM 8474 C CA . VAL A 1 1066 ? -9.790 16.763 33.410 1.00 84.25 1066 VAL A CA 1
ATOM 8475 C C . VAL A 1 1066 ? -9.646 15.274 33.773 1.00 84.25 1066 VAL A C 1
ATOM 8477 O O . VAL A 1 1066 ? -9.144 14.937 34.844 1.00 84.25 1066 VAL A O 1
ATOM 8480 N N . VAL A 1 1067 ? -10.103 14.373 32.893 1.00 85.31 1067 VAL A N 1
ATOM 8481 C CA . VAL A 1 1067 ? -9.933 12.905 32.976 1.00 85.31 1067 VAL A CA 1
ATOM 8482 C C . VAL A 1 1067 ? -10.301 12.308 34.356 1.00 85.31 1067 VAL A C 1
ATOM 8484 O O . VAL A 1 1067 ? -9.646 11.399 34.881 1.00 85.31 1067 VAL A O 1
ATOM 8487 N N . LEU A 1 1068 ? -11.370 12.828 34.981 1.00 77.81 1068 LEU A N 1
ATOM 8488 C CA . LEU A 1 1068 ? -11.812 12.471 36.344 1.00 77.81 1068 LEU A CA 1
ATOM 8489 C C . LEU A 1 1068 ? -12.494 11.093 36.450 1.00 77.81 1068 LEU A C 1
ATOM 8491 O O . LEU A 1 1068 ? -12.917 10.683 37.539 1.00 77.81 1068 LEU A O 1
ATOM 8495 N N . THR A 1 1069 ? -12.624 10.365 35.340 1.00 73.94 1069 THR A N 1
ATOM 8496 C CA . THR A 1 1069 ? -13.402 9.125 35.258 1.00 73.94 1069 THR A CA 1
ATOM 8497 C C . THR A 1 1069 ? -12.912 8.054 36.243 1.00 73.94 1069 THR A C 1
ATOM 8499 O O . THR A 1 1069 ? -11.732 7.720 36.332 1.00 73.94 1069 THR A O 1
ATOM 8502 N N . GLY A 1 1070 ? -13.846 7.485 37.013 1.00 57.81 1070 GLY A N 1
ATOM 8503 C CA . GLY A 1 1070 ? -13.551 6.430 37.990 1.00 57.81 1070 GLY A CA 1
ATOM 8504 C C . GLY A 1 1070 ? -12.880 6.905 39.287 1.00 57.81 1070 GLY A C 1
ATOM 8505 O O . GLY A 1 1070 ? -12.274 6.086 39.978 1.00 57.81 1070 GLY A O 1
ATOM 8506 N N . THR A 1 1071 ? -12.966 8.193 39.629 1.00 59.84 1071 THR A N 1
ATOM 8507 C CA . THR A 1 1071 ? -12.560 8.712 40.947 1.00 59.84 1071 THR A CA 1
ATOM 8508 C C . THR A 1 1071 ? -13.769 8.881 41.880 1.00 59.84 1071 THR A C 1
ATOM 8510 O O . THR A 1 1071 ? -14.850 9.256 41.438 1.00 59.84 1071 THR A O 1
ATOM 8513 N N . GLU A 1 1072 ? -13.606 8.603 43.180 1.00 44.97 1072 GLU A N 1
ATOM 8514 C CA . GLU A 1 1072 ? -14.668 8.772 44.201 1.00 44.97 1072 GLU A CA 1
ATOM 8515 C C . GLU A 1 1072 ? -14.723 10.201 44.792 1.00 44.97 1072 GLU A C 1
ATOM 8517 O O . GLU A 1 1072 ? -15.387 10.443 45.800 1.00 44.97 1072 GLU A O 1
ATOM 8522 N N . ASN A 1 1073 ? -14.007 11.164 44.201 1.00 43.06 1073 ASN A N 1
ATOM 8523 C CA . ASN A 1 1073 ? -13.867 12.511 44.754 1.00 43.06 1073 ASN A CA 1
ATOM 8524 C C . ASN A 1 1073 ? -15.022 13.431 44.310 1.00 43.06 1073 ASN A C 1
ATOM 8526 O O . ASN A 1 1073 ? -14.889 14.209 43.370 1.00 43.06 1073 ASN A O 1
ATOM 8530 N N . ASP A 1 1074 ? -16.123 13.417 45.070 1.00 35.22 1074 ASP A N 1
ATOM 8531 C CA . ASP A 1 1074 ? -17.284 14.338 44.975 1.00 35.22 1074 ASP A CA 1
ATOM 8532 C C . ASP A 1 1074 ? -16.941 15.846 45.188 1.00 35.22 1074 ASP A C 1
ATOM 8534 O O . ASP A 1 1074 ? -17.831 16.682 45.365 1.00 35.22 1074 ASP A O 1
ATOM 8538 N N . HIS A 1 1075 ? -15.654 16.211 45.225 1.00 38.31 1075 HIS A N 1
ATOM 8539 C CA . HIS A 1 1075 ? -15.144 17.535 45.601 1.00 38.31 1075 HIS A CA 1
ATOM 8540 C C . HIS A 1 1075 ? -14.734 18.453 44.432 1.00 38.31 1075 HIS A C 1
ATOM 8542 O O . HIS A 1 1075 ? -14.432 19.618 44.703 1.00 38.31 1075 HIS A O 1
ATOM 8548 N N . PHE A 1 1076 ? -14.728 17.964 43.185 1.00 37.50 1076 PHE A N 1
ATOM 8549 C CA . PHE A 1 1076 ? -14.393 18.733 41.970 1.00 37.50 1076 PHE A CA 1
ATOM 8550 C C . PHE A 1 1076 ? -15.627 19.356 41.279 1.00 37.50 1076 PHE A C 1
ATOM 8552 O O . PHE A 1 1076 ? -16.703 18.713 41.253 1.00 37.50 1076 PHE A O 1
#

Radius of gyration: 39.78 Å; Cα contacts (8 Å, |Δi|>4): 1712; chains: 1; bounding box: 80×120×114 Å

Nearest PDB structures (foldseek):
  7eev-assembly1_A  TM=9.737E-01  e=1.020E-49  Rhodococcus wratislaviensis
  8w6p-assembly1_B  TM=8.522E-01  e=6.906E-26  Mus musculus
  5ebb-assembly1_A  TM=8.564E-01  e=2.202E-25  Homo sapiens
  5kas-assembly1_A  TM=8.579E-01  e=1.697E-24  Mus musculus
  8wmo-assembly1_A  TM=6.127E-01  e=4.569E+00  Sus scrofa

Solvent-accessible surface area (backbone atoms only — not comparable to full-atom values): 61405 Å² total; per-residue (Å²): 136,61,72,69,57,57,53,51,49,54,56,47,54,52,50,53,49,52,54,48,54,54,54,47,52,57,49,53,58,48,54,67,65,67,70,78,78,83,86,84,89,86,83,82,84,88,81,85,91,83,89,86,81,91,78,88,90,84,88,89,75,93,73,77,91,66,83,70,79,79,73,69,69,73,74,83,44,64,95,62,79,84,78,71,59,50,75,86,42,94,78,45,54,53,49,68,70,39,84,30,48,79,48,64,84,72,15,38,79,71,24,43,42,82,50,88,92,48,44,44,39,30,39,28,43,70,44,72,68,18,54,51,38,57,58,52,50,49,36,35,75,70,68,79,34,63,89,85,66,69,83,86,66,83,93,64,70,45,75,65,86,81,70,91,30,82,41,57,41,31,49,81,53,44,24,51,39,60,82,60,16,54,47,38,67,76,78,39,42,68,49,40,75,72,68,47,65,58,73,64,40,27,50,43,46,73,46,79,43,78,47,74,69,50,25,50,33,31,72,73,62,80,42,74,69,71,65,65,41,28,52,38,85,76,23,34,28,44,35,39,38,36,43,37,42,42,30,30,33,43,63,35,46,16,56,68,69,73,46,56,48,72,55,49,31,47,50,56,21,62,75,56,78,54,51,62,52,39,51,72,46,27,75,85,48,50,32,34,16,56,60,40,62,33,37,39,39,41,38,27,46,57,72,86,49,56,45,43,78,85,48,50,29,26,38,24,80,45,66,39,43,61,61,19,64,75,66,64,38,51,75,44,64,58,29,53,44,46,54,51,33,50,55,52,11,45,53,32,16,74,74,71,22,24,9,36,41,35,42,32,49,51,49,32,53,81,62,36,58,68,52,48,50,51,28,50,51,50,28,32,76,72,62,31,29,12,70,43,52,54,57,40,30,26,75,68,70,76,45,75,76,71,68,81,41,70,66,62,40,27,63,42,31,54,54,40,41,50,55,34,47,35,33,47,51,33,48,53,65,57,49,50,33,31,44,74,71,64,28,47,73,74,36,76,40,51,78,59,76,93,61,53,46,77,46,13,43,20,52,48,48,33,40,37,54,74,64,33,53,68,95,72,88,71,52,50,81,66,50,25,68,66,38,55,32,72,53,67,90,49,80,78,86,86,56,103,49,85,88,48,79,46,50,28,33,42,43,45,26,32,44,14,47,29,94,62,54,34,70,56,3,28,43,95,52,44,11,54,44,74,83,85,62,77,73,59,59,68,63,58,76,75,58,93,86,72,89,73,97,53,57,21,36,69,56,29,37,54,71,35,77,24,49,16,21,56,59,32,54,48,39,49,53,61,37,43,53,79,74,41,56,98,61,42,58,29,36,43,31,21,28,21,38,19,38,80,72,82,42,88,93,60,66,78,47,64,68,54,29,55,50,33,42,46,52,51,51,48,50,50,44,69,62,42,41,68,64,90,89,46,95,81,66,83,62,44,45,48,49,69,19,54,22,56,47,52,37,74,58,72,37,41,54,66,71,46,70,42,71,66,37,50,54,46,50,66,68,39,53,90,56,53,50,80,96,32,46,66,50,24,38,41,58,53,26,42,67,41,63,64,38,80,88,44,30,31,43,35,27,34,37,31,50,37,29,28,61,75,13,86,61,55,76,16,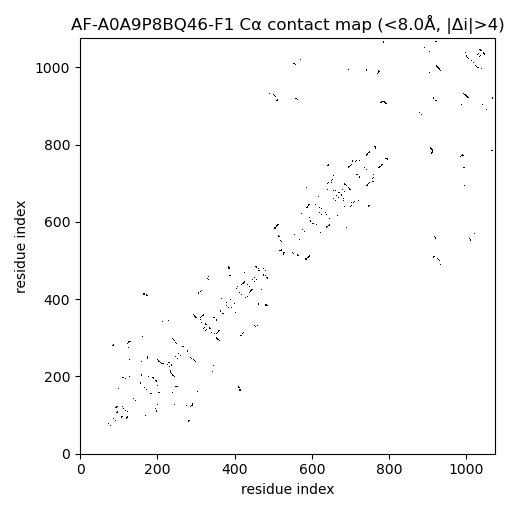35,77,47,85,88,27,61,29,29,49,51,51,56,50,50,51,53,52,51,54,50,32,49,78,66,70,23,27,31,36,42,34,16,6,62,52,95,38,84,86,44,21,28,71,53,34,44,49,51,51,44,50,50,52,37,62,38,28,56,25,47,53,43,33,44,22,18,78,74,55,28,42,46,73,46,79,41,45,52,62,61,67,50,54,61,54,52,57,52,53,51,50,52,60,48,53,61,62,57,63,75,74,66,91,73,91,81,89,87,89,81,86,85,86,74,79,68,72,69,64,68,74,67,68,86,76,79,91,82,90,83,84,90,81,88,87,87,89,82,66,71,72,56,52,64,56,50,59,59,64,62,70,75,69,88,79,90,77,98,55,72,84,68,40,42,87,62,60,37,53,54,56,53,50,48,57,50,50,50,61,42,66,67,56,57,98,81,66,63,60,38,43,44,39,60,39,39,31,40,32,13,40,25,15,55,23,34,26,26,39,37,40,39,33,22,25,63,54,78,60,81,76,84,74,77,87,81,80,90,80,77,78,92,73,84,91,86,89,85,82,88,82,85,87,86,79,90,82,81,88,87,85,90,82,92,78,95,74,81,83,73,78,78,76,75,85,73,75,76,81,57,48,56,51,60,33,94,58,37,45,61,31,46,41,38,41,41,39,32,30,31,58,45,75,57,49,37,56,45,40,76,77,41,74,85,60,80,64,68,74,40,78,73,48,34,43,42,78,72,74,61,28,87,38,65,43,54,66,43,52,58,49,46,42,52,48,29,81,73,28,70,72,47,38,52,53,51,54,39,53,23,51,43,48,72,95,63,93,68,89,84,120

pLDDT: mean 76.76, std 24.22, range [21.92, 98.69]

Foldseek 3Di:
DDPVVVVVVVVVVVVVVVVVVVVVVVVVVVVVVVPPDDDDDDDDDDDDDDDDDDDDDDDDDDDDDDPDPDDDVCVQAPPDHPLFDACPDPQQAADDADQLDPDDVNRDFAAQDPDPVCNSHGQEHEDPPFQCVVVVVVCVVVVVAPPLDDDDCPPQAAPDDQDFANLRNPNQQAFWFRLCLRCFCVPCVVVVVVSGRGHRQKGKDKDKDQDPVLLVCLVVVVDDCDCAQQNDNSRIGTKIKMWGFTKGQQCSVCVLVVHDSLVVLVCVCVVVVRPGVCSNRPPVRRIYRHSHFTKMKIKGADLVCLQPPVAAEQEEEAEDDCCCCPVNDQQALRNLLVSVLVSVQNVSRVVVHMRMYMYTDHPDLVVDPVLVVQLVVQCQAVWHFLLCSQVSSCVRVVDSGDHACLNVCSVVVSSNAQEHAEYSFLDPRNVVSNVVSRRYYNYYHYRDPVSRRLQNVSVVLSVQCVPGDDPDDNDDPVRRRVSTHDHNVFDDQPDPCVVDQWAKEWEAEQQAEDPQADAFAWLVQLNNHHDPDPVVVVVVVPDPDDDDGDHAFPQGDFQTLHWGYVQVVVLVLVQCLVPPQVRHLAYEYAENQHHDQPHPVDGDDLVSLLVSLLVVLVSCCVRQPPDPPDPPDDGHAYDYAYAQSSDPPRLADAFDLDPSLVSCLVSCVVRADPVCSVVSNGHNWGWDCSPPLAEIETHDHCSLFFPPHPNFLRCPDCPTSNVVRLVVVLVVLVVCVVSQYAYEYEHEFDLDPNTGRLNSSLSVLVSLLQRLQHYQAYEYENLLFWDKDKRFLVSNVVVVVVVVVVVVVVVVVVVPDPDDDDDDDDDDDDPVVVVVPPPDDDDDDDDDDDDDDPVVVVVVVVVVVVPDDDDDDDPVVCCSPNVVVVVVVVLLVSLVPQDPDDQQSRIDMHTYARHCISVHFGKIKMWIAGSGFDQPDDDDDDDDDDPDDDDDDDDDDDDDDDDDDDDDDDDDDDDPPDDPPDPRGDHSHHSGRHRNTFWMWMWGFPVVVVSVVCVVPVVDRTHIDTPDICCPVLVQRGPTSVSVSVSSVVLSVDVVNVVVSVCNRRVVPPDPPPPD

Mean predicted aligned error: 20.77 Å

Sequence (1076 aa):
MSDSAVLTQILTTLADLQASQYLLSQKVDKIQTESVHLPHGVKPHIYDKHYLGHFDSDHDTVVSPTFAPKMDHASLFTEKPTLLTHPDEPGVKPYTMNWGDADPQVRGPIIVTRHRSSMNIRNALGAYGGPYSIYRAMAVAMEELAEDHRPNFDHTEPVINIPQQPQWSDPTKIVSFDPFGHMTTQFYKKEIEQGLDIRPTIAITRAHMLVPEIQAEVKSGALAVDGKVVITDAGELNVHKAAIDPVWFLPGVAARLNVEEDFLRRCLFESTGGMYPELISRPDIKVFLPPIGGLTVYIFGNHELISDPKTRLTVRVHDECNGSDVFCSDICTCRPYLVFGMVEAIKEAQNGGVGLIIYFRKEGRALGEVTKYLVYNARKREGDSAAKYFERTENVAGVKDVRFQDLMPDVLHWLGITKIDRFMSMSNMKHDAIIDAGIQILERVPIPDELIPADSKVEIDAKIAAGYFTNGHIPDAEDLSRTVGAQPDQPYPYDPDESRLAGQFLHITDIHPDEFYINGGSISTSCHRNTTNEDDDMMRMMRPGRTDGGYGGIYGSPYSICDSPFSLTNATFDWIDRNLIQSLDFVVWTGDNARHDSDNERPRTQKEIEDLNKAIANKFLETFTPDKDDPFEQRIPIVPSIGNNDVYPHNIMEAGPNRILQHFSDIWSPFIPESQYHTFQHGGYYASEVVPGKITVVALNTLYFYNSNAAVDGCDSEDEPGTDQMDWLEVELESLRKRKMTAYLTGHVPPARKSYSPTCFVRYTDIALRYQDVIVGHLYGHANIDHFFILSQATLNSDSVDAEAEEDLEEQEQEQSSNSRLDQGSNKQTVLDAWINNNNSSRSISPSSISTASGRTRQRLEQEAKSFDVADEDEHYAFHTLGLSSYLLELWEQYEDIPKKAKMSDFAIALVAPSVVPTYNPALRVYTYQLAIEKPEAPDQPYQALQQDQDYIEEDEYESSGESDSNGKKKKKPRKPRKPTRPPNPPAVPPFTFGFPLNYTQYFVNLTMANSVAALDPTKPVEYQVEYRSREDYGLKDLSVSEWLALAKRIVKSEMKKKQYMAWMVVLTGTENDHF